Protein AF-A0A2Z6D3M8-F1 (afdb_monomer_lite)

pLDDT: mean 83.45, std 15.82, range [25.36, 98.38]

Structure (mmCIF, N/CA/C/O backbone):
data_AF-A0A2Z6D3M8-F1
#
_entry.id   AF-A0A2Z6D3M8-F1
#
loop_
_atom_site.group_PDB
_atom_site.id
_atom_site.type_symbol
_atom_site.label_atom_id
_atom_site.label_alt_id
_atom_site.label_comp_id
_atom_site.label_asym_id
_atom_site.label_entity_id
_atom_site.label_seq_id
_atom_site.pdbx_PDB_ins_code
_atom_site.Cartn_x
_atom_site.Cartn_y
_atom_site.Cartn_z
_atom_site.occupancy
_atom_site.B_iso_or_equiv
_atom_site.auth_seq_id
_atom_site.auth_comp_id
_atom_site.auth_asym_id
_atom_site.auth_atom_id
_atom_site.pdbx_PDB_model_num
ATOM 1 N N . MET A 1 1 ? 2.925 65.744 -48.775 1.00 38.19 1 MET A N 1
ATOM 2 C CA . MET A 1 1 ? 3.793 65.416 -47.625 1.00 38.19 1 MET A CA 1
ATOM 3 C C . MET A 1 1 ? 3.310 64.116 -46.995 1.00 38.19 1 MET A C 1
ATOM 5 O O . MET A 1 1 ? 2.497 64.178 -46.095 1.00 38.19 1 MET A O 1
ATOM 9 N N . VAL A 1 2 ? 3.755 62.970 -47.517 1.00 32.78 2 VAL A N 1
ATOM 10 C CA . VAL A 1 2 ? 4.053 61.714 -46.797 1.00 32.78 2 VAL A CA 1
ATOM 11 C C . VAL A 1 2 ? 4.993 60.975 -47.753 1.00 32.78 2 VAL A C 1
ATOM 13 O O . VAL A 1 2 ? 4.615 60.681 -48.884 1.00 32.78 2 VAL A O 1
ATOM 16 N N . SER A 1 3 ? 6.256 60.835 -47.361 1.00 30.34 3 SER A N 1
ATOM 17 C CA . SER A 1 3 ? 7.326 60.262 -48.181 1.00 30.34 3 SER A CA 1
ATOM 18 C C . SER A 1 3 ? 7.240 58.739 -48.185 1.00 30.34 3 SER A C 1
ATOM 20 O O . SER A 1 3 ? 7.064 58.125 -47.137 1.00 30.34 3 SER A O 1
ATOM 22 N N . ALA A 1 4 ? 7.393 58.158 -49.372 1.00 37.75 4 ALA A N 1
ATOM 23 C CA . ALA A 1 4 ? 7.438 56.731 -49.643 1.00 37.75 4 ALA A CA 1
ATOM 24 C C . ALA A 1 4 ? 8.594 56.025 -48.912 1.00 37.75 4 ALA A C 1
ATOM 26 O O . ALA A 1 4 ? 9.715 56.531 -48.892 1.00 37.75 4 ALA A O 1
ATOM 27 N N . ILE A 1 5 ? 8.332 54.820 -48.397 1.00 34.38 5 ILE A N 1
ATOM 28 C CA . ILE A 1 5 ? 9.358 53.803 -48.148 1.00 34.38 5 ILE A CA 1
ATOM 29 C C . ILE A 1 5 ? 8.927 52.558 -48.922 1.00 34.38 5 ILE A C 1
ATOM 31 O O . ILE A 1 5 ? 7.856 51.997 -48.693 1.00 34.38 5 ILE A O 1
ATOM 35 N N . GLN A 1 6 ? 9.753 52.197 -49.901 1.00 34.16 6 GLN A N 1
ATOM 36 C CA . GLN A 1 6 ? 9.653 50.989 -50.707 1.00 34.16 6 GLN A CA 1
ATOM 37 C C . GLN A 1 6 ? 9.676 49.757 -49.798 1.00 34.16 6 GLN A C 1
ATOM 39 O O . GLN A 1 6 ? 10.654 49.522 -49.093 1.00 34.16 6 GLN A O 1
ATOM 44 N N . GLY A 1 7 ? 8.622 48.945 -49.842 1.00 31.20 7 GLY A N 1
ATOM 45 C CA . GLY A 1 7 ? 8.693 47.572 -49.361 1.00 31.20 7 GLY A CA 1
ATOM 46 C C . GLY A 1 7 ? 9.488 46.738 -50.361 1.00 31.20 7 GLY A C 1
ATOM 47 O O . GLY A 1 7 ? 9.011 46.492 -51.469 1.00 31.20 7 GLY A O 1
ATOM 48 N N . SER A 1 8 ? 10.694 46.311 -49.991 1.00 31.73 8 SER A N 1
ATOM 49 C CA . SER A 1 8 ? 11.403 45.255 -50.709 1.00 31.73 8 SER A CA 1
ATOM 50 C C . SER A 1 8 ? 10.712 43.919 -50.426 1.00 31.73 8 SER A C 1
ATOM 52 O O . SER A 1 8 ? 10.885 43.323 -49.363 1.00 31.73 8 SER A O 1
ATOM 54 N N . LEU A 1 9 ? 9.918 43.439 -51.386 1.00 38.97 9 LEU A N 1
ATOM 55 C CA . LEU A 1 9 ? 9.763 41.998 -51.575 1.00 38.97 9 LEU A CA 1
ATOM 56 C C . LEU A 1 9 ? 11.153 41.412 -51.886 1.00 38.97 9 LEU A C 1
ATOM 58 O O . LEU A 1 9 ? 11.909 42.039 -52.622 1.00 38.97 9 LEU A O 1
ATOM 62 N N . PHE A 1 10 ? 11.431 40.212 -51.369 1.00 41.62 10 PHE A N 1
ATOM 63 C CA . PHE A 1 10 ? 12.679 39.430 -51.463 1.00 41.62 10 PHE A CA 1
ATOM 64 C C . PHE A 1 10 ? 13.730 39.688 -50.374 1.00 41.62 10 PHE A C 1
ATOM 66 O O . PHE A 1 10 ? 14.806 40.205 -50.645 1.00 41.62 10 PHE A O 1
ATOM 73 N N . ASP A 1 11 ? 13.463 39.175 -49.170 1.00 34.66 11 ASP A N 1
ATOM 74 C CA . ASP A 1 11 ? 14.524 38.680 -48.283 1.00 34.66 11 ASP A CA 1
ATOM 75 C C . ASP A 1 11 ? 14.277 37.184 -48.009 1.00 34.66 11 ASP A C 1
ATOM 77 O O . ASP A 1 11 ? 13.947 36.737 -46.913 1.00 34.66 11 ASP A O 1
ATOM 81 N N . LEU A 1 12 ? 14.328 36.390 -49.085 1.00 36.28 12 LEU A N 1
ATOM 82 C CA . LEU A 1 12 ? 14.509 34.945 -48.980 1.00 36.28 12 LEU A CA 1
ATOM 83 C C . LEU A 1 12 ? 15.998 34.729 -48.704 1.00 36.28 12 LEU A C 1
ATOM 85 O O . LEU A 1 12 ? 16.779 34.533 -49.635 1.00 36.28 12 LEU A O 1
ATOM 89 N N . GLN A 1 13 ? 16.406 34.724 -47.433 1.00 38.97 13 GLN A N 1
ATOM 90 C CA . GLN A 1 13 ? 17.558 33.905 -47.068 1.00 38.97 13 GLN A CA 1
ATOM 91 C C . GLN A 1 13 ? 17.179 32.473 -47.445 1.00 38.97 13 GLN A C 1
ATOM 93 O O . GLN A 1 13 ? 16.436 31.805 -46.729 1.00 38.97 13 GLN A O 1
ATOM 98 N N . THR A 1 14 ? 17.614 32.023 -48.623 1.00 46.88 14 THR A N 1
ATOM 99 C CA . THR A 1 14 ? 17.553 30.619 -49.021 1.00 46.88 14 THR A CA 1
ATOM 100 C C . THR A 1 14 ? 18.225 29.822 -47.913 1.00 46.88 14 THR A C 1
ATOM 102 O O . THR A 1 14 ? 19.452 29.810 -47.816 1.00 46.88 14 THR A O 1
ATOM 105 N N . VAL A 1 15 ? 17.424 29.209 -47.040 1.00 56.12 15 VAL A N 1
ATOM 106 C CA . VAL A 1 15 ? 17.916 28.244 -46.063 1.00 56.12 15 VAL A CA 1
ATOM 107 C C . VAL A 1 15 ? 18.549 27.133 -46.887 1.00 56.12 15 VAL A C 1
ATOM 109 O O . VAL A 1 15 ? 17.867 26.432 -47.635 1.00 56.12 15 VAL A O 1
ATOM 112 N N . LEU A 1 16 ? 19.876 27.058 -46.842 1.00 74.81 16 LEU A N 1
ATOM 113 C CA . LEU A 1 16 ? 20.645 26.121 -47.643 1.00 74.81 16 LEU A CA 1
ATOM 114 C C . LEU A 1 16 ? 20.338 24.710 -47.134 1.00 74.81 16 LEU A C 1
ATOM 116 O O . LEU A 1 16 ? 20.640 24.370 -45.992 1.00 74.81 16 LEU A O 1
ATOM 120 N N . ASP A 1 17 ? 19.681 23.895 -47.959 1.00 85.31 17 ASP A N 1
ATOM 121 C CA . ASP A 1 17 ? 19.340 22.529 -47.577 1.00 85.31 17 ASP A CA 1
ATOM 122 C C . ASP A 1 17 ? 20.588 21.646 -47.672 1.00 85.31 17 ASP A C 1
ATOM 124 O O . ASP A 1 17 ? 21.051 21.303 -48.766 1.00 85.31 17 ASP A O 1
ATOM 128 N N . TYR A 1 18 ? 21.136 21.287 -46.509 1.00 89.50 18 TYR A N 1
ATOM 129 C CA . TYR A 1 18 ? 22.341 20.468 -46.387 1.00 89.50 18 TYR A CA 1
ATOM 130 C C . TYR A 1 18 ? 22.248 19.171 -47.206 1.00 89.50 18 TYR A C 1
ATOM 132 O O . TYR A 1 18 ? 23.111 18.887 -48.037 1.00 89.50 18 TYR A O 1
ATOM 140 N N . GLY A 1 19 ? 21.160 18.409 -47.039 1.00 89.94 19 GLY A N 1
ATOM 141 C CA . GLY A 1 19 ? 20.996 17.121 -47.712 1.00 89.94 19 GLY A CA 1
ATOM 142 C C . GLY A 1 19 ? 20.901 17.276 -49.229 1.00 89.94 19 GLY A C 1
ATOM 143 O O . GLY A 1 19 ? 21.469 16.473 -49.969 1.00 89.94 19 GLY A O 1
ATOM 144 N N . GLN A 1 20 ? 20.224 18.324 -49.710 1.00 91.94 20 GLN A N 1
ATOM 145 C CA . GLN A 1 20 ? 20.155 18.609 -51.146 1.00 91.94 20 GLN A CA 1
ATOM 146 C C . GLN A 1 20 ? 21.524 18.987 -51.713 1.00 91.94 20 GLN A C 1
ATOM 148 O O . GLN A 1 20 ? 21.872 18.566 -52.818 1.00 91.94 20 GLN A O 1
ATOM 153 N N . SER A 1 21 ? 22.300 19.760 -50.959 1.00 93.81 21 SER A N 1
ATOM 154 C CA . SER A 1 21 ? 23.616 20.248 -51.373 1.00 93.81 21 SER A CA 1
ATOM 155 C C . SER A 1 21 ? 24.613 19.098 -51.513 1.00 93.81 21 SER A C 1
ATOM 157 O O . SER A 1 21 ? 25.269 18.985 -52.549 1.00 93.81 21 SER A O 1
ATOM 159 N N . ILE A 1 22 ? 24.639 18.173 -50.544 1.00 95.50 22 ILE A N 1
ATOM 160 C CA . ILE A 1 22 ? 25.455 16.948 -50.604 1.00 95.50 22 ILE A CA 1
ATOM 161 C C . ILE A 1 22 ? 25.064 16.072 -51.794 1.00 95.50 22 ILE A C 1
ATOM 163 O O . ILE A 1 22 ? 25.930 15.650 -52.559 1.00 95.50 22 ILE A O 1
ATOM 167 N N . VAL A 1 23 ? 23.766 15.811 -51.987 1.00 94.50 23 VAL A N 1
ATOM 168 C CA . VAL A 1 23 ? 23.304 14.955 -53.090 1.00 94.50 23 VAL A CA 1
ATOM 169 C C . VAL A 1 23 ? 23.622 15.580 -54.449 1.00 94.50 23 VAL A C 1
ATOM 171 O O . VAL A 1 23 ? 24.059 14.869 -55.351 1.00 94.50 23 VAL A O 1
ATOM 174 N N . SER A 1 24 ? 23.474 16.898 -54.594 1.00 95.25 24 SER A N 1
ATOM 175 C CA . SER A 1 24 ? 23.781 17.609 -55.845 1.00 95.25 24 SER A CA 1
ATOM 176 C C . SER A 1 24 ? 25.286 17.613 -56.143 1.00 95.25 24 SER A C 1
ATOM 178 O O . SER A 1 24 ? 25.695 17.363 -57.278 1.00 95.25 24 SER A O 1
ATOM 180 N N . ALA A 1 25 ? 26.129 17.805 -55.123 1.00 95.75 25 ALA A N 1
ATOM 181 C CA . ALA A 1 25 ? 27.576 17.648 -55.262 1.00 95.75 25 ALA A CA 1
ATOM 182 C C . ALA A 1 25 ? 27.945 16.203 -55.647 1.00 95.75 25 ALA A C 1
ATOM 184 O O . ALA A 1 25 ? 28.706 15.990 -56.592 1.00 95.75 25 ALA A O 1
ATOM 185 N N . GLY A 1 26 ? 27.350 15.210 -54.980 1.00 96.19 26 GLY A N 1
ATOM 186 C CA . GLY A 1 26 ? 27.539 13.791 -55.280 1.00 96.19 26 GLY A CA 1
ATOM 187 C C . GLY A 1 26 ? 27.114 13.407 -56.702 1.00 96.19 26 GLY A C 1
ATOM 188 O O . GLY A 1 26 ? 27.801 12.622 -57.349 1.00 96.19 26 GLY A O 1
ATOM 189 N N . GLN A 1 27 ? 26.041 13.998 -57.238 1.00 95.88 27 GLN A N 1
ATOM 190 C CA . GLN A 1 27 ? 25.612 13.804 -58.630 1.00 95.88 27 GLN A CA 1
ATOM 191 C C . GLN A 1 27 ? 26.664 14.284 -59.637 1.00 95.88 27 GLN A C 1
ATOM 193 O O . GLN A 1 27 ? 26.949 13.582 -60.607 1.00 95.88 27 GLN A O 1
ATOM 198 N N . GLU A 1 28 ? 27.263 15.456 -59.415 1.00 96.62 28 GLU A N 1
ATOM 199 C CA . GLU A 1 28 ? 28.327 15.964 -60.290 1.00 96.62 28 GLU A CA 1
ATOM 200 C C . GLU A 1 28 ? 29.601 15.117 -60.189 1.00 96.62 28 GLU A C 1
ATOM 202 O O . GLU A 1 28 ? 30.224 14.807 -61.204 1.00 96.62 28 GLU A O 1
ATOM 207 N N . LEU A 1 29 ? 29.958 14.671 -58.983 1.00 96.12 29 LEU A N 1
ATOM 208 C CA . LEU A 1 29 ? 31.096 13.774 -58.774 1.00 96.12 29 LEU A CA 1
ATOM 209 C C . LEU A 1 29 ? 30.867 12.387 -59.397 1.00 96.12 29 LEU A C 1
ATOM 211 O O . LEU A 1 29 ? 31.796 11.809 -59.962 1.00 96.12 29 LEU A O 1
ATOM 215 N N . ALA A 1 30 ? 29.634 11.873 -59.378 1.00 95.38 30 ALA A N 1
ATOM 216 C CA . ALA A 1 30 ? 29.289 10.594 -59.998 1.00 95.38 30 ALA A CA 1
ATOM 217 C C . ALA A 1 30 ? 29.536 10.600 -61.515 1.00 95.38 30 ALA A C 1
ATOM 219 O O . ALA A 1 30 ? 29.967 9.585 -62.059 1.00 95.38 30 ALA A O 1
ATOM 220 N N . LYS A 1 31 ? 29.345 11.739 -62.203 1.00 94.50 31 LYS A N 1
ATOM 221 C CA . LYS A 1 31 ? 29.643 11.875 -63.645 1.00 94.50 31 LYS A CA 1
ATOM 222 C C . LYS A 1 31 ? 31.107 11.574 -63.962 1.00 94.50 31 LYS A C 1
ATOM 224 O O . LYS A 1 31 ? 31.387 10.952 -64.984 1.00 94.50 31 LYS A O 1
ATOM 229 N N . LEU A 1 32 ? 32.031 11.965 -63.081 1.00 94.06 32 LEU A N 1
ATOM 230 C CA . LEU A 1 32 ? 33.455 11.652 -63.237 1.00 94.06 32 LEU A CA 1
ATOM 231 C C . LEU A 1 32 ? 33.690 10.142 -63.146 1.00 94.06 32 LEU A C 1
ATOM 233 O O . LEU A 1 32 ? 34.333 9.573 -64.024 1.00 94.06 32 LEU A O 1
ATOM 237 N N . LEU A 1 33 ? 33.089 9.480 -62.154 1.00 93.12 33 LEU A N 1
ATOM 238 C CA . LEU A 1 33 ? 33.181 8.025 -61.995 1.00 93.12 33 LEU A CA 1
ATOM 239 C C . LEU A 1 33 ? 32.572 7.273 -63.188 1.00 93.12 33 LEU A C 1
ATOM 241 O O . LEU A 1 33 ? 33.152 6.302 -63.668 1.00 93.12 33 LEU A O 1
ATOM 245 N N . ILE A 1 34 ? 31.435 7.741 -63.715 1.00 91.81 34 ILE A N 1
ATOM 246 C CA . ILE A 1 34 ? 30.775 7.168 -64.903 1.00 91.81 34 ILE A CA 1
ATOM 247 C C . ILE A 1 34 ? 31.679 7.249 -66.138 1.00 91.81 34 ILE A C 1
ATOM 249 O O . ILE A 1 34 ? 31.687 6.318 -66.944 1.00 91.81 34 ILE A O 1
ATOM 253 N N . ASN A 1 35 ? 32.457 8.327 -66.253 1.00 91.38 35 ASN A N 1
ATOM 254 C CA . ASN A 1 35 ? 33.438 8.547 -67.314 1.00 91.38 35 ASN A CA 1
ATOM 255 C C . ASN A 1 35 ? 34.819 7.939 -67.003 1.00 91.38 35 ASN A C 1
ATOM 257 O O . ASN A 1 35 ? 35.774 8.202 -67.731 1.00 91.38 35 ASN A O 1
ATOM 261 N N . ASN A 1 36 ? 34.936 7.136 -65.937 1.00 89.50 36 ASN A N 1
ATOM 262 C CA . ASN A 1 36 ? 36.175 6.500 -65.488 1.00 89.50 36 ASN A CA 1
ATOM 263 C C . ASN A 1 36 ? 37.314 7.497 -65.182 1.00 89.50 36 ASN A C 1
ATOM 265 O O . ASN A 1 36 ? 38.486 7.233 -65.446 1.00 89.50 36 ASN A O 1
ATOM 269 N N . GLN A 1 37 ? 36.962 8.668 -64.647 1.00 92.56 37 GLN A N 1
ATOM 270 C CA . GLN A 1 37 ? 37.899 9.717 -64.250 1.00 92.56 37 GLN A CA 1
ATOM 271 C C . GLN A 1 37 ? 38.074 9.744 -62.722 1.00 92.56 37 GLN A C 1
ATOM 273 O O . GLN A 1 37 ? 37.089 9.607 -61.992 1.00 92.56 37 GLN A O 1
ATOM 278 N N . PRO A 1 38 ? 39.304 9.958 -62.212 1.00 92.69 38 PRO A N 1
ATOM 279 C CA . PRO A 1 38 ? 39.544 10.058 -60.778 1.00 92.69 38 PRO A CA 1
ATOM 280 C C . PRO A 1 38 ? 38.915 11.328 -60.192 1.00 92.69 38 PRO A C 1
ATOM 282 O O . PRO A 1 38 ? 39.026 12.421 -60.756 1.00 92.69 38 PRO A O 1
ATOM 285 N N . ILE A 1 39 ? 38.306 11.204 -59.012 1.00 93.75 39 ILE A N 1
ATOM 286 C CA . ILE A 1 39 ? 37.801 12.348 -58.254 1.00 93.75 39 ILE A CA 1
ATOM 287 C C . ILE A 1 39 ? 38.989 13.034 -57.570 1.00 93.75 39 ILE A C 1
ATOM 289 O O . ILE A 1 39 ? 39.553 12.537 -56.595 1.00 93.75 39 ILE A O 1
ATOM 293 N N . THR A 1 40 ? 39.371 14.208 -58.072 1.00 92.44 40 THR A N 1
ATOM 294 C CA . THR A 1 40 ? 40.462 15.002 -57.488 1.00 92.44 40 THR A CA 1
ATOM 295 C C . THR A 1 40 ? 39.966 15.917 -56.366 1.00 92.44 40 THR A C 1
ATOM 297 O O . THR A 1 40 ? 38.830 16.391 -56.382 1.00 92.44 40 THR A O 1
ATOM 300 N N . THR A 1 41 ? 40.851 16.261 -55.425 1.00 90.44 41 THR A N 1
ATOM 301 C CA . THR A 1 41 ? 40.599 17.255 -54.361 1.00 90.44 41 THR A CA 1
ATOM 302 C C . THR A 1 41 ? 40.057 18.576 -54.917 1.00 90.44 41 THR A C 1
ATOM 304 O O . THR A 1 41 ? 39.147 19.167 -54.341 1.00 90.44 41 THR A O 1
ATOM 307 N N . ARG A 1 42 ? 40.574 19.015 -56.075 1.00 90.75 42 ARG A N 1
ATOM 308 C CA . ARG A 1 42 ? 40.132 20.238 -56.758 1.00 90.75 42 ARG A CA 1
ATOM 309 C C . ARG A 1 42 ? 38.703 20.115 -57.287 1.00 90.75 42 ARG A C 1
ATOM 311 O O . ARG A 1 42 ? 37.932 21.061 -57.155 1.00 90.75 42 ARG A O 1
ATOM 318 N N . ALA A 1 43 ? 38.345 18.963 -57.858 1.00 91.88 43 ALA A N 1
ATOM 319 C CA . ALA A 1 43 ? 36.985 18.701 -58.323 1.00 91.88 43 ALA A CA 1
ATOM 320 C C . ALA A 1 43 ? 35.988 18.714 -57.155 1.00 91.88 43 ALA A C 1
ATOM 322 O O . ALA A 1 43 ? 34.954 19.367 -57.252 1.00 91.88 43 ALA A O 1
ATOM 323 N N . ILE A 1 44 ? 36.341 18.085 -56.029 1.00 92.62 44 ILE A N 1
ATOM 324 C CA . ILE A 1 44 ? 35.532 18.097 -54.802 1.00 92.62 44 ILE A CA 1
ATOM 325 C C . ILE A 1 44 ? 35.322 19.520 -54.299 1.00 92.62 44 ILE A C 1
ATOM 327 O O . ILE A 1 44 ? 34.182 19.941 -54.150 1.00 92.62 44 ILE A O 1
ATOM 331 N N . GLN A 1 45 ? 36.398 20.285 -54.090 1.00 92.62 45 GLN A N 1
ATOM 332 C CA . GLN A 1 45 ? 36.292 21.670 -53.621 1.00 92.62 45 GLN A CA 1
ATOM 333 C C . GLN A 1 45 ? 35.439 22.521 -54.563 1.00 92.62 45 GLN A C 1
ATOM 335 O O . GLN A 1 45 ? 34.622 23.307 -54.100 1.00 92.62 45 GLN A O 1
ATOM 340 N N . SER A 1 46 ? 35.588 22.340 -55.878 1.00 93.94 46 SER A N 1
ATOM 341 C CA . SER A 1 46 ? 34.788 23.065 -56.864 1.00 93.94 46 SER A CA 1
ATOM 342 C C . SER A 1 46 ? 33.294 22.768 -56.734 1.00 93.94 46 SER A C 1
ATOM 344 O O . SER A 1 46 ? 32.501 23.703 -56.807 1.00 93.94 46 SER A O 1
ATOM 346 N N . GLN A 1 47 ? 32.899 21.501 -56.565 1.00 96.25 47 GLN A N 1
ATOM 347 C CA . GLN A 1 47 ? 31.481 21.147 -56.434 1.00 96.25 47 GLN A CA 1
ATOM 348 C C . GLN A 1 47 ? 30.927 21.520 -55.057 1.00 96.25 47 GLN A C 1
ATOM 350 O O . GLN A 1 47 ? 29.854 22.110 -54.977 1.00 96.25 47 GLN A O 1
ATOM 355 N N . MET A 1 48 ? 31.673 21.261 -53.982 1.00 95.25 48 MET A N 1
ATOM 356 C CA . MET A 1 48 ? 31.260 21.631 -52.627 1.00 95.25 48 MET A CA 1
ATOM 357 C C . MET A 1 48 ? 31.088 23.146 -52.497 1.00 95.25 48 MET A C 1
ATOM 359 O O . MET A 1 48 ? 30.030 23.593 -52.070 1.00 95.25 48 MET A O 1
ATOM 363 N N . ASN A 1 49 ? 32.046 23.952 -52.976 1.00 94.25 49 ASN A N 1
ATOM 364 C CA . ASN A 1 49 ? 31.926 25.414 -52.935 1.00 94.25 49 ASN A CA 1
ATOM 365 C C . ASN A 1 49 ? 30.719 25.932 -53.725 1.00 94.25 49 ASN A C 1
ATOM 367 O O . ASN A 1 49 ? 30.087 26.906 -53.320 1.00 94.25 49 ASN A O 1
ATOM 371 N N . ARG A 1 50 ? 30.407 25.279 -54.851 1.00 92.88 50 ARG A N 1
ATOM 372 C CA . ARG A 1 50 ? 29.266 25.629 -55.697 1.00 92.88 50 ARG A CA 1
ATOM 373 C C . ARG A 1 50 ? 27.934 25.371 -54.999 1.00 92.88 50 ARG A C 1
ATOM 375 O O . ARG A 1 50 ? 27.048 26.206 -55.110 1.00 92.88 50 ARG A O 1
ATOM 382 N N . TYR A 1 51 ? 27.779 24.230 -54.329 1.00 93.12 51 TYR A N 1
ATOM 383 C CA . TYR A 1 51 ? 26.497 23.838 -53.732 1.00 93.12 51 TYR A CA 1
ATOM 384 C C . TYR A 1 51 ? 26.312 24.321 -52.286 1.00 93.12 51 TYR A C 1
ATOM 386 O O . TYR A 1 51 ? 25.177 24.468 -51.850 1.00 93.12 51 TYR A O 1
ATOM 394 N N . PHE A 1 52 ? 27.395 24.638 -51.569 1.00 91.06 52 PHE A N 1
ATOM 395 C CA . PHE A 1 52 ? 27.358 25.234 -50.224 1.00 91.06 52 PHE A CA 1
ATOM 396 C C . PHE A 1 52 ? 27.505 26.766 -50.218 1.00 91.06 52 PHE A C 1
ATOM 398 O O . PHE A 1 52 ? 27.551 27.376 -49.150 1.00 91.06 52 PHE A O 1
ATOM 405 N N . ASN A 1 53 ? 27.556 27.401 -51.395 1.00 90.25 53 ASN A N 1
ATOM 406 C CA . ASN A 1 53 ? 27.663 28.855 -51.564 1.00 90.25 53 ASN A CA 1
ATOM 407 C C . ASN A 1 53 ? 28.813 29.492 -50.753 1.00 90.25 53 ASN A C 1
ATOM 409 O O . ASN A 1 53 ? 28.637 30.528 -50.110 1.00 90.25 53 ASN A O 1
ATOM 413 N N . GLY A 1 54 ? 29.992 28.866 -50.782 1.00 89.31 54 GLY A N 1
ATOM 414 C CA . GLY A 1 54 ? 31.218 29.393 -50.176 1.00 89.31 54 GLY A CA 1
ATOM 415 C C . GLY A 1 54 ? 32.230 28.304 -49.826 1.00 89.31 54 GLY A C 1
ATOM 416 O O . GLY A 1 54 ? 32.054 27.135 -50.165 1.00 89.31 54 GLY A O 1
ATOM 417 N N . THR A 1 55 ? 33.343 28.683 -49.207 1.00 90.50 55 THR A N 1
ATOM 418 C CA . THR A 1 55 ? 34.515 27.806 -49.063 1.00 90.50 55 THR A CA 1
ATOM 419 C C . THR A 1 55 ? 34.596 27.106 -47.705 1.00 90.50 55 THR A C 1
ATOM 421 O O . THR A 1 55 ? 34.042 27.566 -46.708 1.00 90.50 55 THR A O 1
ATOM 424 N N . ALA A 1 56 ? 35.366 26.013 -47.631 1.00 87.00 56 ALA A N 1
ATOM 425 C CA . ALA A 1 56 ? 35.665 25.355 -46.355 1.00 87.00 56 ALA A CA 1
ATOM 426 C C . ALA A 1 56 ? 36.405 26.270 -45.357 1.00 87.00 56 ALA A C 1
ATOM 428 O O . ALA A 1 56 ? 36.245 26.116 -44.152 1.00 87.00 56 ALA A O 1
ATOM 429 N N . ALA A 1 57 ? 37.204 27.231 -45.841 1.00 85.56 57 ALA A N 1
ATOM 430 C CA . ALA A 1 57 ? 37.909 28.192 -44.985 1.00 85.56 57 ALA A CA 1
ATOM 431 C C . ALA A 1 57 ? 36.956 29.220 -44.348 1.00 85.56 57 ALA A C 1
ATOM 433 O O . ALA A 1 57 ? 37.218 29.706 -43.255 1.00 85.56 57 ALA A O 1
ATOM 434 N N . GLU A 1 58 ? 35.830 29.502 -45.005 1.00 86.06 58 GLU A N 1
ATOM 435 C CA . GLU A 1 58 ? 34.738 30.336 -44.486 1.00 86.06 58 GLU A CA 1
ATOM 436 C C . GLU A 1 58 ? 33.793 29.550 -43.557 1.00 86.06 58 GLU A C 1
ATOM 438 O O . GLU A 1 58 ? 32.757 30.070 -43.146 1.00 86.06 58 GLU A O 1
ATOM 443 N N . GLY A 1 59 ? 34.107 28.280 -43.265 1.00 84.56 59 GLY A N 1
ATOM 444 C CA . GLY A 1 59 ? 33.286 27.402 -42.431 1.00 84.56 59 GLY A CA 1
ATOM 445 C C . GLY A 1 59 ? 31.972 26.961 -43.083 1.00 84.56 59 GLY A C 1
ATOM 446 O O . GLY A 1 59 ? 31.097 26.457 -42.387 1.00 84.56 59 GLY A O 1
ATOM 447 N N . LYS A 1 60 ? 31.803 27.144 -44.402 1.00 86.62 60 LYS A N 1
ATOM 448 C CA . LYS A 1 60 ? 30.553 26.802 -45.111 1.00 86.62 60 LYS A CA 1
ATOM 449 C C . LYS A 1 60 ? 30.323 25.302 -45.272 1.00 86.62 60 LYS A C 1
ATOM 451 O O . LYS A 1 60 ? 29.182 24.885 -45.427 1.00 86.62 60 LYS A O 1
ATOM 456 N N . TRP A 1 61 ? 31.395 24.516 -45.254 1.00 90.19 61 TRP A N 1
ATOM 457 C CA . TRP A 1 61 ? 31.374 23.055 -45.258 1.00 90.19 61 TRP A CA 1
ATOM 458 C C . TRP A 1 61 ? 32.692 22.511 -44.686 1.00 90.19 61 TRP A C 1
ATOM 460 O O . TRP A 1 61 ? 33.729 23.179 -44.732 1.00 90.19 61 TRP A O 1
ATOM 470 N N . LEU A 1 62 ? 32.671 21.288 -44.161 1.00 89.00 62 LEU A N 1
ATOM 471 C CA . LEU A 1 62 ? 33.815 20.563 -43.606 1.00 89.00 62 LEU A CA 1
ATOM 472 C C . LEU A 1 62 ? 34.252 19.427 -44.536 1.00 89.00 62 LEU A C 1
ATOM 474 O O . LEU A 1 62 ? 33.469 18.869 -45.295 1.00 89.00 62 LEU A O 1
ATOM 478 N N . TRP A 1 63 ? 35.507 18.985 -44.435 1.00 88.06 63 TRP A N 1
ATOM 479 C CA . TRP A 1 63 ? 35.980 17.850 -45.247 1.00 88.06 63 TRP A CA 1
ATOM 480 C C . TRP A 1 63 ? 35.205 16.548 -45.014 1.00 88.06 63 TRP A C 1
ATOM 482 O O . TRP A 1 63 ? 35.121 15.741 -45.934 1.00 88.06 63 TRP A O 1
ATOM 492 N N . LYS A 1 64 ? 34.583 16.387 -43.840 1.00 86.81 64 LYS A N 1
ATOM 493 C CA . LYS A 1 64 ? 33.614 15.318 -43.558 1.00 86.81 64 LYS A CA 1
ATOM 494 C C . LYS A 1 64 ? 32.459 15.328 -44.572 1.00 86.81 64 LYS A C 1
ATOM 496 O O . LYS A 1 64 ? 32.228 14.313 -45.217 1.00 86.81 64 LYS A O 1
ATOM 501 N N . ASP A 1 65 ? 31.838 16.486 -44.798 1.00 89.50 65 ASP A N 1
ATOM 502 C CA . ASP A 1 65 ? 30.740 16.687 -45.760 1.00 89.50 65 ASP A CA 1
ATOM 503 C C . ASP A 1 65 ? 31.160 16.310 -47.188 1.00 89.50 65 ASP A C 1
ATOM 505 O O . ASP A 1 65 ? 30.426 15.680 -47.947 1.00 89.50 65 ASP A O 1
ATOM 509 N N . ALA A 1 66 ? 32.394 16.660 -47.557 1.00 90.62 66 ALA A N 1
ATOM 510 C CA . ALA A 1 66 ? 32.949 16.316 -48.859 1.00 90.62 66 ALA A CA 1
ATOM 511 C C . ALA A 1 66 ? 33.136 14.803 -49.048 1.00 90.62 66 ALA A C 1
ATOM 513 O O . ALA A 1 66 ? 32.929 14.296 -50.151 1.00 90.62 66 ALA A O 1
ATOM 514 N N . TYR A 1 67 ? 33.519 14.078 -47.995 1.00 91.12 67 TYR A N 1
ATOM 515 C CA . TYR A 1 67 ? 33.618 12.620 -48.040 1.00 91.12 67 TYR A CA 1
ATOM 516 C C . TYR A 1 67 ? 32.240 11.960 -48.128 1.00 91.12 67 TYR A C 1
ATOM 518 O O . TYR A 1 67 ? 32.067 11.036 -48.921 1.00 91.12 67 TYR A O 1
ATOM 526 N N . GLU A 1 68 ? 31.234 12.498 -47.433 1.00 91.88 68 GLU A N 1
ATOM 527 C CA . GLU A 1 68 ? 29.848 12.044 -47.584 1.00 91.88 68 GLU A CA 1
ATOM 528 C C . GLU A 1 68 ? 29.352 12.243 -49.027 1.00 91.88 68 GLU A C 1
ATOM 530 O O . GLU A 1 68 ? 28.779 11.324 -49.609 1.00 91.88 68 GLU A O 1
ATOM 535 N N . ALA A 1 69 ? 29.667 13.371 -49.676 1.00 94.31 69 ALA A N 1
ATOM 536 C CA . ALA A 1 69 ? 29.345 13.592 -51.091 1.00 94.31 69 ALA A CA 1
ATOM 537 C C . ALA A 1 69 ? 30.036 12.591 -52.045 1.00 94.31 69 ALA A C 1
ATOM 539 O O . ALA A 1 69 ? 29.442 12.183 -53.048 1.00 94.31 69 ALA A O 1
ATOM 540 N N . VAL A 1 70 ? 31.267 12.159 -51.743 1.00 94.62 70 VAL A N 1
ATOM 541 C CA . VAL A 1 70 ? 31.974 11.106 -52.501 1.00 94.62 70 VAL A CA 1
ATOM 542 C C . VAL A 1 70 ? 31.298 9.743 -52.321 1.00 94.62 70 VAL A C 1
ATOM 544 O O . VAL A 1 70 ? 31.141 9.006 -53.294 1.00 94.62 70 VAL A O 1
ATOM 547 N N . GLU A 1 71 ? 30.845 9.408 -51.114 1.00 93.88 71 GLU A N 1
ATOM 548 C CA . GLU A 1 71 ? 30.069 8.185 -50.869 1.00 93.88 71 GLU A CA 1
ATOM 549 C C . GLU A 1 71 ? 28.728 8.207 -51.603 1.00 93.88 71 GLU A C 1
ATOM 551 O O . GLU A 1 71 ? 28.364 7.232 -52.266 1.00 93.88 71 GLU A O 1
ATOM 556 N N . VAL A 1 72 ? 28.030 9.347 -51.582 1.00 95.94 72 VAL A N 1
ATOM 557 C CA . VAL A 1 72 ? 26.820 9.546 -52.385 1.00 95.94 72 VAL A CA 1
ATOM 558 C C . VAL A 1 72 ? 27.109 9.341 -53.875 1.00 95.94 72 VAL A C 1
ATOM 560 O O . VAL A 1 72 ? 26.321 8.693 -54.565 1.00 95.94 72 VAL A O 1
ATOM 563 N N . ALA A 1 73 ? 28.248 9.820 -54.383 1.00 96.31 73 ALA A N 1
ATOM 564 C CA . ALA A 1 73 ? 28.636 9.611 -55.776 1.00 96.31 73 ALA A CA 1
ATOM 565 C C . ALA A 1 73 ? 28.793 8.119 -56.128 1.00 96.31 73 ALA A C 1
ATOM 567 O O . ALA A 1 73 ? 28.348 7.694 -57.196 1.00 96.31 73 ALA A O 1
ATOM 568 N N . LEU A 1 74 ? 29.363 7.311 -55.225 1.00 95.38 74 LEU A N 1
ATOM 569 C CA . LEU A 1 74 ? 29.472 5.855 -55.391 1.00 95.38 74 LEU A CA 1
ATOM 570 C C . LEU A 1 74 ? 28.093 5.178 -55.403 1.00 95.38 74 LEU A C 1
ATOM 572 O O . LEU A 1 74 ? 27.829 4.330 -56.257 1.00 95.38 74 LEU A O 1
ATOM 576 N N . ILE A 1 75 ? 27.191 5.586 -54.505 1.00 95.25 75 ILE A N 1
ATOM 577 C CA . ILE A 1 75 ? 25.805 5.093 -54.463 1.00 95.25 75 ILE A CA 1
ATOM 578 C C . ILE A 1 75 ? 25.088 5.392 -55.787 1.00 95.25 75 ILE A C 1
ATOM 580 O O . ILE A 1 75 ? 24.464 4.506 -56.376 1.00 95.25 75 ILE A O 1
ATOM 584 N N . LEU A 1 76 ? 25.190 6.627 -56.282 1.00 95.12 76 LEU A N 1
ATOM 585 C CA . LEU A 1 76 ? 24.554 7.056 -57.529 1.00 95.12 76 LEU A CA 1
ATOM 586 C C . LEU A 1 76 ? 25.151 6.360 -58.758 1.00 95.12 76 LEU A C 1
ATOM 588 O O . LEU A 1 76 ? 24.397 5.933 -59.635 1.00 95.12 76 LEU A O 1
ATOM 592 N N . TYR A 1 77 ? 26.474 6.173 -58.794 1.00 95.50 77 TYR A N 1
ATOM 593 C CA . TYR A 1 77 ? 27.144 5.384 -59.829 1.00 95.50 77 TYR A CA 1
ATOM 594 C C . TYR A 1 77 ? 26.558 3.968 -59.909 1.00 95.50 77 TYR A C 1
ATOM 596 O O . TYR A 1 77 ? 26.176 3.512 -60.989 1.00 95.50 77 TYR A O 1
ATOM 604 N N . LEU A 1 78 ? 26.422 3.288 -58.765 1.00 94.00 78 LEU A N 1
ATOM 605 C CA . LEU A 1 78 ? 25.901 1.920 -58.709 1.00 94.00 78 LEU A CA 1
ATOM 606 C C . LEU A 1 78 ? 24.431 1.824 -59.110 1.00 94.00 78 LEU A C 1
ATOM 608 O O . LEU A 1 78 ? 24.036 0.854 -59.750 1.00 94.00 78 LEU A O 1
ATOM 612 N N . ARG A 1 79 ? 23.614 2.830 -58.794 1.00 92.06 79 ARG A N 1
ATOM 613 C CA . ARG A 1 79 ? 22.218 2.880 -59.261 1.00 92.06 79 ARG A CA 1
ATOM 614 C C . ARG A 1 79 ? 22.114 2.988 -60.772 1.00 92.06 79 ARG A C 1
ATOM 616 O O . ARG A 1 79 ? 21.199 2.418 -61.354 1.00 92.06 79 ARG A O 1
ATOM 623 N N . GLN A 1 80 ? 23.040 3.708 -61.398 1.00 92.44 80 GLN A N 1
ATOM 624 C CA . GLN A 1 80 ? 23.040 3.883 -62.844 1.00 92.44 80 GLN A CA 1
ATOM 625 C C . GLN A 1 80 ? 23.652 2.692 -63.591 1.00 92.44 80 GLN A C 1
ATOM 627 O O . GLN A 1 80 ? 23.187 2.354 -64.677 1.00 92.44 80 GLN A O 1
ATOM 632 N N . LYS A 1 81 ? 24.716 2.083 -63.055 1.00 91.62 81 LYS A N 1
ATOM 633 C CA . LYS A 1 81 ? 25.468 1.011 -63.731 1.00 91.62 81 LYS A CA 1
ATOM 634 C C . LYS A 1 81 ? 25.075 -0.403 -63.296 1.00 91.62 81 LYS A C 1
ATOM 636 O O . LYS A 1 81 ? 25.380 -1.347 -64.020 1.00 91.62 81 LYS A O 1
ATOM 641 N N . GLY A 1 82 ? 24.384 -0.552 -62.168 1.00 90.25 82 GLY A N 1
ATOM 642 C CA . GLY A 1 82 ? 24.079 -1.847 -61.562 1.00 90.25 82 GLY A CA 1
ATOM 643 C C . GLY A 1 82 ? 25.299 -2.502 -60.903 1.00 90.25 82 GLY A C 1
ATOM 644 O O . GLY A 1 82 ? 26.364 -1.896 -60.772 1.00 90.25 82 GLY A O 1
ATOM 645 N N . ILE A 1 83 ? 25.133 -3.756 -60.472 1.00 90.06 83 ILE A N 1
ATOM 646 C CA . ILE A 1 83 ? 26.224 -4.562 -59.903 1.00 90.06 83 ILE A CA 1
ATOM 647 C C . ILE A 1 83 ? 27.099 -5.096 -61.057 1.00 90.06 83 ILE A C 1
ATOM 649 O O . ILE A 1 83 ? 26.558 -5.680 -61.999 1.00 90.06 83 ILE A O 1
ATOM 653 N N . PRO A 1 84 ? 28.432 -4.918 -61.015 1.00 88.00 84 PRO A N 1
ATOM 654 C CA . PRO A 1 84 ? 29.309 -5.362 -62.096 1.00 88.00 84 PRO A CA 1
ATOM 655 C C . PRO A 1 84 ? 29.450 -6.893 -62.191 1.00 88.00 84 PRO A C 1
ATOM 657 O O . PRO A 1 84 ? 29.173 -7.601 -61.234 1.00 88.00 84 PRO A O 1
ATOM 660 N N . LYS A 1 85 ? 29.933 -7.427 -63.327 1.00 81.19 85 LYS A N 1
ATOM 661 C CA . LYS A 1 85 ? 30.105 -8.889 -63.536 1.00 81.19 85 LYS A CA 1
ATOM 662 C C . LYS A 1 85 ? 31.221 -9.529 -62.699 1.00 81.19 85 LYS A C 1
ATOM 664 O O . LYS A 1 85 ? 31.071 -10.677 -62.302 1.00 81.19 85 LYS A O 1
ATOM 669 N N . ASN A 1 86 ? 32.296 -8.785 -62.418 1.00 88.19 86 ASN A N 1
ATOM 670 C CA . ASN A 1 86 ? 33.346 -9.143 -61.455 1.00 88.19 86 ASN A CA 1
ATOM 671 C C . ASN A 1 86 ? 33.274 -8.146 -60.288 1.00 88.19 86 ASN A C 1
ATOM 673 O O . ASN A 1 86 ? 34.069 -7.201 -60.257 1.00 88.19 86 ASN A O 1
ATOM 677 N N . PRO A 1 87 ? 32.289 -8.282 -59.376 1.00 90.25 87 PRO A N 1
ATOM 678 C CA . PRO A 1 87 ? 31.941 -7.212 -58.452 1.00 90.25 87 PRO A CA 1
ATOM 679 C C . PRO A 1 87 ? 33.124 -6.750 -57.607 1.00 90.25 87 PRO A C 1
ATOM 681 O O . PRO A 1 87 ? 33.422 -5.564 -57.585 1.00 90.25 87 PRO A O 1
ATOM 684 N N . LEU A 1 88 ? 33.837 -7.671 -56.954 1.00 92.56 88 LEU A N 1
ATOM 685 C CA . LEU A 1 88 ? 34.862 -7.302 -55.978 1.00 92.56 88 LEU A CA 1
ATOM 686 C C . LEU A 1 88 ? 36.001 -6.477 -56.601 1.00 92.56 88 LEU A C 1
ATOM 688 O O . LEU A 1 88 ? 36.289 -5.379 -56.129 1.00 92.56 88 LEU A O 1
ATOM 692 N N . GLU A 1 89 ? 36.596 -6.977 -57.684 1.00 92.44 89 GLU A N 1
ATOM 693 C CA . GLU A 1 89 ? 37.713 -6.327 -58.380 1.00 92.44 89 GLU A CA 1
ATOM 694 C C . GLU A 1 89 ? 37.305 -4.962 -58.957 1.00 92.44 89 GLU A C 1
ATOM 696 O O . GLU A 1 89 ? 38.001 -3.961 -58.777 1.00 92.44 89 GLU A O 1
ATOM 701 N N . GLN A 1 90 ? 36.133 -4.882 -59.595 1.00 91.50 90 GLN A N 1
ATOM 702 C CA . GLN A 1 90 ? 35.663 -3.636 -60.206 1.00 91.50 90 GLN A CA 1
ATOM 703 C C . GLN A 1 90 ? 35.257 -2.594 -59.161 1.00 91.50 90 GLN A C 1
ATOM 705 O O . GLN A 1 90 ? 35.492 -1.405 -59.365 1.00 91.50 90 GLN A O 1
ATOM 710 N N . LEU A 1 91 ? 34.707 -3.013 -58.018 1.00 93.94 91 LEU A N 1
ATOM 711 C CA . LEU A 1 91 ? 34.413 -2.114 -56.901 1.00 93.94 91 LEU A CA 1
ATOM 712 C C . LEU A 1 91 ? 35.699 -1.618 -56.223 1.00 93.94 91 LEU A C 1
ATOM 714 O O . LEU A 1 91 ? 35.754 -0.458 -55.815 1.00 93.94 91 LEU A O 1
ATOM 718 N N . GLN A 1 92 ? 36.748 -2.446 -56.136 1.00 92.88 92 GLN A N 1
ATOM 719 C CA . GLN A 1 92 ? 38.071 -2.015 -55.663 1.00 92.88 92 GLN A CA 1
ATOM 720 C C . GLN A 1 92 ? 38.691 -0.985 -56.613 1.00 92.88 92 GLN A C 1
ATOM 722 O O . GLN A 1 92 ? 39.187 0.050 -56.159 1.00 92.88 92 GLN A O 1
ATOM 727 N N . MET A 1 93 ? 38.606 -1.222 -57.926 1.00 91.44 93 MET A N 1
ATOM 728 C CA . MET A 1 93 ? 39.048 -0.264 -58.939 1.00 91.44 93 MET A CA 1
ATOM 729 C C . MET A 1 93 ? 38.255 1.045 -58.845 1.00 91.44 93 MET A C 1
ATOM 731 O O . MET A 1 93 ? 38.852 2.119 -58.812 1.00 91.44 93 MET A O 1
ATOM 735 N N . LEU A 1 94 ? 36.929 0.975 -58.710 1.00 92.62 94 LEU A N 1
ATOM 736 C CA . LEU A 1 94 ? 36.074 2.150 -58.547 1.00 92.62 94 LEU A CA 1
ATOM 737 C C . LEU A 1 94 ? 36.436 2.951 -57.288 1.00 92.62 94 LEU A C 1
ATOM 739 O O . LEU A 1 94 ? 36.609 4.164 -57.362 1.00 92.62 94 LEU A O 1
ATOM 743 N N . GLN A 1 95 ? 36.629 2.289 -56.143 1.00 91.56 95 GLN A N 1
ATOM 744 C CA . GLN A 1 95 ? 37.059 2.961 -54.913 1.00 91.56 95 GLN A CA 1
ATOM 745 C C . GLN A 1 95 ? 38.470 3.563 -55.042 1.00 91.56 95 GLN A C 1
ATOM 747 O O . GLN A 1 95 ? 38.783 4.561 -54.390 1.00 91.56 95 GLN A O 1
ATOM 752 N N . SER A 1 96 ? 39.336 2.998 -55.892 1.00 91.31 96 SER A N 1
ATOM 753 C CA . SER A 1 96 ? 40.677 3.543 -56.133 1.00 91.31 96 SER A CA 1
ATOM 754 C C . SER A 1 96 ? 40.653 4.935 -56.782 1.00 91.31 96 SER A C 1
ATOM 756 O O . SER A 1 96 ? 41.547 5.738 -56.491 1.00 91.31 96 SER A O 1
ATOM 758 N N . LEU A 1 97 ? 39.599 5.240 -57.557 1.00 92.81 97 LEU A N 1
ATOM 759 C CA . LEU A 1 97 ? 39.344 6.538 -58.198 1.00 92.81 97 LEU A CA 1
ATOM 760 C C . LEU A 1 97 ? 38.894 7.625 -57.211 1.00 92.81 97 LEU A C 1
ATOM 762 O O . LEU A 1 97 ? 38.916 8.807 -57.557 1.00 92.81 97 LEU A O 1
ATOM 766 N N . CYS A 1 98 ? 38.505 7.250 -55.991 1.00 92.62 98 CYS A N 1
ATOM 767 C CA . CYS A 1 98 ? 38.154 8.183 -54.927 1.00 92.62 98 CYS A CA 1
ATOM 768 C C . CYS A 1 98 ? 39.402 8.629 -54.137 1.00 92.62 98 CYS A C 1
ATOM 770 O O . CYS A 1 98 ? 40.367 7.859 -53.981 1.00 92.62 98 CYS A O 1
ATOM 772 N N . PRO A 1 99 ? 39.407 9.863 -53.600 1.00 89.38 99 PRO A N 1
ATOM 773 C CA . PRO A 1 99 ? 40.492 10.334 -52.747 1.00 89.38 99 PRO A CA 1
ATOM 774 C C . PRO A 1 99 ? 40.523 9.586 -51.410 1.00 89.38 99 PRO A C 1
ATOM 776 O O . PRO A 1 99 ? 39.526 9.032 -50.957 1.00 89.38 99 PRO A O 1
ATOM 779 N N . THR A 1 100 ? 41.679 9.610 -50.750 1.00 86.94 100 THR A N 1
ATOM 780 C CA . THR A 1 100 ? 41.815 9.097 -49.382 1.00 86.94 100 THR A CA 1
ATOM 781 C C . THR A 1 100 ? 41.219 10.084 -48.372 1.00 86.94 100 THR A C 1
ATOM 783 O O . THR A 1 100 ? 41.452 11.291 -48.482 1.00 86.94 100 THR A O 1
ATOM 786 N N . HIS A 1 101 ? 40.509 9.586 -47.356 1.00 84.75 101 HIS A N 1
ATOM 787 C CA . HIS A 1 101 ? 39.929 10.395 -46.276 1.00 84.75 101 HIS A CA 1
ATOM 788 C C . HIS A 1 101 ? 41.008 10.846 -45.270 1.00 84.75 101 HIS A C 1
ATOM 790 O O . HIS A 1 101 ? 41.118 10.326 -44.162 1.00 84.75 101 HIS A O 1
ATOM 796 N N . SER A 1 102 ? 41.879 11.769 -45.684 1.00 75.75 102 SER A N 1
ATOM 797 C CA . SER A 1 102 ? 43.063 12.192 -44.922 1.00 75.75 102 SER A CA 1
ATOM 798 C C . SER A 1 102 ? 42.808 13.283 -43.876 1.00 75.75 102 SER A C 1
ATOM 800 O O . SER A 1 102 ? 43.657 13.486 -43.010 1.00 75.75 102 SER A O 1
ATOM 802 N N . ARG A 1 103 ? 41.668 13.987 -43.924 1.00 75.69 103 ARG A N 1
ATOM 803 C CA . ARG A 1 103 ? 41.323 15.077 -42.992 1.00 75.69 103 ARG A CA 1
ATOM 804 C C . ARG A 1 103 ? 40.215 14.623 -42.040 1.00 75.69 103 ARG A C 1
ATOM 806 O O . ARG A 1 103 ? 39.139 14.272 -42.502 1.00 75.69 103 ARG A O 1
ATOM 813 N N . ARG A 1 104 ? 40.469 14.625 -40.729 1.00 68.44 104 ARG A N 1
ATOM 814 C CA . ARG A 1 104 ? 39.524 14.135 -39.707 1.00 68.44 104 ARG A CA 1
ATOM 815 C C . ARG A 1 104 ? 38.937 15.299 -38.912 1.00 68.44 104 ARG A C 1
ATOM 817 O O . ARG A 1 104 ? 39.673 16.231 -38.595 1.00 68.44 104 ARG A O 1
ATOM 824 N N . SER A 1 105 ? 37.648 15.240 -38.584 1.00 64.62 105 SER A N 1
ATOM 825 C CA . SER A 1 105 ? 37.052 16.150 -37.597 1.00 64.62 105 SER A CA 1
ATOM 826 C C . SER A 1 105 ? 37.314 15.660 -36.167 1.00 64.62 105 SER A C 1
ATOM 828 O O . SER A 1 105 ? 37.570 14.472 -35.951 1.00 64.62 105 SER A O 1
ATOM 830 N N . GLU A 1 106 ? 37.236 16.564 -35.186 1.00 58.38 106 GLU A N 1
ATOM 831 C CA . GLU A 1 106 ? 37.341 16.226 -33.755 1.00 58.38 106 GLU A CA 1
ATOM 832 C C . GLU A 1 106 ? 36.270 15.208 -33.335 1.00 58.38 106 GLU A C 1
ATOM 834 O O . GLU A 1 106 ? 36.586 14.193 -32.722 1.00 58.38 106 GLU A O 1
ATOM 839 N N . GLU A 1 107 ? 35.030 15.400 -33.789 1.00 59.25 107 GLU A N 1
ATOM 840 C CA . GLU A 1 107 ? 33.911 14.470 -33.586 1.00 59.25 107 GLU A CA 1
ATOM 841 C C . GLU A 1 107 ? 34.201 13.066 -34.159 1.00 59.25 107 GLU A C 1
ATOM 843 O O . GLU A 1 107 ? 33.941 12.047 -33.518 1.00 59.25 107 GLU A O 1
ATOM 848 N N . GLN A 1 108 ? 34.800 12.986 -35.354 1.00 62.22 108 GLN A N 1
ATOM 849 C CA . GLN A 1 108 ? 35.141 11.712 -35.993 1.00 62.22 108 GLN A CA 1
ATOM 850 C C . GLN A 1 108 ? 36.257 10.969 -35.240 1.00 62.22 108 GLN A C 1
ATOM 852 O O . GLN A 1 108 ? 36.254 9.736 -35.183 1.00 62.22 108 GLN A O 1
ATOM 857 N N . LEU A 1 109 ? 37.200 11.709 -34.646 1.00 61.28 109 LEU A N 1
ATOM 858 C CA . LEU A 1 109 ? 38.244 11.161 -33.777 1.00 61.28 109 LEU A CA 1
ATOM 859 C C . LEU A 1 109 ? 37.673 10.673 -32.440 1.00 61.28 109 LEU A C 1
ATOM 861 O O . LEU A 1 109 ? 38.065 9.602 -31.976 1.00 61.28 109 LEU A O 1
ATOM 865 N N . GLN A 1 110 ? 36.740 11.426 -31.855 1.00 56.38 110 GLN A N 1
ATOM 866 C CA . GLN A 1 110 ? 36.111 11.109 -30.574 1.00 56.38 110 GLN A CA 1
ATOM 867 C C . GLN A 1 110 ? 35.190 9.884 -30.669 1.00 56.38 110 GLN A C 1
ATOM 869 O O . GLN A 1 110 ? 35.250 9.001 -29.817 1.00 56.38 110 GLN A O 1
ATOM 874 N N . LEU A 1 111 ? 34.384 9.784 -31.731 1.00 58.03 111 LEU A N 1
ATOM 875 C CA . LEU A 1 111 ? 33.377 8.728 -31.890 1.00 58.03 111 LEU A CA 1
ATOM 876 C C . LEU A 1 111 ? 33.863 7.502 -32.686 1.00 58.03 111 LEU A C 1
ATOM 878 O O . LEU A 1 111 ? 33.100 6.546 -32.827 1.00 58.03 111 LEU A O 1
ATOM 882 N N . GLN A 1 112 ? 35.101 7.514 -33.203 1.00 60.59 112 GLN A N 1
ATOM 883 C CA . GLN A 1 112 ? 35.686 6.469 -34.068 1.00 60.59 112 GLN A CA 1
ATOM 884 C C . GLN A 1 112 ? 34.801 6.078 -35.269 1.00 60.59 112 GLN A C 1
ATOM 886 O O . GLN A 1 112 ? 34.739 4.914 -35.667 1.00 60.59 112 GLN A O 1
ATOM 891 N N . GLN A 1 113 ? 34.109 7.049 -35.862 1.00 65.19 113 GLN A N 1
ATOM 892 C CA . GLN A 1 113 ? 33.184 6.806 -36.968 1.00 65.19 113 GLN A CA 1
ATOM 893 C C . GLN A 1 113 ? 33.935 6.753 -38.307 1.00 65.19 113 GLN A C 1
ATOM 895 O O . GLN A 1 113 ? 34.379 7.777 -38.834 1.00 65.19 113 GLN A O 1
ATOM 900 N N . PHE A 1 114 ? 34.061 5.556 -38.883 1.00 73.31 114 PHE A N 1
ATOM 901 C CA . PHE A 1 114 ? 34.604 5.354 -40.229 1.00 73.31 114 PHE A CA 1
ATOM 902 C C . PHE A 1 114 ? 33.542 4.752 -41.142 1.00 73.31 114 PHE A C 1
ATOM 904 O O . PHE A 1 114 ? 32.903 3.761 -40.788 1.00 73.31 114 PHE A O 1
ATOM 911 N N . SER A 1 115 ? 33.384 5.325 -42.332 1.00 82.31 115 SER A N 1
ATOM 912 C CA . SER A 1 115 ? 32.461 4.808 -43.337 1.00 82.31 115 SER A CA 1
ATOM 913 C C . SER A 1 115 ? 32.897 3.441 -43.858 1.00 82.31 115 SER A C 1
ATOM 915 O O . SER A 1 115 ? 34.089 3.124 -43.911 1.00 82.31 115 SER A O 1
ATOM 917 N N . THR A 1 116 ? 31.920 2.629 -44.254 1.00 89.44 116 THR A N 1
ATOM 918 C CA . THR A 1 116 ? 32.157 1.276 -44.761 1.00 89.44 116 THR A CA 1
ATOM 919 C C . THR A 1 116 ? 32.731 1.323 -46.185 1.00 89.44 116 THR A C 1
ATOM 921 O O . THR A 1 116 ? 32.075 1.862 -47.078 1.00 89.44 116 THR A O 1
ATOM 924 N N . PRO A 1 117 ? 33.906 0.714 -46.450 1.00 92.25 117 PRO A N 1
ATOM 925 C CA . PRO A 1 117 ? 34.450 0.601 -47.799 1.00 92.25 117 PRO A CA 1
ATOM 926 C C . PRO A 1 117 ? 33.502 -0.122 -48.755 1.00 92.25 117 PRO A C 1
ATOM 928 O O . PRO A 1 117 ? 32.889 -1.126 -48.394 1.00 92.25 117 PRO A O 1
ATOM 931 N N . LEU A 1 118 ? 33.428 0.334 -50.006 1.00 93.38 118 LEU A N 1
ATOM 932 C CA . LEU A 1 118 ? 32.451 -0.168 -50.973 1.00 93.38 118 LEU A CA 1
ATOM 933 C C . LEU A 1 118 ? 32.577 -1.683 -51.278 1.00 93.38 118 LEU A C 1
ATOM 935 O O . LEU A 1 118 ? 31.557 -2.374 -51.253 1.00 93.38 118 LEU A O 1
ATOM 939 N N . PRO A 1 119 ? 33.781 -2.250 -51.503 1.00 94.25 119 PRO A N 1
ATOM 940 C CA . PRO A 1 119 ? 33.986 -3.691 -51.619 1.00 94.25 119 PRO A CA 1
ATOM 941 C C . PRO A 1 119 ? 33.545 -4.460 -50.372 1.00 94.25 119 PRO A C 1
ATOM 943 O O . PRO A 1 119 ? 32.996 -5.549 -50.492 1.00 94.25 119 PRO A O 1
ATOM 946 N N . LEU A 1 120 ? 33.748 -3.897 -49.175 1.00 94.00 120 LEU A N 1
ATOM 947 C CA . LEU A 1 120 ? 33.344 -4.537 -47.923 1.00 94.00 120 LEU A CA 1
ATOM 948 C C . LEU A 1 120 ? 31.817 -4.520 -47.755 1.00 94.00 120 LEU A C 1
ATOM 950 O O . LEU A 1 120 ? 31.236 -5.530 -47.368 1.00 94.00 120 LEU A O 1
ATOM 954 N N . ALA A 1 121 ? 31.159 -3.417 -48.127 1.00 94.44 121 ALA A N 1
ATOM 955 C CA . ALA A 1 121 ? 29.701 -3.321 -48.172 1.00 94.44 121 ALA A CA 1
ATOM 956 C C . ALA A 1 121 ? 29.079 -4.371 -49.113 1.00 94.44 121 ALA A C 1
ATOM 958 O O . ALA A 1 121 ? 28.083 -5.001 -48.758 1.00 94.44 121 ALA A O 1
ATOM 959 N N . TYR A 1 122 ? 29.706 -4.627 -50.269 1.00 95.56 122 TYR A N 1
ATOM 960 C CA . TYR A 1 122 ? 29.297 -5.707 -51.173 1.00 95.56 122 TYR A CA 1
ATOM 961 C C . TYR A 1 122 ? 29.392 -7.089 -50.510 1.00 95.56 122 TYR A C 1
ATOM 963 O O . TYR A 1 122 ? 28.442 -7.868 -50.586 1.00 95.56 122 TYR A O 1
ATOM 971 N N . LEU A 1 123 ? 30.505 -7.390 -49.829 1.00 95.94 123 LEU A N 1
ATOM 972 C CA . LEU A 1 123 ? 30.685 -8.672 -49.137 1.00 95.94 123 LEU A CA 1
ATOM 973 C C . LEU A 1 123 ? 29.662 -8.869 -48.011 1.00 95.94 123 LEU A C 1
ATOM 975 O O . LEU A 1 123 ? 29.127 -9.963 -47.863 1.00 95.94 123 LEU A O 1
ATOM 979 N N . VAL A 1 124 ? 29.333 -7.819 -47.254 1.00 95.44 124 VAL A N 1
ATOM 980 C CA . VAL A 1 124 ? 28.298 -7.887 -46.209 1.00 95.44 124 VAL A CA 1
ATOM 981 C C . VAL A 1 124 ? 26.916 -8.165 -46.797 1.00 95.44 124 VAL A C 1
ATOM 983 O O . VAL A 1 124 ? 26.204 -9.037 -46.300 1.00 95.44 124 VAL A O 1
ATOM 986 N N . ALA A 1 125 ? 26.550 -7.495 -47.892 1.00 94.06 125 ALA A N 1
ATOM 987 C CA . ALA A 1 125 ? 25.291 -7.769 -48.580 1.00 94.06 125 ALA A CA 1
ATOM 988 C C . ALA A 1 125 ? 25.244 -9.190 -49.175 1.00 94.06 125 ALA A C 1
ATOM 990 O O . ALA A 1 125 ? 24.203 -9.846 -49.120 1.00 94.06 125 ALA A O 1
ATOM 991 N N . LEU A 1 126 ? 26.373 -9.691 -49.695 1.00 94.44 126 LEU A N 1
ATOM 992 C CA . LEU A 1 126 ? 26.505 -11.062 -50.194 1.00 94.44 126 LEU A CA 1
ATOM 993 C C . LEU A 1 126 ? 26.338 -12.093 -49.066 1.00 94.44 126 LEU A C 1
ATOM 995 O O . LEU A 1 126 ? 25.586 -13.054 -49.219 1.00 94.44 126 LEU A O 1
ATOM 999 N N . ALA A 1 127 ? 26.983 -11.869 -47.919 1.00 95.81 127 ALA A N 1
ATOM 1000 C CA . ALA A 1 127 ? 26.859 -12.713 -46.730 1.00 95.81 127 ALA A CA 1
ATOM 1001 C C . ALA A 1 127 ? 25.411 -12.788 -46.215 1.00 95.81 127 ALA A C 1
ATOM 1003 O O . ALA A 1 127 ? 24.960 -13.831 -45.734 1.00 95.81 127 ALA A O 1
ATOM 1004 N N . GLY A 1 128 ? 24.670 -11.684 -46.361 1.00 94.69 128 GLY A N 1
ATOM 1005 C CA . GLY A 1 128 ? 23.257 -11.593 -46.011 1.00 94.69 128 GLY A CA 1
ATOM 1006 C C . GLY A 1 128 ? 22.336 -12.416 -46.912 1.00 94.69 128 GLY A C 1
ATOM 1007 O O . GLY A 1 128 ? 21.192 -12.629 -46.525 1.00 94.69 128 GLY A O 1
ATOM 1008 N N . GLN A 1 129 ? 22.809 -12.890 -48.077 1.00 94.81 129 GLN A N 1
ATOM 1009 C CA . GLN A 1 129 ? 22.011 -13.619 -49.076 1.00 94.81 129 GLN A CA 1
ATOM 1010 C C . GLN A 1 129 ? 20.650 -12.937 -49.314 1.00 94.81 129 GLN A C 1
ATOM 1012 O O . GLN A 1 129 ? 19.583 -13.529 -49.128 1.00 94.81 129 GLN A O 1
ATOM 1017 N N . VAL A 1 130 ? 20.711 -11.642 -49.633 1.00 94.00 130 VAL A N 1
ATOM 1018 C CA . VAL A 1 130 ? 19.540 -10.770 -49.776 1.00 94.00 130 VAL A CA 1
ATOM 1019 C C . VAL A 1 130 ? 18.781 -11.085 -51.066 1.00 94.00 130 VAL A C 1
ATOM 1021 O O . VAL A 1 130 ? 19.375 -11.218 -52.135 1.00 94.00 130 VAL A O 1
ATOM 1024 N N . THR A 1 131 ? 17.456 -11.150 -50.965 1.00 91.88 131 THR A N 1
ATOM 1025 C CA . THR A 1 131 ? 16.515 -11.373 -52.068 1.00 91.88 131 THR A CA 1
ATOM 1026 C C . THR A 1 131 ? 15.489 -10.238 -52.150 1.00 91.88 131 THR A C 1
ATOM 1028 O O . THR A 1 131 ? 15.365 -9.424 -51.237 1.00 91.88 131 THR A O 1
ATOM 1031 N N . ASN A 1 132 ? 14.705 -10.186 -53.227 1.00 91.56 132 ASN A N 1
ATOM 1032 C CA . ASN A 1 132 ? 13.647 -9.182 -53.400 1.00 91.56 132 ASN A CA 1
ATOM 1033 C C . ASN A 1 132 ? 12.462 -9.330 -52.422 1.00 91.56 132 ASN A C 1
ATOM 1035 O O . ASN A 1 132 ? 11.682 -8.393 -52.272 1.00 91.56 132 ASN A O 1
ATOM 1039 N N . ASN A 1 133 ? 12.338 -10.472 -51.742 1.00 89.75 133 ASN A N 1
ATOM 1040 C CA . ASN A 1 133 ? 11.309 -10.714 -50.728 1.00 89.75 133 ASN A CA 1
ATOM 1041 C C . ASN A 1 133 ? 11.716 -10.220 -49.332 1.00 89.75 133 ASN A C 1
ATOM 1043 O O . ASN A 1 133 ? 10.922 -10.305 -48.397 1.00 89.75 133 ASN A O 1
ATOM 1047 N N . ASP A 1 134 ? 12.951 -9.744 -49.165 1.00 93.31 134 ASP A N 1
ATOM 1048 C CA . ASP A 1 134 ? 13.469 -9.354 -47.862 1.00 93.31 134 ASP A CA 1
ATOM 1049 C C . ASP A 1 134 ? 13.120 -7.916 -47.476 1.00 93.31 134 ASP A C 1
ATOM 1051 O O . ASP A 1 134 ? 13.104 -7.000 -48.304 1.00 93.31 134 ASP A O 1
ATOM 1055 N N . LEU A 1 135 ? 12.918 -7.723 -46.171 1.00 94.50 135 LEU A N 1
ATOM 1056 C CA . LEU A 1 135 ? 13.004 -6.424 -45.516 1.00 94.50 135 LEU A CA 1
ATOM 1057 C C . LEU A 1 135 ? 14.358 -6.341 -44.808 1.00 94.50 135 LEU A C 1
ATOM 1059 O O . LEU A 1 135 ? 14.601 -7.075 -43.847 1.00 94.50 135 LEU A O 1
ATOM 1063 N N . VAL A 1 136 ? 15.227 -5.453 -45.287 1.00 96.56 136 VAL A N 1
ATOM 1064 C CA . VAL A 1 136 ? 16.590 -5.279 -44.773 1.00 96.56 136 VAL A CA 1
ATOM 1065 C C . VAL A 1 136 ? 16.655 -4.082 -43.836 1.00 96.56 136 VAL A C 1
ATOM 1067 O O . VAL A 1 136 ? 16.373 -2.958 -44.254 1.00 96.56 136 VAL A O 1
ATOM 1070 N N . LEU A 1 137 ? 17.059 -4.318 -42.588 1.00 96.50 137 LEU A N 1
ATOM 1071 C CA . LEU A 1 137 ? 17.332 -3.270 -41.607 1.00 96.50 137 LEU A CA 1
ATOM 1072 C C . LEU A 1 137 ? 18.823 -2.911 -41.591 1.00 96.50 137 LEU A C 1
ATOM 1074 O O . LEU A 1 137 ? 19.667 -3.791 -41.421 1.00 96.50 137 LEU A O 1
ATOM 1078 N N . GLU A 1 138 ? 19.125 -1.617 -41.680 1.00 95.31 138 GLU A N 1
ATOM 1079 C CA . GLU A 1 138 ? 20.435 -1.055 -41.331 1.00 95.31 138 GLU A CA 1
ATOM 1080 C C . GLU A 1 138 ? 20.289 -0.128 -40.109 1.00 95.31 138 GLU A C 1
ATOM 1082 O O . GLU A 1 138 ? 19.785 0.991 -40.247 1.00 95.31 138 GLU A O 1
ATOM 1087 N N . PRO A 1 139 ? 20.682 -0.585 -38.899 1.00 92.94 139 PRO A N 1
ATOM 1088 C CA . PRO A 1 139 ? 20.505 0.158 -37.644 1.00 92.94 139 PRO A CA 1
ATOM 1089 C C . PRO A 1 139 ? 21.360 1.428 -37.514 1.00 92.94 139 PRO A C 1
ATOM 1091 O O . PRO A 1 139 ? 21.087 2.256 -36.649 1.00 92.94 139 PRO A O 1
ATOM 1094 N N . SER A 1 140 ? 22.414 1.553 -38.320 1.00 90.75 140 SER A N 1
ATOM 1095 C CA . SER A 1 140 ? 23.397 2.641 -38.284 1.00 90.75 140 SER A CA 1
ATOM 1096 C C . SER A 1 140 ? 23.789 3.007 -39.717 1.00 90.75 140 SER A C 1
ATOM 1098 O O . SER A 1 140 ? 24.873 2.657 -40.184 1.00 90.75 140 SER A O 1
ATOM 1100 N N . ALA A 1 141 ? 22.844 3.608 -40.441 1.00 91.31 141 ALA A N 1
ATOM 1101 C CA . ALA A 1 141 ? 22.841 3.629 -41.900 1.00 91.31 141 ALA A CA 1
ATOM 1102 C C . ALA A 1 141 ? 23.926 4.495 -42.551 1.00 91.31 141 ALA A C 1
ATOM 1104 O O . ALA A 1 141 ? 24.280 4.271 -43.710 1.00 91.31 141 ALA A O 1
ATOM 1105 N N . GLY A 1 142 ? 24.473 5.488 -41.852 1.00 90.31 142 GLY A N 1
ATOM 1106 C CA . GLY A 1 142 ? 25.440 6.407 -42.433 1.00 90.31 142 GLY A CA 1
ATOM 1107 C C . GLY A 1 142 ? 24.861 7.106 -43.670 1.00 90.31 142 GLY A C 1
ATOM 1108 O O . GLY A 1 142 ? 23.789 7.705 -43.628 1.00 90.31 142 GLY A O 1
ATOM 1109 N N . THR A 1 143 ? 25.557 6.996 -44.803 1.00 91.62 143 THR A N 1
ATOM 1110 C CA . THR A 1 143 ? 25.087 7.463 -46.122 1.00 91.62 143 THR A CA 1
ATOM 1111 C C . THR A 1 143 ? 24.218 6.432 -46.864 1.00 91.62 143 THR A C 1
ATOM 1113 O O . THR A 1 143 ? 23.649 6.741 -47.914 1.00 91.62 143 THR A O 1
ATOM 1116 N N . GLY A 1 144 ? 24.082 5.214 -46.327 1.00 92.38 144 GLY A N 1
ATOM 1117 C CA . GLY A 1 144 ? 23.326 4.097 -46.903 1.00 92.38 144 GLY A CA 1
ATOM 1118 C C . GLY A 1 144 ? 24.133 3.230 -47.874 1.00 92.38 144 GLY A C 1
ATOM 1119 O O . GLY A 1 144 ? 23.562 2.565 -48.742 1.00 92.38 144 GLY A O 1
ATOM 1120 N N . ILE A 1 145 ? 25.467 3.242 -47.773 1.00 93.56 145 ILE A N 1
ATOM 1121 C CA . ILE A 1 145 ? 26.352 2.473 -48.662 1.00 93.56 145 ILE A CA 1
ATOM 1122 C C . ILE A 1 145 ? 26.149 0.953 -48.526 1.00 93.56 145 ILE A C 1
ATOM 1124 O O . ILE A 1 145 ? 26.238 0.231 -49.519 1.00 93.56 145 ILE A O 1
ATOM 1128 N N . LEU A 1 146 ? 25.837 0.462 -47.320 1.00 92.38 146 LEU A N 1
ATOM 1129 C CA . LEU A 1 146 ? 25.653 -0.962 -47.028 1.00 92.38 146 LEU A CA 1
ATOM 1130 C C . LEU A 1 146 ? 24.354 -1.491 -47.658 1.00 92.38 146 LEU A C 1
ATOM 1132 O O . LEU A 1 146 ? 24.361 -2.488 -48.382 1.00 92.38 146 LEU A O 1
ATOM 1136 N N . VAL A 1 147 ? 23.243 -0.777 -47.451 1.00 93.50 147 VAL A N 1
ATOM 1137 C CA . VAL A 1 147 ? 21.927 -1.117 -48.021 1.00 93.50 147 VAL A CA 1
ATOM 1138 C C . VAL A 1 147 ? 21.811 -0.868 -49.517 1.00 93.50 147 VAL A C 1
ATOM 1140 O O . VAL A 1 147 ? 20.875 -1.368 -50.144 1.00 93.50 147 VAL A O 1
ATOM 1143 N N . GLN A 1 148 ? 22.742 -0.137 -50.135 1.00 94.94 148 GLN A N 1
ATOM 1144 C CA . GLN A 1 148 ? 22.680 0.121 -51.573 1.00 94.94 148 GLN A CA 1
ATOM 1145 C C . GLN A 1 148 ? 22.707 -1.180 -52.393 1.00 94.94 148 GLN A C 1
ATOM 1147 O O . GLN A 1 148 ? 21.989 -1.289 -53.386 1.00 94.94 148 GLN A O 1
ATOM 1152 N N . PHE A 1 149 ? 23.461 -2.197 -51.969 1.00 94.81 149 PHE A N 1
ATOM 1153 C CA . PHE A 1 149 ? 23.446 -3.506 -52.630 1.00 94.81 149 PHE A CA 1
ATOM 1154 C C . PHE A 1 149 ? 22.126 -4.249 -52.409 1.00 94.81 149 PHE A C 1
ATOM 1156 O O . PHE A 1 149 ? 21.565 -4.776 -53.366 1.00 94.81 149 PHE A O 1
ATOM 1163 N N . ALA A 1 150 ? 21.571 -4.209 -51.193 1.00 94.12 150 ALA A N 1
ATOM 1164 C CA . ALA A 1 150 ? 20.240 -4.754 -50.915 1.00 94.12 150 ALA A CA 1
ATOM 1165 C C . ALA A 1 150 ? 19.164 -4.117 -51.812 1.00 94.12 150 ALA A C 1
ATOM 1167 O O . ALA A 1 150 ? 18.316 -4.819 -52.365 1.00 94.12 150 ALA A O 1
ATOM 1168 N N . LYS A 1 151 ? 19.252 -2.800 -52.049 1.00 94.00 151 LYS A N 1
ATOM 1169 C CA . LYS A 1 151 ? 18.360 -2.093 -52.975 1.00 94.00 151 LYS A CA 1
ATOM 1170 C C . LYS A 1 151 ? 18.497 -2.585 -54.415 1.00 94.00 151 LYS A C 1
ATOM 1172 O O . LYS A 1 151 ? 17.486 -2.725 -55.098 1.00 94.00 151 LYS A O 1
ATOM 1177 N N . LEU A 1 152 ? 19.722 -2.840 -54.880 1.00 93.62 152 LEU A N 1
ATOM 1178 C CA . LEU A 1 152 ? 19.985 -3.362 -56.229 1.00 93.62 152 LEU A CA 1
ATOM 1179 C C . LEU A 1 152 ? 19.499 -4.806 -56.405 1.00 93.62 152 LEU A C 1
ATOM 1181 O O . LEU A 1 152 ? 19.090 -5.166 -57.504 1.00 93.62 152 LEU A O 1
ATOM 1185 N N . TYR A 1 153 ? 19.473 -5.600 -55.331 1.00 93.44 153 TYR A N 1
ATOM 1186 C CA . TYR A 1 153 ? 18.832 -6.920 -55.305 1.00 93.44 153 TYR A CA 1
ATOM 1187 C C . TYR A 1 153 ? 17.294 -6.860 -55.230 1.00 93.44 153 TYR A C 1
ATOM 1189 O O . TYR A 1 153 ? 16.634 -7.897 -55.250 1.00 93.44 153 TYR A O 1
ATOM 1197 N N . GLY A 1 154 ? 16.706 -5.660 -55.172 1.00 92.25 154 GLY A N 1
ATOM 1198 C CA . GLY A 1 154 ? 15.258 -5.450 -55.168 1.00 92.25 154 GLY A CA 1
ATOM 1199 C C . GLY A 1 154 ? 14.598 -5.571 -53.793 1.00 92.25 154 GLY A C 1
ATOM 1200 O O . GLY A 1 154 ? 13.374 -5.618 -53.732 1.00 92.25 154 GLY A O 1
ATOM 1201 N N . ALA A 1 155 ? 15.372 -5.619 -52.705 1.00 94.06 155 ALA A N 1
ATOM 1202 C CA . ALA A 1 155 ? 14.832 -5.742 -51.354 1.00 94.06 155 ALA A CA 1
ATOM 1203 C C . ALA A 1 155 ? 14.152 -4.451 -50.862 1.00 94.06 155 ALA A C 1
ATOM 1205 O O . ALA A 1 155 ? 14.498 -3.331 -51.268 1.00 94.06 155 ALA A O 1
ATOM 1206 N N . SER A 1 156 ? 13.209 -4.610 -49.932 1.00 94.81 156 SER A N 1
ATOM 1207 C CA . SER A 1 156 ? 12.670 -3.497 -49.149 1.00 94.81 156 SER A CA 1
ATOM 1208 C C . SER A 1 156 ? 13.661 -3.098 -48.064 1.00 94.81 156 SER A C 1
ATOM 1210 O O . SER A 1 156 ? 14.403 -3.933 -47.550 1.00 94.81 156 SER A O 1
ATOM 1212 N N . LEU A 1 157 ? 13.680 -1.818 -47.703 1.00 95.69 157 LEU A N 1
ATOM 1213 C CA . LEU A 1 157 ? 14.654 -1.274 -46.762 1.00 95.69 157 LEU A CA 1
ATOM 1214 C C . LEU A 1 157 ? 13.972 -0.691 -45.525 1.00 95.69 157 LEU A C 1
ATOM 1216 O O . LEU A 1 157 ? 12.850 -0.193 -45.595 1.00 95.69 157 LEU A O 1
ATOM 1220 N N . MET A 1 158 ? 14.690 -0.716 -44.411 1.00 94.62 158 MET A N 1
ATOM 1221 C CA . MET A 1 158 ? 14.355 -0.068 -43.152 1.00 94.62 158 MET A CA 1
ATOM 1222 C C . MET A 1 158 ? 15.645 0.549 -42.603 1.00 94.62 158 MET A C 1
ATOM 1224 O O . MET A 1 158 ? 16.621 -0.164 -42.394 1.00 94.62 158 MET A O 1
ATOM 1228 N N . LEU A 1 159 ? 15.694 1.866 -42.423 1.00 95.56 159 LEU A N 1
ATOM 1229 C CA . LEU A 1 159 ? 16.939 2.580 -42.120 1.00 95.56 159 LEU A CA 1
ATOM 1230 C C . LEU A 1 159 ? 16.846 3.275 -40.765 1.00 95.56 159 LEU A C 1
ATOM 1232 O O . LEU A 1 159 ? 15.799 3.825 -40.430 1.00 95.56 159 LEU A O 1
ATOM 1236 N N . ASN A 1 160 ? 17.938 3.297 -40.007 1.00 94.31 160 ASN A N 1
ATOM 1237 C CA . ASN A 1 160 ? 18.063 4.109 -38.800 1.00 94.31 160 ASN A CA 1
ATOM 1238 C C . ASN A 1 160 ? 19.383 4.887 -38.817 1.00 94.31 160 ASN A C 1
ATOM 1240 O O . ASN A 1 160 ? 20.438 4.308 -39.067 1.00 94.31 160 ASN A O 1
ATOM 1244 N N . GLU A 1 161 ? 19.325 6.190 -38.557 1.00 92.50 161 GLU A N 1
ATOM 1245 C CA . GLU A 1 161 ? 20.502 7.054 -38.462 1.00 92.50 161 GLU A CA 1
ATOM 1246 C C . GLU A 1 161 ? 20.264 8.163 -37.434 1.00 92.50 161 GLU A C 1
ATOM 1248 O O . GLU A 1 161 ? 19.243 8.854 -37.480 1.00 92.50 161 GLU A O 1
ATOM 1253 N N . LEU A 1 162 ? 21.212 8.313 -36.505 1.00 86.19 162 LEU A N 1
ATOM 1254 C CA . LEU A 1 162 ? 21.118 9.239 -35.378 1.00 86.19 162 LEU A CA 1
ATOM 1255 C C . LEU A 1 162 ? 21.590 10.651 -35.753 1.00 86.19 162 LEU A C 1
ATOM 1257 O O . LEU A 1 162 ? 21.087 11.624 -35.205 1.00 86.19 162 LEU A O 1
ATOM 1261 N N . ALA A 1 163 ? 22.544 10.778 -36.681 1.00 85.56 163 ALA A N 1
ATOM 1262 C CA . ALA A 1 163 ? 23.053 12.073 -37.112 1.00 85.56 163 ALA A CA 1
ATOM 1263 C C . ALA A 1 163 ? 22.055 12.784 -38.039 1.00 85.56 163 ALA A C 1
ATOM 1265 O O . ALA A 1 163 ? 21.849 12.368 -39.185 1.00 85.56 163 ALA A O 1
ATOM 1266 N N . ASP A 1 164 ? 21.499 13.905 -37.573 1.00 84.50 164 ASP A N 1
ATOM 1267 C CA . ASP A 1 164 ? 20.506 14.705 -38.301 1.00 84.50 164 ASP A CA 1
ATOM 1268 C C . ASP A 1 164 ? 20.921 15.015 -39.743 1.00 84.50 164 ASP A C 1
ATOM 1270 O O . ASP A 1 164 ? 20.114 14.897 -40.667 1.00 84.50 164 ASP A O 1
ATOM 1274 N N . ASP A 1 165 ? 22.186 15.355 -39.973 1.00 87.44 165 ASP A N 1
ATOM 1275 C CA . ASP A 1 165 ? 22.696 15.690 -41.302 1.00 87.44 165 ASP A CA 1
ATOM 1276 C C . ASP A 1 165 ? 22.660 14.504 -42.274 1.00 87.44 165 ASP A C 1
ATOM 1278 O O . ASP A 1 165 ? 22.206 14.643 -43.416 1.00 87.44 165 ASP A O 1
ATOM 1282 N N . ARG A 1 166 ? 22.990 13.300 -41.802 1.00 89.88 166 ARG A N 1
ATOM 1283 C CA . ARG A 1 166 ? 22.906 12.073 -42.605 1.00 89.88 166 ARG A CA 1
ATOM 1284 C C . ARG A 1 166 ? 21.471 11.642 -42.856 1.00 89.88 166 ARG A C 1
ATOM 1286 O O . ARG A 1 166 ? 21.161 11.185 -43.956 1.00 89.88 166 ARG A O 1
ATOM 1293 N N . THR A 1 167 ? 20.554 11.879 -41.916 1.00 90.88 167 THR A N 1
ATOM 1294 C CA . THR A 1 167 ? 19.123 11.628 -42.168 1.00 90.88 167 THR A CA 1
ATOM 1295 C C . THR A 1 167 ? 18.603 12.479 -43.333 1.00 90.88 167 THR A C 1
ATOM 1297 O O . THR A 1 167 ? 17.846 11.983 -44.172 1.00 90.88 167 THR A O 1
ATOM 1300 N N . LYS A 1 168 ? 19.055 13.740 -43.461 1.00 91.25 168 LYS A N 1
ATOM 1301 C CA . LYS A 1 168 ? 18.694 14.634 -44.582 1.00 91.25 168 LYS A CA 1
ATOM 1302 C C . LYS A 1 168 ? 19.209 14.112 -45.929 1.00 91.25 168 LYS A C 1
ATOM 1304 O O . LYS A 1 168 ? 18.543 14.336 -46.945 1.00 91.25 168 LYS A O 1
ATOM 1309 N N . ILE A 1 169 ? 20.357 13.427 -45.944 1.00 93.81 169 ILE A N 1
ATOM 1310 C CA . ILE A 1 169 ? 20.915 12.749 -47.126 1.00 93.81 169 ILE A CA 1
ATOM 1311 C C . ILE A 1 169 ? 20.089 11.494 -47.448 1.00 93.81 169 ILE A C 1
ATOM 1313 O O . ILE A 1 169 ? 19.596 11.343 -48.569 1.00 93.81 169 ILE A O 1
ATOM 1317 N N . LEU A 1 170 ? 19.873 10.618 -46.462 1.00 94.44 170 LEU A N 1
ATOM 1318 C CA . LEU A 1 170 ? 19.160 9.348 -46.629 1.00 94.44 170 LEU A CA 1
ATOM 1319 C C . LEU A 1 170 ? 17.731 9.534 -47.148 1.00 94.44 170 LEU A C 1
ATOM 1321 O O . LEU A 1 170 ? 17.330 8.810 -48.057 1.00 94.44 170 LEU A O 1
ATOM 1325 N N . ARG A 1 171 ? 16.985 10.540 -46.660 1.00 93.06 171 ARG A N 1
ATOM 1326 C CA . ARG A 1 171 ? 15.624 10.854 -47.153 1.00 93.06 171 ARG A CA 1
ATOM 1327 C C . ARG A 1 171 ? 15.578 11.112 -48.660 1.00 93.06 171 ARG A C 1
ATOM 1329 O O . ARG A 1 171 ? 14.578 10.809 -49.305 1.00 93.06 171 ARG A O 1
ATOM 1336 N N . ARG A 1 172 ? 16.654 11.668 -49.221 1.00 92.88 172 ARG A N 1
ATOM 1337 C CA . ARG A 1 172 ? 16.772 11.982 -50.653 1.00 92.88 172 ARG A CA 1
ATOM 1338 C C . ARG A 1 172 ? 17.286 10.813 -51.463 1.00 92.88 172 ARG A C 1
ATOM 1340 O O . ARG A 1 172 ? 16.838 10.602 -52.586 1.00 92.88 172 ARG A O 1
ATOM 1347 N N . LEU A 1 173 ? 18.232 10.060 -50.910 1.00 92.69 173 LEU A N 1
ATOM 1348 C CA . LEU A 1 173 ? 18.762 8.884 -51.583 1.00 92.69 173 LEU A CA 1
ATOM 1349 C C . LEU A 1 173 ? 17.749 7.746 -51.600 1.00 92.69 173 LEU A C 1
ATOM 1351 O O . LEU A 1 173 ? 17.645 7.059 -52.610 1.00 92.69 173 LEU A O 1
ATOM 1355 N N . PHE A 1 174 ? 16.987 7.535 -50.540 1.00 93.38 174 PHE A N 1
ATOM 1356 C CA . PHE A 1 174 ? 16.061 6.413 -50.418 1.00 93.38 174 PHE A CA 1
ATOM 1357 C C . PHE A 1 174 ? 14.632 6.924 -50.173 1.00 93.38 174 PHE A C 1
ATOM 1359 O O . PHE A 1 174 ? 14.051 6.661 -49.119 1.00 93.38 174 PHE A O 1
ATOM 1366 N N . PRO A 1 175 ? 14.039 7.664 -51.132 1.00 90.06 175 PRO A N 1
ATOM 1367 C CA . PRO A 1 175 ? 12.706 8.226 -50.955 1.00 90.06 175 PRO A CA 1
ATOM 1368 C C . PRO A 1 175 ? 11.673 7.110 -50.755 1.00 90.06 175 PRO A C 1
ATOM 1370 O O . PRO A 1 175 ? 11.751 6.051 -51.381 1.00 90.06 175 PRO A O 1
ATOM 1373 N N . GLY A 1 176 ? 10.716 7.339 -49.853 1.00 85.06 176 GLY A N 1
ATOM 1374 C CA . GLY A 1 176 ? 9.674 6.364 -49.507 1.00 85.06 176 GLY A CA 1
ATOM 1375 C C . GLY A 1 176 ? 10.149 5.180 -48.654 1.00 85.06 176 GLY A C 1
ATOM 1376 O O . GLY A 1 176 ? 9.353 4.293 -48.361 1.00 85.06 176 GLY A O 1
ATOM 1377 N N . THR A 1 177 ? 11.419 5.152 -48.241 1.00 91.44 177 THR A N 1
ATOM 1378 C CA . THR A 1 177 ? 11.942 4.135 -47.320 1.00 91.44 177 THR A CA 1
ATOM 1379 C C . THR A 1 177 ? 11.705 4.565 -45.868 1.00 91.44 177 THR A C 1
ATOM 1381 O O . THR A 1 177 ? 12.016 5.713 -45.539 1.00 91.44 177 THR A O 1
ATOM 1384 N N . PRO A 1 178 ? 11.194 3.686 -44.983 1.00 91.38 178 PRO A N 1
ATOM 1385 C CA . PRO A 1 178 ? 11.131 3.957 -43.549 1.00 91.38 178 PRO A CA 1
ATOM 1386 C C . PRO A 1 178 ? 12.509 4.340 -42.990 1.00 91.38 178 PRO A C 1
ATOM 1388 O O . PRO A 1 178 ? 13.446 3.544 -43.063 1.00 91.38 178 PRO A O 1
ATOM 1391 N N . LEU A 1 179 ? 12.619 5.554 -42.444 1.00 92.62 179 LEU A N 1
ATOM 1392 C CA . LEU A 1 179 ? 13.833 6.098 -41.836 1.00 92.62 179 LEU A CA 1
ATOM 1393 C C . LEU A 1 179 ? 13.537 6.549 -40.403 1.00 92.62 179 LEU A C 1
ATOM 1395 O O . LEU A 1 179 ? 12.650 7.377 -40.189 1.00 92.62 179 LEU A O 1
ATOM 1399 N N . PHE A 1 180 ? 14.302 6.023 -39.455 1.00 91.25 180 PHE A N 1
ATOM 1400 C CA . PHE A 1 180 ? 14.218 6.311 -38.026 1.00 91.25 180 PHE A CA 1
ATOM 1401 C C . PHE A 1 180 ? 15.481 7.035 -37.541 1.00 91.25 180 PHE A C 1
ATOM 1403 O O . PHE A 1 180 ? 16.519 7.002 -38.206 1.00 91.25 180 PHE A O 1
ATOM 1410 N N . SER A 1 181 ? 15.381 7.684 -36.381 1.00 88.69 181 SER A N 1
ATOM 1411 C CA . SER A 1 181 ? 16.481 8.424 -35.750 1.00 88.69 181 SER A CA 1
ATOM 1412 C C . SER A 1 181 ? 16.527 8.137 -34.254 1.00 88.69 181 SER A C 1
ATOM 1414 O O . SER A 1 181 ? 16.360 9.027 -33.427 1.00 88.69 181 SER A O 1
ATOM 1416 N N . VAL A 1 182 ? 16.676 6.856 -33.913 1.00 86.94 182 VAL A N 1
ATOM 1417 C CA . VAL A 1 182 ? 16.674 6.361 -32.529 1.00 86.94 182 VAL A CA 1
ATOM 1418 C C . VAL A 1 182 ? 18.015 5.728 -32.161 1.00 86.94 182 VAL A C 1
ATOM 1420 O O . VAL A 1 182 ? 18.784 5.316 -33.035 1.00 86.94 182 VAL A O 1
ATOM 1423 N N . ASN A 1 183 ? 18.306 5.631 -30.860 1.00 85.75 183 ASN A N 1
ATOM 1424 C CA . ASN A 1 183 ? 19.507 4.949 -30.382 1.00 85.75 183 ASN A CA 1
ATOM 1425 C C . ASN A 1 183 ? 19.431 3.450 -30.717 1.00 85.75 183 ASN A C 1
ATOM 1427 O O . ASN A 1 183 ? 18.553 2.729 -30.236 1.00 85.75 183 ASN A O 1
ATOM 1431 N N . ALA A 1 184 ? 20.371 2.978 -31.534 1.00 87.69 184 ALA A N 1
ATOM 1432 C CA . ALA A 1 184 ? 20.356 1.618 -32.045 1.00 87.69 184 ALA A CA 1
ATOM 1433 C C . ALA A 1 184 ? 20.705 0.546 -30.991 1.00 87.69 184 ALA A C 1
ATOM 1435 O O . ALA A 1 184 ? 20.384 -0.623 -31.205 1.00 87.69 184 ALA A O 1
ATOM 1436 N N . GLU A 1 185 ? 21.262 0.922 -29.830 1.00 87.00 185 GLU A N 1
ATOM 1437 C CA . GLU A 1 185 ? 21.388 0.021 -28.666 1.00 87.00 185 GLU A CA 1
ATOM 1438 C C . GLU A 1 185 ? 20.020 -0.487 -28.175 1.00 87.00 185 GLU A C 1
ATOM 1440 O O . GLU A 1 185 ? 19.940 -1.534 -27.539 1.00 87.00 185 GLU A O 1
ATOM 1445 N N . GLN A 1 186 ? 18.946 0.243 -28.486 1.00 86.00 186 GLN A N 1
ATOM 1446 C CA . GLN A 1 186 ? 17.573 0.005 -28.031 1.00 86.00 186 GLN A CA 1
ATOM 1447 C C . GLN A 1 186 ? 16.596 -0.034 -29.222 1.00 86.00 186 GLN A C 1
ATOM 1449 O O . GLN A 1 186 ? 15.406 0.245 -29.081 1.00 86.00 186 GLN A O 1
ATOM 1454 N N . ILE A 1 187 ? 17.083 -0.361 -30.429 1.00 88.69 187 ILE A N 1
ATOM 1455 C CA . ILE A 1 187 ? 16.276 -0.314 -31.659 1.00 88.69 187 ILE A CA 1
ATOM 1456 C C . ILE A 1 187 ? 15.043 -1.219 -31.599 1.00 88.69 187 ILE A C 1
ATOM 1458 O O . ILE A 1 187 ? 14.000 -0.876 -32.158 1.00 88.69 187 ILE A O 1
ATOM 1462 N N . ASN A 1 188 ? 15.142 -2.363 -30.918 1.00 89.31 188 ASN A N 1
ATOM 1463 C CA . ASN A 1 188 ? 14.003 -3.253 -30.720 1.00 89.31 188 ASN A CA 1
ATOM 1464 C C . ASN A 1 188 ? 12.893 -2.590 -29.889 1.00 89.31 188 ASN A C 1
ATOM 1466 O O . ASN A 1 188 ? 11.719 -2.725 -30.230 1.00 89.31 188 ASN A O 1
ATOM 1470 N N . ASP A 1 189 ? 13.275 -1.839 -28.854 1.00 85.62 189 ASP A N 1
ATOM 1471 C CA . ASP A 1 189 ? 12.352 -1.189 -27.922 1.00 85.62 189 ASP A CA 1
ATOM 1472 C C . ASP A 1 189 ? 11.680 0.030 -28.560 1.00 85.62 189 ASP A C 1
ATOM 1474 O O . ASP A 1 189 ? 10.455 0.139 -28.556 1.00 85.62 189 ASP A O 1
ATOM 1478 N N . TYR A 1 190 ? 12.459 0.899 -29.212 1.00 82.62 190 TYR A N 1
ATOM 1479 C CA . TYR A 1 190 ? 11.927 2.070 -29.919 1.00 82.62 190 TYR A CA 1
ATOM 1480 C C . TYR A 1 190 ? 11.007 1.708 -31.086 1.00 82.62 190 TYR A C 1
ATOM 1482 O O . TYR A 1 190 ? 10.059 2.431 -31.389 1.00 82.62 190 TYR A O 1
ATOM 1490 N N . LEU A 1 191 ? 11.302 0.609 -31.785 1.00 83.94 191 LEU A N 1
ATOM 1491 C CA . LEU A 1 191 ? 10.552 0.186 -32.969 1.00 83.94 191 LEU A CA 1
ATOM 1492 C C . LEU A 1 191 ? 9.587 -0.962 -32.654 1.00 83.94 191 LEU A C 1
ATOM 1494 O O . LEU A 1 191 ? 9.234 -1.738 -33.553 1.00 83.94 191 LEU A O 1
ATOM 1498 N N . ALA A 1 192 ? 9.153 -1.081 -31.397 1.00 77.00 192 ALA A N 1
ATOM 1499 C CA . ALA A 1 192 ? 8.128 -2.028 -30.981 1.00 77.00 192 ALA A CA 1
ATOM 1500 C C . ALA A 1 192 ? 6.849 -1.870 -31.830 1.00 77.00 192 ALA A C 1
ATOM 1502 O O . ALA A 1 192 ? 6.455 -0.771 -32.221 1.00 77.00 192 ALA A O 1
ATOM 1503 N N . GLY A 1 193 ? 6.225 -2.990 -32.207 1.00 68.06 193 GLY A N 1
ATOM 1504 C CA . GLY A 1 193 ? 5.023 -3.005 -33.056 1.00 68.06 193 GLY A CA 1
ATOM 1505 C C . GLY A 1 193 ? 5.230 -2.644 -34.539 1.00 68.06 193 GLY A C 1
ATOM 1506 O O . GLY A 1 193 ? 4.310 -2.816 -35.336 1.00 68.06 193 GLY A O 1
ATOM 1507 N N . LYS A 1 194 ? 6.421 -2.188 -34.956 1.00 75.81 194 LYS A N 1
ATOM 1508 C CA . LYS A 1 194 ? 6.784 -2.035 -36.381 1.00 75.81 194 LYS A CA 1
ATOM 1509 C C . LYS A 1 194 ? 7.229 -3.378 -36.978 1.00 75.81 194 LYS A C 1
ATOM 1511 O O . LYS A 1 194 ? 7.753 -4.221 -36.248 1.00 75.81 194 LYS A O 1
ATOM 1516 N N . THR A 1 195 ? 7.090 -3.556 -38.295 1.00 78.56 195 THR A N 1
ATOM 1517 C CA . THR A 1 195 ? 7.467 -4.782 -39.030 1.00 78.56 195 THR A CA 1
ATOM 1518 C C . THR A 1 195 ? 8.877 -5.273 -38.672 1.00 78.56 195 THR A C 1
ATOM 1520 O O . THR A 1 195 ? 9.794 -4.468 -38.497 1.00 78.56 195 THR A O 1
ATOM 1523 N N . GLN A 1 196 ? 9.052 -6.590 -38.537 1.00 86.75 196 GLN A N 1
ATOM 1524 C CA . GLN A 1 196 ? 10.358 -7.203 -38.278 1.00 86.75 196 GLN A CA 1
ATOM 1525 C C . GLN A 1 196 ? 11.131 -7.413 -39.591 1.00 86.75 196 GLN A C 1
ATOM 1527 O O . GLN A 1 196 ? 10.543 -7.906 -40.556 1.00 86.75 196 GLN A O 1
ATOM 1532 N N . PRO A 1 197 ? 12.427 -7.058 -39.654 1.00 93.31 197 PRO A N 1
ATOM 1533 C CA . PRO A 1 197 ? 13.268 -7.353 -40.806 1.00 93.31 197 PRO A CA 1
ATOM 1534 C C . PRO A 1 197 ? 13.595 -8.848 -40.884 1.00 93.31 197 PRO A C 1
ATOM 1536 O O . PRO A 1 197 ? 13.720 -9.517 -39.856 1.00 93.31 197 PRO A O 1
ATOM 1539 N N . SER A 1 198 ? 13.785 -9.349 -42.104 1.00 94.44 198 SER A N 1
ATOM 1540 C CA . SER A 1 198 ? 14.278 -10.707 -42.376 1.00 94.44 198 SER A CA 1
ATOM 1541 C C . SER A 1 198 ? 15.803 -10.766 -42.499 1.00 94.44 198 SER A C 1
ATOM 1543 O O . SER A 1 198 ? 16.399 -11.838 -42.343 1.00 94.44 198 SER A O 1
ATOM 1545 N N . VAL A 1 199 ? 16.437 -9.614 -42.750 1.00 96.56 199 VAL A N 1
ATOM 1546 C CA . VAL A 1 199 ? 17.892 -9.450 -42.782 1.00 96.56 199 VAL A CA 1
ATOM 1547 C C . VAL A 1 199 ? 18.299 -8.180 -42.037 1.00 96.56 199 VAL A C 1
ATOM 1549 O O . VAL A 1 199 ? 17.702 -7.124 -42.229 1.00 96.56 199 VAL A O 1
ATOM 1552 N N . VAL A 1 200 ? 19.353 -8.259 -41.228 1.00 97.44 200 VAL A N 1
ATOM 1553 C CA . VAL A 1 200 ? 20.045 -7.082 -40.683 1.00 97.44 200 VAL A CA 1
ATOM 1554 C C . VAL A 1 200 ? 21.443 -7.014 -41.279 1.00 97.44 200 VAL A C 1
ATOM 1556 O O . VAL A 1 200 ? 22.205 -7.973 -41.173 1.00 97.44 200 VAL A O 1
ATOM 1559 N N . LEU A 1 201 ? 21.799 -5.874 -41.864 1.00 97.06 201 LEU A N 1
ATOM 1560 C CA . LEU A 1 201 ? 23.169 -5.566 -42.266 1.00 97.06 201 LEU A CA 1
ATOM 1561 C C . LEU A 1 201 ? 23.635 -4.388 -41.408 1.00 97.06 201 LEU A C 1
ATOM 1563 O O . LEU A 1 201 ? 22.944 -3.375 -41.354 1.00 97.06 201 LEU A O 1
ATOM 1567 N N . MET A 1 202 ? 24.765 -4.503 -40.708 1.00 94.38 202 MET A N 1
ATOM 1568 C CA . MET A 1 202 ? 25.184 -3.448 -39.780 1.00 94.38 202 MET A CA 1
ATOM 1569 C C . MET A 1 202 ? 26.697 -3.253 -39.683 1.00 94.38 202 MET A C 1
ATOM 1571 O O . MET A 1 202 ? 27.478 -4.199 -39.769 1.00 94.38 202 MET A O 1
ATOM 1575 N N . ASN A 1 203 ? 27.092 -2.008 -39.430 1.00 91.88 203 ASN A N 1
ATOM 1576 C CA . ASN A 1 203 ? 28.435 -1.604 -39.020 1.00 91.88 203 ASN A CA 1
ATOM 1577 C C . ASN A 1 203 ? 28.301 -0.679 -37.791 1.00 91.88 203 ASN A C 1
ATOM 1579 O O . ASN A 1 203 ? 28.325 0.543 -37.951 1.00 91.88 203 ASN A O 1
ATOM 1583 N N . PRO A 1 204 ? 28.033 -1.237 -36.592 1.00 86.25 204 PRO A N 1
ATOM 1584 C CA . PRO A 1 204 ? 27.815 -0.447 -35.383 1.00 86.25 204 PRO A CA 1
ATOM 1585 C C . PRO A 1 204 ? 29.079 0.319 -34.957 1.00 86.25 204 PRO A C 1
ATOM 1587 O O . PRO A 1 204 ? 30.196 -0.098 -35.275 1.00 86.25 204 PRO A O 1
ATOM 1590 N N . PRO A 1 205 ? 28.936 1.400 -34.170 1.00 76.44 205 PRO A N 1
ATOM 1591 C CA . PRO A 1 205 ? 30.082 2.072 -33.564 1.00 76.44 205 PRO A CA 1
ATOM 1592 C C . PRO A 1 205 ? 30.866 1.116 -32.646 1.00 76.44 205 PRO A C 1
ATOM 1594 O O . PRO A 1 205 ? 30.291 0.336 -31.885 1.00 76.44 205 PRO A O 1
ATOM 1597 N N . PHE A 1 206 ? 32.202 1.179 -32.702 1.00 65.44 206 PHE A N 1
ATOM 1598 C CA . PHE A 1 206 ? 33.064 0.200 -32.025 1.00 65.44 206 PHE A CA 1
ATOM 1599 C C . PHE A 1 206 ? 33.263 0.450 -30.522 1.00 65.44 206 PHE A C 1
ATOM 1601 O O . PHE A 1 206 ? 33.595 -0.488 -29.805 1.00 65.44 206 PHE A O 1
ATOM 1608 N N . SER A 1 207 ? 33.113 1.685 -30.025 1.00 55.69 207 SER A N 1
ATOM 1609 C CA . SER A 1 207 ? 33.345 1.988 -28.597 1.00 55.69 207 SER A CA 1
ATOM 1610 C C . SER A 1 207 ? 32.628 3.231 -28.051 1.00 55.69 207 SER A C 1
ATOM 1612 O O . SER A 1 207 ? 32.927 3.658 -26.936 1.00 55.69 207 SER A O 1
ATOM 1614 N N . SER A 1 208 ? 31.697 3.823 -28.802 1.00 55.41 208 SER A N 1
ATOM 1615 C CA . SER A 1 208 ? 30.993 5.052 -28.421 1.00 55.41 208 SER A CA 1
ATOM 1616 C C . SER A 1 208 ? 29.500 4.791 -28.215 1.00 55.41 208 SER A C 1
ATOM 1618 O O . SER A 1 208 ? 28.852 4.155 -29.045 1.00 55.41 208 SER A O 1
ATOM 1620 N N . SER A 1 209 ? 28.971 5.291 -27.095 1.00 55.94 209 SER A N 1
ATOM 1621 C CA . SER A 1 209 ? 27.535 5.391 -26.824 1.00 55.94 209 SER A CA 1
ATOM 1622 C C . SER A 1 209 ? 27.173 6.882 -26.751 1.00 55.94 209 SER A C 1
ATOM 1624 O O . SER A 1 209 ? 27.947 7.634 -26.157 1.00 55.94 209 SER A O 1
ATOM 1626 N N . PRO A 1 210 ? 26.052 7.353 -27.334 1.00 50.09 210 PRO A N 1
ATOM 1627 C CA . PRO A 1 210 ? 25.789 8.785 -27.548 1.00 50.09 210 PRO A CA 1
ATOM 1628 C C . PRO A 1 210 ? 25.801 9.693 -26.301 1.00 50.09 210 PRO A C 1
ATOM 1630 O O . PRO A 1 210 ? 25.852 10.910 -26.459 1.00 50.09 210 PRO A O 1
ATOM 1633 N N . LYS A 1 211 ? 25.733 9.137 -25.080 1.00 50.47 211 LYS A N 1
ATOM 1634 C CA . LYS A 1 211 ? 25.632 9.887 -23.807 1.00 50.47 211 LYS A CA 1
ATOM 1635 C C . LYS A 1 211 ? 26.561 9.388 -22.684 1.00 50.47 211 LYS A C 1
ATOM 1637 O O . LYS A 1 211 ? 26.366 9.743 -21.523 1.00 50.47 211 LYS A O 1
ATOM 1642 N N . ILE A 1 212 ? 27.555 8.562 -23.018 1.00 54.56 212 ILE A N 1
ATOM 1643 C CA . ILE A 1 212 ? 28.572 8.069 -22.075 1.00 54.56 212 ILE A CA 1
ATOM 1644 C C . ILE A 1 212 ? 29.909 8.707 -22.464 1.00 54.56 212 ILE A C 1
ATOM 1646 O O . ILE A 1 212 ? 30.317 8.619 -23.622 1.00 54.56 212 ILE A O 1
ATOM 1650 N N . SER A 1 213 ? 30.563 9.386 -21.519 1.00 42.31 213 SER A N 1
ATOM 1651 C CA . SER A 1 213 ? 31.797 10.155 -21.759 1.00 42.31 213 SER A CA 1
ATOM 1652 C C . SER A 1 213 ? 33.026 9.272 -22.013 1.00 42.31 213 SER A C 1
ATOM 1654 O O . SER A 1 213 ? 33.932 9.679 -22.742 1.00 42.31 213 SER A O 1
ATOM 1656 N N . ASP A 1 214 ? 33.040 8.055 -21.463 1.00 51.41 214 ASP A N 1
ATOM 1657 C CA . ASP A 1 214 ? 34.118 7.077 -21.617 1.00 51.41 214 ASP A CA 1
ATOM 1658 C C . ASP A 1 214 ? 33.862 6.063 -22.742 1.00 51.41 214 ASP A C 1
ATOM 1660 O O . ASP A 1 214 ? 32.726 5.771 -23.123 1.00 51.41 214 ASP A O 1
ATOM 1664 N N . ARG A 1 215 ? 34.946 5.462 -23.260 1.00 57.12 215 ARG A N 1
ATOM 1665 C CA . ARG A 1 215 ? 34.851 4.319 -24.184 1.00 57.12 215 ARG A CA 1
ATOM 1666 C C . ARG A 1 215 ? 34.008 3.224 -23.532 1.00 57.12 215 ARG A C 1
ATOM 1668 O O . ARG A 1 215 ? 34.375 2.738 -22.467 1.00 57.12 215 ARG A O 1
ATOM 1675 N N . SER A 1 216 ? 32.937 2.797 -24.197 1.00 61.94 216 SER A N 1
ATOM 1676 C CA . SER A 1 216 ? 32.061 1.715 -23.744 1.00 61.94 216 SER A CA 1
ATOM 1677 C C . SER A 1 216 ? 32.301 0.462 -24.595 1.00 61.94 216 SER A C 1
ATOM 1679 O O . SER A 1 216 ? 31.773 0.364 -25.707 1.00 61.94 216 SER A O 1
ATOM 1681 N N . PRO A 1 217 ? 33.103 -0.513 -24.119 1.00 62.97 217 PRO A N 1
ATOM 1682 C CA . PRO A 1 217 ? 33.337 -1.766 -24.839 1.00 62.97 217 PRO A CA 1
ATOM 1683 C C . PRO A 1 217 ? 32.042 -2.562 -25.074 1.00 62.97 217 PRO A C 1
ATOM 1685 O O . PRO A 1 217 ? 31.958 -3.337 -26.025 1.00 62.97 217 PRO A O 1
ATOM 1688 N N . ASP A 1 218 ? 31.018 -2.329 -24.245 1.00 71.44 218 ASP A N 1
ATOM 1689 C CA . ASP A 1 218 ? 29.714 -2.995 -24.305 1.00 71.44 218 ASP A CA 1
ATOM 1690 C C . ASP A 1 218 ? 28.765 -2.425 -25.374 1.00 71.44 218 ASP A C 1
ATOM 1692 O O . ASP A 1 218 ? 27.711 -3.009 -25.636 1.00 71.44 218 ASP A O 1
ATOM 1696 N N . ALA A 1 219 ? 29.121 -1.322 -26.043 1.00 76.88 219 ALA A N 1
ATOM 1697 C CA . ALA A 1 219 ? 28.272 -0.724 -27.075 1.00 76.88 219 ALA A CA 1
ATOM 1698 C C . ALA A 1 219 ? 28.017 -1.698 -28.242 1.00 76.88 219 ALA A C 1
ATOM 1700 O O . ALA A 1 219 ? 26.874 -1.893 -28.659 1.00 76.88 219 ALA A O 1
ATOM 1701 N N . THR A 1 220 ? 29.062 -2.367 -28.745 1.00 83.94 220 THR A N 1
ATOM 1702 C CA . THR A 1 220 ? 28.949 -3.339 -29.849 1.00 83.94 220 THR A CA 1
ATOM 1703 C C . THR A 1 220 ? 28.011 -4.515 -29.519 1.00 83.94 220 THR A C 1
ATOM 1705 O O . THR A 1 220 ? 27.080 -4.755 -30.297 1.00 83.94 220 THR A O 1
ATOM 1708 N N . PRO A 1 221 ? 28.176 -5.245 -28.394 1.00 86.44 221 PRO A N 1
ATOM 1709 C CA . PRO A 1 221 ? 27.266 -6.340 -28.065 1.00 86.44 221 PRO A CA 1
ATOM 1710 C C . PRO A 1 221 ? 25.822 -5.882 -27.813 1.00 86.44 221 PRO A C 1
ATOM 1712 O O . PRO A 1 221 ? 24.909 -6.617 -28.186 1.00 86.44 221 PRO A O 1
ATOM 1715 N N . ARG A 1 222 ? 25.578 -4.676 -27.271 1.00 85.31 222 ARG A N 1
ATOM 1716 C CA . ARG A 1 222 ? 24.211 -4.132 -27.112 1.00 85.31 222 ARG A CA 1
ATOM 1717 C C . ARG A 1 222 ? 23.515 -3.888 -28.450 1.00 85.31 222 ARG A C 1
ATOM 1719 O O . ARG A 1 222 ? 22.387 -4.340 -28.632 1.00 85.31 222 ARG A O 1
ATOM 1726 N N . HIS A 1 223 ? 24.203 -3.254 -29.404 1.00 88.94 223 HIS A N 1
ATOM 1727 C CA . HIS A 1 223 ? 23.674 -3.033 -30.755 1.00 88.94 223 HIS A CA 1
ATOM 1728 C C . HIS A 1 223 ? 23.305 -4.351 -31.444 1.00 88.94 223 HIS A C 1
ATOM 1730 O O . HIS A 1 223 ? 22.218 -4.474 -32.008 1.00 88.94 223 HIS A O 1
ATOM 1736 N N . ILE A 1 224 ? 24.194 -5.350 -31.383 1.00 91.94 224 ILE A N 1
ATOM 1737 C CA . ILE A 1 224 ? 23.941 -6.657 -32.001 1.00 91.94 224 ILE A CA 1
ATOM 1738 C C . ILE A 1 224 ? 22.781 -7.366 -31.300 1.00 91.94 224 ILE A C 1
ATOM 1740 O O . ILE A 1 224 ? 21.907 -7.894 -31.980 1.00 91.94 224 ILE A O 1
ATOM 1744 N N . ASN A 1 225 ? 22.726 -7.347 -29.964 1.00 90.94 225 ASN A N 1
ATOM 1745 C CA . ASN A 1 225 ? 21.640 -7.977 -29.214 1.00 90.94 225 ASN A CA 1
ATOM 1746 C C . ASN A 1 225 ? 20.278 -7.349 -29.556 1.00 90.94 225 ASN A C 1
ATOM 1748 O O . ASN A 1 225 ? 19.334 -8.074 -29.861 1.00 90.94 225 ASN A O 1
ATOM 1752 N N . SER A 1 226 ? 20.189 -6.016 -29.588 1.00 90.31 226 SER A N 1
ATOM 1753 C CA . SER A 1 226 ? 18.956 -5.303 -29.947 1.00 90.31 226 SER A CA 1
ATOM 1754 C C . SER A 1 226 ? 18.523 -5.598 -31.389 1.00 90.31 226 SER A C 1
ATOM 1756 O O . SER A 1 226 ? 17.363 -5.917 -31.655 1.00 90.31 226 SER A O 1
ATOM 1758 N N . ALA A 1 227 ? 19.468 -5.603 -32.334 1.00 92.94 227 ALA A N 1
ATOM 1759 C CA . ALA A 1 227 ? 19.187 -5.955 -33.723 1.00 92.94 227 ALA A CA 1
ATOM 1760 C C . ALA A 1 227 ? 18.756 -7.425 -33.895 1.00 92.94 227 ALA A C 1
ATOM 1762 O O . ALA A 1 227 ? 17.839 -7.714 -34.665 1.00 92.94 227 ALA A O 1
ATOM 1763 N N . LEU A 1 228 ? 19.371 -8.351 -33.154 1.00 92.88 228 LEU A N 1
ATOM 1764 C CA . LEU A 1 228 ? 19.028 -9.774 -33.158 1.00 92.88 228 LEU A CA 1
ATOM 1765 C C . LEU A 1 228 ? 17.641 -10.034 -32.553 1.00 92.88 228 LEU A C 1
ATOM 1767 O O . LEU A 1 228 ? 16.910 -10.890 -33.048 1.00 92.88 228 LEU A O 1
ATOM 1771 N N . GLN A 1 229 ? 17.255 -9.290 -31.513 1.00 90.12 229 GLN A N 1
ATOM 1772 C CA . GLN A 1 229 ? 15.898 -9.338 -30.961 1.00 90.12 229 GLN A CA 1
ATOM 1773 C C . GLN A 1 229 ? 14.860 -8.845 -31.980 1.00 90.12 229 GLN A C 1
ATOM 1775 O O . GLN A 1 229 ? 13.798 -9.459 -32.109 1.00 90.12 229 GLN A O 1
ATOM 1780 N N . LYS A 1 230 ? 15.184 -7.786 -32.738 1.00 91.69 230 LYS A N 1
ATOM 1781 C CA . LYS A 1 230 ? 14.291 -7.211 -33.753 1.00 91.69 230 LYS A CA 1
ATOM 1782 C C . LYS A 1 230 ? 14.130 -8.098 -34.995 1.00 91.69 230 LYS A C 1
ATOM 1784 O O . LYS A 1 230 ? 13.063 -8.081 -35.608 1.00 91.69 230 LYS A O 1
ATOM 1789 N N . LEU A 1 231 ? 15.170 -8.844 -35.368 1.00 93.06 231 LEU A N 1
ATOM 1790 C CA . LEU A 1 231 ? 15.186 -9.783 -36.494 1.00 93.06 231 LEU A CA 1
ATOM 1791 C C . LEU A 1 231 ? 14.098 -10.859 -36.340 1.00 93.06 231 LEU A C 1
ATOM 1793 O O . LEU A 1 231 ? 13.899 -11.388 -35.245 1.00 93.06 231 LEU A O 1
ATOM 1797 N N . CYS A 1 232 ? 13.396 -11.201 -37.423 1.00 91.00 232 CYS A N 1
ATOM 1798 C CA . CYS A 1 232 ? 12.409 -12.282 -37.390 1.00 91.00 232 CYS A CA 1
ATOM 1799 C C . CYS A 1 232 ? 13.081 -13.644 -37.145 1.00 91.00 232 CYS A C 1
ATOM 1801 O O . CYS A 1 232 ? 14.253 -13.847 -37.475 1.00 91.00 232 CYS A O 1
ATOM 1803 N N . ASP A 1 233 ? 12.341 -14.603 -36.594 1.00 89.56 233 ASP A N 1
ATOM 1804 C CA . ASP A 1 233 ? 12.856 -15.964 -36.422 1.00 89.56 233 ASP A CA 1
ATOM 1805 C C . ASP A 1 233 ? 13.191 -16.580 -37.792 1.00 89.56 233 ASP A C 1
ATOM 1807 O O . ASP A 1 233 ? 12.485 -16.366 -38.782 1.00 89.56 233 ASP A O 1
ATOM 1811 N N . GLY A 1 234 ? 14.331 -17.273 -37.877 1.00 89.38 234 GLY A N 1
ATOM 1812 C CA . GLY A 1 234 ? 14.895 -17.746 -39.148 1.00 89.38 234 GLY A CA 1
ATOM 1813 C C . GLY A 1 234 ? 15.581 -16.670 -40.009 1.00 89.38 234 GLY A C 1
ATOM 1814 O O . GLY A 1 234 ? 16.156 -17.005 -41.044 1.00 89.38 234 GLY A O 1
ATOM 1815 N N . GLY A 1 235 ? 15.561 -15.394 -39.603 1.00 93.88 235 GLY A N 1
ATOM 1816 C CA . GLY A 1 235 ? 16.267 -14.305 -40.283 1.00 93.88 235 GLY A CA 1
ATOM 1817 C C . GLY A 1 235 ? 17.794 -14.360 -40.120 1.00 93.88 235 GLY A C 1
ATOM 1818 O O . GLY A 1 235 ? 18.315 -15.117 -39.297 1.00 93.88 235 GLY A O 1
ATOM 1819 N N . ARG A 1 236 ? 18.519 -13.526 -40.884 1.00 96.75 236 ARG A N 1
ATOM 1820 C CA . ARG A 1 236 ? 19.998 -13.454 -40.871 1.00 96.75 236 ARG A CA 1
ATOM 1821 C C . ARG A 1 236 ? 20.523 -12.061 -40.511 1.00 96.75 236 ARG A C 1
ATOM 1823 O O . ARG A 1 236 ? 20.085 -11.065 -41.076 1.00 96.75 236 ARG A O 1
ATOM 1830 N N . LEU A 1 237 ? 21.509 -11.990 -39.622 1.00 97.25 237 LEU A N 1
ATOM 1831 C CA . LEU A 1 237 ? 22.244 -10.775 -39.264 1.00 97.25 237 LEU A CA 1
ATOM 1832 C C . LEU A 1 237 ? 23.696 -10.877 -39.737 1.00 97.25 237 LEU A C 1
ATOM 1834 O O . LEU A 1 237 ? 24.357 -11.891 -39.515 1.00 97.25 237 LEU A O 1
ATOM 1838 N N . VAL A 1 238 ? 24.204 -9.812 -40.356 1.00 97.50 238 VAL A N 1
ATOM 1839 C CA . VAL A 1 238 ? 25.617 -9.664 -40.721 1.00 97.50 238 VAL A CA 1
ATOM 1840 C C . VAL A 1 238 ? 26.161 -8.374 -40.122 1.00 97.50 238 VAL A C 1
ATOM 1842 O O . VAL A 1 238 ? 25.671 -7.288 -40.431 1.00 97.50 238 VAL A O 1
ATOM 1845 N N . ALA A 1 239 ? 27.185 -8.494 -39.278 1.00 96.19 239 ALA A N 1
ATOM 1846 C CA . ALA A 1 239 ? 27.796 -7.367 -38.581 1.00 96.19 239 ALA A CA 1
ATOM 1847 C C . ALA A 1 239 ? 29.272 -7.195 -38.945 1.00 96.19 239 ALA A C 1
ATOM 1849 O O . ALA A 1 239 ? 30.026 -8.171 -38.967 1.00 96.19 239 ALA A O 1
ATOM 1850 N N . ILE A 1 240 ? 29.679 -5.942 -39.162 1.00 93.75 240 ILE A N 1
ATOM 1851 C CA . ILE A 1 240 ? 31.080 -5.514 -39.157 1.00 93.75 240 ILE A CA 1
ATOM 1852 C C . ILE A 1 240 ? 31.420 -5.014 -37.752 1.00 93.75 240 ILE A C 1
ATOM 1854 O O . ILE A 1 240 ? 30.795 -4.081 -37.261 1.00 93.75 240 ILE A O 1
ATOM 1858 N N . THR A 1 241 ? 32.414 -5.606 -37.099 1.00 91.88 241 THR A N 1
ATOM 1859 C CA . THR A 1 241 ? 32.887 -5.171 -35.773 1.00 91.88 241 THR A CA 1
ATOM 1860 C C . THR A 1 241 ? 34.398 -4.975 -35.774 1.00 91.88 241 THR A C 1
ATOM 1862 O O . THR A 1 241 ? 35.091 -5.376 -36.709 1.00 91.88 241 THR A O 1
ATOM 1865 N N . ALA A 1 242 ? 34.953 -4.390 -34.716 1.00 88.00 242 ALA A N 1
ATOM 1866 C CA . ALA A 1 242 ? 36.402 -4.354 -34.542 1.00 88.00 242 ALA A CA 1
ATOM 1867 C C . ALA A 1 242 ? 36.988 -5.772 -34.364 1.00 88.00 242 ALA A C 1
ATOM 1869 O O . ALA A 1 242 ? 36.345 -6.652 -33.783 1.00 88.00 242 ALA A O 1
ATOM 1870 N N . ASN A 1 243 ? 38.234 -5.992 -34.811 1.00 89.31 243 ASN A N 1
ATOM 1871 C CA . ASN A 1 243 ? 38.871 -7.316 -34.768 1.00 89.31 243 ASN A CA 1
ATOM 1872 C C . ASN A 1 243 ? 39.115 -7.857 -33.336 1.00 89.31 243 ASN A C 1
ATOM 1874 O O . ASN A 1 243 ? 39.325 -9.054 -33.150 1.00 89.31 243 ASN A O 1
ATOM 1878 N N . TRP A 1 244 ? 39.041 -7.029 -32.293 1.00 86.62 244 TRP A N 1
ATOM 1879 C CA . TRP A 1 244 ? 39.134 -7.506 -30.906 1.00 86.62 244 TRP A CA 1
ATOM 1880 C C . TRP A 1 244 ? 37.821 -8.118 -30.381 1.00 86.62 244 TRP A C 1
ATOM 1882 O O . TRP A 1 244 ? 37.861 -8.915 -29.439 1.00 86.62 244 TRP A O 1
ATOM 1892 N N . PHE A 1 245 ? 36.668 -7.789 -30.981 1.00 89.56 245 PHE A N 1
ATOM 1893 C CA . PHE A 1 245 ? 35.377 -8.395 -30.651 1.00 89.56 245 PHE A CA 1
ATOM 1894 C C . PHE A 1 245 ? 35.269 -9.722 -31.404 1.00 89.56 245 PHE A C 1
ATOM 1896 O O . PHE A 1 245 ? 34.926 -9.763 -32.586 1.00 89.56 245 PHE A O 1
ATOM 1903 N N . SER A 1 246 ? 35.691 -10.802 -30.752 1.00 90.44 246 SER A N 1
ATOM 1904 C CA . SER A 1 246 ? 35.863 -12.122 -31.361 1.00 90.44 246 SER A CA 1
ATOM 1905 C C . SER A 1 246 ? 35.318 -13.210 -30.439 1.00 90.44 246 SER A C 1
ATOM 1907 O O . SER A 1 246 ? 35.571 -13.133 -29.234 1.00 90.44 246 SER A O 1
ATOM 1909 N N . PRO A 1 247 ? 34.679 -14.268 -30.973 1.00 90.00 247 PRO A N 1
ATOM 1910 C CA . PRO A 1 247 ? 34.337 -15.459 -30.200 1.00 90.00 247 PRO A CA 1
ATOM 1911 C C . PRO A 1 247 ? 35.533 -16.095 -29.491 1.00 90.00 247 PRO A C 1
ATOM 1913 O O . PRO A 1 247 ? 35.357 -16.730 -28.464 1.00 90.00 247 PRO A O 1
ATOM 1916 N N . HIS A 1 248 ? 36.750 -15.930 -30.013 1.00 86.50 248 HIS A N 1
ATOM 1917 C CA . HIS A 1 248 ? 37.970 -16.452 -29.392 1.00 86.50 248 HIS A CA 1
ATOM 1918 C C . HIS A 1 248 ? 38.518 -15.581 -28.258 1.00 86.50 248 HIS A C 1
ATOM 1920 O O . HIS A 1 248 ? 39.408 -16.022 -27.533 1.00 86.50 248 HIS A O 1
ATOM 1926 N N . ASN A 1 249 ? 38.026 -14.350 -28.108 1.00 88.69 249 ASN A N 1
ATOM 1927 C CA . ASN A 1 249 ? 38.438 -13.470 -27.028 1.00 88.69 249 ASN A CA 1
ATOM 1928 C C . ASN A 1 249 ? 37.718 -13.896 -25.731 1.00 88.69 249 ASN A C 1
ATOM 1930 O O . ASN A 1 249 ? 36.484 -13.842 -25.703 1.00 88.69 249 ASN A O 1
ATOM 1934 N N . PRO A 1 250 ? 38.440 -14.282 -24.658 1.00 85.88 250 PRO A N 1
ATOM 1935 C CA . PRO A 1 250 ? 37.828 -14.720 -23.402 1.00 85.88 250 PRO A CA 1
ATOM 1936 C C . PRO A 1 250 ? 36.818 -13.722 -22.829 1.00 85.88 250 PRO A C 1
ATOM 1938 O O . PRO A 1 250 ? 35.789 -14.141 -22.313 1.00 85.88 250 PRO A O 1
ATOM 1941 N N . THR A 1 251 ? 37.065 -12.416 -22.990 1.00 85.44 251 THR A N 1
ATOM 1942 C CA . THR A 1 251 ? 36.168 -11.349 -22.520 1.00 85.44 251 THR A CA 1
ATOM 1943 C C . THR A 1 251 ? 34.781 -11.423 -23.156 1.00 85.44 251 THR A C 1
ATOM 1945 O O . THR A 1 251 ? 33.789 -11.133 -22.499 1.00 85.44 251 THR A O 1
ATOM 1948 N N . TRP A 1 252 ? 34.692 -11.825 -24.427 1.00 88.25 252 TRP A N 1
ATOM 1949 C CA . TRP A 1 252 ? 33.441 -11.802 -25.194 1.00 88.25 252 TRP A CA 1
ATOM 1950 C C . TRP A 1 252 ? 32.840 -13.187 -25.415 1.00 88.25 252 TRP A C 1
ATOM 1952 O O . TRP A 1 252 ? 31.701 -13.297 -25.865 1.00 88.25 252 TRP A O 1
ATOM 1962 N N . ARG A 1 253 ? 33.578 -14.250 -25.080 1.00 89.06 253 ARG A N 1
ATOM 1963 C CA . ARG A 1 253 ? 33.190 -15.642 -25.322 1.00 89.06 253 ARG A CA 1
ATOM 1964 C C . ARG A 1 253 ? 31.796 -15.966 -24.798 1.00 89.06 253 ARG A C 1
ATOM 1966 O O . ARG A 1 253 ? 31.007 -16.560 -25.530 1.00 89.06 253 ARG A O 1
ATOM 1973 N N . GLU A 1 254 ? 31.502 -15.587 -23.556 1.00 87.12 254 GLU A N 1
ATOM 1974 C CA . GLU A 1 254 ? 30.210 -15.862 -22.919 1.00 87.12 254 GLU A CA 1
ATOM 1975 C C . GLU A 1 254 ? 29.050 -15.161 -23.627 1.00 87.12 254 GLU A C 1
ATOM 1977 O O . GLU A 1 254 ? 27.981 -15.748 -23.773 1.00 87.12 254 GLU A O 1
ATOM 1982 N N . THR A 1 255 ? 29.260 -13.943 -24.131 1.00 88.31 255 THR A N 1
ATOM 1983 C CA . THR A 1 255 ? 28.252 -13.217 -24.916 1.00 88.31 255 THR A CA 1
ATOM 1984 C C . THR A 1 255 ? 27.850 -14.013 -26.154 1.00 88.31 255 THR A C 1
ATOM 1986 O O . THR A 1 255 ? 26.661 -14.194 -26.409 1.00 88.31 255 THR A O 1
ATOM 1989 N N . PHE A 1 256 ? 28.821 -14.572 -26.883 1.00 91.75 256 PHE A N 1
ATOM 1990 C CA . PHE A 1 256 ? 28.514 -15.408 -28.043 1.00 91.75 256 PHE A CA 1
ATOM 1991 C C . PHE A 1 256 ? 27.886 -16.761 -27.662 1.00 91.75 256 PHE A C 1
ATOM 1993 O O . PHE A 1 256 ? 27.035 -17.240 -28.407 1.00 91.75 256 PHE A O 1
ATOM 2000 N N . VAL A 1 257 ? 28.243 -17.369 -26.517 1.00 90.81 257 VAL A N 1
ATOM 2001 C CA . VAL A 1 257 ? 27.549 -18.582 -26.013 1.00 90.81 257 VAL A CA 1
ATOM 2002 C C . VAL A 1 257 ? 26.072 -18.288 -25.788 1.00 90.81 257 VAL A C 1
ATOM 2004 O O . VAL A 1 257 ? 25.223 -19.032 -26.269 1.00 90.81 257 VAL A O 1
ATOM 2007 N N . LYS A 1 258 ? 25.768 -17.176 -25.108 1.00 88.50 258 LYS A N 1
ATOM 2008 C CA . LYS A 1 258 ? 24.389 -16.746 -24.849 1.00 88.50 258 LYS A CA 1
ATOM 2009 C C . LYS A 1 258 ? 23.627 -16.489 -26.146 1.00 88.50 258 LYS A C 1
ATOM 2011 O O . LYS A 1 258 ? 22.460 -16.850 -26.249 1.00 88.50 258 LYS A O 1
ATOM 2016 N N . TRP A 1 259 ? 24.276 -15.904 -27.156 1.00 91.88 259 TRP A N 1
ATOM 2017 C CA . TRP A 1 259 ? 23.659 -15.764 -28.476 1.00 91.88 259 TRP A CA 1
ATOM 2018 C C . TRP A 1 259 ? 23.331 -17.120 -29.087 1.00 91.88 259 TRP A C 1
ATOM 2020 O O . TRP A 1 259 ? 22.198 -17.297 -29.519 1.00 91.88 259 TRP A O 1
ATOM 2030 N N . GLN A 1 260 ? 24.246 -18.093 -29.033 1.00 92.44 260 GLN A N 1
ATOM 2031 C CA . GLN A 1 260 ? 24.032 -19.433 -29.588 1.00 92.44 260 GLN A CA 1
ATOM 2032 C C . GLN A 1 260 ? 22.818 -20.181 -29.021 1.00 92.44 260 GLN A C 1
ATOM 2034 O O . GLN A 1 260 ? 22.252 -21.013 -29.728 1.00 92.44 260 GLN A O 1
ATOM 2039 N N . GLU A 1 261 ? 22.355 -19.860 -27.811 1.00 89.00 261 GLU A N 1
ATOM 2040 C CA . GLU A 1 261 ? 21.116 -20.424 -27.250 1.00 89.00 261 GLU A CA 1
ATOM 2041 C C . GLU A 1 261 ? 19.863 -20.048 -28.060 1.00 89.00 261 GLU A C 1
ATOM 2043 O O . GLU A 1 261 ? 18.885 -20.793 -28.071 1.00 89.00 261 GLU A O 1
ATOM 2048 N N . LYS A 1 262 ? 19.882 -18.900 -28.750 1.00 88.75 262 LYS A N 1
ATOM 2049 C CA . LYS A 1 262 ? 18.745 -18.370 -29.528 1.00 88.75 262 LYS A CA 1
ATOM 2050 C C . LYS A 1 262 ? 19.065 -18.156 -31.013 1.00 88.75 262 LYS A C 1
ATOM 2052 O O . LYS A 1 262 ? 18.150 -18.088 -31.830 1.00 88.75 262 LYS A O 1
ATOM 2057 N N . ALA A 1 263 ? 20.342 -18.033 -31.365 1.00 92.81 263 ALA A N 1
ATOM 2058 C CA . ALA A 1 263 ? 20.832 -17.671 -32.687 1.00 92.81 263 ALA A CA 1
ATOM 2059 C C . ALA A 1 263 ? 22.252 -18.204 -32.942 1.00 92.81 263 ALA A C 1
ATOM 2061 O O . ALA A 1 263 ? 23.198 -17.884 -32.227 1.00 92.81 263 ALA A O 1
ATOM 2062 N N . ARG A 1 264 ? 22.430 -18.986 -34.000 1.00 94.56 264 ARG A N 1
ATOM 2063 C CA . ARG A 1 264 ? 23.682 -19.653 -34.352 1.00 94.56 264 ARG A CA 1
ATOM 2064 C C . ARG A 1 264 ? 24.603 -18.735 -35.147 1.00 94.56 264 ARG A C 1
ATOM 2066 O O . ARG A 1 264 ? 24.219 -18.204 -36.190 1.00 94.56 264 ARG A O 1
ATOM 2073 N N . VAL A 1 265 ? 25.860 -18.644 -34.718 1.00 95.44 265 VAL A N 1
ATOM 2074 C CA . VAL A 1 265 ? 26.929 -18.019 -35.507 1.00 95.44 265 VAL A CA 1
ATOM 2075 C C . VAL A 1 265 ? 27.351 -18.994 -36.605 1.00 95.44 265 VAL A C 1
ATOM 2077 O O . VAL A 1 265 ? 27.767 -20.113 -36.320 1.00 95.44 265 VAL A O 1
ATOM 2080 N N . LEU A 1 266 ? 27.242 -18.583 -37.867 1.00 94.06 266 LEU A N 1
ATOM 2081 C CA . LEU A 1 266 ? 27.665 -19.393 -39.014 1.00 94.06 266 LEU A CA 1
ATOM 2082 C C . LEU A 1 266 ? 29.136 -19.184 -39.352 1.00 94.06 266 LEU A C 1
ATOM 2084 O O . LEU A 1 266 ? 29.825 -20.112 -39.765 1.00 94.06 266 LEU A O 1
ATOM 2088 N N . MET A 1 267 ? 29.601 -17.945 -39.213 1.00 94.50 267 MET A N 1
ATOM 2089 C CA . MET A 1 267 ? 30.958 -17.557 -39.559 1.00 94.50 267 MET A CA 1
ATOM 2090 C C . MET A 1 267 ? 31.346 -16.291 -38.801 1.00 94.50 267 MET A C 1
ATOM 2092 O O . MET A 1 267 ? 30.553 -15.357 -38.695 1.00 94.50 267 MET A O 1
ATOM 2096 N N . SER A 1 268 ? 32.587 -16.243 -38.328 1.00 95.88 268 SER A N 1
ATOM 2097 C CA . SER A 1 268 ? 33.229 -15.056 -37.766 1.00 95.88 268 SER A CA 1
ATOM 2098 C C . SER A 1 268 ? 34.670 -15.002 -38.277 1.00 95.88 268 SER A C 1
ATOM 2100 O O . SER A 1 268 ? 35.453 -15.903 -37.978 1.00 95.88 268 SER A O 1
ATOM 2102 N N . VAL A 1 269 ? 35.030 -13.984 -39.061 1.00 96.50 269 VAL A N 1
ATOM 2103 C CA . VAL A 1 269 ? 36.332 -13.908 -39.757 1.00 96.50 269 VAL A CA 1
ATOM 2104 C C . VAL A 1 269 ? 36.942 -12.510 -39.687 1.00 96.50 269 VAL A C 1
ATOM 2106 O O . VAL A 1 269 ? 36.244 -11.514 -39.880 1.00 96.50 269 VAL A O 1
ATOM 2109 N N . GLY A 1 270 ? 38.243 -12.434 -39.393 1.00 94.69 270 GLY A N 1
ATOM 2110 C CA . GLY A 1 270 ? 38.993 -11.179 -39.383 1.00 94.69 270 GLY A CA 1
ATOM 2111 C C . GLY A 1 270 ? 39.221 -10.634 -40.796 1.00 94.69 270 GLY A C 1
ATOM 2112 O O . GLY A 1 270 ? 39.498 -11.382 -41.729 1.00 94.69 270 GLY A O 1
ATOM 2113 N N . VAL A 1 271 ? 39.138 -9.317 -40.952 1.00 94.31 271 VAL A N 1
ATOM 2114 C CA . VAL A 1 271 ? 39.355 -8.583 -42.203 1.00 94.31 271 VAL A CA 1
ATOM 2115 C C . VAL A 1 271 ? 40.631 -7.762 -42.080 1.00 94.31 271 VAL A C 1
ATOM 2117 O O . VAL A 1 271 ? 40.782 -6.975 -41.139 1.00 94.31 271 VAL A O 1
ATOM 2120 N N . ASN A 1 272 ? 41.530 -7.913 -43.052 1.00 92.50 272 ASN A N 1
ATOM 2121 C CA . ASN A 1 272 ? 42.784 -7.172 -43.096 1.00 92.50 272 ASN A CA 1
ATOM 2122 C C . ASN A 1 272 ? 42.542 -5.649 -43.120 1.00 92.50 272 ASN A C 1
ATOM 2124 O O . ASN A 1 272 ? 41.760 -5.131 -43.925 1.00 92.50 272 ASN A O 1
ATOM 2128 N N . GLY A 1 273 ? 43.263 -4.910 -42.270 1.00 86.69 273 GLY A N 1
ATOM 2129 C CA . GLY A 1 273 ? 43.144 -3.454 -42.142 1.00 86.69 273 GLY A CA 1
ATOM 2130 C C . GLY A 1 273 ? 43.423 -2.663 -43.429 1.00 86.69 273 GLY A C 1
ATOM 21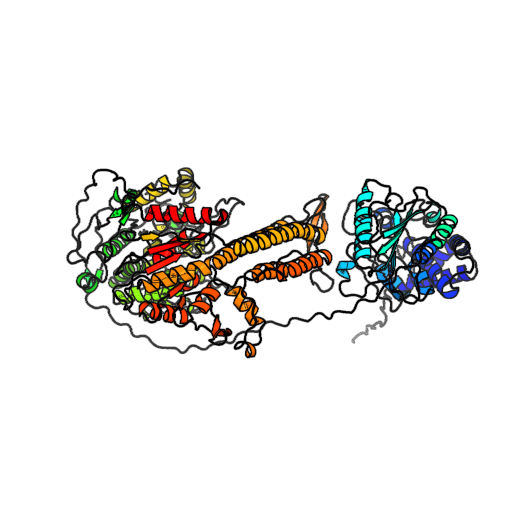31 O O . GLY A 1 273 ? 42.962 -1.526 -43.561 1.00 86.69 273 GLY A O 1
ATOM 2132 N N . LYS A 1 274 ? 44.099 -3.259 -44.426 1.00 87.44 274 LYS A N 1
ATOM 2133 C CA . LYS A 1 274 ? 44.282 -2.665 -45.768 1.00 87.44 274 LYS A CA 1
ATOM 2134 C C . LYS A 1 274 ? 42.957 -2.275 -46.439 1.00 87.44 274 LYS A C 1
ATOM 2136 O O . LYS A 1 274 ? 42.920 -1.309 -47.201 1.00 87.44 274 LYS A O 1
ATOM 2141 N N . ALA A 1 275 ? 41.856 -2.963 -46.126 1.00 86.50 275 ALA A N 1
ATOM 2142 C CA . ALA A 1 275 ? 40.532 -2.651 -46.669 1.00 86.50 275 ALA A CA 1
ATOM 2143 C C . ALA A 1 275 ? 40.064 -1.215 -46.345 1.00 86.50 275 ALA A C 1
ATOM 2145 O O . ALA A 1 275 ? 39.343 -0.598 -47.133 1.00 86.50 275 ALA A O 1
ATOM 2146 N N . TYR A 1 276 ? 40.515 -0.649 -45.220 1.00 87.06 276 TYR A N 1
ATOM 2147 C CA . TYR A 1 276 ? 40.129 0.685 -44.760 1.00 87.06 276 TYR A CA 1
ATOM 2148 C C . TYR A 1 276 ? 41.127 1.796 -45.128 1.00 87.06 276 TYR A C 1
ATOM 2150 O O . TYR A 1 276 ? 40.862 2.962 -44.836 1.00 87.06 276 TYR A O 1
ATOM 2158 N N . THR A 1 277 ? 42.234 1.502 -45.825 1.00 85.81 277 THR A N 1
ATOM 2159 C CA . THR A 1 277 ? 43.307 2.492 -46.074 1.00 85.81 277 THR A CA 1
ATOM 2160 C C . THR A 1 277 ? 42.807 3.757 -46.782 1.00 85.81 277 THR A C 1
ATOM 2162 O O . THR A 1 277 ? 43.180 4.870 -46.413 1.00 85.81 277 THR A O 1
ATOM 2165 N N . LYS A 1 278 ? 41.889 3.621 -47.749 1.00 86.69 278 LYS A N 1
ATOM 2166 C CA . LYS A 1 278 ? 41.247 4.763 -48.432 1.00 86.69 278 LYS A CA 1
ATOM 2167 C C . LYS A 1 278 ? 40.329 5.593 -47.522 1.00 86.69 278 LYS A C 1
ATOM 2169 O O . LYS A 1 278 ? 40.119 6.767 -47.794 1.00 86.69 278 LYS A O 1
ATOM 2174 N N . HIS A 1 279 ? 39.863 5.025 -46.416 1.00 84.06 279 HIS A N 1
ATOM 2175 C CA . HIS A 1 279 ? 39.068 5.702 -45.387 1.00 84.06 279 HIS A CA 1
ATOM 2176 C C . HIS A 1 279 ? 39.950 6.265 -44.258 1.00 84.06 279 HIS A C 1
ATOM 2178 O O . HIS A 1 279 ? 39.455 6.653 -43.203 1.00 84.06 279 HIS A O 1
ATOM 2184 N N . GLY A 1 280 ? 41.269 6.325 -44.484 1.00 76.69 280 GLY A N 1
ATOM 2185 C CA . GLY A 1 280 ? 42.216 6.990 -43.599 1.00 76.69 280 GLY A CA 1
ATOM 2186 C C . GLY A 1 280 ? 42.588 6.186 -42.357 1.00 76.69 280 GLY A C 1
ATOM 2187 O O . GLY A 1 280 ? 43.124 6.774 -41.422 1.00 76.69 280 GLY A O 1
ATOM 2188 N N . THR A 1 281 ? 42.317 4.878 -42.312 1.00 81.06 281 THR A N 1
ATOM 2189 C CA . THR A 1 281 ? 42.670 4.003 -41.183 1.00 81.06 281 THR A CA 1
ATOM 2190 C C . THR A 1 281 ? 43.155 2.631 -41.659 1.00 81.06 281 THR A C 1
ATOM 2192 O O . THR A 1 281 ? 42.925 2.239 -42.799 1.00 81.06 281 THR A O 1
ATOM 2195 N N . THR A 1 282 ? 43.855 1.903 -40.794 1.00 83.94 282 THR A N 1
ATOM 2196 C CA . THR A 1 282 ? 44.322 0.525 -41.033 1.00 83.94 282 THR A CA 1
ATOM 2197 C C . THR A 1 282 ? 43.836 -0.417 -39.935 1.00 83.94 282 THR A C 1
ATOM 2199 O O . THR A 1 282 ? 44.471 -1.430 -39.656 1.00 83.94 282 THR A O 1
ATOM 2202 N N . ILE A 1 283 ? 42.736 -0.054 -39.268 1.00 81.94 283 ILE A N 1
ATOM 2203 C CA . ILE A 1 283 ? 42.115 -0.877 -38.230 1.00 81.94 283 ILE A CA 1
ATOM 2204 C C . ILE A 1 283 ? 41.632 -2.183 -38.855 1.00 81.94 283 ILE A C 1
ATOM 2206 O O . ILE A 1 283 ? 40.895 -2.185 -39.841 1.00 81.94 283 ILE A O 1
ATOM 2210 N N . GLU A 1 284 ? 42.040 -3.291 -38.250 1.00 89.31 284 GLU A N 1
ATOM 2211 C CA . GLU A 1 284 ? 41.493 -4.602 -38.561 1.00 89.31 284 GLU A CA 1
ATOM 2212 C C . GLU A 1 284 ? 40.049 -4.696 -38.060 1.00 89.31 284 GLU A C 1
ATOM 2214 O O . GLU A 1 284 ? 39.725 -4.317 -36.927 1.00 89.31 284 GLU A O 1
ATOM 2219 N N . THR A 1 285 ? 39.176 -5.242 -38.899 1.00 92.06 285 THR A N 1
ATOM 2220 C CA . THR A 1 285 ? 37.752 -5.436 -38.587 1.00 92.06 285 THR A CA 1
ATOM 2221 C C . THR A 1 285 ? 37.398 -6.916 -38.658 1.00 92.06 285 THR A C 1
ATOM 2223 O O . THR A 1 285 ? 38.266 -7.756 -38.875 1.00 92.06 285 THR A O 1
ATOM 2226 N N . ARG A 1 286 ? 36.138 -7.266 -38.421 1.00 93.44 286 ARG A N 1
ATOM 2227 C CA . ARG A 1 286 ? 35.621 -8.630 -38.496 1.00 93.44 286 ARG A CA 1
ATOM 2228 C C . ARG A 1 286 ? 34.230 -8.637 -39.093 1.00 93.44 286 ARG A C 1
ATOM 2230 O O . ARG A 1 286 ? 33.429 -7.773 -38.760 1.00 93.44 286 ARG A O 1
ATOM 2237 N N . ILE A 1 287 ? 33.942 -9.652 -39.903 1.00 96.31 287 ILE A N 1
ATOM 2238 C CA . ILE A 1 287 ? 32.584 -9.970 -40.350 1.00 96.31 287 ILE A CA 1
ATOM 2239 C C . ILE A 1 287 ? 32.069 -11.144 -39.524 1.00 96.31 287 ILE A C 1
ATOM 2241 O O . ILE A 1 287 ? 32.715 -12.192 -39.472 1.00 96.31 287 ILE A O 1
ATOM 2245 N N . THR A 1 288 ? 30.896 -10.976 -38.915 1.00 96.81 288 THR A N 1
ATOM 2246 C CA . THR A 1 288 ? 30.172 -12.048 -38.219 1.00 96.81 288 THR A CA 1
ATOM 2247 C C . THR A 1 288 ? 28.806 -12.256 -38.863 1.00 96.81 288 THR A C 1
ATOM 2249 O O . THR A 1 288 ? 28.062 -11.294 -39.045 1.00 96.81 288 THR A O 1
ATOM 2252 N N . VAL A 1 289 ? 28.476 -13.506 -39.196 1.00 96.81 289 VAL A N 1
ATOM 2253 C CA . VAL A 1 289 ? 27.199 -13.927 -39.793 1.00 96.81 289 VAL A CA 1
ATOM 2254 C C . VAL A 1 289 ? 26.440 -14.788 -38.789 1.00 96.81 289 VAL A C 1
ATOM 2256 O O . VAL A 1 289 ? 26.972 -15.791 -38.310 1.00 96.81 289 VAL A O 1
ATOM 2259 N N . ILE A 1 290 ? 25.201 -14.406 -38.481 1.00 96.31 290 ILE A N 1
ATOM 2260 C CA . ILE A 1 290 ? 24.366 -15.024 -37.446 1.00 96.31 290 ILE A CA 1
ATOM 2261 C C . ILE A 1 290 ? 22.984 -15.334 -38.028 1.00 96.31 290 ILE A C 1
ATOM 2263 O O . ILE A 1 290 ? 22.335 -14.443 -38.570 1.00 96.31 290 ILE A O 1
ATOM 2267 N N . ASP A 1 291 ? 22.514 -16.571 -37.881 1.00 95.44 291 ASP A N 1
ATOM 2268 C CA . ASP A 1 291 ? 21.121 -16.944 -38.161 1.00 95.44 291 ASP A CA 1
ATOM 2269 C C . ASP A 1 291 ? 20.330 -16.982 -36.855 1.00 95.44 291 ASP A C 1
ATOM 2271 O O . ASP A 1 291 ? 20.786 -17.571 -35.874 1.00 95.44 291 ASP A O 1
ATOM 2275 N N . LYS A 1 292 ? 19.117 -16.415 -36.835 1.00 94.06 292 LYS A N 1
ATOM 2276 C CA . LYS A 1 292 ? 18.223 -16.449 -35.664 1.00 94.06 292 LYS A CA 1
ATOM 2277 C C . LYS A 1 292 ? 17.519 -17.805 -35.537 1.00 94.06 292 LYS A C 1
ATOM 2279 O O . LYS A 1 292 ? 16.304 -17.927 -35.689 1.00 94.06 292 LYS A O 1
ATOM 2284 N N . VAL A 1 293 ? 18.337 -18.830 -35.325 1.00 91.69 293 VAL A N 1
ATOM 2285 C CA . VAL A 1 293 ? 17.980 -20.226 -35.067 1.00 91.69 293 VAL A CA 1
ATOM 2286 C C . VAL A 1 293 ? 18.933 -20.746 -33.986 1.00 91.69 293 VAL A C 1
ATOM 2288 O O . VAL A 1 293 ? 20.141 -20.564 -34.151 1.00 91.69 293 VAL A O 1
ATOM 2291 N N . PRO A 1 294 ? 18.452 -21.390 -32.908 1.00 90.94 294 PRO A N 1
ATOM 2292 C CA . PRO A 1 294 ? 19.313 -21.943 -31.862 1.00 90.94 294 PRO A CA 1
ATOM 2293 C C . PRO A 1 294 ? 20.399 -22.877 -32.412 1.00 90.94 294 PRO A C 1
ATOM 2295 O O . PRO A 1 294 ? 20.145 -23.697 -33.299 1.00 90.94 294 PRO A O 1
ATOM 2298 N N . ALA A 1 295 ? 21.616 -22.778 -31.878 1.00 90.69 295 ALA A N 1
ATOM 2299 C CA . ALA A 1 295 ? 22.697 -23.696 -32.210 1.00 90.69 295 ALA A CA 1
ATOM 2300 C C . ALA A 1 295 ? 22.502 -25.044 -31.501 1.00 90.69 295 ALA A C 1
ATOM 2302 O O . ALA A 1 295 ? 22.107 -25.099 -30.339 1.00 90.69 295 ALA A O 1
ATOM 2303 N N . SER A 1 296 ? 22.851 -26.144 -32.173 1.00 88.88 296 SER A N 1
ATOM 2304 C CA . SER A 1 296 ? 22.778 -27.490 -31.586 1.00 88.88 296 SER A CA 1
ATOM 2305 C C . SER A 1 296 ? 23.732 -27.674 -30.400 1.00 88.88 296 SER A C 1
ATOM 2307 O O . SER A 1 296 ? 23.434 -28.434 -29.484 1.00 88.88 296 SER A O 1
ATOM 2309 N N . ASN A 1 297 ? 24.871 -26.973 -30.408 1.00 89.94 297 ASN A N 1
ATOM 2310 C CA . ASN A 1 297 ? 25.816 -26.919 -29.298 1.00 89.94 297 ASN A CA 1
ATOM 2311 C C . ASN A 1 297 ? 26.275 -25.464 -29.074 1.00 89.94 297 ASN A C 1
ATOM 2313 O O . ASN A 1 297 ? 27.116 -24.978 -29.832 1.00 89.94 297 ASN A O 1
ATOM 2317 N N . PRO A 1 298 ? 25.778 -24.769 -28.030 1.00 88.50 298 PRO A N 1
ATOM 2318 C CA . PRO A 1 298 ? 26.149 -23.378 -27.756 1.00 88.50 298 PRO A CA 1
ATOM 2319 C C . PRO A 1 298 ? 27.647 -23.147 -27.512 1.00 88.50 298 PRO A C 1
ATOM 2321 O O . PRO A 1 298 ? 28.153 -22.036 -27.700 1.00 88.50 298 PRO A O 1
ATOM 2324 N N . GLY A 1 299 ? 28.375 -24.197 -27.124 1.00 87.19 299 GLY A N 1
ATOM 2325 C CA . GLY A 1 299 ? 29.811 -24.158 -26.884 1.00 87.19 299 GLY A CA 1
ATOM 2326 C C . GLY A 1 299 ? 30.675 -24.186 -28.145 1.00 87.19 299 GLY A C 1
ATOM 2327 O O . GLY A 1 299 ? 31.846 -23.850 -28.039 1.00 87.19 299 GLY A O 1
ATOM 2328 N N . ASP A 1 300 ? 30.160 -24.532 -29.322 1.00 91.25 300 ASP A N 1
ATOM 2329 C CA . ASP A 1 300 ? 30.968 -24.626 -30.547 1.00 91.25 300 ASP A CA 1
ATOM 2330 C C . ASP A 1 300 ? 30.688 -23.437 -31.474 1.00 91.25 300 ASP A C 1
ATOM 2332 O O . ASP A 1 300 ? 29.607 -23.348 -32.055 1.00 91.25 300 ASP A O 1
ATOM 2336 N N . ILE A 1 301 ? 31.621 -22.480 -31.555 1.00 92.62 301 ILE A N 1
ATOM 2337 C CA . ILE A 1 301 ? 31.440 -21.238 -32.324 1.00 92.62 301 ILE A CA 1
ATOM 2338 C C . ILE A 1 301 ? 32.460 -21.179 -33.470 1.00 92.62 301 ILE A C 1
ATOM 2340 O O . ILE A 1 301 ? 33.654 -21.003 -33.199 1.00 92.62 301 ILE A O 1
ATOM 2344 N N . PRO A 1 302 ? 32.016 -21.219 -34.741 1.00 91.19 302 PRO A N 1
ATOM 2345 C CA . PRO A 1 302 ? 32.889 -21.046 -35.897 1.00 91.19 302 PRO A CA 1
ATOM 2346 C C . PRO A 1 302 ? 33.589 -19.685 -35.875 1.00 91.19 302 PRO A C 1
ATOM 2348 O O . PRO A 1 302 ? 32.943 -18.634 -35.907 1.00 91.19 302 PRO A O 1
ATOM 2351 N N . CYS A 1 303 ? 34.923 -19.680 -35.837 1.00 92.75 303 CYS A N 1
ATOM 2352 C CA . CYS A 1 303 ? 35.697 -18.445 -35.868 1.00 92.75 303 CYS A CA 1
ATOM 2353 C C . CYS A 1 303 ? 37.102 -18.660 -36.444 1.00 92.75 303 CYS A C 1
ATOM 2355 O O . CYS A 1 303 ? 37.865 -19.480 -35.941 1.00 92.75 303 CYS A O 1
ATOM 2357 N N . ILE A 1 304 ? 37.461 -17.845 -37.434 1.00 92.94 304 ILE A N 1
ATOM 2358 C CA . ILE A 1 304 ? 38.805 -17.753 -38.015 1.00 92.94 304 ILE A CA 1
ATOM 2359 C C . ILE A 1 304 ? 39.579 -16.673 -37.251 1.00 92.94 304 ILE A C 1
ATOM 2361 O O . ILE A 1 304 ? 39.040 -15.592 -36.985 1.00 92.94 304 ILE A O 1
ATOM 2365 N N . ARG A 1 305 ? 40.808 -16.988 -36.824 1.00 85.31 305 ARG A N 1
ATOM 2366 C CA . ARG A 1 305 ? 41.612 -16.108 -35.958 1.00 85.31 305 ARG A CA 1
ATOM 2367 C C . ARG A 1 305 ? 42.392 -15.079 -36.764 1.00 85.31 305 ARG A C 1
ATOM 2369 O O . ARG A 1 305 ? 42.523 -13.940 -36.325 1.00 85.31 305 ARG A O 1
ATOM 2376 N N . GLU A 1 306 ? 42.898 -15.498 -37.914 1.00 90.94 306 GLU A N 1
ATOM 2377 C CA . GLU A 1 306 ? 43.682 -14.689 -38.831 1.00 90.94 306 GLU A CA 1
ATOM 2378 C C . GLU A 1 306 ? 42.821 -13.611 -39.503 1.00 90.94 306 GLU A C 1
ATOM 2380 O O . GLU A 1 306 ? 41.598 -13.742 -39.638 1.00 90.94 306 GLU A O 1
ATOM 2385 N N . THR A 1 307 ? 43.473 -12.531 -39.935 1.00 92.19 307 THR A N 1
ATOM 2386 C CA . THR A 1 307 ? 42.865 -11.543 -40.822 1.00 92.19 307 THR A CA 1
ATOM 2387 C C . THR A 1 307 ? 43.114 -11.933 -42.272 1.00 92.19 307 THR A C 1
ATOM 2389 O O . THR A 1 307 ? 44.241 -12.228 -42.660 1.00 92.19 307 THR A O 1
ATOM 2392 N N . LEU A 1 308 ? 42.046 -11.946 -43.067 1.00 95.06 308 LEU A N 1
ATOM 2393 C CA . LEU A 1 308 ? 42.079 -12.349 -44.471 1.00 95.06 308 LEU A CA 1
ATOM 2394 C C . LEU A 1 308 ? 41.899 -11.145 -45.397 1.00 95.06 308 LEU A C 1
ATOM 2396 O O . LEU A 1 308 ? 41.294 -10.130 -45.019 1.00 95.06 308 LEU A O 1
ATOM 2400 N N . ASP A 1 309 ? 42.403 -11.263 -46.623 1.00 93.44 309 ASP A N 1
ATOM 2401 C CA . ASP A 1 309 ? 42.164 -10.279 -47.674 1.00 93.44 309 ASP A CA 1
ATOM 2402 C C . ASP A 1 309 ? 40.776 -10.488 -48.317 1.00 93.44 309 ASP A C 1
ATOM 2404 O O . ASP A 1 309 ? 40.171 -11.561 -48.262 1.00 93.44 309 ASP A O 1
ATOM 2408 N N . LEU A 1 310 ? 40.232 -9.439 -48.946 1.00 93.62 310 LEU A N 1
ATOM 2409 C CA . LEU A 1 310 ? 38.855 -9.457 -49.468 1.00 93.62 310 LEU A CA 1
ATOM 2410 C C . LEU A 1 310 ? 38.538 -10.619 -50.442 1.00 93.62 310 LEU A C 1
ATOM 2412 O O . LEU A 1 310 ? 37.422 -11.137 -50.365 1.00 93.62 310 LEU A O 1
ATOM 2416 N N . PRO A 1 311 ? 39.449 -11.062 -51.338 1.00 94.25 311 PRO A N 1
ATOM 2417 C CA . PRO A 1 311 ? 39.190 -12.213 -52.211 1.00 94.25 311 PRO A CA 1
ATOM 2418 C C . PRO A 1 311 ? 39.056 -13.545 -51.458 1.00 94.25 311 PRO A C 1
ATOM 2420 O O . PRO A 1 311 ? 38.236 -14.379 -51.835 1.00 94.25 311 PRO A O 1
ATOM 2423 N N . GLU A 1 312 ? 39.817 -13.736 -50.379 1.00 94.88 312 GLU A N 1
ATOM 2424 C CA . GLU A 1 312 ? 39.738 -14.940 -49.540 1.00 94.88 312 GLU A CA 1
ATOM 2425 C C . GLU A 1 312 ? 38.413 -14.968 -48.772 1.00 94.88 312 GLU A C 1
ATOM 2427 O O . GLU A 1 312 ? 37.732 -15.992 -48.722 1.00 94.88 312 GLU A O 1
ATOM 2432 N N . ILE A 1 313 ? 37.985 -13.811 -48.255 1.00 94.88 313 ILE A N 1
ATOM 2433 C CA . ILE A 1 313 ? 36.675 -13.657 -47.611 1.00 94.88 313 ILE A CA 1
ATOM 2434 C C . ILE A 1 313 ? 35.550 -13.942 -48.611 1.00 94.88 313 ILE A C 1
ATOM 2436 O O . ILE A 1 313 ? 34.595 -14.635 -48.269 1.00 94.88 313 ILE A O 1
ATOM 2440 N N . LEU A 1 314 ? 35.654 -13.460 -49.854 1.00 95.06 314 LEU A N 1
ATOM 2441 C CA . LEU A 1 314 ? 34.674 -13.762 -50.901 1.00 95.06 314 LEU A CA 1
ATOM 2442 C C . LEU A 1 314 ? 34.536 -15.276 -51.133 1.00 95.06 314 LEU A C 1
ATOM 2444 O O . LEU A 1 314 ? 33.411 -15.766 -51.231 1.00 95.06 314 LEU A O 1
ATOM 2448 N N . ALA A 1 315 ? 35.651 -16.011 -51.174 1.00 93.88 315 ALA A N 1
ATOM 2449 C CA . ALA A 1 315 ? 35.637 -17.465 -51.336 1.00 93.88 315 ALA A CA 1
ATOM 2450 C C . ALA A 1 315 ? 34.943 -18.179 -50.160 1.00 93.88 315 ALA A C 1
ATOM 2452 O O . ALA A 1 315 ? 34.191 -19.127 -50.381 1.00 93.88 315 ALA A O 1
ATOM 2453 N N . LEU A 1 316 ? 35.127 -17.696 -48.925 1.00 93.62 316 LEU A N 1
ATOM 2454 C CA . LEU A 1 316 ? 34.417 -18.213 -47.747 1.00 93.62 316 LEU A CA 1
ATOM 2455 C C . LEU A 1 316 ? 32.915 -17.911 -47.800 1.00 93.62 316 LEU A C 1
ATOM 2457 O O . LEU A 1 316 ? 32.092 -18.781 -47.524 1.00 93.62 316 LEU A O 1
ATOM 2461 N N . LEU A 1 317 ? 32.540 -16.692 -48.197 1.00 93.06 317 LEU A N 1
ATOM 2462 C CA . LEU A 1 317 ? 31.137 -16.285 -48.305 1.00 93.06 317 LEU A CA 1
ATOM 2463 C C . LEU A 1 317 ? 30.363 -17.103 -49.343 1.00 93.06 317 LEU A C 1
ATOM 2465 O O . LEU A 1 317 ? 29.181 -17.376 -49.144 1.00 93.06 317 LEU A O 1
ATOM 2469 N N . GLN A 1 318 ? 31.025 -17.535 -50.417 1.00 90.44 318 GLN A N 1
ATOM 2470 C CA . GLN A 1 318 ? 30.441 -18.421 -51.428 1.00 90.44 318 GLN A CA 1
ATOM 2471 C C . GLN A 1 318 ? 30.143 -19.834 -50.899 1.00 90.44 318 GLN A C 1
ATOM 2473 O O . GLN A 1 318 ? 29.332 -20.540 -51.493 1.00 90.44 318 GLN A O 1
ATOM 2478 N N . GLN A 1 319 ? 30.760 -20.235 -49.784 1.00 91.88 319 GLN A N 1
ATOM 2479 C CA . GLN A 1 319 ? 30.531 -21.524 -49.124 1.00 91.88 319 GLN A CA 1
ATOM 2480 C C . GLN A 1 319 ? 29.493 -21.440 -47.992 1.00 91.88 319 GLN A C 1
ATOM 2482 O O . GLN A 1 319 ? 29.193 -22.456 -47.364 1.00 91.88 319 GLN A O 1
ATOM 2487 N N . LEU A 1 320 ? 28.932 -20.255 -47.709 1.00 91.75 320 LEU A N 1
ATOM 2488 C CA . LEU A 1 320 ? 27.920 -20.107 -46.663 1.00 91.75 320 LEU A CA 1
ATOM 2489 C C . LEU A 1 320 ? 26.652 -20.910 -46.996 1.00 91.75 320 LEU A C 1
ATOM 2491 O O . LEU A 1 320 ? 26.158 -20.840 -48.125 1.00 91.75 320 LEU A O 1
ATOM 2495 N N . PRO A 1 321 ? 26.052 -21.600 -46.008 1.00 91.31 321 PRO A N 1
ATOM 2496 C CA . PRO A 1 321 ? 24.801 -22.309 -46.222 1.00 91.31 321 PRO A CA 1
ATOM 2497 C C . PRO A 1 321 ? 23.672 -21.338 -46.591 1.00 91.31 321 PRO A C 1
ATOM 2499 O O . PRO A 1 321 ? 23.670 -20.162 -46.195 1.00 91.31 321 PRO A O 1
ATOM 2502 N N . GLY A 1 322 ? 22.687 -21.858 -47.329 1.00 87.56 322 GLY A N 1
ATOM 2503 C CA . GLY A 1 322 ? 21.449 -21.141 -47.628 1.00 87.56 322 GLY A CA 1
ATOM 2504 C C . GLY A 1 322 ? 20.748 -20.661 -46.353 1.00 87.56 322 GLY A C 1
ATOM 2505 O O . GLY A 1 322 ? 20.885 -21.268 -45.288 1.00 87.56 322 GLY A O 1
ATOM 2506 N N . ARG A 1 323 ? 20.016 -19.550 -46.452 1.00 89.81 323 ARG A N 1
ATOM 2507 C CA . ARG A 1 323 ? 19.234 -19.011 -45.332 1.00 89.81 323 ARG A CA 1
ATOM 2508 C C . ARG A 1 323 ? 18.141 -19.970 -44.866 1.00 89.81 323 ARG A C 1
ATOM 2510 O O . ARG A 1 323 ? 17.519 -20.665 -45.667 1.00 89.81 323 ARG A O 1
ATOM 2517 N N . SER A 1 324 ? 17.893 -19.949 -43.559 1.00 81.38 324 SER A N 1
ATOM 2518 C CA . SER A 1 324 ? 16.763 -20.648 -42.942 1.00 81.38 324 SER A CA 1
ATOM 2519 C C . SER A 1 324 ? 15.430 -20.066 -43.434 1.00 81.38 324 SER A C 1
ATOM 2521 O O . SER A 1 324 ? 15.347 -18.890 -43.798 1.00 81.38 324 SER A O 1
ATOM 2523 N N . SER A 1 325 ? 14.374 -20.882 -43.459 1.00 77.50 325 SER A N 1
ATOM 2524 C CA . SER A 1 325 ? 13.029 -20.408 -43.800 1.00 77.50 325 SER A CA 1
ATOM 2525 C C . SER A 1 325 ? 12.510 -19.451 -42.726 1.00 77.50 325 SER A C 1
ATOM 2527 O O . SER A 1 325 ? 12.557 -19.786 -41.543 1.00 77.50 325 SER A O 1
ATOM 2529 N N . TRP A 1 326 ? 11.967 -18.306 -43.135 1.00 80.25 326 TRP A N 1
ATOM 2530 C CA . TRP A 1 326 ? 11.341 -17.314 -42.257 1.00 80.25 326 TRP A CA 1
ATOM 2531 C C . TRP A 1 326 ? 9.880 -17.074 -42.675 1.00 80.25 326 TRP A C 1
ATOM 2533 O O . TRP A 1 326 ? 9.529 -17.286 -43.838 1.00 80.25 326 TRP A O 1
ATOM 2543 N N . GLN A 1 327 ? 9.020 -16.650 -41.740 1.00 65.94 327 GLN A N 1
ATOM 2544 C CA . GLN A 1 327 ? 7.621 -16.281 -42.013 1.00 65.94 327 GLN A CA 1
ATOM 2545 C C . GLN A 1 327 ? 7.317 -14.850 -41.526 1.00 65.94 327 GLN A C 1
ATOM 2547 O O . GLN A 1 327 ? 7.832 -14.454 -40.479 1.00 65.94 327 GLN A O 1
ATOM 2552 N N . PRO A 1 328 ? 6.483 -14.061 -42.235 1.00 56.22 328 PRO A N 1
ATOM 2553 C CA . PRO A 1 328 ? 6.059 -12.741 -41.767 1.00 56.22 328 PRO A CA 1
ATOM 2554 C C . PRO A 1 328 ? 5.170 -12.848 -40.517 1.00 56.22 328 PRO A C 1
ATOM 2556 O O . PRO A 1 328 ? 4.202 -13.608 -40.510 1.00 56.22 328 PRO A O 1
ATOM 2559 N N . ALA A 1 329 ? 5.455 -12.063 -39.475 1.00 53.06 329 ALA A N 1
ATOM 2560 C CA . ALA A 1 329 ? 4.621 -12.018 -38.273 1.00 53.06 329 ALA A CA 1
ATOM 2561 C C . ALA A 1 329 ? 3.286 -11.269 -38.522 1.00 53.06 329 ALA A C 1
ATOM 2563 O O . ALA A 1 329 ? 3.292 -10.225 -39.182 1.00 53.06 329 ALA A O 1
ATOM 2564 N N . PRO A 1 330 ? 2.142 -11.737 -37.979 1.00 42.25 330 PRO A N 1
ATOM 2565 C CA . PRO A 1 330 ? 0.868 -11.020 -38.061 1.00 42.25 330 PRO A CA 1
ATOM 2566 C C . PRO A 1 330 ? 0.867 -9.757 -37.179 1.00 42.25 330 PRO A C 1
ATOM 2568 O O . PRO A 1 330 ? 1.308 -9.780 -36.030 1.00 42.25 330 PRO A O 1
ATOM 2571 N N . VAL A 1 331 ? 0.337 -8.647 -37.704 1.00 38.41 331 VAL A N 1
ATOM 2572 C CA . VAL A 1 331 ? 0.218 -7.364 -36.986 1.00 38.41 331 VAL A CA 1
ATOM 2573 C C . VAL A 1 331 ? -0.916 -7.447 -35.953 1.00 38.41 331 VAL A C 1
ATOM 2575 O O . VAL A 1 331 ? -2.078 -7.591 -36.326 1.00 38.41 331 VAL A O 1
ATOM 2578 N N . LYS A 1 332 ? -0.601 -7.337 -34.653 1.00 34.69 332 LYS A N 1
ATOM 2579 C CA . LYS A 1 332 ? -1.601 -7.195 -33.575 1.00 34.69 332 LYS A CA 1
ATOM 2580 C C . LYS A 1 332 ? -1.963 -5.716 -33.384 1.00 34.69 332 LYS A C 1
ATOM 2582 O O . LYS A 1 332 ? -1.084 -4.890 -33.158 1.00 34.69 332 LYS A O 1
ATOM 2587 N N . VAL A 1 333 ? -3.252 -5.389 -33.468 1.00 29.89 333 VAL A N 1
ATOM 2588 C CA . VAL A 1 333 ? -3.793 -4.036 -33.238 1.00 29.89 333 VAL A CA 1
ATOM 2589 C C . VAL A 1 333 ? -4.005 -3.828 -31.734 1.00 29.89 333 VAL A C 1
ATOM 2591 O O . VAL A 1 333 ? -4.693 -4.624 -31.101 1.00 29.89 333 VAL A O 1
ATOM 2594 N N . ALA A 1 334 ? -3.415 -2.777 -31.158 1.00 32.25 334 ALA A N 1
ATOM 2595 C CA . ALA A 1 334 ? -3.612 -2.402 -29.756 1.00 32.25 334 ALA A CA 1
ATOM 2596 C C . ALA A 1 334 ? -4.873 -1.533 -29.587 1.00 32.25 334 ALA A C 1
ATOM 2598 O O . ALA A 1 334 ? -5.102 -0.604 -30.362 1.00 32.25 334 ALA A O 1
ATOM 2599 N N . ALA A 1 335 ? -5.684 -1.835 -28.569 1.00 28.20 335 ALA A N 1
ATOM 2600 C CA . ALA A 1 335 ? -6.902 -1.103 -28.235 1.00 28.20 335 ALA A CA 1
ATOM 2601 C C . ALA A 1 335 ? -6.600 0.151 -27.391 1.00 28.20 335 ALA A C 1
ATOM 2603 O O . ALA A 1 335 ? -5.873 0.098 -26.402 1.00 28.20 335 ALA A O 1
ATOM 2604 N N . THR A 1 336 ? -7.183 1.283 -27.785 1.00 27.03 336 THR A N 1
ATOM 2605 C CA . THR A 1 336 ? -7.131 2.584 -27.096 1.00 27.03 336 THR A CA 1
ATOM 2606 C C . THR A 1 336 ? -8.037 2.632 -25.862 1.00 27.03 336 THR A C 1
ATOM 2608 O O . THR A 1 336 ? -9.211 2.278 -25.959 1.00 27.03 336 THR A O 1
ATOM 2611 N N . VAL A 1 337 ? -7.542 3.170 -24.739 1.00 27.34 337 VAL A N 1
ATOM 2612 C CA . VAL A 1 337 ? -8.330 3.442 -23.517 1.00 27.34 337 VAL A CA 1
ATOM 2613 C C . VAL A 1 337 ? -8.742 4.920 -23.468 1.00 27.34 337 VAL A C 1
ATOM 2615 O O . VAL A 1 337 ? -7.920 5.810 -23.690 1.00 27.34 337 VAL A O 1
ATOM 2618 N N . ALA A 1 338 ? -10.023 5.194 -23.191 1.00 27.23 338 ALA A N 1
ATOM 2619 C CA . ALA A 1 338 ? -10.624 6.529 -23.238 1.00 27.23 338 ALA A CA 1
ATOM 2620 C C . ALA A 1 338 ? -10.970 7.130 -21.854 1.00 27.23 338 ALA A C 1
ATOM 2622 O O . ALA A 1 338 ? -11.538 6.470 -20.996 1.00 27.23 338 ALA A O 1
ATOM 2623 N N . LYS A 1 339 ? -10.645 8.429 -21.737 1.00 28.69 339 LYS A N 1
ATOM 2624 C CA . LYS A 1 339 ? -11.236 9.592 -21.021 1.00 28.69 339 LYS A CA 1
ATOM 2625 C C . LYS A 1 339 ? -12.013 9.471 -19.685 1.00 28.69 339 LYS A C 1
ATOM 2627 O O . LYS A 1 339 ? -13.002 8.771 -19.532 1.00 28.69 339 LYS A O 1
ATOM 2632 N N . VAL A 1 340 ? -11.633 10.409 -18.806 1.00 26.50 340 VAL A N 1
ATOM 2633 C CA . VAL A 1 340 ? -12.173 10.808 -17.489 1.00 26.50 340 VAL A CA 1
ATOM 2634 C C . VAL A 1 340 ? -13.584 11.432 -17.557 1.00 26.50 340 VAL A C 1
ATOM 2636 O O . VAL A 1 340 ? -13.823 12.337 -18.358 1.00 26.50 340 VAL A O 1
ATOM 2639 N N . VAL A 1 341 ? -14.486 11.029 -16.647 1.00 26.34 341 VAL A N 1
ATOM 2640 C CA . VAL A 1 341 ? -15.867 11.548 -16.490 1.00 26.34 341 VAL A CA 1
ATOM 2641 C C . VAL A 1 341 ? -16.022 12.376 -15.196 1.00 26.34 341 VAL A C 1
ATOM 2643 O O . VAL A 1 341 ? -15.533 11.994 -14.136 1.00 26.34 341 VAL A O 1
ATOM 2646 N N . LYS A 1 342 ? -16.718 13.524 -15.279 1.00 31.17 342 LYS A N 1
ATOM 2647 C CA . LYS A 1 342 ? -17.079 14.431 -14.162 1.00 31.17 342 LYS A CA 1
ATOM 2648 C C . LYS A 1 342 ? -18.420 14.038 -13.518 1.00 31.17 342 LYS A C 1
ATOM 2650 O O . LYS A 1 342 ? -19.382 13.771 -14.229 1.00 31.17 342 LYS A O 1
ATOM 2655 N N . LEU A 1 343 ? -18.504 14.115 -12.185 1.00 26.89 343 LEU A N 1
ATOM 2656 C CA . LEU A 1 343 ? -19.717 13.852 -11.387 1.00 26.89 343 LEU A CA 1
ATOM 2657 C C . LEU A 1 343 ? -20.599 15.111 -11.163 1.00 26.89 343 LEU A C 1
ATOM 2659 O O . LEU A 1 343 ? -20.058 16.219 -11.075 1.00 26.89 343 LEU A O 1
ATOM 2663 N N . PRO A 1 344 ? -21.938 14.962 -11.032 1.00 30.20 344 PRO A N 1
ATOM 2664 C CA . PRO A 1 344 ? -22.894 16.067 -10.902 1.00 30.20 344 PRO A CA 1
ATOM 2665 C C . PRO A 1 344 ? -23.113 16.546 -9.450 1.00 30.20 344 PRO A C 1
ATOM 2667 O O . PRO A 1 344 ? -22.915 15.808 -8.486 1.00 30.20 344 PRO A O 1
ATOM 2670 N N . LYS A 1 345 ? -23.551 17.807 -9.303 1.00 28.83 345 LYS A N 1
ATOM 2671 C CA . LYS A 1 345 ? -23.864 18.482 -8.025 1.00 28.83 345 LYS A CA 1
ATOM 2672 C C . LYS A 1 345 ? -25.279 18.149 -7.530 1.00 28.83 345 LYS A C 1
ATOM 2674 O O . LYS A 1 345 ? -26.221 18.160 -8.316 1.00 28.83 345 LYS A O 1
ATOM 2679 N N . ARG A 1 346 ? -25.430 17.948 -6.214 1.00 28.97 346 ARG A N 1
ATOM 2680 C CA . ARG A 1 346 ? -26.715 17.815 -5.500 1.00 28.97 346 ARG A CA 1
ATOM 2681 C C . ARG A 1 346 ? -27.034 19.114 -4.744 1.00 28.97 346 ARG A C 1
ATOM 2683 O O . ARG A 1 346 ? -26.146 19.664 -4.097 1.00 28.97 346 ARG A O 1
ATOM 2690 N N . ASN A 1 347 ? -28.281 19.579 -4.838 1.00 30.53 347 ASN A N 1
ATOM 2691 C CA . ASN A 1 347 ? -28.816 20.728 -4.098 1.00 30.53 347 ASN A CA 1
ATOM 2692 C C . ASN A 1 347 ? -29.335 20.284 -2.723 1.00 30.53 347 ASN A C 1
ATOM 2694 O O . ASN A 1 347 ? -29.988 19.245 -2.625 1.00 30.53 347 ASN A O 1
ATOM 2698 N N . THR A 1 348 ? -29.090 21.089 -1.691 1.00 28.47 348 THR A N 1
ATOM 2699 C CA . THR A 1 348 ? -29.604 20.891 -0.328 1.00 28.47 348 THR A CA 1
ATOM 2700 C C . THR A 1 348 ? -30.593 21.995 0.037 1.00 28.47 348 THR A C 1
ATOM 2702 O O . THR A 1 348 ? -30.354 23.174 -0.220 1.00 28.47 348 THR A O 1
ATOM 2705 N N . VAL A 1 349 ? -31.722 21.572 0.606 1.00 30.42 349 VAL A N 1
ATOM 2706 C CA . VAL A 1 349 ? -32.835 22.391 1.101 1.00 30.42 349 VAL A CA 1
ATOM 2707 C C . VAL A 1 349 ? -32.542 22.809 2.544 1.00 30.42 349 VAL A C 1
ATOM 2709 O O . VAL A 1 349 ? -32.021 22.009 3.318 1.00 30.42 349 VAL A O 1
ATOM 2712 N N . ALA A 1 350 ? -32.868 24.053 2.898 1.00 32.91 350 ALA A N 1
ATOM 2713 C CA . ALA A 1 350 ? -32.745 24.578 4.255 1.00 32.91 350 ALA A CA 1
ATOM 2714 C C . ALA A 1 350 ? -33.901 24.093 5.146 1.00 32.91 350 ALA A C 1
ATOM 2716 O O . ALA A 1 350 ? -35.057 24.123 4.722 1.00 32.91 350 ALA A O 1
ATOM 2717 N N . GLN A 1 351 ? -33.599 23.696 6.384 1.00 31.14 351 GLN A N 1
ATOM 2718 C CA . GLN A 1 351 ? -34.594 23.490 7.439 1.00 31.14 351 GLN A CA 1
ATOM 2719 C C . GLN A 1 351 ? -34.121 24.088 8.767 1.00 31.14 351 GLN A C 1
ATOM 2721 O O . GLN A 1 351 ? -32.932 24.099 9.073 1.00 31.14 351 GLN A O 1
ATOM 2726 N N . THR A 1 352 ? -35.100 24.618 9.497 1.00 30.83 352 THR A N 1
ATOM 2727 C CA . THR A 1 352 ? -35.034 25.461 10.694 1.00 30.83 352 THR A CA 1
ATOM 2728 C C . THR A 1 352 ? -34.965 24.677 12.010 1.00 30.83 352 THR A C 1
ATOM 2730 O O . THR A 1 352 ? -35.476 23.560 12.124 1.00 30.83 352 THR A O 1
ATOM 2733 N N . GLU A 1 353 ? -34.348 25.307 13.011 1.00 32.47 353 GLU A N 1
ATOM 2734 C CA . GLU A 1 353 ? -34.127 24.816 14.379 1.00 32.47 353 GLU A CA 1
ATOM 2735 C C . GLU A 1 353 ? -35.373 24.908 15.275 1.00 32.47 353 GLU A C 1
ATOM 2737 O O . GLU A 1 353 ? -36.172 25.840 15.154 1.00 32.47 353 GLU A O 1
ATOM 2742 N N . PRO A 1 354 ? -35.501 23.966 16.223 1.00 35.72 354 PRO A N 1
ATOM 2743 C CA . PRO A 1 354 ? -35.914 24.314 17.580 1.00 35.72 354 PRO A CA 1
ATOM 2744 C C . PRO A 1 354 ? -34.958 23.718 18.630 1.00 35.72 354 PRO A C 1
ATOM 2746 O O . PRO A 1 354 ? -34.645 22.527 18.568 1.00 35.72 354 PRO A O 1
ATOM 2749 N N . SER A 1 355 ? -34.529 24.533 19.600 1.00 35.75 355 SER A N 1
ATOM 2750 C CA . SER A 1 355 ? -33.852 24.072 20.818 1.00 35.75 355 SER A CA 1
ATOM 2751 C C . SER A 1 355 ? -34.884 23.624 21.859 1.00 35.75 355 SER A C 1
ATOM 2753 O O . SER A 1 355 ? -35.949 24.229 21.997 1.00 35.75 355 SER A O 1
ATOM 2755 N N . ALA A 1 356 ? -34.578 22.546 22.578 1.00 42.38 356 ALA A N 1
ATOM 2756 C CA . ALA A 1 356 ? -35.291 22.141 23.784 1.00 42.38 356 ALA A CA 1
ATOM 2757 C C . ALA A 1 356 ? -34.388 22.440 24.989 1.00 42.38 356 ALA A C 1
ATOM 2759 O O . ALA A 1 356 ? -33.215 22.071 24.989 1.00 42.38 356 ALA A O 1
ATOM 2760 N N . GLU A 1 357 ? -34.916 23.146 25.986 1.00 50.75 357 GLU A N 1
ATOM 2761 C CA . GLU A 1 357 ? -34.216 23.422 27.245 1.00 50.75 357 GLU A CA 1
ATOM 2762 C C . GLU A 1 357 ? -34.084 22.134 28.077 1.00 50.75 357 GLU A C 1
ATOM 2764 O O . GLU A 1 357 ? -35.008 21.322 28.108 1.00 50.75 357 GLU A O 1
ATOM 2769 N N . ILE A 1 358 ? -32.939 21.950 28.746 1.00 58.94 358 ILE A N 1
ATOM 2770 C CA . ILE A 1 358 ? -32.679 20.849 29.688 1.00 58.94 358 ILE A CA 1
ATOM 2771 C C . ILE A 1 358 ? -33.138 21.311 31.087 1.00 58.94 358 ILE A C 1
ATOM 2773 O O . ILE A 1 358 ? -32.479 22.183 31.658 1.00 58.94 358 ILE A O 1
ATOM 2777 N N . PRO A 1 359 ? -34.247 20.795 31.655 1.00 59.97 359 PRO A N 1
ATOM 2778 C CA . PRO A 1 359 ? -34.689 21.179 32.997 1.00 59.97 359 PRO A CA 1
ATOM 2779 C C . PRO A 1 359 ? -33.901 20.462 34.119 1.00 59.97 359 PRO A C 1
ATOM 2781 O O . PRO A 1 359 ? -33.317 19.402 33.903 1.00 59.97 359 PRO A O 1
ATOM 2784 N N . ASP A 1 360 ? -33.935 21.039 35.330 1.00 74.50 360 ASP A N 1
ATOM 2785 C CA . ASP A 1 360 ? -33.495 20.459 36.620 1.00 74.50 360 ASP A CA 1
ATOM 2786 C C . ASP A 1 360 ? -31.982 20.192 36.820 1.00 74.50 360 ASP A C 1
ATOM 2788 O O . ASP A 1 360 ? -31.560 19.101 37.220 1.00 74.50 360 ASP A O 1
ATOM 2792 N N . ILE A 1 361 ? -31.149 21.217 36.598 1.00 86.44 361 ILE A N 1
ATOM 2793 C CA . ILE A 1 361 ? -29.698 21.198 36.871 1.00 86.44 361 ILE A CA 1
ATOM 2794 C C . ILE A 1 361 ? -29.424 21.293 38.384 1.00 86.44 361 ILE A C 1
ATOM 2796 O O . ILE A 1 361 ? -29.877 22.227 39.046 1.00 86.44 361 ILE A O 1
ATOM 2800 N N . VAL A 1 362 ? -28.618 20.371 38.921 1.00 91.38 362 VAL A N 1
ATOM 2801 C CA . VAL A 1 362 ? -28.156 20.365 40.320 1.00 91.38 362 VAL A CA 1
ATOM 2802 C C . VAL A 1 362 ? -26.629 20.295 40.405 1.00 91.38 362 VAL A C 1
ATOM 2804 O O . VAL A 1 362 ? -25.962 19.788 39.503 1.00 91.38 362 VAL A O 1
ATOM 2807 N N . VAL A 1 363 ? -26.060 20.792 41.506 1.00 93.25 363 VAL A N 1
ATOM 2808 C CA . VAL A 1 363 ? -24.639 20.587 41.827 1.00 93.25 363 VAL A CA 1
ATOM 2809 C C . VAL A 1 363 ? -24.472 19.179 42.398 1.00 93.25 363 VAL A C 1
ATOM 2811 O O . VAL A 1 363 ? -25.149 18.818 43.361 1.00 93.25 363 VAL A O 1
ATOM 2814 N N . LEU A 1 364 ? -23.593 18.373 41.801 1.00 93.00 364 LEU A N 1
ATOM 2815 C CA . LEU A 1 364 ? -23.332 17.008 42.249 1.00 93.00 364 LEU A CA 1
ATOM 2816 C C . LEU A 1 364 ? -22.542 17.013 43.565 1.00 93.00 364 LEU A C 1
ATOM 2818 O O . LEU A 1 364 ? -21.383 17.424 43.610 1.00 93.00 364 LEU A O 1
ATOM 2822 N N . GLU A 1 365 ? -23.160 16.497 44.622 1.00 92.75 365 GLU A N 1
ATOM 2823 C CA . GLU A 1 365 ? -22.543 16.328 45.939 1.00 92.75 365 GLU A CA 1
ATOM 2824 C C . GLU A 1 365 ? -21.930 14.925 46.097 1.00 92.75 365 GLU A C 1
ATOM 2826 O O . GLU A 1 365 ? -22.506 13.925 45.659 1.00 92.75 365 GLU A O 1
ATOM 2831 N N . TYR A 1 366 ? -20.762 14.838 46.740 1.00 93.81 366 TYR A N 1
ATOM 2832 C CA . TYR A 1 366 ? -20.069 13.582 47.043 1.00 93.81 366 TYR A CA 1
ATOM 2833 C C . TYR A 1 366 ? -19.256 13.688 48.339 1.00 93.81 366 TYR A C 1
ATOM 2835 O O . TYR A 1 366 ? -18.842 14.773 48.747 1.00 93.81 366 TYR A O 1
ATOM 2843 N N . GLU A 1 367 ? -19.005 12.547 48.978 1.00 94.12 367 GLU A N 1
ATOM 2844 C CA . GLU A 1 367 ? -18.137 12.433 50.152 1.00 94.12 367 GLU A CA 1
ATOM 2845 C C . GLU A 1 367 ? -16.711 12.081 49.717 1.00 94.12 367 GLU A C 1
ATOM 2847 O O . GLU A 1 367 ? -16.514 11.192 48.884 1.00 94.12 367 GLU A O 1
ATOM 2852 N N . VAL A 1 368 ? -15.708 12.752 50.287 1.00 92.62 368 VAL A N 1
ATOM 2853 C CA . VAL A 1 368 ? -14.299 12.381 50.097 1.00 92.62 368 VAL A CA 1
ATOM 2854 C C . VAL A 1 368 ? -13.960 11.228 51.036 1.00 92.62 368 VAL A C 1
ATOM 2856 O O . VAL A 1 368 ? -14.202 11.301 52.239 1.00 92.62 368 VAL A O 1
ATOM 2859 N N . VAL A 1 369 ? -13.380 10.170 50.479 1.00 90.94 369 VAL A N 1
ATOM 2860 C CA . VAL A 1 369 ? -12.947 8.973 51.203 1.00 90.94 369 VAL A CA 1
ATOM 2861 C C . VAL A 1 369 ? -11.427 9.004 51.360 1.00 90.94 369 VAL A C 1
ATOM 2863 O O . VAL A 1 369 ? -10.697 9.349 50.424 1.00 90.94 369 VAL A O 1
ATOM 2866 N N . GLU A 1 370 ? -10.947 8.646 52.552 1.00 85.25 370 GLU A N 1
ATOM 2867 C CA . GLU A 1 370 ? -9.521 8.427 52.792 1.00 85.25 370 GLU A CA 1
ATOM 2868 C C . GLU A 1 370 ? -9.057 7.157 52.082 1.00 85.25 370 GLU A C 1
ATOM 2870 O O . GLU A 1 370 ? -9.663 6.093 52.216 1.00 85.25 370 GLU A O 1
ATOM 2875 N N . TRP A 1 371 ? -7.969 7.272 51.325 1.00 84.38 371 TRP A N 1
ATOM 2876 C CA . TRP A 1 371 ? -7.389 6.134 50.626 1.00 84.38 371 TRP A CA 1
ATOM 2877 C C . TRP A 1 371 ? -6.365 5.434 51.516 1.00 84.38 371 TRP A C 1
ATOM 2879 O O . TRP A 1 371 ? -5.426 6.064 52.002 1.00 84.38 371 TRP A O 1
ATOM 2889 N N . SER A 1 372 ? -6.513 4.121 51.678 1.00 71.81 372 SER A N 1
ATOM 2890 C CA . SER A 1 372 ? -5.497 3.257 52.272 1.00 71.81 372 SER A CA 1
ATOM 2891 C C . SER A 1 372 ? -4.852 2.394 51.191 1.00 71.81 372 SER A C 1
ATOM 2893 O O . SER A 1 372 ? -5.546 1.767 50.390 1.00 71.81 372 SER A O 1
ATOM 2895 N N . ALA A 1 373 ? -3.519 2.343 51.178 1.00 64.94 373 ALA A N 1
ATOM 2896 C CA . ALA A 1 373 ? -2.790 1.437 50.302 1.00 64.94 373 ALA A CA 1
ATOM 2897 C C . ALA A 1 373 ? -3.132 -0.019 50.662 1.00 64.94 373 ALA A C 1
ATOM 2899 O O . ALA A 1 373 ? -3.110 -0.395 51.835 1.00 64.94 373 ALA A O 1
ATOM 2900 N N . THR A 1 374 ? -3.459 -0.837 49.665 1.00 58.41 374 THR A N 1
ATOM 2901 C CA . THR A 1 374 ? -3.581 -2.291 49.814 1.00 58.41 374 THR A CA 1
ATOM 2902 C C . THR A 1 374 ? -2.201 -2.916 50.060 1.00 58.41 374 THR A C 1
ATOM 2904 O O . THR A 1 374 ? -1.205 -2.475 49.487 1.00 58.41 374 THR A O 1
ATOM 2907 N N . ASP A 1 375 ? -2.128 -3.935 50.926 1.00 47.12 375 ASP A N 1
ATOM 2908 C CA . ASP A 1 375 ? -0.879 -4.618 51.301 1.00 47.12 375 ASP A CA 1
ATOM 2909 C C . ASP A 1 375 ? -0.206 -5.298 50.090 1.00 47.12 375 ASP A C 1
ATOM 2911 O O . ASP A 1 375 ? -0.543 -6.425 49.729 1.00 47.12 375 ASP A O 1
ATOM 2915 N N . GLY A 1 376 ? 0.778 -4.616 49.492 1.00 54.53 376 GLY A N 1
ATOM 2916 C CA . GLY A 1 376 ? 1.712 -5.154 48.496 1.00 54.53 376 GLY A CA 1
ATOM 2917 C C . GLY A 1 376 ? 1.128 -5.457 47.107 1.00 54.53 376 GLY A C 1
ATOM 2918 O O . GLY A 1 376 ? -0.072 -5.645 46.926 1.00 54.53 376 GLY A O 1
ATOM 2919 N N . LEU A 1 377 ? 2.016 -5.536 46.105 1.00 52.06 377 LEU A N 1
ATOM 2920 C CA . LEU A 1 377 ? 1.686 -6.067 44.778 1.00 52.06 377 LEU A CA 1
ATOM 2921 C C . LEU A 1 377 ? 1.178 -7.504 44.944 1.00 52.06 377 LEU A C 1
ATOM 2923 O O . LEU A 1 377 ? 1.957 -8.415 45.230 1.00 52.06 377 LEU A O 1
ATOM 2927 N N . LYS A 1 378 ? -0.125 -7.717 44.755 1.00 54.19 378 LYS A N 1
ATOM 2928 C CA . LYS A 1 378 ? -0.649 -9.060 44.497 1.00 54.19 378 LYS A CA 1
ATOM 2929 C C . LYS A 1 378 ? -0.023 -9.566 43.190 1.00 54.19 378 LYS A C 1
ATOM 2931 O O . LYS A 1 378 ? 0.321 -8.766 42.321 1.00 54.19 378 LYS A O 1
ATOM 2936 N N . ASP A 1 379 ? 0.138 -10.883 43.046 1.00 52.88 379 ASP A N 1
ATOM 2937 C CA . ASP A 1 379 ? 0.793 -11.559 41.901 1.00 52.88 379 ASP A CA 1
ATOM 2938 C C . ASP A 1 379 ? -0.076 -11.512 40.611 1.00 52.88 379 ASP A C 1
ATOM 2940 O O . ASP A 1 379 ? -0.252 -12.483 39.875 1.00 52.88 379 ASP A O 1
ATOM 2944 N N . THR A 1 380 ? -0.718 -10.367 40.388 1.00 57.00 380 THR A N 1
ATOM 2945 C CA . THR A 1 380 ? -1.880 -10.123 39.543 1.00 57.00 380 THR A CA 1
ATOM 2946 C C . THR A 1 380 ? -1.634 -8.894 38.678 1.00 57.00 380 THR A C 1
ATOM 2948 O O . THR A 1 380 ? -1.353 -7.829 39.212 1.00 57.00 380 THR A O 1
ATOM 2951 N N . LEU A 1 381 ? -1.756 -9.006 37.349 1.00 61.56 381 LEU A N 1
ATOM 2952 C CA . LEU A 1 381 ? -1.502 -7.889 36.416 1.00 61.56 381 LEU A CA 1
ATOM 2953 C C . LEU A 1 381 ? -2.555 -6.766 36.499 1.00 61.56 381 LEU A C 1
ATOM 2955 O O . LEU A 1 381 ? -2.244 -5.608 36.211 1.00 61.56 381 LEU A O 1
ATOM 2959 N N . TYR A 1 382 ? -3.782 -7.102 36.909 1.00 70.75 382 TYR A N 1
ATOM 2960 C CA . TYR A 1 382 ? -4.914 -6.182 37.015 1.00 70.75 382 TYR A CA 1
ATOM 2961 C C . TYR A 1 382 ? -5.624 -6.321 38.365 1.00 70.75 382 TYR A C 1
ATOM 2963 O O . TYR A 1 382 ? -5.793 -7.432 38.867 1.00 70.75 382 TYR A O 1
ATOM 2971 N N . GLU A 1 383 ? -6.098 -5.203 38.912 1.00 77.75 383 GLU A N 1
ATOM 2972 C CA . GLU A 1 383 ? -6.910 -5.144 40.131 1.00 77.75 383 GLU A CA 1
ATOM 2973 C C . GLU A 1 383 ? -8.315 -4.617 39.827 1.00 77.75 383 GLU A C 1
ATOM 2975 O O . GLU A 1 383 ? -8.494 -3.796 38.930 1.00 77.75 383 GLU A O 1
ATOM 2980 N N . THR A 1 384 ? -9.330 -5.100 40.553 1.00 84.00 384 THR A N 1
ATOM 2981 C CA . THR A 1 384 ? -10.714 -4.612 40.398 1.00 84.00 384 THR A CA 1
ATOM 2982 C C . THR A 1 384 ? -10.803 -3.152 40.827 1.00 84.00 384 THR A C 1
ATOM 2984 O 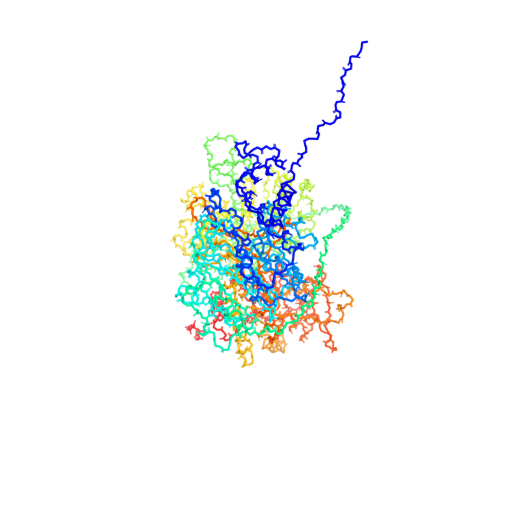O . THR A 1 384 ? -10.272 -2.780 41.870 1.00 84.00 384 THR A O 1
ATOM 2987 N N . TYR A 1 385 ? -11.486 -2.335 40.030 1.00 87.12 385 TYR A N 1
ATOM 2988 C CA . TYR A 1 385 ? -11.540 -0.893 40.212 1.00 87.12 385 TYR A CA 1
ATOM 2989 C C . TYR A 1 385 ? -12.892 -0.417 40.743 1.00 87.12 385 TYR A C 1
ATOM 2991 O O . TYR A 1 385 ? -13.936 -0.713 40.161 1.00 87.12 385 TYR A O 1
ATOM 2999 N N . HIS A 1 386 ? -12.831 0.425 41.771 1.00 86.56 386 HIS A N 1
ATOM 3000 C CA . HIS A 1 386 ? -13.912 1.288 42.245 1.00 86.56 386 HIS A CA 1
ATOM 3001 C C . HIS A 1 386 ? -13.340 2.687 42.509 1.00 86.56 386 HIS A C 1
ATOM 3003 O O . HIS A 1 386 ? -12.143 2.774 42.804 1.00 86.56 386 HIS A O 1
ATOM 3009 N N . PRO A 1 387 ? -14.146 3.766 42.434 1.00 90.06 387 PRO A N 1
ATOM 3010 C CA . PRO A 1 387 ? -13.681 5.106 42.782 1.00 90.06 387 PRO A CA 1
ATOM 3011 C C . PRO A 1 387 ? -12.982 5.130 44.148 1.00 90.06 387 PRO A C 1
ATOM 3013 O O . PRO A 1 387 ? -13.539 4.704 45.159 1.00 90.06 387 PRO A O 1
ATOM 3016 N N . GLN A 1 388 ? -11.727 5.587 44.168 1.00 88.44 388 GLN A N 1
ATOM 3017 C CA . GLN A 1 388 ? -10.823 5.403 45.318 1.00 88.44 388 GLN A CA 1
ATOM 3018 C C . GLN A 1 388 ? -10.911 6.536 46.348 1.00 88.44 388 GLN A C 1
ATOM 3020 O O . GLN A 1 388 ? -10.568 6.337 47.511 1.00 88.44 388 GLN A O 1
ATOM 3025 N N . ARG A 1 389 ? -11.330 7.733 45.917 1.00 92.94 389 ARG A N 1
ATOM 3026 C CA . ARG A 1 389 ? -11.327 8.964 46.733 1.00 92.94 389 ARG A CA 1
ATOM 3027 C C . ARG A 1 389 ? -12.697 9.578 46.950 1.00 92.94 389 ARG A C 1
ATOM 3029 O O . ARG A 1 389 ? -12.799 10.521 47.729 1.00 92.94 389 ARG A O 1
ATOM 3036 N N . ILE A 1 390 ? -13.721 9.102 46.252 1.00 93.44 390 ILE A N 1
ATOM 3037 C CA . ILE A 1 390 ? -15.048 9.713 46.263 1.00 93.44 390 ILE A CA 1
ATOM 3038 C C . ILE A 1 390 ? -16.130 8.659 46.464 1.00 93.44 390 ILE A C 1
ATOM 3040 O O . ILE A 1 390 ? -16.027 7.541 45.964 1.00 93.44 390 ILE A O 1
ATOM 3044 N N . ARG A 1 391 ? -17.195 9.040 47.166 1.00 93.31 391 ARG A N 1
ATOM 3045 C CA . ARG A 1 391 ? -18.436 8.276 47.276 1.00 93.31 391 ARG A CA 1
ATOM 3046 C C . ARG A 1 391 ? -19.604 9.187 46.931 1.00 93.31 391 ARG A C 1
ATOM 3048 O O . ARG A 1 391 ? -19.871 10.160 47.631 1.00 93.31 391 ARG A O 1
ATOM 3055 N N . ILE A 1 392 ? -20.291 8.871 45.839 1.00 92.88 392 ILE A N 1
ATOM 3056 C CA . ILE A 1 392 ? -21.433 9.645 45.350 1.00 92.88 392 ILE A CA 1
ATOM 3057 C C . ILE A 1 392 ? -22.705 8.964 45.850 1.00 92.88 392 ILE A C 1
ATOM 3059 O O . ILE A 1 392 ? -22.922 7.777 45.603 1.00 92.88 392 ILE A O 1
ATOM 3063 N N . LYS A 1 393 ? -23.541 9.707 46.575 1.00 88.75 393 LYS A N 1
ATOM 3064 C CA . LYS A 1 393 ? -24.807 9.184 47.092 1.00 88.75 393 LYS A CA 1
ATOM 3065 C C . LYS A 1 393 ? -25.732 8.801 45.928 1.00 88.75 393 LYS A C 1
ATOM 3067 O O . LYS A 1 393 ? -25.828 9.540 44.955 1.00 88.75 393 LYS A O 1
ATOM 3072 N N . ASP A 1 394 ? -26.400 7.655 46.045 1.00 87.06 394 ASP A N 1
ATOM 3073 C CA . ASP A 1 394 ? -27.363 7.119 45.067 1.00 87.06 394 ASP A CA 1
ATOM 3074 C C . ASP A 1 394 ? -26.780 6.806 43.669 1.00 87.06 394 ASP A C 1
ATOM 3076 O O . ASP A 1 394 ? -27.517 6.389 42.775 1.00 87.06 394 ASP A O 1
ATOM 3080 N N . ALA A 1 395 ? -25.462 6.946 43.466 1.00 90.12 395 ALA A N 1
ATOM 3081 C CA . ALA A 1 395 ? -24.814 6.565 42.215 1.00 90.12 395 ALA A CA 1
ATOM 3082 C C . ALA A 1 395 ? -24.788 5.043 42.049 1.00 90.12 395 ALA A C 1
ATOM 3084 O O . ALA A 1 395 ? -24.447 4.299 42.971 1.00 90.12 395 ALA A O 1
ATOM 3085 N N . LEU A 1 396 ? -25.117 4.578 40.843 1.00 90.12 396 LEU A N 1
ATOM 3086 C CA . LEU A 1 396 ? -25.063 3.158 40.519 1.00 90.12 396 LEU A CA 1
ATOM 3087 C C . LEU A 1 396 ? -23.627 2.727 40.171 1.00 90.12 396 LEU A C 1
ATOM 3089 O O . LEU A 1 396 ? -22.898 3.478 39.504 1.00 90.12 396 LEU A O 1
ATOM 3093 N N . PRO A 1 397 ? -23.219 1.505 40.565 1.00 88.06 397 PRO A N 1
ATOM 3094 C CA . PRO A 1 397 ? -21.944 0.944 40.147 1.00 88.06 397 PRO A CA 1
ATOM 3095 C C . PRO A 1 397 ? -21.897 0.805 38.624 1.00 88.06 397 PRO A C 1
ATOM 3097 O O . PRO A 1 397 ? -22.923 0.732 37.942 1.00 88.06 397 PRO A O 1
ATOM 3100 N N . HIS A 1 398 ? -20.689 0.758 38.067 1.00 88.88 398 HIS A N 1
ATOM 3101 C CA . HIS A 1 398 ? -20.542 0.555 36.630 1.00 88.88 398 HIS A CA 1
ATOM 3102 C C . HIS A 1 398 ? -21.150 -0.805 36.207 1.00 88.88 398 HIS A C 1
ATOM 3104 O O . HIS A 1 398 ? -20.884 -1.803 36.878 1.00 88.88 398 HIS A O 1
ATOM 3110 N N . PRO A 1 399 ? -21.926 -0.898 35.099 1.00 82.94 399 PRO A N 1
ATOM 3111 C CA . PRO A 1 399 ? -22.661 -2.124 34.730 1.00 82.94 399 PRO A CA 1
ATOM 3112 C C . PRO A 1 399 ? -21.782 -3.346 34.432 1.00 82.94 399 PRO A C 1
ATOM 3114 O O . PRO A 1 399 ? -22.271 -4.439 34.158 1.00 82.94 399 PRO A O 1
ATOM 3117 N N . SER A 1 400 ? -20.469 -3.165 34.383 1.00 82.94 400 SER A N 1
ATOM 3118 C CA . SER A 1 400 ? -19.500 -4.232 34.176 1.00 82.94 400 SER A CA 1
ATOM 3119 C C . SER A 1 400 ? -18.291 -3.995 35.057 1.00 82.94 400 SER A C 1
ATOM 3121 O O . SER A 1 400 ? -17.916 -2.845 35.290 1.00 82.94 400 SER A O 1
ATOM 3123 N N . LEU A 1 401 ? -17.683 -5.081 35.532 1.00 83.38 401 LEU A N 1
ATOM 3124 C CA . LEU A 1 401 ? -16.519 -5.011 36.404 1.00 83.38 401 LEU A CA 1
ATOM 3125 C C . LEU A 1 401 ? -15.380 -4.291 35.684 1.00 83.38 401 LEU A C 1
ATOM 3127 O O . LEU A 1 401 ? -14.941 -4.710 34.608 1.00 83.38 401 LEU A O 1
ATOM 3131 N N . LEU A 1 402 ? -14.937 -3.192 36.280 1.00 87.69 402 LEU A N 1
ATOM 3132 C CA . LEU A 1 402 ? -13.779 -2.447 35.824 1.00 87.69 402 LEU A CA 1
ATOM 3133 C C . LEU A 1 402 ? -12.537 -2.966 36.539 1.00 87.69 402 LEU A C 1
ATOM 3135 O O . LEU A 1 402 ? -12.603 -3.413 37.683 1.00 87.69 402 LEU A O 1
ATOM 3139 N N . CYS A 1 403 ? -11.402 -2.890 35.864 1.00 85.69 403 CYS A N 1
ATOM 3140 C CA . CYS A 1 403 ? -10.098 -3.131 36.447 1.00 85.69 403 CYS A CA 1
ATOM 3141 C C . CYS A 1 403 ? -9.110 -2.038 36.043 1.00 85.69 403 CYS A C 1
ATOM 3143 O O . CYS A 1 403 ? -9.291 -1.357 35.035 1.00 85.69 403 CYS A O 1
ATOM 3145 N N . GLU A 1 404 ? -8.050 -1.875 36.817 1.00 84.00 404 GLU A N 1
ATOM 3146 C CA . GLU A 1 404 ? -6.881 -1.079 36.443 1.00 84.00 404 GLU A CA 1
ATOM 3147 C C . GLU A 1 404 ? -5.613 -1.928 36.551 1.00 84.00 404 GLU A C 1
ATOM 3149 O O . GLU A 1 404 ? -5.644 -3.021 37.118 1.00 84.00 404 GLU A O 1
ATOM 3154 N N . SER A 1 405 ? -4.503 -1.478 35.962 1.00 79.75 405 SER A N 1
ATOM 3155 C CA . SER A 1 405 ? -3.239 -2.206 36.102 1.00 79.75 405 SER A CA 1
ATOM 3156 C C . SER A 1 405 ? -2.760 -2.166 37.552 1.00 79.75 405 SER A C 1
ATOM 3158 O O . SER A 1 405 ? -2.953 -1.168 38.248 1.00 79.75 405 SER A O 1
ATOM 3160 N N . ALA A 1 406 ? -2.068 -3.217 37.995 1.00 76.88 406 ALA A N 1
ATOM 3161 C CA . ALA A 1 406 ? -1.510 -3.262 39.348 1.00 76.88 406 ALA A CA 1
ATOM 3162 C C . ALA A 1 406 ? -0.593 -2.060 39.642 1.00 76.88 406 ALA A C 1
ATOM 3164 O O . ALA A 1 406 ? -0.616 -1.508 40.736 1.00 76.88 406 ALA A O 1
ATOM 3165 N N . ALA A 1 407 ? 0.150 -1.578 38.637 1.00 77.38 407 ALA A N 1
ATOM 3166 C CA . ALA A 1 407 ? 0.978 -0.380 38.760 1.00 77.38 407 ALA A CA 1
ATOM 3167 C C . ALA A 1 407 ? 0.160 0.890 39.072 1.00 77.38 407 ALA A C 1
ATOM 3169 O O . ALA A 1 407 ? 0.592 1.703 39.889 1.00 77.38 407 ALA A O 1
ATOM 3170 N N . LEU A 1 408 ? -1.014 1.064 38.451 1.00 82.44 408 LEU A N 1
ATOM 3171 C CA . LEU A 1 408 ? -1.903 2.201 38.717 1.00 82.44 408 LEU A CA 1
ATOM 3172 C C . LEU A 1 408 ? -2.656 2.049 40.044 1.00 82.44 408 LEU A C 1
ATOM 3174 O O . LEU A 1 408 ? -2.909 3.059 40.695 1.00 82.44 408 LEU A O 1
ATOM 3178 N N . ALA A 1 409 ? -2.963 0.823 40.477 1.00 84.38 409 ALA A N 1
ATOM 3179 C CA . ALA A 1 409 ? -3.633 0.556 41.755 1.00 84.38 409 ALA A CA 1
ATOM 3180 C C . ALA A 1 409 ? -2.804 0.975 42.986 1.00 84.38 409 ALA A C 1
ATOM 3182 O O . ALA A 1 409 ? -3.364 1.324 44.023 1.00 84.38 409 ALA A O 1
ATOM 3183 N N . LEU A 1 410 ? -1.472 1.029 42.857 1.00 83.69 410 LEU A N 1
ATOM 3184 C CA . LEU A 1 410 ? -0.552 1.442 43.929 1.00 83.69 410 LEU A CA 1
ATOM 3185 C C . LEU A 1 410 ? -0.630 2.929 44.305 1.00 83.69 410 LEU A C 1
ATOM 3187 O O . LEU A 1 410 ? 0.017 3.349 45.264 1.00 83.69 410 LEU A O 1
ATOM 3191 N N . VAL A 1 411 ? -1.339 3.745 43.527 1.00 88.44 411 VAL A N 1
ATOM 3192 C CA . VAL A 1 411 ? -1.425 5.192 43.731 1.00 88.44 411 VAL A CA 1
ATOM 3193 C C . VAL A 1 411 ? -2.874 5.627 43.558 1.00 88.44 411 VAL A C 1
ATOM 3195 O O . VAL A 1 411 ? -3.525 5.234 42.593 1.00 88.44 411 VAL A O 1
ATOM 3198 N N . SER A 1 412 ? -3.379 6.463 44.464 1.00 90.00 412 SER A N 1
ATOM 3199 C CA . SER A 1 412 ? -4.692 7.094 44.300 1.00 90.00 412 SER A CA 1
ATOM 3200 C C . SER A 1 412 ? -4.574 8.480 43.664 1.00 90.00 412 SER A C 1
ATOM 3202 O O . SER A 1 412 ? -3.556 9.152 43.845 1.00 90.00 412 SER A O 1
ATOM 3204 N N . PRO A 1 413 ? -5.605 8.931 42.928 1.00 92.00 413 PRO A N 1
ATOM 3205 C CA . PRO A 1 413 ? -5.707 10.335 42.556 1.00 92.00 413 PRO A CA 1
ATOM 3206 C C . PRO A 1 413 ? -5.883 11.229 43.803 1.00 92.00 413 PRO A C 1
ATOM 3208 O O . PRO A 1 413 ? -6.207 10.728 44.885 1.00 92.00 413 PRO A O 1
ATOM 3211 N N . PRO A 1 414 ? -5.679 12.553 43.695 1.00 93.25 414 PRO A N 1
ATOM 3212 C CA . PRO A 1 414 ? -5.856 13.465 44.820 1.00 93.25 414 PRO A CA 1
ATOM 3213 C C . PRO A 1 414 ? -7.343 13.599 45.171 1.00 93.25 414 PRO A C 1
ATOM 3215 O O . PRO A 1 414 ? -8.210 13.364 44.329 1.00 93.25 414 PRO A O 1
ATOM 3218 N N . ALA A 1 415 ? -7.667 13.989 46.406 1.00 94.31 415 ALA A N 1
ATOM 3219 C CA . ALA A 1 415 ? -9.050 14.292 46.776 1.00 94.31 415 ALA A CA 1
ATOM 3220 C C . ALA A 1 415 ? -9.563 15.500 45.961 1.00 94.31 415 ALA A C 1
ATOM 3222 O O . ALA A 1 415 ? -8.981 16.581 46.078 1.00 94.31 415 ALA A O 1
ATOM 3223 N N . PRO A 1 416 ? -10.618 15.349 45.139 1.00 94.56 416 PRO A N 1
ATOM 3224 C CA . PRO A 1 416 ? -11.100 16.438 44.301 1.00 94.56 416 PRO A CA 1
ATOM 3225 C C . PRO A 1 416 ? -11.962 17.410 45.112 1.00 94.56 416 PRO A C 1
ATOM 3227 O O . PRO A 1 416 ? -12.688 17.001 46.023 1.00 94.56 416 PRO A O 1
ATOM 3230 N N . THR A 1 417 ? -11.940 18.690 44.741 1.00 94.94 417 THR A N 1
ATOM 3231 C CA . THR A 1 417 ? -12.805 19.736 45.319 1.00 94.94 417 THR A CA 1
ATOM 3232 C C . THR A 1 417 ? -13.861 20.242 44.338 1.00 94.94 417 THR A C 1
ATOM 3234 O O . THR A 1 417 ? -14.853 20.839 44.759 1.00 94.94 417 THR A O 1
ATOM 3237 N N . TYR A 1 418 ? -13.666 20.003 43.040 1.00 96.44 418 TYR A N 1
ATOM 3238 C CA . TYR A 1 418 ? -14.593 20.390 41.985 1.00 96.44 418 TYR A CA 1
ATOM 3239 C C . TYR A 1 418 ? -15.916 19.617 42.040 1.00 96.44 418 TYR A C 1
ATOM 3241 O O . TYR A 1 418 ? -15.929 18.388 42.075 1.00 96.44 418 TYR A O 1
ATOM 3249 N N . LYS A 1 419 ? -17.038 20.340 41.945 1.00 96.19 419 LYS A N 1
ATOM 3250 C CA . LYS A 1 419 ? -18.386 19.763 41.884 1.00 96.19 419 LYS A CA 1
ATOM 3251 C C . LYS A 1 419 ? -19.051 20.082 40.538 1.00 96.19 419 LYS A C 1
ATOM 3253 O O . LYS A 1 419 ? -19.283 21.262 40.261 1.00 96.19 419 LYS A O 1
ATOM 3258 N N . PRO A 1 420 ? -19.359 19.074 39.700 1.00 95.62 420 PRO A N 1
ATOM 3259 C CA . PRO A 1 420 ? -19.996 19.303 38.406 1.00 95.62 420 PRO A CA 1
ATOM 3260 C C . PRO A 1 420 ? -21.476 19.692 38.543 1.00 95.62 420 PRO A C 1
ATOM 3262 O O . PRO A 1 420 ? -22.138 19.335 39.519 1.00 95.62 420 PRO A O 1
ATOM 3265 N N . HIS A 1 421 ? -21.999 20.397 37.540 1.00 95.38 421 HIS A N 1
ATOM 3266 C CA . HIS A 1 421 ? -23.409 20.759 37.399 1.00 95.38 421 HIS A CA 1
ATOM 3267 C C . HIS A 1 421 ? -24.061 19.810 36.398 1.00 95.38 421 HIS A C 1
ATOM 3269 O O . HIS A 1 421 ? -23.743 19.841 35.212 1.00 95.38 421 HIS A O 1
ATOM 3275 N N . LEU A 1 422 ? -24.961 18.949 36.863 1.00 93.69 422 LEU A N 1
ATOM 3276 C CA . LEU A 1 422 ? -25.585 17.920 36.033 1.00 93.69 422 LEU A CA 1
ATOM 3277 C C . LEU A 1 422 ? -27.093 17.856 36.305 1.00 93.69 422 LEU A C 1
ATOM 3279 O O . LEU A 1 422 ? -27.521 18.125 37.428 1.00 93.69 422 LEU A O 1
ATOM 3283 N N . PRO A 1 423 ? -27.914 17.463 35.319 1.00 91.81 423 PRO A N 1
ATOM 3284 C CA . PRO A 1 423 ? -29.323 17.174 35.557 1.00 91.81 423 PRO A CA 1
ATOM 3285 C C . PRO A 1 423 ? -29.514 16.064 36.606 1.00 91.81 423 PRO A C 1
ATOM 3287 O O . PRO A 1 423 ? -28.774 15.076 36.629 1.00 91.81 423 PRO A O 1
ATOM 3290 N N . GLN A 1 424 ? -30.517 16.188 37.479 1.00 87.69 424 GLN A N 1
ATOM 3291 C CA . GLN A 1 424 ? -30.708 15.253 38.605 1.00 87.69 424 GLN A CA 1
ATOM 3292 C C . GLN A 1 424 ? -30.961 13.792 38.165 1.00 87.69 424 GLN A C 1
ATOM 3294 O O . GLN A 1 424 ? -30.628 12.835 38.880 1.00 87.69 424 GLN A O 1
ATOM 3299 N N . ASN A 1 425 ? -31.535 13.592 36.976 1.00 88.00 425 ASN A N 1
ATOM 3300 C CA . ASN A 1 425 ? -31.778 12.267 36.401 1.00 88.00 425 ASN A CA 1
ATOM 3301 C C . ASN A 1 425 ? -30.484 11.515 36.040 1.00 88.00 425 ASN A C 1
ATOM 3303 O O . ASN A 1 425 ? -30.510 10.287 36.004 1.00 88.00 425 ASN A O 1
ATOM 3307 N N . ILE A 1 426 ? -29.356 12.212 35.837 1.00 91.38 426 ILE A N 1
ATOM 3308 C CA . ILE A 1 426 ? -28.073 11.580 35.501 1.00 91.38 426 ILE A CA 1
ATOM 3309 C C . ILE A 1 426 ? -27.665 10.556 36.566 1.00 91.38 426 ILE A C 1
ATOM 3311 O O . ILE A 1 426 ? -27.254 9.448 36.222 1.00 91.38 426 ILE A O 1
ATOM 3315 N N . VAL A 1 427 ? -27.825 10.907 37.847 1.00 89.81 427 VAL A N 1
ATOM 3316 C CA . VAL A 1 427 ? -27.502 10.023 38.978 1.00 89.81 427 VAL A CA 1
ATOM 3317 C C . VAL A 1 427 ? -28.684 9.127 39.328 1.00 89.81 427 VAL A C 1
ATOM 3319 O O . VAL A 1 427 ? -28.528 7.912 39.380 1.00 89.81 427 VAL A O 1
ATOM 3322 N N . SER A 1 428 ? -29.880 9.701 39.510 1.00 85.50 428 SER A N 1
ATOM 3323 C CA . SER A 1 428 ? -31.049 8.950 40.004 1.00 85.50 428 SER A CA 1
ATOM 3324 C C . SER A 1 428 ? -31.539 7.848 39.054 1.00 85.50 428 SER A C 1
ATOM 3326 O O . SER A 1 428 ? -32.117 6.867 39.516 1.00 85.50 428 SER A O 1
ATOM 3328 N N . GLN A 1 429 ? -31.284 7.970 37.746 1.00 85.38 429 GLN A N 1
ATOM 3329 C CA . GLN A 1 429 ? -31.557 6.920 36.753 1.00 85.38 429 GLN A CA 1
ATOM 3330 C C . GLN A 1 429 ? -30.294 6.146 36.336 1.00 85.38 429 GLN A C 1
ATOM 3332 O O . GLN A 1 429 ? -30.377 5.258 35.489 1.00 85.38 429 GLN A O 1
ATOM 3337 N N . GLY A 1 430 ? -29.124 6.474 36.900 1.00 86.25 430 GLY A N 1
ATOM 3338 C CA . GLY A 1 430 ? -27.852 5.819 36.590 1.00 86.25 430 GLY A CA 1
ATOM 3339 C C . GLY A 1 430 ? -27.394 5.968 35.137 1.00 86.25 430 GLY A C 1
ATOM 3340 O O . GLY A 1 430 ? -26.812 5.037 34.581 1.00 86.25 430 GLY A O 1
ATOM 3341 N N . LEU A 1 431 ? -27.660 7.118 34.503 1.00 89.75 431 LEU A N 1
ATOM 3342 C CA . LEU A 1 431 ? -27.250 7.391 33.116 1.00 89.75 431 LEU A CA 1
ATOM 3343 C C . LEU A 1 431 ? -25.723 7.513 32.972 1.00 89.75 431 LEU A C 1
ATOM 3345 O O . LEU A 1 431 ? -25.180 7.219 31.900 1.00 89.75 431 LEU A O 1
ATOM 3349 N N . LEU A 1 432 ? -25.051 7.915 34.058 1.00 93.19 432 LEU A N 1
ATOM 3350 C CA . LEU A 1 432 ? -23.612 7.780 34.281 1.00 93.19 432 LEU A CA 1
ATOM 3351 C C . LEU A 1 432 ? -23.373 6.935 35.537 1.00 93.19 432 LEU A C 1
ATOM 3353 O O . LEU A 1 432 ? -24.003 7.162 36.569 1.00 93.19 432 LEU A O 1
ATOM 3357 N N . SER A 1 433 ? -22.441 5.985 35.467 1.00 93.50 433 SER A N 1
ATOM 3358 C CA . SER A 1 433 ? -22.036 5.212 36.647 1.00 93.50 433 SER A CA 1
ATOM 3359 C C . SER A 1 433 ? -21.100 5.995 37.569 1.00 93.50 433 SER A C 1
ATOM 3361 O O . SER A 1 433 ? -20.496 6.982 37.150 1.00 93.50 433 SER A O 1
ATOM 3363 N N . GLU A 1 434 ? -20.877 5.498 38.789 1.00 93.44 434 GLU A N 1
ATOM 3364 C CA . GLU A 1 434 ? -19.929 6.084 39.755 1.00 93.44 434 GLU A CA 1
ATOM 3365 C C . GLU A 1 434 ? -18.535 6.365 39.151 1.00 93.44 434 GLU A C 1
ATOM 3367 O O . GLU A 1 434 ? -17.989 7.454 39.310 1.00 93.44 434 GLU A O 1
ATOM 3372 N N . ALA A 1 435 ? -17.994 5.430 38.362 1.00 93.12 435 ALA A N 1
ATOM 3373 C CA . ALA A 1 435 ? -16.700 5.576 37.696 1.00 93.12 435 ALA A CA 1
ATOM 3374 C C . ALA A 1 435 ? -16.747 6.593 36.538 1.00 93.12 435 ALA A C 1
ATOM 3376 O O . ALA A 1 435 ? -15.774 7.294 36.260 1.00 93.12 435 ALA A O 1
ATOM 3377 N N . GLN A 1 436 ? -17.869 6.705 35.829 1.00 95.06 436 GLN A N 1
ATOM 3378 C CA . GLN A 1 436 ? -18.004 7.700 34.764 1.00 95.06 436 GLN A CA 1
ATOM 3379 C C . GLN A 1 436 ? -18.171 9.112 35.340 1.00 95.06 436 GLN A C 1
ATOM 3381 O O . GLN A 1 436 ? -17.575 10.048 34.813 1.00 95.06 436 GLN A O 1
ATOM 3386 N N . LEU A 1 437 ? -18.900 9.252 36.451 1.00 96.06 437 LEU A N 1
ATOM 3387 C CA . LEU A 1 437 ? -19.015 10.499 37.211 1.00 96.06 437 LEU A CA 1
ATOM 3388 C C . LEU A 1 437 ? -17.662 10.939 37.786 1.00 96.06 437 LEU A C 1
ATOM 3390 O O . LEU A 1 437 ? -17.324 12.117 37.704 1.00 96.06 437 LEU A O 1
ATOM 3394 N N . GLU A 1 438 ? -16.844 10.000 38.271 1.00 95.94 438 GLU A N 1
ATOM 3395 C CA . GLU A 1 438 ? -15.464 10.268 38.700 1.00 95.94 438 GLU A CA 1
ATOM 3396 C C . GLU A 1 438 ? -14.631 10.941 37.595 1.00 95.94 438 GLU A C 1
ATOM 3398 O O . GLU A 1 438 ? -13.898 11.893 37.860 1.00 95.94 438 GLU A O 1
ATOM 3403 N N . SER A 1 439 ? -14.781 10.515 36.334 1.00 96.31 439 SER A N 1
ATOM 3404 C CA . SER A 1 439 ? -14.104 11.166 35.203 1.00 96.31 439 SER A CA 1
ATOM 3405 C C . SER A 1 439 ? -14.569 12.599 34.975 1.00 96.31 439 SER A C 1
ATOM 3407 O O . SER A 1 439 ? -13.741 13.455 34.679 1.00 96.31 439 SER A O 1
ATOM 3409 N N . VAL A 1 440 ? -15.870 12.874 35.122 1.00 97.44 440 VAL A N 1
ATOM 3410 C CA . VAL A 1 440 ? -16.410 14.239 34.999 1.00 97.44 440 VAL A CA 1
ATOM 3411 C C . VAL A 1 440 ? -15.844 15.135 36.105 1.00 97.44 440 VAL A C 1
ATOM 3413 O O . VAL A 1 440 ? -15.414 16.252 35.825 1.00 97.44 440 VAL A O 1
ATOM 3416 N N . ILE A 1 441 ? -15.759 14.622 37.338 1.00 97.38 441 ILE A N 1
ATOM 3417 C CA . ILE A 1 441 ? -15.201 15.338 38.494 1.00 97.38 441 ILE A CA 1
ATOM 3418 C C . ILE A 1 441 ? -13.720 15.680 38.275 1.00 97.38 441 ILE A C 1
ATOM 3420 O O . ILE A 1 441 ? -13.345 16.847 38.382 1.00 97.38 441 ILE A O 1
ATOM 3424 N N . TYR A 1 442 ? -12.875 14.702 37.928 1.00 97.69 442 TYR A N 1
ATOM 3425 C CA . TYR A 1 442 ? -11.438 14.954 37.739 1.00 97.69 442 TYR A CA 1
ATOM 3426 C C . TYR A 1 442 ? -11.123 15.789 36.494 1.00 97.69 442 TYR A C 1
ATOM 3428 O O . TYR A 1 442 ? -10.209 16.615 36.535 1.00 97.69 442 TYR A O 1
ATOM 3436 N N . ALA A 1 443 ? -11.895 15.644 35.413 1.00 97.56 443 ALA A N 1
ATOM 3437 C CA . ALA A 1 443 ? -11.769 16.530 34.260 1.00 97.56 443 ALA A CA 1
ATOM 3438 C C . ALA A 1 443 ? -12.080 17.982 34.644 1.00 97.56 443 ALA A C 1
ATOM 3440 O O . ALA A 1 443 ? -11.294 18.876 34.337 1.00 97.56 443 ALA A O 1
ATOM 3441 N N . GLY A 1 444 ? -13.176 18.214 35.373 1.00 96.81 444 GLY A N 1
ATOM 3442 C CA . GLY A 1 444 ? -13.534 19.545 35.854 1.00 96.81 444 GLY A CA 1
ATOM 3443 C C . GLY A 1 444 ? -12.528 20.123 36.855 1.00 96.81 444 GLY A C 1
ATOM 3444 O O . GLY A 1 444 ? -12.190 21.306 36.768 1.00 96.81 444 GLY A O 1
ATOM 3445 N N . GLN A 1 445 ? -11.971 19.288 37.741 1.00 96.94 445 GLN A N 1
ATOM 3446 C CA . GLN A 1 445 ? -10.875 19.666 38.640 1.00 96.94 445 GLN A CA 1
ATOM 3447 C C . GLN A 1 445 ? -9.670 20.186 37.849 1.00 96.94 445 GLN A C 1
ATOM 3449 O O . GLN A 1 445 ? -9.227 21.308 38.085 1.00 96.94 445 GLN A O 1
ATOM 3454 N N . ALA A 1 446 ? -9.185 19.421 36.867 1.00 96.12 446 ALA A N 1
ATOM 3455 C CA . ALA A 1 446 ? -8.071 19.842 36.021 1.00 96.12 446 ALA A CA 1
ATOM 3456 C C . ALA A 1 446 ? -8.410 21.117 35.227 1.00 96.12 446 ALA A C 1
ATOM 3458 O O . ALA A 1 446 ? -7.618 22.051 35.172 1.00 96.12 446 ALA A O 1
ATOM 3459 N N . HIS A 1 447 ? -9.617 21.207 34.662 1.00 97.06 447 HIS A N 1
ATOM 3460 C CA . HIS A 1 447 ? -10.072 22.370 33.890 1.00 97.06 447 HIS A CA 1
ATOM 3461 C C . HIS A 1 447 ? -10.250 23.646 34.722 1.00 97.06 447 HIS A C 1
ATOM 3463 O O . HIS A 1 447 ? -10.356 24.733 34.145 1.00 97.06 447 HIS A O 1
ATOM 3469 N N . SER A 1 448 ? -10.281 23.537 36.051 1.00 94.94 448 SER A N 1
ATOM 3470 C CA . SER A 1 448 ? -10.358 24.678 36.970 1.00 94.94 448 SER A CA 1
ATOM 3471 C C . SER A 1 448 ? -8.997 25.361 37.169 1.00 94.94 448 SER A C 1
ATOM 3473 O O . SER A 1 448 ? -8.938 26.480 37.677 1.00 94.94 448 SER A O 1
ATOM 3475 N N . GLU A 1 449 ? -7.915 24.729 36.709 1.00 93.62 449 GLU A N 1
ATOM 3476 C CA . GLU A 1 449 ? -6.539 25.203 36.831 1.00 93.62 449 GLU A CA 1
ATOM 3477 C C . GLU A 1 449 ? -5.956 25.676 35.487 1.00 93.62 449 GLU A C 1
ATOM 3479 O O . GLU A 1 449 ? -6.420 25.338 34.392 1.00 93.62 449 GLU A O 1
ATOM 3484 N N . PHE A 1 450 ? -4.887 26.466 35.576 1.00 93.12 450 PHE A N 1
ATOM 3485 C CA . PHE A 1 450 ? -4.049 26.862 34.446 1.00 93.12 450 PHE A CA 1
ATOM 3486 C C . PHE A 1 450 ? -2.663 26.247 34.610 1.00 93.12 450 PHE A C 1
ATOM 3488 O O . PHE A 1 450 ? -2.207 26.050 35.735 1.00 93.12 450 PHE A O 1
ATOM 3495 N N . LEU A 1 451 ? -1.988 25.972 33.495 1.00 90.50 451 LEU A N 1
ATOM 3496 C CA . LEU A 1 451 ? -0.581 25.592 33.518 1.00 90.50 451 LEU A CA 1
ATOM 3497 C C . LEU A 1 451 ? 0.255 26.706 34.151 1.00 90.50 451 LEU A C 1
ATOM 3499 O O . LEU A 1 451 ? -0.025 27.894 33.957 1.00 90.50 451 LEU A O 1
ATOM 3503 N N . TYR A 1 452 ? 1.294 26.319 34.885 1.00 82.50 452 TYR A N 1
ATOM 3504 C CA . TYR A 1 452 ? 2.245 27.272 35.435 1.00 82.50 452 TYR A CA 1
ATOM 3505 C C . TYR A 1 452 ? 3.047 27.933 34.297 1.00 82.50 452 TYR A C 1
ATOM 3507 O O . TYR A 1 452 ? 3.417 27.284 33.315 1.00 82.50 452 TYR A O 1
ATOM 3515 N N . GLY A 1 453 ? 3.265 29.247 34.402 1.00 81.56 453 GLY A N 1
ATOM 3516 C CA . GLY A 1 453 ? 3.905 30.073 33.370 1.00 81.56 453 GLY A CA 1
ATOM 3517 C C . GLY A 1 453 ? 2.939 30.869 32.479 1.00 81.56 453 GLY A C 1
ATOM 3518 O O . GLY A 1 453 ? 1.715 30.751 32.565 1.00 81.56 453 GLY A O 1
ATOM 3519 N N . SER A 1 454 ? 3.521 31.714 31.630 1.00 86.00 454 SER A N 1
ATOM 3520 C CA . SER A 1 454 ? 2.833 32.479 30.584 1.00 86.00 454 SER A CA 1
ATOM 3521 C C . SER A 1 454 ? 3.536 32.217 29.253 1.00 86.00 454 SER A C 1
ATOM 3523 O O . SER A 1 454 ? 4.747 31.995 29.240 1.00 86.00 454 SER A O 1
ATOM 3525 N N . TYR A 1 455 ? 2.798 32.234 28.145 1.00 87.56 455 TYR A N 1
ATOM 3526 C CA . TYR A 1 455 ? 3.291 31.768 26.848 1.00 87.56 455 TYR A CA 1
ATOM 3527 C C . TYR A 1 455 ? 2.975 32.761 25.733 1.00 87.56 455 TYR A C 1
ATOM 3529 O O . TYR A 1 455 ? 1.941 33.417 25.771 1.00 87.56 455 TYR A O 1
ATOM 3537 N N . ILE A 1 456 ? 3.828 32.837 24.717 1.00 86.19 456 ILE A N 1
ATOM 3538 C CA . ILE A 1 456 ? 3.561 33.558 23.470 1.00 86.19 456 ILE A CA 1
ATOM 3539 C C . ILE A 1 456 ? 3.219 32.518 22.412 1.00 86.19 456 ILE A C 1
ATOM 3541 O O . ILE A 1 456 ? 3.931 31.522 22.268 1.00 86.19 456 ILE A O 1
ATOM 3545 N N . VAL A 1 457 ? 2.137 32.754 21.677 1.00 86.06 457 VAL A N 1
ATOM 3546 C CA . VAL A 1 457 ? 1.737 31.931 20.534 1.00 86.06 457 VAL A CA 1
ATOM 3547 C C . VAL A 1 457 ? 1.866 32.783 19.285 1.00 86.06 457 VAL A C 1
ATOM 3549 O O . VAL A 1 457 ? 1.337 33.891 19.244 1.00 86.06 457 VAL A O 1
ATOM 3552 N N . ASP A 1 458 ? 2.573 32.281 18.277 1.00 83.81 458 ASP A N 1
ATOM 3553 C CA . ASP A 1 458 ? 2.685 32.995 17.006 1.00 83.81 458 ASP A CA 1
ATOM 3554 C C . ASP A 1 458 ? 1.379 32.965 16.184 1.00 83.81 458 ASP A C 1
ATOM 3556 O O . ASP A 1 458 ? 0.481 32.150 16.412 1.00 83.81 458 ASP A O 1
ATOM 3560 N N . ASP A 1 459 ? 1.292 33.830 15.168 1.00 83.00 459 ASP A N 1
ATOM 3561 C CA . ASP A 1 459 ? 0.122 33.941 14.277 1.00 83.00 459 ASP A CA 1
ATOM 3562 C C . ASP A 1 459 ? -0.172 32.658 13.473 1.00 83.00 459 ASP A C 1
ATOM 3564 O O . ASP A 1 459 ? -1.250 32.499 12.891 1.00 83.00 459 ASP A O 1
ATOM 3568 N N . SER A 1 460 ? 0.798 31.742 13.391 1.00 78.94 460 SER A N 1
ATOM 3569 C CA . SER A 1 460 ? 0.656 30.454 12.706 1.00 78.94 460 SER A CA 1
ATOM 3570 C C . SER A 1 460 ? 0.152 29.330 13.621 1.00 78.94 460 SER A C 1
ATOM 3572 O O . SER A 1 460 ? -0.241 28.266 13.127 1.00 78.94 460 SER A O 1
ATOM 3574 N N . TRP A 1 461 ? 0.120 29.589 14.934 1.00 87.50 461 TRP A N 1
ATOM 3575 C CA . TRP A 1 461 ? -0.140 28.653 16.028 1.00 87.50 461 TRP A CA 1
ATOM 3576 C C . TRP A 1 461 ? 0.836 27.470 16.097 1.00 87.50 461 TRP A C 1
ATOM 3578 O O . TRP A 1 461 ? 0.546 26.468 16.760 1.00 87.50 461 TRP A O 1
ATOM 3588 N N . ASP A 1 462 ? 1.972 27.561 15.405 1.00 78.69 462 ASP A N 1
ATOM 3589 C CA . ASP A 1 462 ? 2.984 26.504 15.346 1.00 78.69 462 ASP A CA 1
ATOM 3590 C C . ASP A 1 462 ? 3.941 26.575 16.528 1.00 78.69 462 ASP A C 1
ATOM 3592 O O . ASP A 1 462 ? 4.259 25.542 17.120 1.00 78.69 462 ASP A O 1
ATOM 3596 N N . ASN A 1 463 ? 4.377 27.785 16.882 1.00 77.69 463 ASN A N 1
ATOM 3597 C CA . ASN A 1 463 ? 5.382 27.981 17.913 1.00 77.69 463 ASN A CA 1
ATOM 3598 C C . ASN A 1 463 ? 4.757 28.549 19.184 1.00 77.69 463 ASN A C 1
ATOM 3600 O O . ASN A 1 463 ? 4.019 29.537 19.157 1.00 77.69 463 ASN A O 1
ATOM 3604 N N . VAL A 1 464 ? 5.090 27.901 20.299 1.00 82.12 464 VAL A N 1
ATOM 3605 C CA . VAL A 1 464 ? 4.750 28.330 21.653 1.00 82.12 464 VAL A CA 1
ATOM 3606 C C . VAL A 1 464 ? 6.055 28.520 22.410 1.00 82.12 464 VAL A C 1
ATOM 3608 O O . VAL A 1 464 ? 6.829 27.573 22.545 1.00 82.12 464 VAL A O 1
ATOM 3611 N N . THR A 1 465 ? 6.309 29.731 22.894 1.00 81.81 465 THR A N 1
ATOM 3612 C CA . THR A 1 465 ? 7.495 30.054 23.699 1.00 81.81 465 THR A CA 1
ATOM 3613 C C . THR A 1 465 ? 7.084 30.557 25.075 1.00 81.81 465 THR A C 1
ATOM 3615 O O . THR A 1 465 ? 6.000 31.112 25.246 1.00 81.81 465 THR A O 1
ATOM 3618 N N . VAL A 1 466 ? 7.934 30.351 26.082 1.00 81.31 466 VAL A N 1
ATOM 3619 C CA . VAL A 1 466 ? 7.707 30.905 27.423 1.00 81.31 466 VAL A CA 1
ATOM 3620 C C . VAL A 1 466 ? 7.891 32.422 27.357 1.00 81.31 466 VAL A C 1
ATOM 3622 O O . VAL A 1 466 ? 8.926 32.899 26.893 1.00 81.31 466 VAL A O 1
ATOM 3625 N N . ALA A 1 467 ? 6.886 33.172 27.803 1.00 81.25 467 ALA A N 1
ATOM 3626 C CA . ALA A 1 467 ? 6.914 34.629 27.832 1.00 81.25 467 ALA A CA 1
ATOM 3627 C C . ALA A 1 467 ? 7.765 35.134 29.007 1.00 81.25 467 ALA A C 1
ATOM 3629 O O . ALA A 1 467 ? 7.695 34.585 30.113 1.00 81.25 467 ALA A O 1
ATOM 3630 N N . ALA A 1 468 ? 8.516 36.220 28.805 1.00 73.31 468 ALA A N 1
ATOM 3631 C CA . ALA A 1 468 ? 9.116 36.944 29.921 1.00 73.31 468 ALA A CA 1
ATOM 3632 C C . ALA A 1 468 ? 8.015 37.566 30.806 1.00 73.31 468 ALA A C 1
ATOM 3634 O O . ALA A 1 468 ? 6.901 37.842 30.350 1.00 73.31 468 ALA A O 1
ATOM 3635 N N . GLN A 1 469 ? 8.300 37.785 32.096 1.00 58.09 469 GLN A N 1
ATOM 3636 C CA . GLN A 1 469 ? 7.324 38.407 32.997 1.00 58.09 469 GLN A CA 1
ATOM 3637 C C . GLN A 1 469 ? 6.908 39.784 32.450 1.00 58.09 469 GLN A C 1
ATOM 3639 O O . GLN A 1 469 ? 7.745 40.677 32.339 1.00 58.09 469 GLN A O 1
ATOM 3644 N N . SER A 1 470 ? 5.602 39.970 32.215 1.00 61.06 470 SER A N 1
ATOM 3645 C CA . SER A 1 470 ? 4.947 41.227 31.787 1.00 61.06 470 SER A CA 1
ATOM 3646 C C . SER A 1 470 ? 4.868 41.511 30.276 1.00 61.06 470 SER A C 1
ATOM 3648 O O . SER A 1 470 ? 4.670 42.663 29.898 1.00 61.06 470 SER A O 1
ATOM 3650 N N . GLU A 1 471 ? 4.973 40.505 29.403 1.00 74.12 471 GLU A N 1
ATOM 3651 C CA . GLU A 1 471 ? 4.678 40.699 27.973 1.00 74.12 471 GLU A CA 1
ATOM 3652 C C . GLU A 1 471 ? 3.172 40.833 27.673 1.00 74.12 471 GLU A C 1
ATOM 3654 O O . GLU A 1 471 ? 2.351 40.065 28.173 1.00 74.12 471 GLU A O 1
ATOM 3659 N N . GLU A 1 472 ? 2.816 41.801 26.821 1.00 69.75 472 GLU A N 1
ATOM 3660 C CA . GLU A 1 472 ? 1.431 42.228 26.552 1.00 69.75 472 GLU A CA 1
ATOM 3661 C C . GLU A 1 472 ? 0.599 41.183 25.780 1.00 69.75 472 GLU A C 1
ATOM 3663 O O . GLU A 1 472 ? -0.611 41.095 25.972 1.00 69.75 472 GLU A O 1
ATOM 3668 N N . ASN A 1 473 ? 1.247 40.324 24.983 1.00 78.94 473 ASN A N 1
ATOM 3669 C CA . ASN A 1 473 ? 0.599 39.261 24.197 1.00 78.94 473 ASN A CA 1
ATOM 3670 C C . ASN A 1 473 ? 0.706 37.869 24.848 1.00 78.94 473 ASN A C 1
ATOM 3672 O O . ASN A 1 473 ? 0.498 36.850 24.185 1.00 78.94 473 ASN A O 1
ATOM 3676 N N . ALA A 1 474 ? 1.063 37.801 26.133 1.00 86.06 474 ALA A N 1
ATOM 3677 C CA . ALA A 1 474 ? 1.235 36.532 26.822 1.00 86.06 474 ALA A CA 1
ATOM 3678 C C . ALA A 1 474 ? -0.119 35.896 27.192 1.00 86.06 474 ALA A C 1
ATOM 3680 O O . ALA A 1 474 ? -0.964 36.510 27.845 1.00 86.06 474 ALA A O 1
ATOM 3681 N N . VAL A 1 475 ? -0.309 34.627 26.831 1.00 89.12 475 VAL A N 1
ATOM 3682 C CA . VAL A 1 475 ? -1.493 33.826 27.163 1.00 89.12 475 VAL A CA 1
ATOM 3683 C C . VAL A 1 475 ? -1.197 32.815 28.266 1.00 89.12 475 VAL A C 1
ATOM 3685 O O . VAL A 1 475 ? -0.066 32.356 28.446 1.00 89.12 475 VAL A O 1
ATOM 3688 N N . LYS A 1 476 ? -2.244 32.423 28.994 1.00 91.25 476 LYS A N 1
ATOM 3689 C CA . LYS A 1 476 ? -2.210 31.276 29.905 1.00 91.25 476 LYS A CA 1
ATOM 3690 C C . LYS A 1 476 ? -2.998 30.126 29.314 1.00 91.25 476 LYS A C 1
ATOM 3692 O O . LYS A 1 476 ? -4.142 30.294 28.893 1.00 91.25 476 LYS A O 1
ATOM 3697 N N . PHE A 1 477 ? -2.401 28.943 29.335 1.00 92.94 477 PHE A N 1
ATOM 3698 C CA . PHE A 1 477 ? -3.072 27.735 28.893 1.00 92.94 477 PHE A CA 1
ATOM 3699 C C . PHE A 1 477 ? -3.830 27.091 30.043 1.00 92.94 477 PHE A C 1
ATOM 3701 O O . PHE A 1 477 ? -3.254 26.773 31.081 1.00 92.94 477 PHE A O 1
ATOM 3708 N N . ARG A 1 478 ? -5.129 26.865 29.847 1.00 95.19 478 ARG A N 1
ATOM 3709 C CA . ARG A 1 478 ? -5.926 26.027 30.748 1.00 95.19 478 ARG A CA 1
ATOM 3710 C C . ARG A 1 478 ? -5.360 24.604 30.790 1.00 95.19 478 ARG A C 1
ATOM 3712 O O . ARG A 1 478 ? -4.972 24.066 29.743 1.00 95.19 478 ARG A O 1
ATOM 3719 N N . ARG A 1 479 ? -5.298 24.010 31.983 1.00 95.06 479 ARG A N 1
ATOM 3720 C CA . ARG A 1 479 ? -4.804 22.642 32.176 1.00 95.06 479 ARG A CA 1
ATOM 3721 C C . ARG A 1 479 ? -5.798 21.643 31.578 1.00 95.06 479 ARG A C 1
ATOM 3723 O O . ARG A 1 479 ? -7.010 21.846 31.622 1.00 95.06 479 ARG A O 1
ATOM 3730 N N . GLY A 1 480 ? -5.275 20.608 30.934 1.00 95.94 480 GLY A N 1
ATOM 3731 C CA . GLY A 1 480 ? -6.043 19.551 30.282 1.00 95.94 480 GLY A CA 1
ATOM 3732 C C . GLY A 1 480 ? -6.102 18.280 31.122 1.00 95.94 480 GLY A C 1
ATOM 3733 O O . GLY A 1 480 ? -5.393 18.145 32.116 1.00 95.94 480 GLY A O 1
ATOM 3734 N N . TRP A 1 481 ? -6.928 17.332 30.686 1.00 96.94 481 TRP A N 1
ATOM 3735 C CA . TRP A 1 481 ? -7.122 16.049 31.363 1.00 96.94 481 TRP A CA 1
ATOM 3736 C C . TRP A 1 481 ? -7.064 14.881 30.374 1.00 96.94 481 TRP A C 1
ATOM 3738 O O . TRP A 1 481 ? -7.448 15.037 29.210 1.00 96.94 481 TRP A O 1
ATOM 3748 N N . PHE A 1 482 ? -6.581 13.718 30.814 1.00 95.25 482 PHE A N 1
ATOM 3749 C CA . PHE A 1 482 ? -6.394 12.544 29.963 1.00 95.25 482 PHE A CA 1
ATOM 3750 C C . PHE A 1 482 ? -7.244 11.352 30.429 1.00 95.25 482 PHE A C 1
ATOM 3752 O O . PHE A 1 482 ? -7.021 10.762 31.484 1.00 95.25 482 PHE A O 1
ATOM 3759 N N . LEU A 1 483 ? -8.175 10.937 29.571 1.00 94.50 483 LEU A N 1
ATOM 3760 C CA . LEU A 1 483 ? -8.994 9.740 29.716 1.00 94.50 483 LEU A CA 1
ATOM 3761 C C . LEU A 1 483 ? -8.329 8.548 29.014 1.00 94.50 483 LEU A C 1
ATOM 3763 O O . LEU A 1 483 ? -8.441 8.370 27.796 1.00 94.50 483 LEU A O 1
ATOM 3767 N N . GLY A 1 484 ? -7.644 7.721 29.800 1.00 89.38 484 GLY A N 1
ATOM 3768 C CA . GLY A 1 484 ? -6.936 6.516 29.368 1.00 89.38 484 GLY A CA 1
ATOM 3769 C C . GLY A 1 484 ? -7.766 5.234 29.412 1.00 89.38 484 GLY A C 1
ATOM 3770 O O . GLY A 1 484 ? -7.212 4.144 29.278 1.00 89.38 484 GLY A O 1
ATOM 3771 N N . ASP A 1 485 ? -9.079 5.326 29.626 1.00 88.62 485 ASP A N 1
ATOM 3772 C CA . ASP A 1 485 ? -9.918 4.141 29.775 1.00 88.62 485 ASP A CA 1
ATOM 3773 C C . ASP A 1 485 ? -9.907 3.232 28.522 1.00 88.62 485 ASP A C 1
ATOM 3775 O O . ASP A 1 485 ? -9.939 3.668 27.364 1.00 88.62 485 ASP A O 1
ATOM 3779 N N . GLY A 1 486 ? -9.923 1.923 28.757 1.00 79.69 486 GLY A N 1
ATOM 3780 C CA . GLY A 1 486 ? -9.968 0.860 27.766 1.00 79.69 486 GLY A CA 1
ATOM 3781 C C . GLY A 1 486 ? -11.233 0.865 26.906 1.00 79.69 486 GLY A C 1
ATOM 3782 O O . GLY A 1 486 ? -12.188 1.626 27.090 1.00 79.69 486 GLY A O 1
ATOM 3783 N N . THR A 1 487 ? -11.246 0.028 25.873 1.00 77.12 487 THR A N 1
ATOM 3784 C CA . THR A 1 487 ? -12.439 -0.132 25.031 1.00 77.12 487 THR A CA 1
ATOM 3785 C C . THR A 1 487 ? -13.583 -0.718 25.854 1.00 77.12 487 THR A C 1
ATOM 3787 O O . THR A 1 487 ? -13.401 -1.685 26.582 1.00 77.12 487 THR A O 1
ATOM 3790 N N . GLY A 1 488 ? -14.773 -0.134 25.711 1.00 76.94 488 GLY A N 1
ATOM 3791 C CA . GLY A 1 488 ? -15.997 -0.639 26.323 1.00 76.94 488 GLY A CA 1
ATOM 3792 C C . GLY A 1 488 ? -16.401 0.005 27.646 1.00 76.94 488 GLY A C 1
ATOM 3793 O O . GLY A 1 488 ? -17.574 -0.099 27.965 1.00 76.94 488 GLY A O 1
ATOM 3794 N N . THR A 1 489 ? -15.539 0.754 28.337 1.00 84.88 489 THR A N 1
ATOM 3795 C CA . THR A 1 489 ? -15.862 1.465 29.602 1.00 84.88 489 THR A CA 1
ATOM 3796 C C . THR A 1 489 ? -16.832 2.652 29.464 1.00 84.88 489 THR A C 1
ATOM 3798 O O . THR A 1 489 ? -17.288 3.220 30.452 1.00 84.88 489 THR A O 1
ATOM 3801 N N . GLY A 1 490 ? -17.143 3.062 28.230 1.00 88.06 490 GLY A N 1
ATOM 3802 C CA . GLY A 1 490 ? -18.025 4.201 27.964 1.00 88.06 490 GLY A CA 1
ATOM 3803 C C . GLY A 1 490 ? -17.316 5.548 27.782 1.00 88.06 490 GLY A C 1
ATOM 3804 O O . GLY A 1 490 ? -17.893 6.571 28.127 1.00 88.06 490 GLY A O 1
ATOM 3805 N N . LYS A 1 491 ? -16.117 5.579 27.180 1.00 90.50 491 LYS A N 1
ATOM 3806 C CA . LYS A 1 491 ? -15.388 6.825 26.846 1.00 90.50 491 LYS A CA 1
ATOM 3807 C C . LYS A 1 491 ? -16.228 7.909 26.165 1.00 90.50 491 LYS A C 1
ATOM 3809 O O . LYS A 1 491 ? -16.153 9.068 26.558 1.00 90.50 491 LYS A O 1
ATOM 3814 N N . GLY A 1 492 ? -17.045 7.539 25.175 1.00 92.12 492 GLY A N 1
ATOM 3815 C CA . GLY A 1 492 ? -17.951 8.482 24.508 1.00 92.12 492 GLY A CA 1
ATOM 3816 C C . GLY A 1 492 ? -18.968 9.086 25.480 1.00 92.12 492 GLY A C 1
ATOM 3817 O O . GLY A 1 492 ? -19.180 10.294 25.480 1.00 92.12 492 GLY A O 1
ATOM 3818 N N . ARG A 1 493 ? -19.508 8.270 26.395 1.00 92.50 493 ARG A N 1
ATOM 3819 C CA . ARG A 1 493 ? -20.419 8.711 27.458 1.00 92.50 493 ARG A CA 1
ATOM 3820 C C . ARG A 1 493 ? -19.740 9.623 28.483 1.00 92.50 493 ARG A C 1
ATOM 3822 O O . ARG A 1 493 ? -20.326 10.622 28.878 1.00 92.50 493 ARG A O 1
ATOM 3829 N N . GLN A 1 494 ? -18.501 9.325 28.868 1.00 95.62 494 GLN A N 1
ATOM 3830 C CA . GLN A 1 494 ? -17.695 10.184 29.747 1.00 95.62 494 GLN A CA 1
ATOM 3831 C C . GLN A 1 494 ? -17.386 11.530 29.081 1.00 95.62 494 GLN A C 1
ATOM 3833 O O . GLN A 1 494 ? -17.551 12.576 29.700 1.00 95.62 494 GLN A O 1
ATOM 3838 N N . CYS A 1 495 ? -17.008 11.514 27.799 1.00 96.50 495 CYS A N 1
ATOM 3839 C CA . CYS A 1 495 ? -16.790 12.719 27.002 1.00 96.50 495 CYS A CA 1
ATOM 3840 C C . CYS A 1 495 ? -18.062 13.576 26.913 1.00 96.50 495 CYS A C 1
ATOM 3842 O O . CYS A 1 495 ? -18.018 14.775 27.186 1.00 96.50 495 CYS A O 1
ATOM 3844 N N . ALA A 1 496 ? -19.206 12.956 26.610 1.00 96.69 496 ALA A N 1
ATOM 3845 C CA . ALA A 1 496 ? -20.504 13.623 26.614 1.00 96.69 496 ALA A CA 1
ATOM 3846 C C . ALA A 1 496 ? -20.857 14.190 28.002 1.00 96.69 496 ALA A C 1
ATOM 3848 O O . ALA A 1 496 ? -21.359 15.305 28.080 1.00 96.69 496 ALA A O 1
ATOM 3849 N N . GLY A 1 497 ? -20.530 13.485 29.091 1.00 96.81 497 GLY A N 1
ATOM 3850 C CA . GLY A 1 497 ? -20.719 13.963 30.465 1.00 96.81 497 GLY A CA 1
ATOM 3851 C C . GLY A 1 497 ? -19.885 15.203 30.804 1.00 96.81 497 GLY A C 1
ATOM 3852 O O . GLY A 1 497 ? -20.400 16.131 31.420 1.00 96.81 497 GLY A O 1
ATOM 3853 N N . ILE A 1 498 ? -18.629 15.269 30.347 1.00 98.00 498 ILE A N 1
ATOM 3854 C CA . ILE A 1 498 ? -17.765 16.454 30.519 1.00 98.00 498 ILE A CA 1
ATOM 3855 C C . ILE A 1 498 ? -18.307 17.649 29.717 1.00 98.00 498 ILE A C 1
ATOM 3857 O O . ILE A 1 498 ? -18.286 18.789 30.192 1.00 98.00 498 ILE A O 1
ATOM 3861 N N . ILE A 1 499 ? -18.809 17.401 28.503 1.00 97.75 499 ILE A N 1
ATOM 3862 C CA . ILE A 1 499 ? -19.469 18.436 27.696 1.00 97.75 499 ILE A CA 1
ATOM 3863 C C . ILE A 1 499 ? -20.758 18.899 28.384 1.00 97.75 499 ILE A C 1
ATOM 3865 O O . ILE A 1 499 ? -20.983 20.102 28.464 1.00 97.75 499 ILE A O 1
ATOM 3869 N N . LEU A 1 500 ? -21.562 17.978 28.923 1.00 96.19 500 LEU A N 1
ATOM 3870 C CA . LEU A 1 500 ? -22.824 18.287 29.597 1.00 96.19 500 LEU A CA 1
ATOM 3871 C C . LEU A 1 500 ? -22.618 19.143 30.849 1.00 96.19 500 LEU A C 1
ATOM 3873 O O . LEU A 1 500 ? -23.354 20.106 31.034 1.00 96.19 500 LEU A O 1
ATOM 3877 N N . ASP A 1 501 ? -21.601 18.844 31.661 1.00 96.88 501 ASP A N 1
ATOM 3878 C CA . ASP A 1 501 ? -21.231 19.670 32.818 1.00 96.88 501 ASP A CA 1
ATOM 3879 C C . ASP A 1 501 ? -20.951 21.126 32.406 1.00 96.88 501 ASP A C 1
ATOM 3881 O O . ASP A 1 501 ? -21.470 22.078 32.988 1.00 96.88 501 ASP A O 1
ATOM 3885 N N . ASN A 1 502 ? -20.191 21.313 31.325 1.00 96.31 502 ASN A N 1
ATOM 3886 C CA . ASN A 1 502 ? -19.906 22.643 30.788 1.00 96.31 502 ASN A CA 1
ATOM 3887 C C . ASN A 1 502 ? -21.145 23.307 30.171 1.00 96.31 502 ASN A C 1
ATOM 3889 O O . ASN A 1 502 ? -21.351 24.509 30.352 1.00 96.31 502 ASN A O 1
ATOM 3893 N N . TRP A 1 503 ? -21.988 22.530 29.492 1.00 94.50 503 TRP A N 1
ATOM 3894 C CA . TRP A 1 503 ? -23.245 22.989 28.909 1.00 94.50 503 TRP A CA 1
ATOM 3895 C C . TRP A 1 503 ? -24.201 23.517 29.985 1.00 94.50 503 TRP A C 1
ATOM 3897 O O . TRP A 1 503 ? -24.743 24.611 29.849 1.00 94.50 503 TRP A O 1
ATOM 3907 N N . CYS A 1 504 ? -24.329 22.798 31.104 1.00 93.25 504 CYS A N 1
ATOM 3908 C CA . CYS A 1 504 ? -25.141 23.194 32.258 1.00 93.25 504 CYS A CA 1
ATOM 3909 C C . CYS A 1 504 ? -24.616 24.455 32.964 1.00 93.25 504 CYS A C 1
ATOM 3911 O O . CYS A 1 504 ? -25.362 25.127 33.670 1.00 93.25 504 CYS A O 1
ATOM 3913 N N . GLN A 1 505 ? -23.348 24.809 32.744 1.00 93.56 505 GLN A N 1
ATOM 3914 C CA . GLN A 1 505 ? -22.723 26.039 33.237 1.00 93.56 505 GLN A CA 1
ATOM 3915 C C . GLN A 1 505 ? -22.732 27.178 32.197 1.00 93.56 505 GLN A C 1
ATOM 3917 O O . GLN A 1 505 ? -22.022 28.171 32.357 1.00 93.56 505 GLN A O 1
ATOM 3922 N N . GLY A 1 506 ? -23.503 27.043 31.112 1.00 90.62 506 GLY A N 1
ATOM 3923 C CA . GLY A 1 506 ? -23.668 28.066 30.073 1.00 90.62 506 GLY A CA 1
ATOM 3924 C C . GLY A 1 506 ? -22.600 28.057 28.973 1.00 90.62 506 GLY A C 1
ATOM 3925 O O . GLY A 1 506 ? -22.665 28.867 28.046 1.00 90.62 506 GLY A O 1
ATOM 3926 N N . ARG A 1 507 ? -21.628 27.135 29.014 1.00 94.62 507 ARG A N 1
ATOM 3927 C CA . ARG A 1 507 ? -20.613 26.960 27.960 1.00 94.62 507 ARG A CA 1
ATOM 3928 C C . ARG A 1 507 ? -21.147 26.041 26.855 1.00 94.62 507 ARG A C 1
ATOM 3930 O O . ARG A 1 507 ? -20.705 24.907 26.704 1.00 94.62 507 ARG A O 1
ATOM 3937 N N . CYS A 1 508 ? -22.084 26.549 26.054 1.00 94.31 508 CYS A N 1
ATOM 3938 C CA . CYS A 1 508 ? -22.824 25.772 25.045 1.00 94.31 508 CYS A CA 1
ATOM 3939 C C . CYS A 1 508 ? -22.132 25.651 23.669 1.00 94.31 508 CYS A C 1
ATOM 3941 O O . CYS A 1 508 ? -22.794 25.440 22.654 1.00 94.31 508 CYS A O 1
ATOM 3943 N N . LYS A 1 509 ? -20.806 25.809 23.596 1.00 96.56 509 LYS A N 1
ATOM 3944 C CA . LYS A 1 509 ? -20.010 25.482 22.401 1.00 96.56 509 LYS A CA 1
ATOM 3945 C C . LYS A 1 509 ? -18.957 24.440 22.770 1.00 96.56 509 LYS A C 1
ATOM 3947 O O . LYS A 1 509 ? -18.194 24.653 23.707 1.00 96.56 509 LYS A O 1
ATOM 3952 N N . ALA A 1 510 ? -18.874 23.348 22.017 1.00 97.69 510 ALA A N 1
ATOM 3953 C CA . ALA A 1 510 ? -17.843 22.323 22.187 1.00 97.69 510 ALA A CA 1
ATOM 3954 C C . ALA A 1 510 ? -17.301 21.853 20.830 1.00 97.69 510 ALA A C 1
ATOM 3956 O O . ALA A 1 510 ? -17.969 21.987 19.806 1.00 97.69 510 ALA A O 1
ATOM 3957 N N . ILE A 1 511 ? -16.092 21.293 20.819 1.00 98.12 511 ILE A N 1
ATOM 3958 C CA . ILE A 1 511 ? -15.459 20.708 19.633 1.00 98.12 511 ILE A CA 1
ATOM 3959 C C . ILE A 1 511 ? -15.135 19.246 19.939 1.00 98.12 511 ILE A C 1
ATOM 3961 O O . ILE A 1 511 ? -14.386 18.953 20.869 1.00 98.12 511 ILE A O 1
ATOM 3965 N N . TRP A 1 512 ? -15.668 18.329 19.136 1.00 97.81 512 TRP A N 1
ATOM 3966 C CA . TRP A 1 512 ? -15.406 16.895 19.233 1.00 97.81 512 TRP A CA 1
ATOM 3967 C C . TRP A 1 512 ? -14.646 16.440 17.986 1.00 97.81 512 TRP A C 1
ATOM 3969 O O . TRP A 1 512 ? -15.198 16.358 16.887 1.00 97.81 512 TRP A O 1
ATOM 3979 N N . VAL A 1 513 ? -13.355 16.154 18.146 1.00 96.62 513 VAL A N 1
ATOM 3980 C CA . VAL A 1 513 ? -12.487 15.658 17.072 1.00 96.62 513 VAL A CA 1
ATOM 3981 C C . VAL A 1 513 ? -12.334 14.152 17.221 1.00 96.62 513 VAL A C 1
ATOM 3983 O O . VAL A 1 513 ? -11.952 13.701 18.291 1.00 96.62 513 VAL A O 1
ATOM 3986 N N . SER A 1 514 ? -12.604 13.377 16.169 1.00 93.69 514 SER A N 1
ATOM 3987 C CA . SER A 1 514 ? -12.485 11.911 16.209 1.00 93.69 514 SER A CA 1
ATOM 3988 C C . SER A 1 514 ? -11.777 11.323 14.973 1.00 93.69 514 SER A C 1
ATOM 3990 O O . SER A 1 514 ? -11.422 12.024 14.019 1.00 93.69 514 SER A O 1
ATOM 3992 N N . LYS A 1 515 ? -11.532 10.009 14.962 1.00 86.50 515 LYS A N 1
ATOM 3993 C CA . LYS A 1 515 ? -10.789 9.310 13.892 1.00 86.50 515 LYS A CA 1
ATOM 3994 C C . LYS A 1 515 ? -11.556 9.214 12.569 1.00 86.50 515 LYS A C 1
ATOM 3996 O O . LYS A 1 515 ? -10.945 9.273 11.503 1.00 86.50 515 LYS A O 1
ATOM 4001 N N . SER A 1 516 ? -12.876 9.041 12.616 1.00 84.75 516 SER A N 1
ATOM 4002 C CA . SER A 1 516 ? -13.710 8.725 11.447 1.00 84.75 516 SER A CA 1
ATOM 4003 C C . SER A 1 516 ? -15.058 9.433 11.511 1.00 84.75 516 SER A C 1
ATOM 4005 O O . SER A 1 516 ? -15.616 9.598 12.592 1.00 84.75 516 SER A O 1
ATOM 4007 N N . SER A 1 517 ? -15.617 9.799 10.353 1.00 83.69 517 SER A N 1
ATOM 4008 C CA . SER A 1 517 ? -16.950 10.409 10.269 1.00 83.69 517 SER A CA 1
ATOM 4009 C C . SER A 1 517 ? -18.052 9.460 10.736 1.00 83.69 517 SER A C 1
ATOM 4011 O O . SER A 1 517 ? -19.084 9.916 11.206 1.00 83.69 517 SER A O 1
ATOM 4013 N N . ALA A 1 518 ? -17.818 8.144 10.684 1.00 79.31 518 ALA A N 1
ATOM 4014 C CA . ALA A 1 518 ? -18.763 7.144 11.175 1.00 79.31 518 ALA A CA 1
ATOM 4015 C C . ALA A 1 518 ? -19.010 7.221 12.696 1.00 79.31 518 ALA A C 1
ATOM 4017 O O . ALA A 1 518 ? -20.038 6.732 13.153 1.00 79.31 518 ALA A O 1
ATOM 4018 N N . LEU A 1 519 ? -18.096 7.827 13.468 1.00 87.44 519 LEU A N 1
ATOM 4019 C CA . LEU A 1 519 ? -18.199 7.944 14.931 1.00 87.44 519 LEU A CA 1
ATOM 4020 C C . LEU A 1 519 ? -19.155 9.059 15.384 1.00 87.44 519 LEU A C 1
ATOM 4022 O O . LEU A 1 519 ? -19.425 9.179 16.576 1.00 87.44 519 LEU A O 1
ATOM 4026 N N . ILE A 1 520 ? -19.712 9.845 14.455 1.00 89.19 520 ILE A N 1
ATOM 4027 C CA . ILE A 1 520 ? -20.718 10.858 14.793 1.00 89.19 520 ILE A CA 1
ATOM 4028 C C . ILE A 1 520 ? -21.977 10.231 15.403 1.00 89.19 520 ILE A C 1
ATOM 4030 O O . ILE A 1 520 ? -22.577 10.806 16.304 1.00 89.19 520 ILE A O 1
ATOM 4034 N N . GLU A 1 521 ? -22.353 9.028 14.963 1.00 86.06 521 GLU A N 1
ATOM 4035 C CA . GLU A 1 521 ? -23.525 8.321 15.486 1.00 86.06 521 GLU A CA 1
ATOM 4036 C C . GLU A 1 521 ? -23.292 7.811 16.918 1.00 86.06 521 GLU A C 1
ATOM 4038 O O . GLU A 1 521 ? -24.210 7.840 17.736 1.00 86.06 521 GLU A O 1
ATOM 4043 N N . ASP A 1 522 ? -22.061 7.415 17.265 1.00 87.25 522 ASP A N 1
ATOM 4044 C CA . ASP A 1 522 ? -21.689 7.113 18.653 1.00 87.25 522 ASP A CA 1
ATOM 4045 C C . ASP A 1 522 ? -21.756 8.363 19.531 1.00 87.25 522 ASP A C 1
ATOM 4047 O O . ASP A 1 522 ? -22.340 8.311 20.613 1.00 87.25 522 ASP A O 1
ATOM 4051 N N . ALA A 1 523 ? -21.214 9.486 19.047 1.00 91.12 523 ALA A N 1
ATOM 4052 C CA . ALA A 1 523 ? -21.277 10.760 19.756 1.00 91.12 523 ALA A CA 1
ATOM 4053 C C . ALA A 1 523 ? -22.736 11.192 19.986 1.00 91.12 523 ALA A C 1
ATOM 4055 O O . ALA A 1 523 ? -23.093 11.567 21.100 1.00 91.12 523 ALA A O 1
ATOM 4056 N N . ARG A 1 524 ? -23.604 11.056 18.969 1.00 91.81 524 ARG A N 1
ATOM 4057 C CA . ARG A 1 524 ? -25.045 11.352 19.066 1.00 91.81 524 ARG A CA 1
ATOM 4058 C C . ARG A 1 524 ? -25.737 10.456 20.072 1.00 91.81 524 ARG A C 1
ATOM 4060 O O . ARG A 1 524 ? -26.444 10.967 20.933 1.00 91.81 524 ARG A O 1
ATOM 4067 N N . ARG A 1 525 ? -25.513 9.140 20.001 1.00 88.62 525 ARG A N 1
ATOM 4068 C CA . ARG A 1 525 ? -26.054 8.180 20.972 1.00 88.62 525 ARG A CA 1
ATOM 4069 C C . ARG A 1 525 ? -25.657 8.568 22.393 1.00 88.62 525 ARG A C 1
ATOM 4071 O O . ARG A 1 525 ? -26.507 8.573 23.277 1.00 88.62 525 ARG A O 1
ATOM 4078 N N . ASP A 1 526 ? -24.377 8.848 22.618 1.00 92.00 526 ASP A N 1
ATOM 4079 C CA . ASP A 1 526 ? -23.859 9.116 23.956 1.00 92.00 526 ASP A CA 1
ATOM 4080 C C . ASP A 1 526 ? -24.308 10.477 24.499 1.00 92.00 526 ASP A C 1
ATOM 4082 O O . ASP A 1 526 ? -24.593 10.569 25.689 1.00 92.00 526 ASP A O 1
ATOM 4086 N N . TRP A 1 527 ? -24.468 11.487 23.640 1.00 94.25 527 TRP A N 1
ATOM 4087 C CA . TRP A 1 527 ? -25.066 12.778 23.992 1.00 94.25 527 TRP A CA 1
ATOM 4088 C C . TRP A 1 527 ? -26.569 12.673 24.290 1.00 94.25 527 TRP A C 1
ATOM 4090 O O . TRP A 1 527 ? -27.029 13.121 25.340 1.00 94.25 527 TRP A O 1
ATOM 4100 N N . CYS A 1 528 ? -27.334 12.003 23.422 1.00 90.50 528 CYS A N 1
ATOM 4101 C CA . CYS A 1 528 ? -28.779 11.826 23.602 1.00 90.50 528 CYS A CA 1
ATOM 4102 C C . CYS A 1 528 ? -29.110 11.004 24.850 1.00 90.50 528 CYS A C 1
ATOM 4104 O O . CYS A 1 528 ? -30.094 11.270 25.535 1.00 90.50 528 CYS A O 1
ATOM 4106 N N . ALA A 1 529 ? -28.267 10.024 25.188 1.00 87.56 529 ALA A N 1
ATOM 4107 C CA . ALA A 1 529 ? -28.445 9.219 26.390 1.00 87.56 529 ALA A CA 1
ATOM 4108 C C . ALA A 1 529 ? -28.301 10.016 27.699 1.00 87.56 529 ALA A C 1
ATOM 4110 O O . ALA A 1 529 ? -28.707 9.518 28.745 1.00 87.56 529 ALA A O 1
ATOM 4111 N N . LEU A 1 530 ? -27.735 11.226 27.650 1.00 90.81 530 LEU A N 1
ATOM 4112 C CA . LEU A 1 530 ? -27.638 12.140 28.790 1.00 90.81 530 LEU A CA 1
ATOM 4113 C C . LEU A 1 530 ? -28.673 13.280 28.732 1.00 90.81 530 LEU A C 1
ATOM 4115 O O . LEU A 1 530 ? -28.586 14.221 29.513 1.00 90.81 530 LEU A O 1
ATOM 4119 N N . GLY A 1 531 ? -29.656 13.196 27.828 1.00 86.50 531 GLY A N 1
ATOM 4120 C CA . GLY A 1 531 ? -30.739 14.178 27.693 1.00 86.50 531 GLY A CA 1
ATOM 4121 C C . GLY A 1 531 ? -30.528 15.240 26.610 1.00 86.50 531 GLY A C 1
ATOM 4122 O O . GLY A 1 531 ? -31.388 16.100 26.445 1.00 86.50 531 GLY A O 1
ATOM 4123 N N . GLY A 1 532 ? -29.423 15.182 25.862 1.00 88.31 532 GLY A N 1
ATOM 4124 C CA . GLY A 1 532 ? -29.195 16.037 24.696 1.00 88.31 532 GLY A CA 1
ATOM 4125 C C . GLY A 1 532 ? -30.012 15.631 23.461 1.00 88.31 532 GLY A C 1
ATOM 4126 O O . GLY A 1 532 ? -30.681 14.597 23.448 1.00 88.31 532 GLY A O 1
ATOM 4127 N N . THR A 1 533 ? -29.932 16.419 22.387 1.00 88.25 533 THR A N 1
ATOM 4128 C CA . THR A 1 533 ? -30.588 16.129 21.101 1.00 88.25 533 THR A CA 1
ATOM 4129 C C . THR A 1 533 ? -29.575 15.819 19.997 1.00 88.25 533 THR A C 1
ATOM 4131 O O . THR A 1 533 ? -28.435 16.280 20.010 1.00 88.25 533 THR A O 1
ATOM 4134 N N . ASP A 1 534 ? -29.980 15.039 18.993 1.00 85.94 534 ASP A N 1
ATOM 4135 C CA . ASP A 1 534 ? -29.126 14.681 17.851 1.00 85.94 534 ASP A CA 1
ATOM 4136 C C . ASP A 1 534 ? -28.671 15.901 17.028 1.00 85.94 534 ASP A C 1
ATOM 4138 O O . ASP A 1 534 ? -27.591 15.874 16.425 1.00 85.94 534 ASP A O 1
ATOM 4142 N N . LYS A 1 535 ? -29.483 16.967 17.035 1.00 87.44 535 LYS A N 1
ATOM 4143 C CA . LYS A 1 535 ? -29.241 18.256 16.375 1.00 87.44 535 LYS A CA 1
ATOM 4144 C C . LYS A 1 535 ? -28.144 19.083 17.032 1.00 87.44 535 LYS A C 1
ATOM 4146 O O . LYS A 1 535 ? -27.515 19.874 16.334 1.00 87.44 535 LYS A O 1
ATOM 4151 N N . ASP A 1 536 ? -27.879 18.877 18.322 1.00 91.94 536 ASP A N 1
ATOM 4152 C CA . ASP A 1 536 ? -26.800 19.585 19.017 1.00 91.94 536 ASP A CA 1
ATOM 4153 C C . ASP A 1 536 ? -25.425 19.195 18.457 1.00 91.94 536 ASP A C 1
ATOM 4155 O O . ASP A 1 536 ? -24.476 19.971 18.555 1.00 91.94 536 ASP A O 1
ATOM 4159 N N . ILE A 1 537 ? -25.302 18.007 17.845 1.00 94.88 537 ILE A N 1
ATOM 4160 C CA . ILE A 1 537 ? -24.069 17.554 17.195 1.00 94.88 537 ILE A CA 1
ATOM 4161 C C . ILE A 1 537 ? -24.049 17.979 15.725 1.00 94.88 537 ILE A C 1
ATOM 4163 O O . ILE A 1 537 ? -24.708 17.396 14.856 1.00 94.88 537 ILE A O 1
ATOM 4167 N N . ILE A 1 538 ? -23.207 18.971 15.444 1.00 94.56 538 ILE A N 1
ATOM 4168 C CA . ILE A 1 538 ? -23.054 19.600 14.135 1.00 94.56 538 ILE A CA 1
ATOM 4169 C C . ILE A 1 538 ? -21.935 18.900 13.362 1.00 94.56 538 ILE A C 1
ATOM 4171 O O . ILE A 1 538 ? -20.762 18.989 13.721 1.00 94.56 538 ILE A O 1
ATOM 4175 N N . ASP A 1 539 ? -22.275 18.248 12.252 1.00 93.75 539 ASP A N 1
ATOM 4176 C CA . ASP A 1 539 ? -21.287 17.655 11.346 1.00 93.75 539 ASP A CA 1
ATOM 4177 C C . ASP A 1 539 ? -20.606 18.735 10.488 1.00 93.75 539 ASP A C 1
ATOM 4179 O O . ASP A 1 539 ? -21.182 19.242 9.517 1.00 93.75 539 ASP A O 1
ATOM 4183 N N . LEU A 1 540 ? -19.345 19.057 10.800 1.00 91.81 540 LEU A N 1
ATOM 4184 C CA . LEU A 1 540 ? -18.566 20.057 10.060 1.00 91.81 540 LEU A CA 1
ATOM 4185 C C . LEU A 1 540 ? -18.398 19.703 8.571 1.00 91.81 540 LEU A C 1
ATOM 4187 O O . LEU A 1 540 ? -18.181 20.594 7.743 1.00 91.81 540 LEU A O 1
ATOM 4191 N N . SER A 1 541 ? -18.481 18.422 8.199 1.00 87.06 541 SER A N 1
ATOM 4192 C CA . SER A 1 541 ? -18.325 17.995 6.805 1.00 87.06 541 SER A CA 1
ATOM 4193 C C . SER A 1 541 ? -19.463 18.483 5.899 1.00 87.06 541 SER A C 1
ATOM 4195 O O . SER A 1 541 ? -19.231 18.699 4.706 1.00 87.06 541 SER A O 1
ATOM 4197 N N . ASN A 1 542 ? -20.640 18.765 6.472 1.00 88.31 542 ASN A N 1
ATOM 4198 C CA . ASN A 1 542 ? -21.800 19.303 5.757 1.00 88.31 542 ASN A CA 1
ATOM 4199 C C . ASN A 1 542 ? -21.698 20.812 5.474 1.00 88.31 542 ASN A C 1
ATOM 4201 O O . ASN A 1 542 ? -22.406 21.328 4.610 1.00 88.31 542 ASN A O 1
ATOM 4205 N N . ILE A 1 543 ? -20.794 21.524 6.153 1.00 89.31 543 ILE A N 1
ATOM 4206 C CA . ILE A 1 543 ? -20.529 22.954 5.941 1.00 89.31 543 ILE A CA 1
ATOM 4207 C C . ILE A 1 543 ? -19.358 23.084 4.968 1.00 89.31 543 ILE A C 1
ATOM 4209 O O . ILE A 1 543 ? -18.330 22.436 5.169 1.00 89.31 543 ILE A O 1
ATOM 4213 N N . LYS A 1 544 ? -19.435 23.911 3.916 1.00 87.62 544 LYS A N 1
ATOM 4214 C CA . LYS A 1 544 ? -18.332 23.993 2.938 1.00 87.62 544 LYS A CA 1
ATOM 4215 C C . LYS A 1 544 ? -17.067 24.611 3.547 1.00 87.62 544 LYS A C 1
ATOM 4217 O O . LYS A 1 544 ? -17.109 25.407 4.483 1.00 87.62 544 LYS A O 1
ATOM 4222 N N . LEU A 1 545 ? -15.913 24.241 2.988 1.00 88.25 545 LEU A N 1
ATOM 4223 C CA . LEU A 1 545 ? -14.610 24.760 3.412 1.00 88.25 545 LEU A CA 1
ATOM 4224 C C . LEU A 1 545 ? -14.529 26.283 3.213 1.00 88.25 545 LEU A C 1
ATOM 4226 O O . LEU A 1 545 ? -14.598 26.777 2.083 1.00 88.25 545 LEU A O 1
ATOM 4230 N N . GLY A 1 546 ? -14.337 26.997 4.325 1.00 79.56 546 GLY A N 1
ATOM 4231 C CA . GLY A 1 546 ? -14.233 28.456 4.390 1.00 79.56 546 GLY A CA 1
ATOM 4232 C C . GLY A 1 546 ? -15.540 29.218 4.158 1.00 79.56 546 GLY A C 1
ATOM 4233 O O . GLY A 1 546 ? -15.475 30.389 3.801 1.00 79.56 546 GLY A O 1
ATOM 4234 N N . GLU A 1 547 ? -16.702 28.569 4.291 1.00 88.94 547 GLU A N 1
ATOM 4235 C CA . GLU A 1 547 ? -17.964 29.265 4.595 1.00 88.94 547 GLU A CA 1
ATOM 4236 C C . GLU A 1 547 ? -18.075 29.444 6.125 1.00 88.94 547 GLU A C 1
ATOM 4238 O O . GLU A 1 547 ? -17.691 28.529 6.851 1.00 88.94 547 GLU A O 1
ATOM 4243 N N . PRO A 1 548 ? -18.569 30.574 6.656 1.00 88.25 548 PRO A N 1
ATOM 4244 C CA . PRO A 1 548 ? -18.732 30.737 8.102 1.00 88.25 548 PRO A CA 1
ATOM 4245 C C . PRO A 1 548 ? -19.641 29.659 8.713 1.00 88.25 548 PRO A C 1
ATOM 4247 O O . PRO A 1 548 ? -20.644 29.268 8.113 1.00 88.25 548 PRO A O 1
ATOM 4250 N N . ILE A 1 549 ? -19.301 29.178 9.911 1.00 91.88 549 ILE A N 1
ATOM 4251 C CA . ILE A 1 549 ? -20.160 28.263 10.677 1.00 91.88 549 ILE A CA 1
ATOM 4252 C C . ILE A 1 549 ? -21.231 29.119 11.366 1.00 91.88 549 ILE A C 1
ATOM 4254 O O . ILE A 1 549 ? -20.915 29.895 12.262 1.00 91.88 549 ILE A O 1
ATOM 4258 N N . GLY A 1 550 ? -22.485 29.010 10.920 1.00 86.38 550 GLY A N 1
ATOM 4259 C CA . GLY A 1 550 ? -23.576 29.901 11.346 1.00 86.38 550 GLY A CA 1
ATOM 4260 C C . GLY A 1 550 ? -24.206 29.600 12.712 1.00 86.38 550 GLY A C 1
ATOM 4261 O O . GLY A 1 550 ? -25.047 30.370 13.160 1.00 86.38 550 GLY A O 1
ATOM 4262 N N . PHE A 1 551 ? -23.827 28.501 13.365 1.00 88.62 551 PHE A N 1
ATOM 4263 C CA . PHE A 1 551 ? -24.412 28.074 14.639 1.00 88.62 551 PHE A CA 1
ATOM 4264 C C . PHE A 1 551 ? -23.838 28.877 15.813 1.00 88.62 551 PHE A C 1
ATOM 4266 O O . PHE A 1 551 ? -22.622 29.011 15.934 1.00 88.62 551 PHE A O 1
ATOM 4273 N N . THR A 1 552 ? -24.680 29.397 16.704 1.00 86.44 552 THR A N 1
ATOM 4274 C CA . THR A 1 552 ? -24.230 30.147 17.895 1.00 86.44 552 THR A CA 1
ATOM 4275 C C . THR A 1 552 ? -23.909 29.240 19.083 1.00 86.44 552 THR A C 1
ATOM 4277 O O . THR A 1 552 ? -23.103 29.617 19.933 1.00 86.44 552 THR A O 1
ATOM 4280 N N . GLN A 1 553 ? -24.493 28.042 19.120 1.00 90.88 553 GLN A N 1
ATOM 4281 C CA . GLN A 1 553 ? -24.291 26.992 20.120 1.00 90.88 553 GLN A CA 1
ATOM 4282 C C . GLN A 1 553 ? -24.246 25.627 19.417 1.00 90.88 553 GLN A C 1
ATOM 4284 O O . GLN A 1 553 ? -24.699 25.504 18.280 1.00 90.88 553 GLN A O 1
ATOM 4289 N N . GLY A 1 554 ? -23.669 24.617 20.067 1.00 94.19 554 GLY A N 1
ATOM 4290 C CA . GLY A 1 554 ? -23.580 23.255 19.538 1.00 94.19 554 GLY A CA 1
ATOM 4291 C C . GLY A 1 554 ? -22.235 22.571 19.776 1.00 94.19 554 GLY A C 1
ATOM 4292 O O . GLY A 1 554 ? -21.241 23.181 20.180 1.00 94.19 554 GLY A O 1
ATOM 4293 N N . ILE A 1 555 ? -22.215 21.272 19.497 1.00 97.25 555 ILE A N 1
ATOM 4294 C CA . ILE A 1 555 ? -21.052 20.392 19.566 1.00 97.25 555 ILE A CA 1
ATOM 4295 C C . ILE A 1 555 ? -20.568 20.158 18.135 1.00 97.25 555 ILE A C 1
ATOM 4297 O O . ILE A 1 555 ? -21.150 19.382 17.377 1.00 97.25 555 ILE A O 1
ATOM 4301 N N . LEU A 1 556 ? -19.493 20.837 17.744 1.00 96.94 556 LEU A N 1
ATOM 4302 C CA . LEU A 1 556 ? -18.926 20.710 16.409 1.00 96.94 556 LEU A CA 1
ATOM 4303 C C . LEU A 1 556 ? -18.145 19.399 16.285 1.00 96.94 556 LEU A C 1
ATOM 4305 O O . LEU A 1 556 ? -17.052 19.262 16.836 1.00 96.94 556 LEU A O 1
ATOM 4309 N N . PHE A 1 557 ? -18.683 18.448 15.527 1.00 97.19 557 PHE A N 1
ATOM 4310 C CA . PHE A 1 557 ? -18.036 17.175 15.243 1.00 97.19 557 PHE A CA 1
ATOM 4311 C C . PHE A 1 557 ? -17.194 17.263 13.967 1.00 97.19 557 PHE A C 1
ATOM 4313 O O . PHE A 1 557 ? -17.671 17.664 12.900 1.00 97.19 557 PHE A O 1
ATOM 4320 N N . CYS A 1 558 ? -15.929 16.851 14.044 1.00 95.88 558 CYS A N 1
ATOM 4321 C CA . CYS A 1 558 ? -15.073 16.717 12.869 1.00 95.88 558 CYS A CA 1
ATOM 4322 C C . CYS A 1 558 ? -14.067 15.570 13.013 1.00 95.88 558 CYS A C 1
ATOM 4324 O O . CYS A 1 558 ? -13.850 15.032 14.095 1.00 95.88 558 CYS A O 1
ATOM 4326 N N . THR A 1 559 ? -13.426 15.187 11.905 1.00 94.69 559 THR A N 1
ATOM 4327 C CA . THR A 1 559 ? -12.356 14.178 11.943 1.00 94.69 559 THR A CA 1
ATOM 4328 C C . THR A 1 559 ? -10.973 14.817 11.922 1.00 94.69 559 THR A C 1
ATOM 4330 O O . THR A 1 559 ? -10.818 15.898 11.352 1.00 94.69 559 THR A O 1
ATOM 4333 N N . TYR A 1 560 ? -9.933 14.121 12.399 1.00 91.38 560 TYR A N 1
ATOM 4334 C CA . TYR A 1 560 ? -8.536 14.565 12.218 1.00 91.38 560 TYR A CA 1
ATOM 4335 C C . TYR A 1 560 ? -8.187 14.838 10.744 1.00 91.38 560 TYR A C 1
ATOM 4337 O O . TYR A 1 560 ? -7.432 15.758 10.423 1.00 91.38 560 TYR A O 1
ATOM 4345 N N . SER A 1 561 ? -8.771 14.066 9.819 1.00 88.62 561 SER A N 1
ATOM 4346 C CA . SER A 1 561 ? -8.587 14.262 8.378 1.00 88.62 561 SER A CA 1
ATOM 4347 C C . SER A 1 561 ? -9.269 15.538 7.860 1.00 88.62 561 SER A C 1
ATOM 4349 O O . SER A 1 561 ? -8.691 16.269 7.052 1.00 88.62 561 SER A O 1
ATOM 4351 N N . THR A 1 562 ? -10.466 15.841 8.370 1.00 90.06 562 THR A N 1
ATOM 4352 C CA . THR A 1 562 ? -11.201 17.074 8.076 1.00 90.06 562 THR A CA 1
ATOM 4353 C C . THR A 1 562 ? -10.451 18.268 8.649 1.00 90.06 562 THR A C 1
ATOM 4355 O O . THR A 1 562 ? -10.214 19.229 7.926 1.00 90.06 562 THR A O 1
ATOM 4358 N N . LEU A 1 563 ? -10.001 18.177 9.901 1.00 90.06 563 LEU A N 1
ATOM 4359 C CA . LEU A 1 563 ? -9.286 19.231 10.612 1.00 90.06 563 LEU A CA 1
ATOM 4360 C C . LEU A 1 563 ? -8.041 19.706 9.841 1.00 90.06 563 LEU A C 1
ATOM 4362 O O . LEU A 1 563 ? -7.850 20.908 9.670 1.00 90.06 563 LEU A O 1
ATOM 4366 N N . ARG A 1 564 ? -7.247 18.781 9.276 1.00 88.44 564 ARG A N 1
ATOM 4367 C CA . ARG A 1 564 ? -6.048 19.124 8.480 1.00 88.44 564 ARG A CA 1
ATOM 4368 C C . ARG A 1 564 ? -6.317 19.665 7.069 1.00 88.44 564 ARG A C 1
ATOM 4370 O O . ARG A 1 564 ? -5.371 19.991 6.357 1.00 88.44 564 ARG A O 1
ATOM 4377 N N . SER A 1 565 ? -7.565 19.685 6.603 1.00 87.62 565 SER A N 1
ATOM 4378 C CA . SER A 1 565 ? -7.870 19.992 5.201 1.00 87.62 565 SER A CA 1
ATOM 4379 C C . SER A 1 565 ? -7.651 21.474 4.875 1.00 87.62 565 SER A C 1
ATOM 4381 O O . SER A 1 565 ? -8.240 22.355 5.506 1.00 87.62 565 SER A O 1
ATOM 4383 N N . GLN A 1 566 ? -6.850 21.742 3.838 1.00 85.56 566 GLN A N 1
ATOM 4384 C CA . GLN A 1 566 ? -6.590 23.082 3.304 1.00 85.56 566 GLN A CA 1
ATOM 4385 C C . GLN A 1 566 ? -6.676 23.073 1.771 1.00 85.56 566 GLN A C 1
ATOM 4387 O O . GLN A 1 566 ? -6.166 22.159 1.124 1.00 85.56 566 GLN A O 1
ATOM 4392 N N . LYS A 1 567 ? -7.344 24.066 1.171 1.00 85.12 567 LYS A N 1
ATOM 4393 C CA . LYS A 1 567 ? -7.479 24.193 -0.292 1.00 85.12 567 LYS A CA 1
ATOM 4394 C C . LYS A 1 567 ? -7.633 25.656 -0.694 1.00 85.12 567 LYS A C 1
ATOM 4396 O O . LYS A 1 567 ? -8.455 26.360 -0.117 1.00 85.12 567 LYS A O 1
ATOM 4401 N N . ASN A 1 568 ? -6.890 26.098 -1.713 1.00 79.88 568 ASN A N 1
ATOM 4402 C CA . ASN A 1 568 ? -6.943 27.467 -2.251 1.00 79.88 568 ASN A CA 1
ATOM 4403 C C . ASN A 1 568 ? -6.817 28.551 -1.154 1.00 79.88 568 ASN A C 1
ATOM 4405 O O . ASN A 1 568 ? -7.607 29.490 -1.121 1.00 79.88 568 ASN A O 1
ATOM 4409 N N . GLY A 1 569 ? -5.894 28.371 -0.201 1.00 79.06 569 GLY A N 1
ATOM 4410 C CA . GLY A 1 569 ? -5.685 29.292 0.929 1.00 79.06 569 GLY A CA 1
ATOM 4411 C C . GLY A 1 569 ? -6.728 29.216 2.056 1.00 79.06 569 GLY A C 1
ATOM 4412 O O . GLY A 1 569 ? -6.527 29.817 3.108 1.00 79.06 569 GLY A O 1
ATOM 4413 N N . LYS A 1 570 ? -7.817 28.453 1.889 1.00 86.38 570 LYS A N 1
ATOM 4414 C CA . LYS A 1 570 ? -8.832 28.220 2.928 1.00 86.38 570 LYS A CA 1
ATOM 4415 C C . LYS A 1 570 ? -8.440 27.029 3.798 1.00 86.38 570 LYS A C 1
ATOM 4417 O O . LYS A 1 570 ? -8.077 25.978 3.270 1.00 86.38 570 LYS A O 1
ATOM 4422 N N . SER A 1 571 ? -8.562 27.176 5.115 1.00 90.38 571 SER A N 1
ATOM 4423 C CA . SER A 1 571 ? -8.181 26.161 6.105 1.00 90.38 571 SER A CA 1
ATOM 4424 C C . SER A 1 571 ? -9.361 25.795 6.999 1.00 90.38 571 SER A C 1
ATOM 4426 O O . SER A 1 571 ? -10.040 26.684 7.512 1.00 90.38 571 SER A O 1
ATOM 4428 N N . ARG A 1 572 ? -9.589 24.490 7.214 1.00 93.12 572 ARG A N 1
ATOM 4429 C CA . ARG A 1 572 ? -10.599 24.009 8.173 1.00 93.12 572 ARG A CA 1
ATOM 4430 C C . ARG A 1 572 ? -10.277 24.420 9.602 1.00 93.12 572 ARG A C 1
ATOM 4432 O O . ARG A 1 572 ? -11.188 24.786 10.330 1.00 93.12 572 ARG A O 1
ATOM 4439 N N . LEU A 1 573 ? -9.000 24.415 9.976 1.00 92.75 573 LEU A N 1
ATOM 4440 C CA . LEU A 1 573 ? -8.568 24.872 11.292 1.00 92.75 573 LEU A CA 1
ATOM 4441 C C . LEU A 1 573 ? -8.970 26.334 11.535 1.00 92.75 573 LEU A C 1
ATOM 4443 O O . LEU A 1 573 ? -9.592 26.624 12.549 1.00 92.75 573 LEU A O 1
ATOM 4447 N N . LYS A 1 574 ? -8.672 27.234 10.584 1.00 91.75 574 LYS A N 1
ATOM 4448 C CA . LYS A 1 574 ? -9.029 28.659 10.705 1.00 91.75 574 LYS A CA 1
ATOM 4449 C C . LYS A 1 574 ? -10.538 28.848 10.864 1.00 91.75 574 LYS A C 1
ATOM 4451 O O . LYS A 1 574 ? -10.963 29.543 11.771 1.00 91.75 574 LYS A O 1
ATOM 4456 N N . GLN A 1 575 ? -11.331 28.135 10.065 1.00 93.44 575 GLN A N 1
ATOM 4457 C CA . GLN A 1 575 ? -12.795 28.153 10.147 1.00 93.44 575 GLN A CA 1
ATOM 4458 C C . GLN A 1 575 ? -13.326 27.723 11.532 1.00 93.44 575 GLN A C 1
ATOM 4460 O O . GLN A 1 575 ? -14.301 28.291 12.014 1.00 93.44 575 GLN A O 1
ATOM 4465 N N . ILE A 1 576 ? -12.702 26.725 12.171 1.00 94.88 576 ILE A N 1
ATOM 4466 C CA . ILE A 1 576 ? -13.078 26.275 13.523 1.00 94.88 576 ILE A CA 1
ATOM 4467 C C . ILE A 1 576 ? -12.694 27.326 14.568 1.00 94.88 576 ILE A C 1
ATOM 4469 O O . ILE A 1 576 ? -13.508 27.637 15.432 1.00 94.88 576 ILE A O 1
ATOM 4473 N N . VAL A 1 577 ? -11.482 27.881 14.484 1.00 94.50 577 VAL A N 1
ATOM 4474 C CA . VAL A 1 577 ? -10.996 28.907 15.422 1.00 94.50 577 VAL A CA 1
ATOM 4475 C C . VAL A 1 577 ? -11.840 30.183 15.332 1.00 94.50 577 VAL A C 1
ATOM 4477 O O . VAL A 1 577 ? -12.221 30.734 16.359 1.00 94.50 577 VAL A O 1
ATOM 4480 N N . GLU A 1 578 ? -12.214 30.605 14.121 1.00 94.00 578 GLU A N 1
ATOM 4481 C CA . GLU A 1 578 ? -13.114 31.744 13.887 1.00 94.00 578 GLU A CA 1
ATOM 4482 C C . GLU A 1 578 ? -14.505 31.529 14.509 1.00 94.00 578 GLU A C 1
ATOM 4484 O O . GLU A 1 578 ? -15.080 32.458 15.069 1.00 94.00 578 GLU A O 1
ATOM 4489 N N . TRP A 1 579 ? -15.046 30.308 14.444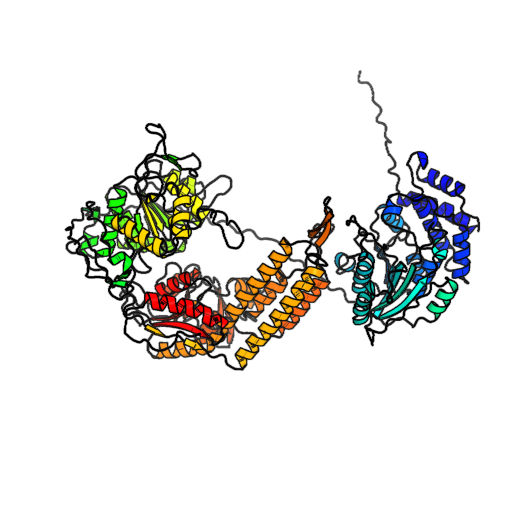 1.00 94.75 579 TRP A N 1
ATOM 4490 C CA . TRP A 1 579 ? -16.332 29.970 15.067 1.00 94.75 579 TRP A CA 1
ATOM 4491 C C . TRP A 1 579 ? -16.258 29.873 16.596 1.00 94.75 579 TRP A C 1
ATOM 4493 O O . TRP A 1 579 ? -17.192 30.282 17.299 1.00 94.75 579 TRP A O 1
ATOM 4503 N N . ALA A 1 580 ? -15.162 29.309 17.104 1.00 94.19 580 ALA A N 1
ATOM 4504 C CA . ALA A 1 580 ? -14.916 29.156 18.529 1.00 94.19 580 ALA A CA 1
ATOM 4505 C C . ALA A 1 580 ? -14.776 30.526 19.211 1.00 94.19 580 ALA A C 1
ATOM 4507 O O . ALA A 1 580 ? -15.414 30.747 20.240 1.00 94.19 580 ALA A O 1
ATOM 4508 N N . GLY A 1 581 ? -14.027 31.444 18.591 1.00 92.00 581 GLY A N 1
ATOM 4509 C CA . GLY A 1 581 ? -13.646 32.730 19.175 1.00 92.00 581 GLY A CA 1
ATOM 4510 C C . GLY A 1 581 ? -12.364 32.627 20.009 1.00 92.00 581 GLY A C 1
ATOM 4511 O O . GLY A 1 581 ? -11.988 31.550 20.469 1.00 92.00 581 GLY A O 1
ATOM 4512 N N . ALA A 1 582 ? -11.664 33.750 20.196 1.00 86.06 582 ALA A N 1
ATOM 4513 C CA . ALA A 1 582 ? -10.413 33.791 20.965 1.00 86.06 582 ALA A CA 1
ATOM 4514 C C . ALA A 1 582 ? -10.628 33.540 22.473 1.00 86.06 582 ALA A C 1
ATOM 4516 O O . ALA A 1 582 ? -9.746 33.028 23.158 1.00 86.06 582 ALA A O 1
ATOM 4517 N N . ASP A 1 583 ? -11.818 33.864 22.974 1.00 90.38 583 ASP A N 1
ATOM 4518 C CA . ASP A 1 583 ? -12.287 33.673 24.347 1.00 90.38 583 ASP A CA 1
ATOM 4519 C C . ASP A 1 583 ? -12.957 32.304 24.570 1.00 90.38 583 ASP A C 1
ATOM 4521 O O . ASP A 1 583 ? -13.603 32.079 25.594 1.00 90.38 583 ASP A O 1
ATOM 4525 N N . PHE A 1 584 ? -12.806 31.368 23.626 1.00 96.06 584 PHE A N 1
ATOM 4526 C CA . PHE A 1 584 ? -13.425 30.052 23.707 1.00 96.06 584 PHE A CA 1
ATOM 4527 C C . PHE A 1 584 ? -12.996 29.284 24.963 1.00 96.06 584 PHE A C 1
ATOM 4529 O O . PHE A 1 584 ? -11.863 28.821 25.106 1.00 96.06 584 PHE A O 1
ATOM 4536 N N . GLU A 1 585 ? -13.969 29.081 25.840 1.00 96.19 585 GLU A N 1
ATOM 4537 C CA . GLU A 1 585 ? -13.836 28.348 27.096 1.00 96.19 585 GLU A CA 1
ATOM 4538 C C . GLU A 1 585 ? -14.441 26.933 27.041 1.00 96.19 585 GLU A C 1
ATOM 4540 O O . GLU A 1 585 ? -14.429 26.201 28.034 1.00 96.19 585 GLU A O 1
ATOM 4545 N N . GLY A 1 586 ? -15.014 26.544 25.904 1.00 96.12 586 GLY A N 1
ATOM 4546 C CA . GLY A 1 586 ? -15.684 25.261 25.738 1.00 96.12 586 GLY A CA 1
ATOM 4547 C C . GLY A 1 586 ? -14.740 24.057 25.769 1.00 96.12 586 GLY A C 1
ATOM 4548 O O . GLY A 1 586 ? -13.511 24.180 25.816 1.00 96.12 586 GLY A O 1
ATOM 4549 N N . VAL A 1 587 ? -15.331 22.864 25.729 1.00 98.19 587 VAL A N 1
ATOM 4550 C CA . VAL A 1 587 ? -14.582 21.600 25.719 1.00 98.19 587 VAL A CA 1
ATOM 4551 C C . VAL A 1 587 ? -14.038 21.319 24.320 1.00 98.19 587 VAL A C 1
ATOM 4553 O O . VAL A 1 587 ? -14.775 21.405 23.337 1.00 98.19 587 VAL A O 1
ATOM 4556 N N . ILE A 1 588 ? -12.762 20.935 24.237 1.00 98.00 588 ILE A N 1
ATOM 4557 C CA . ILE A 1 588 ? -12.178 20.299 23.050 1.00 98.00 588 ILE A CA 1
ATOM 4558 C C . ILE A 1 588 ? -11.861 18.857 23.415 1.00 98.00 588 ILE A C 1
ATOM 4560 O O . ILE A 1 588 ? -10.904 18.587 24.141 1.00 98.00 588 ILE A O 1
ATOM 4564 N N . ALA A 1 589 ? -12.666 17.935 22.903 1.00 97.56 589 ALA A N 1
ATOM 4565 C CA . ALA A 1 589 ? -12.450 16.511 23.058 1.00 97.56 589 ALA A CA 1
ATOM 4566 C C . ALA A 1 589 ? -11.667 15.970 21.860 1.00 97.56 589 ALA A C 1
ATOM 4568 O O . ALA A 1 589 ? -12.170 15.933 20.735 1.00 97.56 589 ALA A O 1
ATOM 4569 N N . PHE A 1 590 ? -10.433 15.539 22.106 1.00 96.12 590 PHE A N 1
ATOM 4570 C CA . PHE A 1 590 ? -9.646 14.768 21.152 1.00 96.12 590 PHE A CA 1
ATOM 4571 C C . PHE A 1 590 ? -9.902 13.277 21.386 1.00 96.12 590 PHE A C 1
ATOM 4573 O O . PHE A 1 590 ? -9.197 12.629 22.159 1.00 96.12 590 PHE A O 1
ATOM 4580 N N . ASP A 1 591 ? -10.930 12.753 20.727 1.00 93.81 591 ASP A N 1
ATOM 4581 C CA . ASP A 1 591 ? -11.302 11.342 20.725 1.00 93.81 591 ASP A CA 1
ATOM 4582 C C . ASP A 1 591 ? -10.426 10.521 19.774 1.00 93.81 591 ASP A C 1
ATOM 4584 O O . ASP A 1 591 ? -10.180 10.906 18.634 1.00 93.81 591 ASP A O 1
ATOM 4588 N N . GLU A 1 592 ? -9.934 9.377 20.249 1.00 88.31 592 GLU A N 1
ATOM 4589 C CA . GLU A 1 592 ? -8.877 8.589 19.606 1.00 88.31 592 GLU A CA 1
ATOM 4590 C C . GLU A 1 592 ? -7.602 9.419 19.345 1.00 88.31 592 GLU A C 1
ATOM 4592 O O . GLU A 1 592 ? -6.982 9.342 18.273 1.00 88.31 592 GLU A O 1
ATOM 4597 N N . CYS A 1 593 ? -7.185 10.202 20.354 1.00 88.56 593 CYS A N 1
ATOM 4598 C CA . CYS A 1 593 ? -6.080 11.167 20.261 1.00 88.56 593 CYS A CA 1
ATOM 4599 C C . CYS A 1 593 ? -4.723 10.576 19.875 1.00 88.56 593 CYS A C 1
ATOM 4601 O O . CYS A 1 593 ? -3.883 11.306 19.354 1.00 88.56 593 CYS A O 1
ATOM 4603 N N . HIS A 1 594 ? -4.532 9.258 19.987 1.00 82.69 594 HIS A N 1
ATOM 4604 C CA . HIS A 1 594 ? -3.353 8.576 19.443 1.00 82.69 594 HIS A CA 1
ATOM 4605 C C . HIS A 1 594 ? -3.191 8.779 17.922 1.00 82.69 594 HIS A C 1
ATOM 4607 O O . HIS A 1 594 ? -2.101 8.590 17.385 1.00 82.69 594 HIS A O 1
ATOM 4613 N N . SER A 1 595 ? -4.251 9.193 17.217 1.00 82.75 595 SER A N 1
ATOM 4614 C CA . SER A 1 595 ? -4.204 9.607 15.806 1.00 82.75 595 SER A CA 1
ATOM 4615 C C . SER A 1 595 ? -3.357 10.870 15.577 1.00 82.75 595 SER A C 1
ATOM 4617 O O . SER A 1 595 ? -2.914 11.117 14.458 1.00 82.75 595 SER A O 1
ATOM 4619 N N . MET A 1 596 ? -3.093 11.653 16.629 1.00 84.31 596 MET A N 1
ATOM 4620 C CA . MET A 1 596 ? -2.150 12.779 16.627 1.00 84.31 596 MET A CA 1
ATOM 4621 C C . MET A 1 596 ? -0.709 12.356 16.949 1.00 84.31 596 MET A C 1
ATOM 4623 O O . MET A 1 596 ? 0.170 13.213 17.037 1.00 84.31 596 MET A O 1
ATOM 4627 N N . GLY A 1 597 ? -0.450 11.052 17.118 1.00 72.00 597 GLY A N 1
ATOM 4628 C CA . GLY A 1 597 ? 0.895 10.513 17.315 1.00 72.00 597 GLY A CA 1
ATOM 4629 C C . GLY A 1 597 ? 1.850 10.905 16.182 1.00 72.00 597 GLY A C 1
ATOM 4630 O O . GLY A 1 597 ? 1.433 11.194 15.057 1.00 72.00 597 GLY A O 1
ATOM 4631 N N . ASN A 1 598 ? 3.151 10.914 16.483 1.00 68.56 598 ASN A N 1
ATOM 4632 C CA . ASN A 1 598 ? 4.204 11.420 15.592 1.00 68.56 598 ASN A CA 1
ATOM 4633 C C . ASN A 1 598 ? 4.013 12.901 15.222 1.00 68.56 598 ASN A C 1
ATOM 4635 O O . ASN A 1 598 ? 4.252 13.303 14.085 1.00 68.56 598 ASN A O 1
ATOM 4639 N N . ALA A 1 599 ? 3.601 13.740 16.176 1.00 59.59 599 ALA A N 1
ATOM 4640 C CA . ALA A 1 599 ? 3.579 15.199 16.015 1.00 59.59 599 ALA A CA 1
ATOM 4641 C C . ALA A 1 599 ? 4.991 15.836 15.948 1.00 59.59 599 ALA A C 1
ATOM 4643 O O . ALA A 1 599 ? 5.129 17.057 15.994 1.00 59.59 599 ALA A O 1
ATOM 4644 N N . MET A 1 600 ? 6.030 15.004 15.844 1.00 60.69 600 MET A N 1
ATOM 4645 C CA . MET A 1 600 ? 7.444 15.344 15.734 1.00 60.69 600 MET A CA 1
ATOM 4646 C C . MET A 1 600 ? 8.114 14.486 14.670 1.00 60.69 600 MET A C 1
ATOM 4648 O O . MET A 1 600 ? 7.613 13.410 14.331 1.00 60.69 600 MET A O 1
ATOM 4652 N N . ALA A 1 601 ? 9.257 14.965 14.177 1.00 55.72 601 ALA A N 1
ATOM 4653 C CA . ALA A 1 601 ? 10.147 14.104 13.430 1.00 55.72 601 ALA A CA 1
ATOM 4654 C C . ALA A 1 601 ? 10.795 13.095 14.388 1.00 55.72 601 ALA A C 1
ATOM 4656 O O . ALA A 1 601 ? 11.311 13.498 15.426 1.00 55.72 601 ALA A O 1
ATOM 4657 N N . VAL A 1 602 ? 10.726 11.805 14.068 1.00 55.78 602 VAL A N 1
ATOM 4658 C CA . VAL A 1 602 ? 11.281 10.728 14.906 1.00 55.78 602 VAL A CA 1
ATOM 4659 C C . VAL A 1 602 ? 12.314 9.962 14.095 1.00 55.78 602 VAL A C 1
ATOM 4661 O O . VAL A 1 602 ? 12.107 9.716 12.904 1.00 55.78 602 VAL A O 1
ATOM 4664 N N . GLU A 1 603 ? 13.418 9.566 14.721 1.00 42.44 603 GLU A N 1
ATOM 4665 C CA . GLU A 1 603 ? 14.423 8.728 14.077 1.00 42.44 603 GLU A CA 1
ATOM 4666 C C . GLU A 1 603 ? 13.881 7.298 13.901 1.00 42.44 603 GLU A C 1
ATOM 4668 O O . GLU A 1 603 ? 13.623 6.571 14.858 1.00 42.44 603 GLU A O 1
ATOM 4673 N N . GLY A 1 604 ? 13.623 6.908 12.652 1.00 48.72 604 GLY A N 1
ATOM 4674 C CA . GLY A 1 604 ? 13.187 5.564 12.289 1.00 48.72 604 GLY A CA 1
ATOM 4675 C C . GLY A 1 604 ? 14.350 4.687 11.826 1.00 48.72 604 GLY A C 1
ATOM 4676 O O . GLY A 1 604 ? 15.440 5.160 11.520 1.00 48.72 604 GLY A O 1
ATOM 4677 N N . THR A 1 605 ? 14.091 3.389 11.649 1.00 32.62 605 THR A N 1
ATOM 4678 C CA . THR A 1 605 ? 15.081 2.408 11.151 1.00 32.62 605 THR A CA 1
ATOM 4679 C C . THR A 1 605 ? 15.618 2.700 9.742 1.00 32.62 605 THR A C 1
ATOM 4681 O O . THR A 1 605 ? 16.596 2.086 9.323 1.00 32.62 605 THR A O 1
ATOM 4684 N N . LEU A 1 606 ? 14.986 3.620 9.004 1.00 33.97 606 LEU A N 1
ATOM 4685 C CA . LEU A 1 606 ? 15.363 4.061 7.655 1.00 33.97 606 LEU A CA 1
ATOM 4686 C C . LEU A 1 606 ? 15.720 5.565 7.598 1.00 33.97 606 LEU A C 1
ATOM 4688 O O . LEU A 1 606 ? 15.802 6.123 6.505 1.00 33.97 606 LEU A O 1
ATOM 4692 N N . GLY A 1 607 ? 15.923 6.214 8.753 1.00 40.88 607 GLY A N 1
ATOM 4693 C CA . GLY A 1 607 ? 16.205 7.649 8.887 1.00 40.88 607 GLY A CA 1
ATOM 4694 C C . GLY A 1 607 ? 15.061 8.447 9.527 1.00 40.88 607 GLY A C 1
ATOM 4695 O O . GLY A 1 607 ? 14.064 7.883 9.979 1.00 40.88 607 GLY A O 1
ATOM 4696 N N . MET A 1 608 ? 15.208 9.774 9.567 1.00 44.28 608 MET A N 1
ATOM 4697 C CA . MET A 1 608 ? 14.229 10.703 10.150 1.00 44.28 608 MET A CA 1
ATOM 4698 C C . MET A 1 608 ? 12.870 10.638 9.435 1.00 44.28 608 MET A C 1
ATOM 4700 O O . MET A 1 608 ? 12.760 10.916 8.240 1.00 44.28 608 MET A O 1
ATOM 4704 N N . VAL A 1 609 ? 11.813 10.315 10.177 1.00 52.53 609 VAL A N 1
ATOM 4705 C CA . VAL A 1 609 ? 10.420 10.332 9.716 1.00 52.53 609 VAL A CA 1
ATOM 4706 C C . VAL A 1 609 ? 9.832 11.697 10.038 1.00 52.53 609 VAL A C 1
ATOM 4708 O O . VAL A 1 609 ? 9.781 12.053 11.204 1.00 52.53 609 VAL A O 1
ATOM 4711 N N . ALA A 1 610 ? 9.379 12.459 9.039 1.00 61.44 610 ALA A N 1
ATOM 4712 C CA . ALA A 1 610 ? 8.797 13.789 9.251 1.00 61.44 610 ALA A CA 1
ATOM 4713 C C . ALA A 1 610 ? 7.507 13.759 10.100 1.00 61.44 610 ALA A C 1
ATOM 4715 O O . ALA A 1 610 ? 6.740 12.795 10.059 1.00 61.44 610 ALA A O 1
ATOM 4716 N N . ALA A 1 611 ? 7.243 14.856 10.818 1.00 65.06 611 ALA A N 1
ATOM 4717 C CA . ALA A 1 611 ? 6.061 15.010 11.662 1.00 65.06 611 ALA A CA 1
ATOM 4718 C C . ALA A 1 611 ? 4.742 14.858 10.875 1.00 65.06 611 ALA A C 1
ATOM 4720 O O . ALA A 1 611 ? 4.566 15.394 9.776 1.00 65.06 611 ALA A O 1
ATOM 4721 N N . SER A 1 612 ? 3.778 14.154 11.470 1.00 78.38 612 SER A N 1
ATOM 4722 C CA . SER A 1 612 ? 2.441 13.958 10.917 1.00 78.38 612 SER A CA 1
ATOM 4723 C C . SER A 1 612 ? 1.684 15.282 10.842 1.00 78.38 612 SER A C 1
ATOM 4725 O O . SER A 1 612 ? 1.445 15.941 11.854 1.00 78.38 612 SER A O 1
ATOM 4727 N N . GLN A 1 613 ? 1.198 15.628 9.647 1.00 76.12 613 GLN A N 1
ATOM 4728 C CA . GLN A 1 613 ? 0.333 16.796 9.440 1.00 76.12 613 GLN A CA 1
ATOM 4729 C C . GLN A 1 613 ? -0.939 16.756 10.305 1.00 76.12 613 GLN A C 1
ATOM 4731 O O . GLN A 1 613 ? -1.463 17.802 10.670 1.00 76.12 613 GLN A O 1
ATOM 4736 N N . GLN A 1 614 ? -1.440 15.565 10.658 1.00 82.31 614 GLN A N 1
ATOM 4737 C CA . GLN A 1 614 ? -2.577 15.444 11.581 1.00 82.31 614 GLN A CA 1
ATOM 4738 C C . GLN A 1 614 ? -2.196 15.871 13.005 1.00 82.31 614 GLN A C 1
ATOM 4740 O O . GLN A 1 614 ? -2.952 16.609 13.633 1.00 82.31 614 GLN A O 1
ATOM 4745 N N . GLY A 1 615 ? -1.014 15.464 13.483 1.00 83.75 615 GLY A N 1
ATOM 4746 C CA . GLY A 1 615 ? -0.494 15.856 14.795 1.00 83.75 615 GLY A CA 1
ATOM 4747 C C . GLY A 1 615 ? -0.215 17.357 14.888 1.00 83.75 615 GLY A C 1
ATOM 4748 O O . GLY A 1 615 ? -0.620 17.996 15.855 1.00 83.75 615 GLY A O 1
ATOM 4749 N N . ILE A 1 616 ? 0.378 17.944 13.841 1.00 84.31 616 ILE A N 1
ATOM 4750 C CA . ILE A 1 616 ? 0.659 19.389 13.771 1.00 84.31 616 ILE A CA 1
ATOM 4751 C C . ILE A 1 616 ? -0.632 20.208 13.878 1.00 84.31 616 ILE A C 1
ATOM 4753 O O . ILE A 1 616 ? -0.722 21.125 14.687 1.00 84.31 616 ILE A O 1
ATOM 4757 N N . VAL A 1 617 ? -1.662 19.885 13.093 1.00 87.31 617 VAL A N 1
ATOM 4758 C CA . VAL A 1 617 ? -2.903 20.679 13.103 1.00 87.31 617 VAL A CA 1
ATOM 4759 C C . VAL A 1 617 ? -3.680 20.496 14.414 1.00 87.31 617 VAL A C 1
ATOM 4761 O O . VAL A 1 617 ? -4.297 21.448 14.891 1.00 87.31 617 VAL A O 1
ATOM 4764 N N . GLY A 1 618 ? -3.609 19.314 15.036 1.00 90.31 618 GLY A N 1
ATOM 4765 C CA . GLY A 1 618 ? -4.136 19.095 16.385 1.00 90.31 618 GLY A CA 1
ATOM 4766 C C . GLY A 1 618 ? -3.458 19.977 17.441 1.00 90.31 618 GLY A C 1
ATOM 4767 O O . GLY A 1 618 ? -4.146 20.581 18.263 1.00 90.31 618 GLY A O 1
ATOM 4768 N N . LEU A 1 619 ? -2.127 20.119 17.377 1.00 89.19 619 LEU A N 1
ATOM 4769 C CA . LEU A 1 619 ? -1.358 21.051 18.214 1.00 89.19 619 LEU A CA 1
ATOM 4770 C C . LEU A 1 619 ? -1.757 22.511 17.962 1.00 89.19 619 LEU A C 1
ATOM 4772 O O . LEU A 1 619 ? -2.049 23.240 18.905 1.00 89.19 619 LEU A O 1
ATOM 4776 N N . ARG A 1 620 ? -1.873 22.926 16.698 1.00 91.94 620 ARG A N 1
ATOM 4777 C CA . ARG A 1 620 ? -2.300 24.293 16.364 1.00 91.94 620 ARG A CA 1
ATOM 4778 C C . ARG A 1 620 ? -3.676 24.637 16.930 1.00 91.94 620 ARG A C 1
ATOM 4780 O O . ARG A 1 620 ? -3.869 25.751 17.395 1.00 91.94 620 ARG A O 1
ATOM 4787 N N . LEU A 1 621 ? -4.627 23.696 16.925 1.00 94.38 621 LEU A N 1
ATOM 4788 C CA . LEU A 1 621 ? -5.965 23.928 17.483 1.00 94.38 621 LEU A CA 1
ATOM 4789 C C . LEU A 1 621 ? -5.921 24.214 18.989 1.00 94.38 621 LEU A C 1
ATOM 4791 O O . LEU A 1 621 ? -6.546 25.168 19.447 1.00 94.38 621 LEU A O 1
ATOM 4795 N N . GLN A 1 622 ? -5.175 23.413 19.755 1.00 93.31 622 GLN A N 1
ATOM 4796 C CA . GLN A 1 622 ? -5.022 23.659 21.192 1.00 93.31 622 GLN A CA 1
ATOM 4797 C C . GLN A 1 622 ? -4.169 24.902 21.481 1.00 93.31 622 GLN A C 1
ATOM 4799 O O . GLN A 1 622 ? -4.392 25.540 22.501 1.00 93.31 622 GLN A O 1
ATOM 4804 N N . ASN A 1 623 ? -3.237 25.290 20.610 1.00 92.25 623 ASN A N 1
ATOM 4805 C CA . ASN A 1 623 ? -2.468 26.526 20.779 1.00 92.25 623 ASN A CA 1
ATOM 4806 C C . ASN A 1 623 ? -3.330 27.768 20.502 1.00 92.25 623 ASN A C 1
ATOM 4808 O O . ASN A 1 623 ? -3.275 28.732 21.259 1.00 92.25 623 ASN A O 1
ATOM 4812 N N . ALA A 1 624 ? -4.168 27.719 19.462 1.00 93.31 624 ALA A N 1
ATOM 4813 C CA . ALA A 1 624 ? -5.047 28.816 19.065 1.00 93.31 624 ALA A CA 1
ATOM 4814 C C . ALA A 1 624 ? -6.120 29.150 20.116 1.00 93.31 624 ALA A C 1
ATOM 4816 O O . ALA A 1 624 ? -6.506 30.305 20.258 1.00 93.31 624 ALA A O 1
ATOM 4817 N N . LEU A 1 625 ? -6.613 28.144 20.848 1.00 95.25 625 LEU A N 1
ATOM 4818 C CA . LEU A 1 625 ? -7.704 28.288 21.817 1.00 95.25 625 LEU A CA 1
ATOM 4819 C C . LEU A 1 625 ? -7.176 28.129 23.251 1.00 95.25 625 LEU A C 1
ATOM 4821 O O . LEU A 1 625 ? -7.361 27.097 23.901 1.00 95.25 625 LEU A O 1
ATOM 4825 N N . ALA A 1 626 ? -6.477 29.151 23.754 1.00 93.56 626 ALA A N 1
ATOM 4826 C CA . ALA A 1 626 ? -5.726 29.080 25.013 1.00 93.56 626 ALA A CA 1
ATOM 4827 C C . ALA A 1 626 ? -6.588 28.715 26.243 1.00 93.56 626 ALA A C 1
ATOM 4829 O O . ALA A 1 626 ? -6.177 27.907 27.084 1.00 93.56 626 ALA A O 1
ATOM 4830 N N . LEU A 1 627 ? -7.818 29.232 26.305 1.00 95.75 627 LEU A N 1
ATOM 4831 C CA . LEU A 1 627 ? -8.755 29.020 27.416 1.00 95.75 627 LEU A CA 1
ATOM 4832 C C . LEU A 1 627 ? -9.590 27.735 27.299 1.00 95.75 627 LEU A C 1
ATOM 4834 O O . LEU A 1 627 ? -10.355 27.422 28.217 1.00 95.75 627 LEU A O 1
ATOM 4838 N N . ALA A 1 628 ? -9.425 26.975 26.213 1.00 97.38 628 ALA A N 1
ATOM 4839 C CA . ALA A 1 628 ? -10.191 25.765 25.960 1.00 97.38 628 ALA A CA 1
ATOM 4840 C C . ALA A 1 628 ? -9.951 24.678 27.015 1.00 97.38 628 ALA A C 1
ATOM 4842 O O . ALA A 1 628 ? -8.827 24.440 27.466 1.00 97.38 628 ALA A O 1
ATOM 4843 N N . ARG A 1 629 ? -11.019 23.956 27.343 1.00 97.81 629 ARG A N 1
ATOM 4844 C CA . ARG A 1 629 ? -11.018 22.805 28.249 1.00 97.81 629 ARG A CA 1
ATOM 4845 C C . ARG A 1 629 ? -10.667 21.540 27.475 1.00 97.81 629 ARG A C 1
ATOM 4847 O O . ARG A 1 629 ? -11.533 20.887 26.895 1.00 97.81 629 ARG A O 1
ATOM 4854 N N . VAL A 1 630 ? -9.375 21.232 27.395 1.00 97.69 630 VAL A N 1
ATOM 4855 C CA . VAL A 1 630 ? -8.879 20.127 26.562 1.00 97.69 630 VAL A CA 1
ATOM 4856 C C . VAL A 1 630 ? -9.023 18.788 27.285 1.00 97.69 630 VAL A C 1
ATOM 4858 O O . VAL A 1 630 ? -8.589 18.632 28.429 1.00 97.69 630 VAL A O 1
ATOM 4861 N N . VAL A 1 631 ? -9.612 17.813 26.594 1.00 97.62 631 VAL A N 1
ATOM 4862 C CA . VAL A 1 631 ? -9.728 16.420 27.034 1.00 97.62 631 VAL A CA 1
ATOM 4863 C C . VAL A 1 631 ? -9.091 15.521 25.982 1.00 97.62 631 VAL A C 1
ATOM 4865 O O . VAL A 1 631 ? -9.497 15.520 24.819 1.00 97.62 631 VAL A O 1
ATOM 4868 N N . TYR A 1 632 ? -8.097 14.740 26.388 1.00 95.75 632 TYR A N 1
ATOM 4869 C CA . TYR A 1 632 ? -7.481 13.716 25.550 1.00 95.75 632 TYR A CA 1
ATOM 4870 C C . TYR A 1 632 ? -8.130 12.371 25.850 1.00 95.75 632 TYR A C 1
ATOM 4872 O O . TYR A 1 632 ? -8.178 11.966 27.006 1.00 95.75 632 TYR A O 1
ATOM 4880 N N . VAL A 1 633 ? -8.624 11.669 24.833 1.00 93.44 633 VAL A N 1
ATOM 4881 C CA . VAL A 1 633 ? -9.374 10.423 25.017 1.00 93.44 633 VAL A CA 1
ATOM 4882 C C . VAL A 1 633 ? -8.728 9.323 24.174 1.00 93.44 633 VAL A C 1
ATOM 4884 O O . VAL A 1 633 ? -8.832 9.321 22.948 1.00 93.44 633 VAL A O 1
ATOM 4887 N N . SER A 1 634 ? -8.019 8.387 24.815 1.00 87.69 634 SER A N 1
ATOM 4888 C CA . SER A 1 634 ? -7.399 7.242 24.127 1.00 87.69 634 SER A CA 1
ATOM 4889 C C . SER A 1 634 ? -6.952 6.148 25.095 1.00 87.69 634 SER A C 1
ATOM 4891 O O . SER A 1 634 ? -6.140 6.389 25.982 1.00 87.69 634 SER A O 1
ATOM 4893 N N . ALA A 1 635 ? -7.365 4.905 24.833 1.00 76.25 635 ALA A N 1
ATOM 4894 C CA . ALA A 1 635 ? -6.927 3.729 25.596 1.00 76.25 635 ALA A CA 1
ATOM 4895 C C . ALA A 1 635 ? -5.423 3.421 25.439 1.00 76.25 635 ALA A C 1
ATOM 4897 O O . ALA A 1 635 ? -4.829 2.742 26.269 1.00 76.25 635 ALA A O 1
ATOM 4898 N N . THR A 1 636 ? -4.804 3.877 24.346 1.00 67.94 636 THR A N 1
ATOM 4899 C CA . THR A 1 636 ? -3.395 3.593 24.015 1.00 67.94 636 THR A CA 1
ATOM 4900 C C . THR A 1 636 ? -2.483 4.803 24.213 1.00 67.94 636 THR A C 1
ATOM 4902 O O . THR A 1 636 ? -1.289 4.740 23.902 1.00 67.94 636 THR A O 1
ATOM 4905 N N . GLY A 1 637 ? -3.027 5.908 24.731 1.00 59.69 637 GLY A N 1
ATOM 4906 C CA . GLY A 1 637 ? -2.326 7.181 24.879 1.00 59.69 637 GLY A CA 1
ATOM 4907 C C . GLY A 1 637 ? -1.040 7.099 25.694 1.00 59.69 637 GLY A C 1
ATOM 4908 O O . GLY A 1 637 ? -0.040 7.688 25.312 1.00 59.69 637 GLY A O 1
ATOM 4909 N N . ALA A 1 638 ? -1.039 6.287 26.752 1.00 60.19 638 ALA A N 1
ATOM 4910 C CA . ALA A 1 638 ? 0.102 6.110 27.646 1.00 60.19 638 ALA A CA 1
ATOM 4911 C C . ALA A 1 638 ? 0.891 4.804 27.391 1.00 60.19 638 ALA A C 1
ATOM 4913 O O . ALA A 1 638 ? 1.547 4.290 28.287 1.00 60.19 638 ALA A O 1
ATOM 4914 N N . THR A 1 639 ? 0.810 4.220 26.187 1.00 64.06 639 THR A N 1
ATOM 4915 C CA . THR A 1 639 ? 1.520 2.954 25.867 1.00 64.06 639 THR A CA 1
ATOM 4916 C C . THR A 1 639 ? 2.874 3.151 25.184 1.00 64.06 639 THR A C 1
ATOM 4918 O O . THR A 1 639 ? 3.699 2.240 25.173 1.00 64.06 639 THR A O 1
ATOM 4921 N N . LYS A 1 640 ? 3.105 4.325 24.588 1.00 65.75 640 LYS A N 1
ATOM 4922 C CA . LYS A 1 640 ? 4.364 4.732 23.951 1.00 65.75 640 LYS A CA 1
ATOM 4923 C C . LYS A 1 640 ? 4.621 6.199 24.263 1.00 65.75 640 LYS A C 1
ATOM 4925 O O . LYS A 1 640 ? 3.676 6.981 24.269 1.00 65.75 640 LYS A O 1
ATOM 4930 N N . VAL A 1 641 ? 5.884 6.579 24.422 1.00 68.81 641 VAL A N 1
ATOM 4931 C CA . VAL A 1 641 ? 6.292 7.958 24.746 1.00 68.81 641 VAL A CA 1
ATOM 4932 C C . VAL A 1 641 ? 5.798 8.959 23.699 1.00 68.81 641 VAL A C 1
ATOM 4934 O O . VAL A 1 641 ? 5.187 9.975 24.030 1.00 68.81 641 VAL A O 1
ATOM 4937 N N . SER A 1 642 ? 5.938 8.615 22.416 1.00 66.19 642 SER A N 1
ATOM 4938 C CA . SER A 1 642 ? 5.450 9.426 21.293 1.00 66.19 642 SER A CA 1
ATOM 4939 C C . SER A 1 642 ? 3.927 9.620 21.260 1.00 66.19 642 SER A C 1
ATOM 4941 O O . SER A 1 642 ? 3.439 10.504 20.556 1.00 66.19 642 SER A O 1
ATOM 4943 N N . ASN A 1 643 ? 3.157 8.843 22.032 1.00 70.69 643 ASN A N 1
ATOM 4944 C CA . ASN A 1 643 ? 1.713 9.029 22.170 1.00 70.69 643 ASN A CA 1
ATOM 4945 C C . ASN A 1 643 ? 1.336 10.061 23.249 1.00 70.69 643 ASN A C 1
ATOM 4947 O O . ASN A 1 643 ? 0.157 10.375 23.360 1.00 70.69 643 ASN A O 1
ATOM 4951 N N . LEU A 1 644 ? 2.282 10.606 24.021 1.00 78.31 644 LEU A N 1
ATOM 4952 C CA . LEU A 1 644 ? 2.040 11.748 24.916 1.00 78.31 644 LEU A CA 1
ATOM 4953 C C . LEU A 1 644 ? 2.587 13.067 24.358 1.00 78.31 644 LEU A C 1
ATOM 4955 O O . LEU A 1 644 ? 2.245 14.131 24.865 1.00 78.31 644 LEU A O 1
ATOM 4959 N N . SER A 1 645 ? 3.364 13.032 23.273 1.00 80.06 645 SER A N 1
ATOM 4960 C CA . SER A 1 645 ? 4.021 14.221 22.710 1.00 80.06 645 SER A CA 1
ATOM 4961 C C . SER A 1 645 ? 3.054 15.284 22.163 1.00 80.06 645 SER A C 1
ATOM 4963 O O . SER A 1 645 ? 3.472 16.402 21.876 1.00 80.06 645 SER A O 1
ATOM 4965 N N . TYR A 1 646 ? 1.777 14.945 21.957 1.00 85.94 646 TYR A N 1
ATOM 4966 C CA . TYR A 1 646 ? 0.732 15.890 21.540 1.00 85.94 646 TYR A CA 1
ATOM 4967 C C . TYR A 1 646 ? -0.082 16.456 22.716 1.00 85.94 646 TYR A C 1
ATOM 4969 O O . TYR A 1 646 ? -0.937 17.319 22.508 1.00 85.94 646 TYR A O 1
ATOM 4977 N N . ALA A 1 647 ? 0.134 15.958 23.937 1.00 89.19 647 ALA A N 1
ATOM 4978 C CA . ALA A 1 647 ? -0.680 16.265 25.107 1.00 89.19 647 ALA A CA 1
ATOM 4979 C C . ALA A 1 647 ? -0.144 17.471 25.906 1.00 89.19 647 ALA A C 1
ATOM 4981 O O . ALA A 1 647 ? -0.055 17.414 27.132 1.00 89.19 647 ALA A O 1
ATOM 4982 N N . ASN A 1 648 ? 0.189 18.580 25.226 1.00 87.75 648 ASN A N 1
ATOM 4983 C CA . ASN A 1 648 ? 0.829 19.764 25.830 1.00 87.75 648 ASN A CA 1
ATOM 4984 C C . ASN A 1 648 ? 0.065 20.284 27.056 1.00 87.75 648 ASN A C 1
ATOM 4986 O O . ASN A 1 648 ? 0.663 20.700 28.045 1.00 87.75 648 ASN A O 1
ATOM 4990 N N . ARG A 1 649 ? -1.273 20.223 27.017 1.00 91.88 649 ARG A N 1
ATOM 4991 C CA . ARG A 1 649 ? -2.122 20.692 28.126 1.00 91.88 649 ARG A CA 1
ATOM 4992 C C . ARG A 1 649 ? -2.012 19.882 29.424 1.00 91.8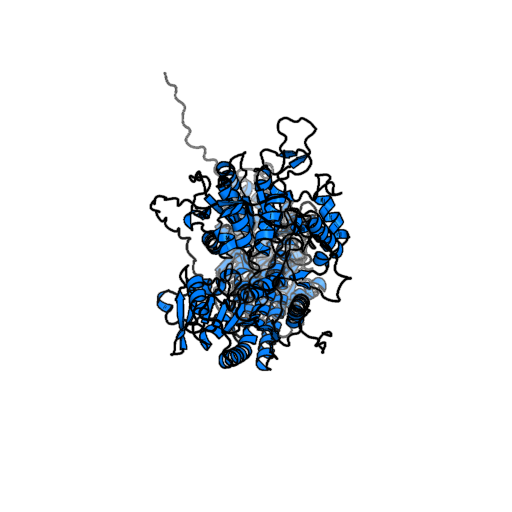8 649 ARG A C 1
ATOM 4994 O O . ARG A 1 649 ? -2.563 20.329 30.421 1.00 91.88 649 ARG A O 1
ATOM 5001 N N . LEU A 1 650 ? -1.319 18.742 29.450 1.00 91.38 650 LEU A N 1
ATOM 5002 C CA . LEU A 1 650 ? -1.011 18.050 30.711 1.00 91.38 650 LEU A CA 1
ATOM 5003 C C . LEU A 1 650 ? 0.091 18.745 31.519 1.00 91.38 650 LEU A C 1
ATOM 5005 O O . LEU A 1 650 ? 0.208 18.492 32.714 1.00 91.38 650 LEU A O 1
ATOM 5009 N N . GLY A 1 651 ? 0.872 19.627 30.886 1.00 88.12 651 GLY A N 1
ATOM 5010 C CA . GLY A 1 651 ? 1.946 20.355 31.556 1.00 88.12 651 GLY A CA 1
ATOM 5011 C C . GLY A 1 651 ? 3.170 19.498 31.866 1.00 88.12 651 GLY A C 1
ATOM 5012 O O . GLY A 1 651 ? 3.865 19.777 32.832 1.00 88.12 651 GLY A O 1
ATOM 5013 N N . LEU A 1 652 ? 3.427 18.460 31.065 1.00 85.94 652 LEU A N 1
ATOM 5014 C CA . LEU A 1 652 ? 4.558 17.543 31.244 1.00 85.94 652 LEU A CA 1
ATOM 5015 C C . LEU A 1 652 ? 5.927 18.201 31.007 1.00 85.94 652 LEU A C 1
ATOM 5017 O O . LEU A 1 652 ? 6.937 17.648 31.412 1.00 85.94 652 LEU A O 1
ATOM 5021 N N . TRP A 1 653 ? 5.986 19.355 30.348 1.00 85.38 653 TRP A N 1
ATOM 5022 C CA . TRP A 1 653 ? 7.224 20.086 30.076 1.00 85.38 653 TRP A CA 1
ATOM 5023 C C . TRP A 1 653 ? 6.964 21.590 30.083 1.00 85.38 653 TRP A C 1
ATOM 5025 O O . TRP A 1 653 ? 5.835 22.024 29.862 1.00 85.38 653 TRP A O 1
ATOM 5035 N N . GLN A 1 654 ? 8.019 22.382 30.302 1.00 75.25 654 GLN A N 1
ATOM 5036 C CA . GLN A 1 654 ? 8.005 23.859 30.234 1.00 75.25 654 GLN A CA 1
ATOM 5037 C C . GLN A 1 654 ? 7.067 24.575 31.223 1.00 75.25 654 GLN A C 1
ATOM 5039 O O . GLN A 1 654 ? 6.904 25.789 31.145 1.00 75.25 654 GLN A O 1
ATOM 5044 N N . THR A 1 655 ? 6.504 23.847 32.184 1.00 72.25 655 THR A N 1
ATOM 5045 C CA . THR A 1 655 ? 5.640 24.376 33.249 1.00 72.25 655 THR A CA 1
ATOM 5046 C C . THR A 1 655 ? 6.355 24.467 34.593 1.00 72.25 655 THR A C 1
ATOM 5048 O O . THR A 1 655 ? 5.930 25.223 35.449 1.00 72.25 655 THR A O 1
ATOM 5051 N N . GLY A 1 656 ? 7.432 23.709 34.819 1.00 66.12 656 GLY A N 1
ATOM 5052 C CA . GLY A 1 656 ? 8.059 23.583 36.142 1.00 66.12 656 GLY A CA 1
ATOM 5053 C C . GLY A 1 656 ? 7.353 22.607 37.096 1.00 66.12 656 GLY A C 1
ATOM 5054 O O . GLY A 1 656 ? 7.914 22.307 38.146 1.00 66.12 656 GLY A O 1
ATOM 5055 N N . ASP A 1 657 ? 6.189 22.058 36.720 1.00 67.75 657 ASP A N 1
ATOM 5056 C CA . ASP A 1 657 ? 5.521 20.961 37.448 1.00 67.75 657 ASP A CA 1
ATOM 5057 C C . ASP A 1 657 ? 6.280 19.629 37.292 1.00 67.75 657 ASP A C 1
ATOM 5059 O O . ASP A 1 657 ? 6.186 18.735 38.131 1.00 67.75 657 ASP A O 1
ATOM 5063 N N . PHE A 1 658 ? 7.045 19.509 36.205 1.00 74.75 658 PHE A N 1
ATOM 5064 C CA . PHE A 1 658 ? 7.874 18.362 35.854 1.00 74.75 658 PHE A CA 1
ATOM 5065 C C . PHE A 1 658 ? 9.290 18.827 35.486 1.00 74.75 658 PHE A C 1
ATOM 5067 O O . PHE A 1 658 ? 9.464 19.966 35.044 1.00 74.75 658 PHE A O 1
ATOM 5074 N N . PRO A 1 659 ? 10.313 17.959 35.619 1.00 76.62 659 PRO A N 1
ATOM 5075 C CA . PRO A 1 659 ? 11.711 18.339 35.402 1.00 76.62 659 PRO A CA 1
ATOM 5076 C C . PRO A 1 659 ? 12.079 18.579 33.927 1.00 76.62 659 PRO A C 1
ATOM 5078 O O . PRO A 1 659 ? 13.210 18.967 33.648 1.00 76.62 659 PRO A O 1
ATOM 5081 N N . PHE A 1 660 ? 11.158 18.348 32.986 1.00 84.44 660 PHE A N 1
ATOM 5082 C CA . PHE A 1 660 ? 11.442 18.385 31.554 1.00 84.44 660 PHE A CA 1
ATOM 5083 C C . PHE A 1 660 ? 11.405 19.813 30.995 1.00 84.44 660 PHE A C 1
ATOM 5085 O O . PHE A 1 660 ? 10.399 20.531 31.066 1.00 84.44 660 PHE A O 1
ATOM 5092 N N . THR A 1 661 ? 12.519 20.214 30.391 1.00 81.12 661 THR A N 1
ATOM 5093 C CA . THR A 1 661 ? 12.740 21.569 29.859 1.00 81.12 661 THR A CA 1
ATOM 5094 C C . THR A 1 661 ? 12.101 21.787 28.489 1.00 81.12 661 THR A C 1
ATOM 5096 O O . THR A 1 661 ? 11.818 22.919 28.095 1.00 81.12 661 THR A O 1
ATOM 5099 N N . SER A 1 662 ? 11.854 20.707 27.752 1.00 81.25 662 SER A N 1
ATOM 5100 C CA . SER A 1 662 ? 11.207 20.713 26.444 1.00 81.25 662 SER A CA 1
ATOM 5101 C C . SER A 1 662 ? 10.476 19.395 26.202 1.00 81.25 662 SER A C 1
ATOM 5103 O O . SER A 1 662 ? 10.638 18.419 26.937 1.00 81.25 662 SER A O 1
ATOM 5105 N N . ARG A 1 663 ? 9.660 19.366 25.150 1.00 79.25 663 ARG A N 1
ATOM 5106 C CA . ARG A 1 663 ? 9.001 18.139 24.701 1.00 79.25 663 ARG A CA 1
ATOM 5107 C C . ARG A 1 663 ? 10.022 17.115 24.194 1.00 79.25 663 ARG A C 1
ATOM 5109 O O . ARG A 1 663 ? 9.843 15.924 24.410 1.00 79.25 663 ARG A O 1
ATOM 5116 N N . GLU A 1 664 ? 11.070 17.582 23.523 1.00 81.38 664 GLU A N 1
ATOM 5117 C CA . GLU A 1 664 ? 12.173 16.780 22.993 1.00 81.38 664 GLU A CA 1
ATOM 5118 C C . GLU A 1 664 ? 12.930 16.079 24.140 1.00 81.38 664 GLU A C 1
ATOM 5120 O O . GLU A 1 664 ? 13.101 14.863 24.102 1.00 81.38 664 GLU A O 1
ATOM 5125 N N . ASP A 1 665 ? 13.257 16.827 25.199 1.00 83.00 665 ASP A N 1
ATOM 5126 C CA . ASP A 1 665 ? 13.889 16.341 26.439 1.00 83.00 665 ASP A CA 1
ATOM 5127 C C . ASP A 1 665 ? 13.041 15.267 27.148 1.00 83.00 665 ASP A C 1
ATOM 5129 O O . ASP A 1 665 ? 13.548 14.219 27.556 1.00 83.00 665 ASP A O 1
ATOM 5133 N N . PHE A 1 666 ? 11.718 15.466 27.215 1.00 84.00 666 PHE A N 1
ATOM 5134 C CA . PHE A 1 666 ? 10.791 14.449 27.719 1.00 84.00 666 PHE A CA 1
ATOM 5135 C C . PHE A 1 666 ? 10.845 13.153 26.896 1.00 84.00 666 PHE A C 1
ATOM 5137 O O . PHE A 1 666 ? 10.922 12.064 27.466 1.00 84.00 666 PHE A O 1
ATOM 5144 N N . VAL A 1 667 ? 10.804 13.245 25.561 1.00 80.50 667 VAL A N 1
ATOM 5145 C CA . VAL A 1 667 ? 10.809 12.052 24.701 1.00 80.50 667 VAL A CA 1
ATOM 5146 C C . VAL A 1 667 ? 12.124 11.286 24.839 1.00 80.50 667 VAL A C 1
ATOM 5148 O O . VAL A 1 667 ? 12.088 10.080 25.078 1.00 80.50 667 VAL A O 1
ATOM 5151 N N . GLU A 1 668 ? 13.263 11.977 24.761 1.00 80.94 668 GLU A N 1
ATOM 5152 C CA . GLU A 1 668 ? 14.596 11.373 24.874 1.00 80.94 668 GLU A CA 1
ATOM 5153 C C . GLU A 1 668 ? 14.797 10.690 26.237 1.00 80.94 668 GLU A C 1
ATOM 5155 O O . GLU A 1 668 ? 15.206 9.526 26.307 1.00 80.94 668 GLU A O 1
ATOM 5160 N N . SER A 1 669 ? 14.419 11.375 27.322 1.00 79.81 669 SER A N 1
ATOM 5161 C CA . SER A 1 669 ? 14.562 10.867 28.689 1.00 79.81 669 SER A CA 1
ATOM 5162 C C . SER A 1 669 ? 13.738 9.599 28.947 1.00 79.81 669 SER A C 1
ATOM 5164 O O . SER A 1 669 ? 14.218 8.669 29.600 1.00 79.81 669 SER A O 1
ATOM 5166 N N . ILE A 1 670 ? 12.502 9.525 28.436 1.00 78.25 670 ILE A N 1
ATOM 5167 C CA . ILE A 1 670 ? 11.635 8.358 28.661 1.00 78.25 670 ILE A CA 1
ATOM 5168 C C . ILE A 1 670 ? 11.963 7.215 27.686 1.00 78.25 670 ILE A C 1
ATOM 5170 O O . ILE A 1 670 ? 11.934 6.052 28.092 1.00 78.25 670 ILE A O 1
ATOM 5174 N N . GLU A 1 671 ? 12.320 7.497 26.426 1.00 75.12 671 GLU A N 1
ATOM 5175 C CA . GLU A 1 671 ? 12.724 6.451 25.472 1.00 75.12 671 GLU A CA 1
ATOM 5176 C C . GLU A 1 671 ? 14.009 5.735 25.912 1.00 75.12 671 GLU A C 1
ATOM 5178 O O . GLU A 1 671 ? 14.067 4.504 25.841 1.00 75.12 671 GLU A O 1
ATOM 5183 N N . GLY A 1 672 ? 14.991 6.468 26.454 1.00 69.25 672 GLY A N 1
ATOM 5184 C CA . GLY A 1 672 ? 16.221 5.888 27.005 1.00 69.25 672 GLY A CA 1
ATOM 5185 C C . GLY A 1 672 ? 15.998 4.981 28.225 1.00 69.25 672 GLY A C 1
ATOM 5186 O O . GLY A 1 672 ? 16.752 4.030 28.432 1.00 69.25 672 GLY A O 1
ATOM 5187 N N . ALA A 1 673 ? 14.943 5.230 29.008 1.00 65.50 673 ALA A N 1
ATOM 5188 C CA . ALA A 1 673 ? 14.608 4.474 30.219 1.00 65.50 673 ALA A CA 1
ATOM 5189 C C . ALA A 1 673 ? 13.631 3.296 29.983 1.00 65.50 673 ALA A C 1
ATOM 5191 O O . ALA A 1 673 ? 13.435 2.454 30.864 1.00 65.50 673 ALA A O 1
ATOM 5192 N N . GLY A 1 674 ? 13.044 3.188 28.785 1.00 66.56 674 GLY A N 1
ATOM 5193 C CA . GLY A 1 674 ? 12.212 2.059 28.363 1.00 66.56 674 GLY A CA 1
ATOM 5194 C C . GLY A 1 674 ? 10.800 2.014 28.973 1.00 66.56 674 GLY A C 1
ATOM 5195 O O . GLY A 1 674 ? 10.289 2.981 29.530 1.00 66.56 674 GLY A O 1
ATOM 5196 N N . ILE A 1 675 ? 10.133 0.857 28.851 1.00 62.66 675 ILE A N 1
ATOM 5197 C CA . ILE A 1 675 ? 8.700 0.679 29.184 1.00 62.66 675 ILE A CA 1
ATOM 5198 C C . ILE A 1 675 ? 8.391 0.980 30.663 1.00 62.66 675 ILE A C 1
ATOM 5200 O O . ILE A 1 675 ? 7.332 1.526 30.961 1.00 62.66 675 ILE A O 1
ATOM 5204 N N . ALA A 1 676 ? 9.317 0.690 31.582 1.00 66.25 676 ALA A N 1
ATOM 5205 C CA . ALA A 1 676 ? 9.128 0.944 33.012 1.00 66.25 676 ALA A CA 1
ATOM 5206 C C . ALA A 1 676 ? 8.974 2.443 33.336 1.00 66.25 676 ALA A C 1
ATOM 5208 O O . ALA A 1 676 ? 8.193 2.806 34.212 1.00 66.25 676 ALA A O 1
ATOM 5209 N N . ALA A 1 677 ? 9.656 3.327 32.599 1.00 72.00 677 ALA A N 1
ATOM 5210 C CA . ALA A 1 677 ? 9.521 4.772 32.783 1.00 72.00 677 ALA A CA 1
ATOM 5211 C C . ALA A 1 677 ? 8.137 5.289 32.357 1.00 72.00 677 ALA A C 1
ATOM 5213 O O . ALA A 1 677 ? 7.597 6.201 32.977 1.00 72.00 677 ALA A O 1
ATOM 5214 N N . MET A 1 678 ? 7.517 4.660 31.354 1.00 75.56 678 MET A N 1
ATOM 5215 C CA . MET A 1 678 ? 6.159 5.000 30.921 1.00 75.56 678 MET A CA 1
ATOM 5216 C C . MET A 1 678 ? 5.112 4.684 32.002 1.00 75.56 678 MET A C 1
ATOM 5218 O O . MET A 1 678 ? 4.166 5.449 32.195 1.00 75.56 678 MET A O 1
ATOM 5222 N N . GLU A 1 679 ? 5.290 3.581 32.736 1.00 74.81 679 GLU A N 1
ATOM 5223 C CA . GLU A 1 679 ? 4.422 3.231 33.867 1.00 74.81 679 GLU A CA 1
ATOM 5224 C C . GLU A 1 679 ? 4.558 4.233 35.019 1.00 74.81 679 GLU A C 1
ATOM 5226 O O . GLU A 1 679 ? 3.554 4.586 35.637 1.00 74.81 679 GLU A O 1
ATOM 5231 N N . VAL A 1 680 ? 5.770 4.738 35.273 1.00 79.56 680 VAL A N 1
ATOM 5232 C CA . VAL A 1 680 ? 6.007 5.803 36.262 1.00 79.56 680 VAL A CA 1
ATOM 5233 C C . VAL A 1 680 ? 5.281 7.086 35.858 1.00 79.56 680 VAL A C 1
ATOM 5235 O O . VAL A 1 680 ? 4.503 7.604 36.652 1.00 79.56 680 VAL A O 1
ATOM 5238 N N . VAL A 1 681 ? 5.417 7.536 34.604 1.00 81.12 681 VAL A N 1
ATOM 5239 C CA . VAL A 1 681 ? 4.711 8.736 34.109 1.00 81.12 681 VAL A CA 1
ATOM 5240 C C . VAL A 1 681 ? 3.192 8.593 34.248 1.00 81.12 681 VAL A C 1
ATOM 5242 O O . VAL A 1 681 ? 2.517 9.524 34.682 1.00 81.12 681 VAL A O 1
ATOM 5245 N N . ALA A 1 682 ? 2.630 7.425 33.921 1.00 83.69 682 ALA A N 1
ATOM 5246 C CA . ALA A 1 682 ? 1.196 7.181 34.075 1.00 83.69 682 ALA A CA 1
ATOM 5247 C C . ALA A 1 682 ? 0.742 7.219 35.549 1.00 83.69 682 ALA A C 1
ATOM 5249 O O . ALA A 1 682 ? -0.336 7.740 35.845 1.00 83.69 682 ALA A O 1
ATOM 5250 N N . ARG A 1 683 ? 1.562 6.702 36.477 1.00 85.00 683 ARG A N 1
ATOM 5251 C CA . ARG A 1 683 ? 1.307 6.767 37.926 1.00 85.00 683 ARG A CA 1
ATOM 5252 C C . ARG A 1 683 ? 1.378 8.194 38.456 1.00 85.00 683 ARG A C 1
ATOM 5254 O O . ARG A 1 683 ? 0.486 8.585 39.203 1.00 85.00 683 ARG A O 1
ATOM 5261 N N . ASP A 1 684 ? 2.372 8.970 38.038 1.00 87.44 684 ASP A N 1
ATOM 5262 C CA . ASP A 1 684 ? 2.527 10.369 38.446 1.00 87.44 684 ASP A CA 1
ATOM 5263 C C . ASP A 1 684 ? 1.361 11.219 37.930 1.00 87.44 684 ASP A C 1
ATOM 5265 O O . ASP A 1 684 ? 0.761 11.987 38.680 1.00 87.44 684 ASP A O 1
ATOM 5269 N N . LEU A 1 685 ? 0.945 11.014 36.676 1.00 89.56 685 LEU A N 1
ATOM 5270 C CA . LEU A 1 685 ? -0.241 11.674 36.128 1.00 89.56 685 LEU A CA 1
ATOM 5271 C C . LEU A 1 685 ? -1.522 11.306 36.894 1.00 89.56 685 LEU A C 1
ATOM 5273 O O . LEU A 1 685 ? -2.368 12.178 37.105 1.00 89.56 685 LEU A O 1
ATOM 5277 N N . LYS A 1 686 ? -1.671 10.047 37.338 1.00 91.06 686 LYS A N 1
ATOM 5278 C CA . LYS A 1 686 ? -2.784 9.635 38.210 1.00 91.06 686 LYS A CA 1
ATOM 5279 C C . LYS A 1 686 ? -2.701 10.335 39.569 1.00 91.06 686 LYS A C 1
ATOM 5281 O O . LYS A 1 686 ? -3.704 10.893 40.003 1.00 91.06 686 LYS A O 1
ATOM 5286 N N . ALA A 1 687 ? -1.522 10.378 40.193 1.00 90.19 687 ALA A N 1
ATOM 5287 C CA . ALA A 1 687 ? -1.276 11.045 41.478 1.00 90.19 687 ALA A CA 1
ATOM 5288 C C . ALA A 1 687 ? -1.590 12.549 41.450 1.00 90.19 687 ALA A C 1
ATOM 5290 O O . ALA A 1 687 ? -2.019 13.118 42.451 1.00 90.19 687 ALA A O 1
ATOM 5291 N N . LEU A 1 688 ? -1.398 13.187 40.292 1.00 90.50 688 LEU A N 1
ATOM 5292 C CA . LEU A 1 688 ? -1.740 14.589 40.046 1.00 90.50 688 LEU A CA 1
ATOM 5293 C C . LEU A 1 688 ? -3.215 14.800 39.659 1.00 90.50 688 LEU A C 1
ATOM 5295 O O . LEU A 1 688 ? -3.643 15.936 39.481 1.00 90.50 688 LEU A O 1
ATOM 5299 N N . GLY A 1 689 ? -4.002 13.729 39.503 1.00 92.19 689 GLY A N 1
ATOM 5300 C CA . GLY A 1 689 ? -5.412 13.796 39.101 1.00 92.19 689 GLY A CA 1
ATOM 5301 C C . GLY A 1 689 ? -5.634 14.086 37.613 1.00 92.19 689 GLY A C 1
ATOM 5302 O O . GLY A 1 689 ? -6.751 14.401 37.210 1.00 92.19 689 GLY A O 1
ATOM 5303 N N . LEU A 1 690 ? -4.594 13.969 36.783 1.00 93.06 690 LEU A N 1
ATOM 5304 C CA . LEU A 1 690 ? -4.627 14.303 35.353 1.00 93.06 690 LEU A CA 1
ATOM 5305 C C . LEU A 1 690 ? -4.906 13.104 34.445 1.00 93.06 690 LEU A C 1
ATOM 5307 O O . LEU A 1 690 ? -5.104 13.285 33.242 1.00 93.06 690 LEU A O 1
ATOM 5311 N N . TYR A 1 691 ? -4.891 11.892 35.001 1.00 92.31 691 TYR A N 1
ATOM 5312 C CA . TYR A 1 691 ? -5.030 10.655 34.246 1.00 92.31 691 TYR A CA 1
ATOM 5313 C C . TYR A 1 691 ? -5.806 9.592 35.019 1.00 92.31 691 TYR A C 1
ATOM 5315 O O . TYR A 1 691 ? -5.484 9.282 36.164 1.00 92.31 691 TYR A O 1
ATOM 5323 N N . LEU A 1 692 ? -6.793 8.989 34.357 1.00 92.06 692 LEU A N 1
ATOM 5324 C CA . LEU A 1 692 ? -7.438 7.751 34.797 1.00 92.06 692 LEU A CA 1
ATOM 5325 C C . LEU A 1 692 ? -7.458 6.756 33.639 1.00 92.06 692 LEU A C 1
ATOM 5327 O O . LEU A 1 692 ? -7.755 7.135 32.506 1.00 92.06 692 LEU A O 1
ATOM 5331 N N . ALA A 1 693 ? -7.158 5.489 33.927 1.00 89.31 693 ALA A N 1
ATOM 5332 C CA . ALA A 1 693 ? -7.163 4.425 32.931 1.00 89.31 693 ALA A CA 1
ATOM 5333 C C . ALA A 1 693 ? -7.679 3.110 33.503 1.00 89.31 693 ALA A C 1
ATOM 5335 O O . ALA A 1 693 ? -6.958 2.349 34.147 1.00 89.31 693 ALA A O 1
ATOM 5336 N N . ARG A 1 694 ? -8.948 2.839 33.216 1.00 89.25 694 ARG A N 1
ATOM 5337 C CA . ARG A 1 694 ? -9.671 1.639 33.633 1.00 89.25 694 ARG A CA 1
ATOM 5338 C C . ARG A 1 694 ? -10.025 0.822 32.409 1.00 89.25 694 ARG A C 1
ATOM 5340 O O . ARG A 1 694 ? -10.371 1.377 31.374 1.00 89.25 694 ARG A O 1
ATOM 5347 N N . SER A 1 695 ? -9.963 -0.492 32.500 1.00 83.69 695 SER A N 1
ATOM 5348 C CA . SER A 1 695 ? -10.359 -1.419 31.441 1.00 83.69 695 SER A CA 1
ATOM 5349 C C . SER A 1 695 ? -11.519 -2.286 31.907 1.00 83.69 695 SER A C 1
ATOM 5351 O O . SER A 1 695 ? -11.778 -2.410 33.101 1.00 83.69 695 SER A O 1
ATOM 5353 N N . LEU A 1 696 ? -12.243 -2.882 30.964 1.00 81.38 696 LEU A N 1
ATOM 5354 C CA . LEU A 1 696 ? -13.180 -3.943 31.311 1.00 81.38 696 LEU A CA 1
ATOM 5355 C C . LEU A 1 696 ? -12.411 -5.163 31.801 1.00 81.38 696 LEU A C 1
ATOM 5357 O O . LEU A 1 696 ? -11.429 -5.566 31.177 1.00 81.38 696 LEU A O 1
ATOM 5361 N N . SER A 1 697 ? -12.904 -5.775 32.872 1.00 79.56 697 SER A N 1
ATOM 5362 C CA . SER A 1 697 ? -12.404 -7.065 33.319 1.00 79.56 697 SER A CA 1
ATOM 5363 C C . SER A 1 697 ? -12.583 -8.109 32.214 1.00 79.56 697 SER A C 1
ATOM 5365 O O . SER A 1 697 ? -13.636 -8.186 31.575 1.00 79.56 697 SER A O 1
ATOM 5367 N N . PHE A 1 698 ? -11.557 -8.929 31.994 1.00 75.12 698 PHE A N 1
ATOM 5368 C CA . PHE A 1 698 ? -11.635 -10.127 31.151 1.00 75.12 698 PHE A CA 1
ATOM 5369 C C . PHE A 1 698 ? -12.176 -11.336 31.928 1.00 75.12 698 PHE A C 1
ATOM 5371 O O . PHE A 1 698 ? -12.084 -12.470 31.458 1.00 75.12 698 PHE A O 1
ATOM 5378 N N . ASP A 1 699 ? -12.752 -11.109 33.112 1.00 74.00 699 ASP A N 1
ATOM 5379 C CA . ASP A 1 699 ? -13.411 -12.162 33.868 1.00 74.00 699 ASP A CA 1
ATOM 5380 C C . ASP A 1 699 ? -14.545 -12.814 33.056 1.00 74.00 699 ASP A C 1
ATOM 5382 O O . ASP A 1 699 ? -15.344 -12.144 32.396 1.00 74.00 699 ASP A O 1
ATOM 5386 N N . GLY A 1 700 ? -14.561 -14.147 33.048 1.00 77.12 700 GLY A N 1
ATOM 5387 C CA . GLY A 1 700 ? -15.469 -14.967 32.243 1.00 77.12 700 GLY A CA 1
ATOM 5388 C C . GLY A 1 700 ? -15.159 -15.068 30.738 1.00 77.12 700 GLY A C 1
ATOM 5389 O O . GLY A 1 700 ? -15.863 -15.808 30.043 1.00 77.12 700 GLY A O 1
ATOM 5390 N N . VAL A 1 701 ? -14.143 -14.368 30.212 1.00 84.38 701 VAL A N 1
ATOM 5391 C CA . VAL A 1 701 ? -13.700 -14.534 28.813 1.00 84.38 701 VAL A CA 1
ATOM 5392 C C . VAL A 1 701 ? -12.945 -15.855 28.673 1.00 84.38 701 VAL A C 1
ATOM 5394 O O . VAL A 1 701 ? -12.007 -16.123 29.418 1.00 84.38 701 VAL A O 1
ATOM 5397 N N . GLU A 1 702 ? -13.338 -16.678 27.702 1.00 86.81 702 GLU A N 1
ATOM 5398 C CA . GLU A 1 702 ? -12.652 -17.937 27.388 1.00 86.81 702 GLU A CA 1
ATOM 5399 C C . GLU A 1 702 ? -11.786 -17.782 26.138 1.00 86.81 702 GLU A C 1
ATOM 5401 O O . GLU A 1 702 ? -12.189 -17.131 25.174 1.00 86.81 702 GLU A O 1
ATOM 5406 N N . TYR A 1 703 ? -10.619 -18.426 26.127 1.00 85.56 703 TYR A N 1
ATOM 5407 C CA . TYR A 1 703 ? -9.704 -18.437 24.989 1.00 85.56 703 TYR A CA 1
ATOM 5408 C C . TYR A 1 703 ? -9.600 -19.852 24.421 1.00 85.56 703 TYR A C 1
ATOM 5410 O O . TYR A 1 703 ? -9.219 -20.785 25.125 1.00 85.56 703 TYR A O 1
ATOM 5418 N N . GLN A 1 704 ? -9.929 -20.016 23.140 1.00 87.50 704 GLN A N 1
ATOM 5419 C CA . GLN A 1 704 ? -9.866 -21.300 22.445 1.00 87.50 704 GLN A CA 1
ATOM 5420 C C . GLN A 1 704 ? -9.257 -21.121 21.052 1.00 87.50 704 GLN A C 1
ATOM 5422 O O . GLN A 1 704 ? -9.960 -20.844 20.082 1.00 87.50 704 GLN A O 1
ATOM 5427 N N . THR A 1 705 ? -7.944 -21.307 20.931 1.00 87.38 705 THR A N 1
ATOM 5428 C CA . THR A 1 705 ? -7.256 -21.251 19.633 1.00 87.38 705 THR A CA 1
ATOM 5429 C C . THR A 1 705 ? -7.756 -22.357 18.702 1.00 87.38 705 THR A C 1
ATOM 5431 O O . THR A 1 705 ? -7.740 -23.534 19.061 1.00 87.38 705 THR A O 1
ATOM 5434 N N . LEU A 1 706 ? -8.167 -21.980 17.489 1.00 91.12 706 LEU A N 1
ATOM 5435 C CA . LEU A 1 706 ? -8.474 -22.910 16.407 1.00 91.12 706 LEU A CA 1
ATOM 5436 C C . LEU A 1 706 ? -7.221 -23.082 15.542 1.00 91.12 706 LEU A C 1
ATOM 5438 O O . LEU A 1 706 ? -6.939 -22.259 14.667 1.00 91.12 706 LEU A O 1
ATOM 5442 N N . GLU A 1 707 ? -6.458 -24.139 15.812 1.00 90.56 707 GLU A N 1
ATOM 5443 C CA . GLU A 1 707 ? -5.302 -24.528 15.002 1.00 90.56 707 GLU A CA 1
ATOM 5444 C C . GLU A 1 707 ? -5.749 -25.428 13.842 1.00 90.56 707 GLU A C 1
ATOM 5446 O O . GLU A 1 707 ? -6.435 -26.431 14.039 1.00 90.56 707 GLU A O 1
ATOM 5451 N N . ILE A 1 708 ? -5.384 -25.042 12.619 1.00 92.06 708 ILE A N 1
ATOM 5452 C CA . ILE A 1 708 ? -5.759 -25.721 11.380 1.00 92.06 708 ILE A CA 1
ATOM 5453 C C . ILE A 1 708 ? -4.512 -26.357 10.772 1.00 92.06 708 ILE A C 1
ATOM 5455 O O . ILE A 1 708 ? -3.586 -25.669 10.339 1.00 92.06 708 ILE A O 1
ATOM 5459 N N . GLU A 1 709 ? -4.501 -27.681 10.703 1.00 92.12 709 GLU A N 1
ATOM 5460 C CA . GLU A 1 709 ? -3.486 -28.418 9.960 1.00 92.12 709 GLU A CA 1
ATOM 5461 C C . GLU A 1 709 ? -3.810 -28.370 8.461 1.00 92.12 709 GLU A C 1
ATOM 5463 O O . GLU A 1 709 ? -4.920 -28.721 8.046 1.00 92.12 709 GLU A O 1
ATOM 5468 N N . LEU A 1 710 ? -2.865 -27.891 7.644 1.00 91.94 710 LEU A N 1
ATOM 5469 C CA . LEU A 1 710 ? -3.034 -27.890 6.193 1.00 91.94 710 LEU A CA 1
ATOM 5470 C C . LEU A 1 710 ? -3.121 -29.331 5.681 1.00 91.94 710 LEU A C 1
ATOM 5472 O O . LEU A 1 710 ? -2.289 -30.179 5.986 1.00 91.94 710 LEU A O 1
ATOM 5476 N N . THR A 1 711 ? -4.113 -29.596 4.837 1.00 92.88 711 THR A N 1
ATOM 5477 C CA . THR A 1 711 ? -4.198 -30.868 4.111 1.00 92.88 711 THR A CA 1
ATOM 5478 C C . THR A 1 711 ? -3.072 -30.981 3.072 1.00 92.88 711 THR A C 1
ATOM 5480 O O . THR A 1 711 ? -2.630 -29.957 2.539 1.00 92.88 711 THR A O 1
ATOM 5483 N N . PRO A 1 712 ? -2.687 -32.199 2.641 1.00 93.12 712 PRO A N 1
ATOM 5484 C CA . PRO A 1 712 ? -1.671 -32.383 1.596 1.00 93.12 712 PRO A CA 1
ATOM 5485 C C . PRO A 1 712 ? -1.981 -31.668 0.267 1.00 93.12 712 PRO A C 1
ATOM 5487 O O . PRO A 1 712 ? -1.089 -31.402 -0.539 1.00 93.12 712 PRO A O 1
ATOM 5490 N N . VAL A 1 713 ? -3.257 -31.377 -0.010 1.00 90.38 713 VAL A N 1
ATOM 5491 C CA . VAL A 1 713 ? -3.669 -30.586 -1.180 1.00 90.38 713 VAL A CA 1
ATOM 5492 C C . VAL A 1 713 ? -3.379 -29.101 -0.957 1.00 90.38 713 VAL A C 1
ATOM 5494 O O . VAL A 1 713 ? -2.786 -28.469 -1.828 1.00 90.38 713 VAL A O 1
ATOM 5497 N N . GLN A 1 714 ? -3.731 -28.554 0.207 1.00 91.50 714 GLN A N 1
ATOM 5498 C CA . GLN A 1 714 ? -3.467 -27.153 0.555 1.00 91.50 714 GLN A CA 1
ATOM 5499 C C . GLN A 1 714 ? -1.964 -26.856 0.636 1.00 91.50 714 GLN A C 1
ATOM 5501 O O . GLN A 1 714 ? -1.525 -25.833 0.116 1.00 91.50 714 GLN A O 1
ATOM 5506 N N . GLU A 1 715 ? -1.164 -27.768 1.199 1.00 91.88 715 GLU A N 1
ATOM 5507 C CA . GLU A 1 715 ? 0.302 -27.644 1.215 1.00 91.88 715 GLU A CA 1
ATOM 5508 C C . GLU A 1 715 ? 0.881 -27.571 -0.202 1.00 91.88 715 GLU A C 1
ATOM 5510 O O . GLU A 1 715 ? 1.726 -26.727 -0.499 1.00 91.88 715 GLU A O 1
ATOM 5515 N N . ARG A 1 716 ? 0.386 -28.415 -1.115 1.00 91.31 716 ARG A N 1
ATOM 5516 C CA . ARG A 1 716 ? 0.804 -28.401 -2.522 1.00 91.31 716 ARG A CA 1
ATOM 5517 C C . ARG A 1 716 ? 0.484 -27.070 -3.196 1.00 91.31 716 ARG A C 1
ATOM 5519 O O . ARG A 1 716 ? 1.317 -26.568 -3.945 1.00 91.31 716 ARG A O 1
ATOM 5526 N N . ILE A 1 717 ? -0.698 -26.505 -2.942 1.00 89.44 717 ILE A N 1
ATOM 5527 C CA . ILE A 1 717 ? -1.093 -25.199 -3.489 1.00 89.44 717 ILE A CA 1
ATOM 5528 C C . ILE A 1 717 ? -0.174 -24.100 -2.940 1.00 89.44 717 ILE A C 1
ATOM 5530 O O . ILE A 1 717 ? 0.388 -23.330 -3.719 1.00 89.44 717 ILE A O 1
ATOM 5534 N N . TYR A 1 718 ? 0.052 -24.073 -1.624 1.00 90.56 718 TYR A N 1
ATOM 5535 C CA . TYR A 1 718 ? 0.959 -23.118 -0.982 1.00 90.56 718 TYR A CA 1
ATOM 5536 C C . TYR A 1 718 ? 2.385 -23.194 -1.561 1.00 90.56 718 TYR A C 1
ATOM 5538 O O . TYR A 1 718 ? 2.983 -22.165 -1.893 1.00 90.56 718 TYR A O 1
ATOM 5546 N N . ASN A 1 719 ? 2.914 -24.407 -1.748 1.00 91.00 719 ASN A N 1
ATOM 5547 C CA . ASN A 1 719 ? 4.242 -24.627 -2.323 1.00 91.00 719 ASN A CA 1
ATOM 5548 C C . ASN A 1 719 ? 4.319 -24.176 -3.789 1.00 91.00 719 ASN A C 1
ATOM 5550 O O . ASN A 1 719 ? 5.248 -23.456 -4.140 1.00 91.00 719 ASN A O 1
ATOM 5554 N N . LYS A 1 720 ? 3.314 -24.480 -4.626 1.00 89.44 720 LYS A N 1
ATOM 5555 C CA . LYS A 1 720 ? 3.272 -23.996 -6.020 1.00 89.44 720 LYS A CA 1
ATOM 5556 C C . LYS A 1 720 ? 3.317 -22.464 -6.107 1.00 89.44 720 LYS A C 1
ATOM 5558 O O . LYS A 1 720 ? 4.032 -21.921 -6.950 1.00 89.44 720 LYS A O 1
ATOM 5563 N N . TYR A 1 721 ? 2.571 -21.760 -5.251 1.00 89.31 721 TYR A N 1
ATOM 5564 C CA . TYR A 1 721 ? 2.635 -20.296 -5.201 1.00 89.31 721 TYR A CA 1
ATOM 5565 C C . TYR A 1 721 ? 3.994 -19.798 -4.688 1.00 89.31 721 TYR A C 1
ATOM 5567 O O . TYR A 1 721 ? 4.534 -18.840 -5.236 1.00 89.31 721 TYR A O 1
ATOM 5575 N N . SER A 1 722 ? 4.588 -20.470 -3.700 1.00 89.81 722 SER A N 1
ATOM 5576 C CA . SER A 1 722 ? 5.944 -20.164 -3.215 1.00 89.81 722 SER A CA 1
ATOM 5577 C C . SER A 1 722 ? 6.990 -20.278 -4.329 1.00 89.81 722 SER A C 1
ATOM 5579 O O . SER A 1 722 ? 7.775 -19.347 -4.529 1.00 89.81 722 SER A O 1
ATOM 5581 N N . ASP A 1 723 ? 6.930 -21.349 -5.123 1.00 88.75 723 ASP A N 1
ATOM 5582 C CA . ASP A 1 723 ? 7.798 -21.556 -6.286 1.00 88.75 723 ASP A CA 1
ATOM 5583 C C . ASP A 1 723 ? 7.590 -20.464 -7.345 1.00 88.75 723 ASP A C 1
ATOM 5585 O O . ASP A 1 723 ? 8.548 -19.942 -7.919 1.00 88.75 723 ASP A O 1
ATOM 5589 N N . ALA A 1 724 ? 6.338 -20.070 -7.601 1.00 86.44 724 ALA A N 1
ATOM 5590 C CA . ALA A 1 724 ? 6.036 -18.996 -8.544 1.00 86.44 724 ALA A CA 1
ATOM 5591 C C . ALA A 1 724 ? 6.639 -17.655 -8.093 1.00 86.44 724 ALA A C 1
ATOM 5593 O O . ALA A 1 724 ? 7.280 -16.975 -8.895 1.00 86.44 724 ALA A O 1
ATOM 5594 N N . PHE A 1 725 ? 6.525 -17.302 -6.810 1.00 88.44 725 PHE A N 1
ATOM 5595 C CA . PHE A 1 725 ? 7.136 -16.085 -6.264 1.00 88.44 725 PHE A CA 1
ATOM 5596 C C . PHE A 1 725 ? 8.666 -16.097 -6.332 1.00 88.44 725 PHE A C 1
ATOM 5598 O O . PHE A 1 725 ? 9.267 -15.046 -6.562 1.00 88.44 725 PHE A O 1
ATOM 5605 N N . GLN A 1 726 ? 9.304 -17.263 -6.199 1.00 88.00 726 GLN A N 1
ATOM 5606 C CA . GLN A 1 726 ? 10.746 -17.390 -6.414 1.00 88.00 726 GLN A CA 1
ATOM 5607 C C . GLN A 1 726 ? 11.131 -17.040 -7.860 1.00 88.00 726 GLN A C 1
ATOM 5609 O O . GLN A 1 726 ? 12.117 -16.340 -8.097 1.00 88.00 726 GLN A O 1
ATOM 5614 N N . VAL A 1 727 ? 10.333 -17.478 -8.836 1.00 86.81 727 VAL A N 1
ATOM 5615 C CA . VAL A 1 727 ? 10.558 -17.175 -10.257 1.00 86.81 727 VAL A CA 1
ATOM 5616 C C . VAL A 1 727 ? 10.317 -15.693 -10.545 1.00 86.81 727 VAL A C 1
ATOM 5618 O O . VAL A 1 727 ? 11.139 -15.079 -11.225 1.00 86.81 727 VAL A O 1
ATOM 5621 N N . ILE A 1 728 ? 9.258 -15.094 -9.983 1.00 87.56 728 ILE A N 1
ATOM 5622 C CA . ILE A 1 728 ? 8.999 -13.647 -10.092 1.00 87.56 728 ILE A CA 1
ATOM 5623 C C . ILE A 1 728 ? 10.189 -12.858 -9.538 1.00 87.56 728 ILE A C 1
ATOM 5625 O O . ILE A 1 728 ? 10.673 -11.948 -10.201 1.00 87.56 728 ILE A O 1
ATOM 5629 N N . HIS A 1 729 ? 10.707 -13.233 -8.366 1.00 88.44 729 HIS A N 1
ATOM 5630 C CA . HIS A 1 729 ? 11.855 -12.567 -7.752 1.00 88.44 729 HIS A CA 1
ATOM 5631 C C . HIS A 1 729 ? 13.123 -12.659 -8.621 1.00 88.44 729 HIS A C 1
ATOM 5633 O O . HIS A 1 729 ? 13.826 -11.667 -8.812 1.00 88.44 729 HIS A O 1
ATOM 5639 N N . ASN A 1 730 ? 13.398 -13.827 -9.209 1.00 85.69 730 ASN A N 1
ATOM 5640 C CA . ASN A 1 730 ? 14.534 -14.001 -10.119 1.00 85.69 730 ASN A CA 1
ATOM 5641 C C . ASN A 1 730 ? 14.383 -13.162 -11.398 1.00 85.69 730 ASN A C 1
ATOM 5643 O O . ASN A 1 730 ? 15.347 -12.548 -11.857 1.00 85.69 730 ASN A O 1
ATOM 5647 N N . ASN A 1 731 ? 13.176 -13.114 -11.962 1.00 88.88 731 ASN A N 1
ATOM 5648 C CA . ASN A 1 731 ? 12.885 -12.328 -13.158 1.00 88.88 731 ASN A CA 1
ATOM 5649 C C . ASN A 1 731 ? 12.835 -10.823 -12.877 1.00 88.88 731 ASN A C 1
ATOM 5651 O O . ASN A 1 731 ? 13.153 -10.052 -13.772 1.00 88.88 731 ASN A O 1
ATOM 5655 N N . LEU A 1 732 ? 12.502 -10.397 -11.657 1.00 90.69 732 LEU A N 1
ATOM 5656 C CA . LEU A 1 732 ? 12.519 -8.990 -11.262 1.00 90.69 732 LEU A CA 1
ATOM 5657 C C . LEU A 1 732 ? 13.920 -8.388 -11.418 1.00 90.69 732 LEU A C 1
ATOM 5659 O O . LEU A 1 732 ? 14.058 -7.306 -11.978 1.00 90.69 732 LEU A O 1
ATOM 5663 N N . ASN A 1 733 ? 14.968 -9.099 -10.992 1.00 89.25 733 ASN A N 1
ATOM 5664 C CA . ASN A 1 733 ? 16.347 -8.633 -11.183 1.00 89.25 733 ASN A CA 1
ATOM 5665 C C . ASN A 1 733 ? 16.708 -8.517 -12.670 1.00 89.25 733 ASN A C 1
ATOM 5667 O O . ASN A 1 733 ? 17.239 -7.494 -13.091 1.00 89.25 733 ASN A O 1
ATOM 5671 N N . LYS A 1 734 ? 16.339 -9.520 -13.476 1.00 90.12 734 LYS A N 1
ATOM 5672 C CA . LYS A 1 734 ? 16.545 -9.487 -14.933 1.00 90.12 734 LYS A CA 1
ATOM 5673 C C . LYS A 1 734 ? 15.779 -8.343 -15.598 1.00 90.12 734 LYS A C 1
ATOM 5675 O O . LYS A 1 734 ? 16.300 -7.699 -16.496 1.00 90.12 734 LYS A O 1
ATOM 5680 N N . ALA A 1 735 ? 14.563 -8.057 -15.141 1.00 92.38 735 ALA A N 1
ATOM 5681 C CA . ALA A 1 735 ? 13.759 -6.955 -15.650 1.00 92.38 735 ALA A CA 1
ATOM 5682 C C . ALA A 1 735 ? 14.371 -5.592 -15.293 1.00 92.38 735 ALA A C 1
ATOM 5684 O O . ALA A 1 735 ? 14.402 -4.701 -16.135 1.00 92.38 735 ALA A O 1
ATOM 5685 N N . LEU A 1 736 ? 14.928 -5.434 -14.085 1.00 92.69 736 LEU A N 1
ATOM 5686 C CA . LEU A 1 736 ? 15.671 -4.226 -13.704 1.00 92.69 736 LEU A CA 1
ATOM 5687 C C . LEU A 1 736 ? 16.928 -4.013 -14.565 1.00 92.69 736 LEU A C 1
ATOM 5689 O O . LEU A 1 736 ? 17.244 -2.870 -14.901 1.00 92.69 736 LEU A O 1
ATOM 5693 N N . GLU A 1 737 ? 17.621 -5.093 -14.940 1.00 90.19 737 GLU A N 1
ATOM 5694 C CA . GLU A 1 737 ? 18.741 -5.052 -15.890 1.00 90.19 737 GLU A CA 1
ATOM 5695 C C . GLU A 1 737 ? 18.270 -4.667 -17.297 1.00 90.19 737 GLU A C 1
ATOM 5697 O O . GLU A 1 737 ? 18.788 -3.716 -17.877 1.00 90.19 737 GLU A O 1
ATOM 5702 N N . ALA A 1 738 ? 17.225 -5.323 -17.806 1.00 88.25 738 ALA A N 1
ATOM 5703 C CA . ALA A 1 738 ? 16.628 -5.036 -19.112 1.00 88.25 738 ALA A CA 1
ATOM 5704 C C . ALA A 1 738 ? 16.047 -3.611 -19.226 1.00 88.25 738 ALA A C 1
ATOM 5706 O O . ALA A 1 738 ? 15.867 -3.100 -20.330 1.00 88.25 738 ALA A O 1
ATOM 5707 N N . CYS A 1 739 ? 15.753 -2.968 -18.093 1.00 90.44 739 CYS A N 1
ATOM 5708 C CA . CYS A 1 739 ? 15.287 -1.586 -18.008 1.00 90.44 739 CYS A CA 1
ATOM 5709 C C . CYS A 1 739 ? 16.419 -0.568 -17.773 1.00 90.44 739 CYS A C 1
ATOM 5711 O O . CYS A 1 739 ? 16.122 0.606 -17.583 1.00 90.44 739 CYS A O 1
ATOM 5713 N N . ASN A 1 740 ? 17.697 -0.973 -17.751 1.00 89.56 740 ASN A N 1
ATOM 5714 C CA . ASN A 1 740 ? 18.855 -0.119 -17.427 1.00 89.56 740 ASN A CA 1
ATOM 5715 C C . ASN A 1 740 ? 18.793 0.561 -16.042 1.00 89.56 740 ASN A C 1
ATOM 5717 O O . ASN A 1 740 ? 19.416 1.600 -15.798 1.00 89.56 740 ASN A O 1
ATOM 5721 N N . ILE A 1 741 ? 18.061 -0.021 -15.092 1.00 89.31 741 ILE A N 1
ATOM 5722 C CA . ILE A 1 741 ? 18.064 0.426 -13.689 1.00 89.31 741 ILE A CA 1
ATOM 5723 C C . ILE A 1 741 ? 19.287 -0.162 -12.968 1.00 89.31 741 ILE A C 1
ATOM 5725 O O . ILE A 1 741 ? 19.908 0.486 -12.114 1.00 89.31 741 ILE A O 1
ATOM 5729 N N . THR A 1 742 ? 19.661 -1.385 -13.347 1.00 89.06 742 THR A N 1
ATOM 5730 C CA . THR A 1 742 ? 20.848 -2.113 -12.883 1.00 89.06 742 THR A CA 1
ATOM 5731 C C . THR A 1 742 ? 21.667 -2.647 -14.060 1.00 89.06 742 THR A C 1
ATOM 5733 O O . THR A 1 742 ? 21.179 -2.735 -15.177 1.00 89.06 742 THR A O 1
ATOM 5736 N N . GLY A 1 743 ? 22.925 -2.997 -13.807 1.00 83.94 743 GLY A N 1
ATOM 5737 C CA . GLY A 1 743 ? 23.843 -3.637 -14.751 1.00 83.94 743 GLY A CA 1
ATOM 5738 C C . GLY A 1 743 ? 25.118 -4.024 -14.006 1.00 83.94 743 GLY A C 1
ATOM 5739 O O . GLY A 1 743 ? 25.036 -4.605 -12.926 1.00 83.94 743 GLY A O 1
ATOM 5740 N N . ALA A 1 744 ? 26.292 -3.609 -14.497 1.00 74.88 744 ALA A N 1
ATOM 5741 C CA . ALA A 1 744 ? 27.558 -3.782 -13.763 1.00 74.88 744 ALA A CA 1
ATOM 5742 C C . ALA A 1 744 ? 27.537 -3.127 -12.363 1.00 74.88 744 ALA A C 1
ATOM 5744 O O . ALA A 1 744 ? 28.216 -3.567 -11.438 1.00 74.88 744 ALA A O 1
ATOM 5745 N N . LYS A 1 745 ? 26.730 -2.074 -12.205 1.00 81.25 745 LYS A N 1
ATOM 5746 C CA . LYS A 1 745 ? 26.412 -1.403 -10.940 1.00 81.25 745 LYS A CA 1
ATOM 5747 C C . LYS A 1 745 ? 24.928 -1.021 -10.921 1.00 81.25 745 LYS A C 1
ATOM 5749 O O . LYS A 1 745 ? 24.204 -1.236 -11.890 1.00 81.25 745 LYS A O 1
ATOM 5754 N N . THR A 1 746 ? 24.441 -0.478 -9.807 1.00 87.50 746 THR A N 1
ATOM 5755 C CA . THR A 1 746 ? 23.079 0.085 -9.749 1.00 87.50 746 THR A CA 1
ATOM 5756 C C . THR A 1 746 ? 23.115 1.534 -10.233 1.00 87.50 746 THR A C 1
ATOM 5758 O O . THR A 1 746 ? 23.715 2.366 -9.559 1.00 87.50 746 THR A O 1
ATOM 5761 N N . TYR A 1 747 ? 22.475 1.832 -11.369 1.00 86.69 747 TYR A N 1
ATOM 5762 C CA . TYR A 1 747 ? 22.444 3.175 -11.970 1.00 86.69 747 TYR A CA 1
ATOM 5763 C C . TYR A 1 747 ? 21.341 4.058 -11.374 1.00 86.69 747 TYR A C 1
ATOM 5765 O O . TYR A 1 747 ? 21.510 5.270 -11.259 1.00 86.69 747 TYR A O 1
ATOM 5773 N N . ASN A 1 748 ? 20.229 3.459 -10.932 1.00 87.81 748 ASN A N 1
ATOM 5774 C CA . ASN A 1 748 ? 19.152 4.176 -10.253 1.00 87.81 748 ASN A CA 1
ATOM 5775 C C . ASN A 1 748 ? 18.695 3.437 -8.986 1.00 87.81 748 ASN A C 1
ATOM 5777 O O . ASN A 1 748 ? 17.867 2.521 -9.006 1.00 87.81 748 ASN A O 1
ATOM 5781 N N . ARG A 1 749 ? 19.254 3.850 -7.841 1.00 86.38 749 ARG A N 1
ATOM 5782 C CA . ARG A 1 749 ? 18.962 3.239 -6.534 1.00 86.38 749 ARG A CA 1
ATOM 5783 C C . ARG A 1 749 ? 17.510 3.455 -6.106 1.00 86.38 749 ARG A C 1
ATOM 5785 O O . ARG A 1 749 ? 16.919 2.543 -5.536 1.00 86.38 749 ARG A O 1
ATOM 5792 N N . ALA A 1 750 ? 16.935 4.623 -6.387 1.00 80.12 750 ALA A N 1
ATOM 5793 C CA . ALA A 1 750 ? 15.559 4.942 -6.015 1.00 80.12 750 ALA A CA 1
ATOM 5794 C C . ALA A 1 750 ? 14.552 4.058 -6.769 1.00 80.12 750 ALA A C 1
ATOM 5796 O O . ALA A 1 750 ? 13.686 3.452 -6.140 1.00 80.12 750 ALA A O 1
ATOM 5797 N N . ALA A 1 751 ? 14.720 3.905 -8.087 1.00 85.31 751 ALA A N 1
ATOM 5798 C CA . ALA A 1 751 ? 13.888 3.031 -8.912 1.00 85.31 751 ALA A CA 1
ATOM 5799 C C . ALA A 1 751 ? 13.985 1.564 -8.459 1.00 85.31 751 ALA A C 1
ATOM 5801 O O . ALA A 1 751 ? 12.960 0.912 -8.260 1.00 85.31 751 ALA A O 1
ATOM 5802 N N . LYS A 1 752 ? 15.203 1.070 -8.184 1.00 90.56 752 LYS A N 1
ATOM 5803 C CA . LYS A 1 752 ? 15.415 -0.280 -7.635 1.00 90.56 752 LYS A CA 1
ATOM 5804 C C . LYS A 1 752 ? 14.705 -0.478 -6.294 1.00 90.56 752 LYS A C 1
ATOM 5806 O O . LYS A 1 752 ? 14.008 -1.473 -6.114 1.00 90.56 752 LYS A O 1
ATOM 5811 N N . MET A 1 753 ? 14.873 0.452 -5.350 1.00 85.06 753 MET A N 1
ATOM 5812 C CA . MET A 1 753 ? 14.228 0.362 -4.033 1.00 85.06 753 MET A CA 1
ATOM 5813 C C . MET A 1 753 ? 12.702 0.420 -4.144 1.00 85.06 753 MET A C 1
ATOM 5815 O O . MET A 1 753 ? 12.025 -0.339 -3.457 1.00 85.06 753 MET A O 1
ATOM 5819 N N . SER A 1 754 ? 12.167 1.260 -5.034 1.00 86.12 754 SER A N 1
ATOM 5820 C CA . SER A 1 754 ? 10.728 1.336 -5.306 1.00 86.12 754 SER A CA 1
ATOM 5821 C C . SER A 1 754 ? 10.186 0.006 -5.837 1.00 86.12 754 SER A C 1
ATOM 5823 O O . SER A 1 754 ? 9.244 -0.538 -5.262 1.00 86.12 754 SER A O 1
ATOM 5825 N N . ALA A 1 755 ? 10.820 -0.575 -6.862 1.00 89.12 755 ALA A N 1
ATOM 5826 C CA . ALA A 1 755 ? 10.406 -1.858 -7.433 1.00 89.12 755 ALA A CA 1
ATOM 5827 C C . ALA A 1 755 ? 10.451 -3.000 -6.400 1.00 89.12 755 ALA A C 1
ATOM 5829 O O . ALA A 1 755 ? 9.507 -3.786 -6.295 1.00 89.12 755 ALA A O 1
ATOM 5830 N N . MET A 1 756 ? 11.511 -3.056 -5.585 1.00 89.44 756 MET A N 1
ATOM 5831 C CA . MET A 1 756 ? 11.661 -4.055 -4.518 1.00 89.44 756 MET A CA 1
ATOM 5832 C C . MET A 1 756 ? 10.624 -3.873 -3.407 1.00 89.44 756 MET A C 1
ATOM 5834 O O . MET A 1 756 ? 10.010 -4.842 -2.967 1.00 89.44 756 MET A O 1
ATOM 5838 N N . SER A 1 757 ? 10.382 -2.632 -2.977 1.00 87.12 757 SER A N 1
ATOM 5839 C CA . SER A 1 757 ? 9.375 -2.321 -1.959 1.00 87.12 757 SER A CA 1
ATOM 5840 C C . SER A 1 757 ? 7.970 -2.711 -2.421 1.00 87.12 757 SER A C 1
ATOM 5842 O O . SER A 1 757 ? 7.215 -3.325 -1.660 1.00 87.12 757 SER A O 1
ATOM 5844 N N . GLN A 1 758 ? 7.634 -2.422 -3.681 1.00 87.88 758 GLN A N 1
ATOM 5845 C CA . GLN A 1 758 ? 6.365 -2.832 -4.273 1.00 87.88 758 GLN A CA 1
ATOM 5846 C C . GLN A 1 758 ? 6.250 -4.358 -4.323 1.00 87.88 758 GLN A C 1
ATOM 5848 O O . GLN A 1 758 ? 5.238 -4.887 -3.865 1.00 87.88 758 GLN A O 1
ATOM 5853 N N . PHE A 1 759 ? 7.274 -5.074 -4.796 1.00 90.50 759 PHE A N 1
ATOM 5854 C CA . PHE A 1 759 ? 7.278 -6.541 -4.824 1.00 90.50 759 PHE A CA 1
ATOM 5855 C C . PHE A 1 759 ? 7.055 -7.155 -3.433 1.00 90.50 759 PHE A C 1
ATOM 5857 O O . PHE A 1 759 ? 6.130 -7.947 -3.244 1.00 90.50 759 PHE A O 1
ATOM 5864 N N . GLU A 1 760 ? 7.849 -6.747 -2.439 1.00 89.38 760 GLU A N 1
ATOM 5865 C CA . GLU A 1 760 ? 7.757 -7.273 -1.072 1.00 89.38 760 GLU A CA 1
ATOM 5866 C C . GLU A 1 760 ? 6.383 -7.002 -0.444 1.00 89.38 760 GLU A C 1
ATOM 5868 O O . GLU A 1 760 ? 5.789 -7.892 0.170 1.00 89.38 760 GLU A O 1
ATOM 5873 N N . SER A 1 761 ? 5.822 -5.811 -0.675 1.00 85.06 761 SER A N 1
ATOM 5874 C CA . SER A 1 761 ? 4.491 -5.438 -0.182 1.00 85.06 761 SER A CA 1
ATOM 5875 C C . SER A 1 761 ? 3.364 -6.256 -0.824 1.00 85.06 761 SER A C 1
ATOM 5877 O O . SER A 1 761 ? 2.364 -6.556 -0.169 1.00 85.06 761 SER A O 1
ATOM 5879 N N . HIS A 1 762 ? 3.475 -6.607 -2.110 1.00 86.81 762 HIS A N 1
ATOM 5880 C CA . HIS A 1 762 ? 2.499 -7.477 -2.780 1.00 86.81 762 HIS A CA 1
ATOM 5881 C C . HIS A 1 762 ? 2.642 -8.931 -2.326 1.00 86.81 762 HIS A C 1
ATOM 5883 O O . HIS A 1 762 ? 1.635 -9.558 -2.004 1.00 86.81 762 HIS A O 1
ATOM 5889 N N . LYS A 1 763 ? 3.875 -9.435 -2.200 1.00 89.31 763 LYS A N 1
ATOM 5890 C CA . LYS A 1 763 ? 4.168 -10.783 -1.690 1.00 89.31 763 LYS A CA 1
ATOM 5891 C C . LYS A 1 763 ? 3.578 -11.007 -0.296 1.00 89.31 763 LYS A C 1
ATOM 5893 O O . LYS A 1 763 ? 2.876 -11.990 -0.078 1.00 89.31 763 LYS A O 1
ATOM 5898 N N . GLN A 1 764 ? 3.814 -10.082 0.637 1.00 86.38 764 GLN A N 1
ATOM 5899 C CA . GLN A 1 764 ? 3.282 -10.180 2.002 1.00 86.38 764 GLN A CA 1
ATOM 5900 C C . GLN A 1 764 ? 1.747 -10.199 2.032 1.00 86.38 764 GLN A C 1
ATOM 5902 O O . GLN A 1 764 ? 1.157 -11.028 2.725 1.00 86.38 764 GLN A O 1
ATOM 5907 N N . ARG A 1 765 ? 1.093 -9.318 1.260 1.00 85.38 765 ARG A N 1
ATOM 5908 C CA . ARG A 1 765 ? -0.376 -9.282 1.153 1.00 85.38 765 ARG A CA 1
ATOM 5909 C C . ARG A 1 765 ? -0.936 -10.570 0.557 1.00 85.38 765 ARG A C 1
ATOM 5911 O O . ARG A 1 765 ? -1.878 -11.121 1.114 1.00 85.38 765 ARG A O 1
ATOM 5918 N N . PHE A 1 766 ? -0.323 -11.066 -0.517 1.00 88.62 766 PHE A N 1
ATOM 5919 C CA . PHE A 1 766 ? -0.733 -12.303 -1.175 1.00 88.62 766 PHE A CA 1
ATOM 5920 C C . PHE A 1 766 ? -0.729 -13.493 -0.208 1.00 88.62 766 PHE A C 1
ATOM 5922 O O . PHE A 1 766 ? -1.750 -14.158 -0.065 1.00 88.62 766 PHE A O 1
ATOM 5929 N N . PHE A 1 767 ? 0.381 -13.741 0.497 1.00 89.19 767 PHE A N 1
ATOM 5930 C CA . PHE A 1 767 ? 0.467 -14.895 1.400 1.00 89.19 767 PHE A CA 1
ATOM 5931 C C . PHE A 1 767 ? -0.456 -14.772 2.615 1.00 89.19 767 PHE A C 1
ATOM 5933 O O . PHE A 1 767 ? -0.995 -15.781 3.061 1.00 89.19 767 PHE A O 1
ATOM 5940 N N . ASN A 1 768 ? -0.688 -13.557 3.121 1.00 87.62 768 ASN A N 1
ATOM 5941 C CA . ASN A 1 768 ? -1.680 -13.338 4.171 1.00 87.62 768 ASN A CA 1
ATOM 5942 C C . ASN A 1 768 ? -3.104 -13.694 3.687 1.00 87.62 768 ASN A C 1
ATOM 5944 O O . ASN A 1 768 ? -3.820 -14.429 4.369 1.00 87.62 768 ASN A O 1
ATOM 5948 N N . HIS A 1 769 ? -3.497 -13.257 2.484 1.00 87.94 769 HIS A N 1
ATOM 5949 C CA . HIS A 1 769 ? -4.794 -13.630 1.903 1.00 87.94 769 HIS A CA 1
ATOM 5950 C C . HIS A 1 769 ? -4.893 -15.139 1.656 1.00 87.94 769 HIS A C 1
ATOM 5952 O O . HIS A 1 769 ? -5.841 -15.766 2.117 1.00 87.94 769 HIS A O 1
ATOM 5958 N N . LEU A 1 770 ? -3.875 -15.736 1.027 1.00 90.00 770 LEU A N 1
ATOM 5959 C CA . LEU A 1 770 ? -3.824 -17.170 0.745 1.00 90.00 770 LEU A CA 1
ATOM 5960 C C . LEU A 1 770 ? -4.026 -18.005 2.019 1.00 90.00 770 LEU A C 1
ATOM 5962 O O . LEU A 1 770 ? -4.849 -18.916 2.042 1.00 90.00 770 LEU A O 1
ATOM 5966 N N . LEU A 1 771 ? -3.305 -17.682 3.098 1.00 90.88 771 LEU A N 1
ATOM 5967 C CA . LEU A 1 771 ? -3.441 -18.384 4.376 1.00 90.88 771 LEU A CA 1
ATOM 5968 C C . LEU A 1 771 ? -4.819 -18.160 5.005 1.00 90.88 771 LEU A C 1
ATOM 5970 O O . LEU A 1 771 ? -5.431 -19.107 5.493 1.00 90.88 771 LEU A O 1
ATOM 5974 N N . THR A 1 772 ? -5.337 -16.931 4.961 1.00 91.69 772 THR A N 1
ATOM 5975 C CA . THR A 1 772 ? -6.680 -16.599 5.463 1.00 91.69 772 THR A CA 1
ATOM 5976 C C . THR A 1 772 ? -7.764 -17.433 4.782 1.00 91.69 772 THR A C 1
ATOM 5978 O O . THR A 1 772 ? -8.662 -17.964 5.436 1.00 91.69 772 THR A O 1
ATOM 5981 N N . GLU A 1 773 ? -7.650 -17.616 3.475 1.00 90.31 773 GLU A N 1
ATOM 5982 C CA . GLU A 1 773 ? -8.624 -18.343 2.671 1.00 90.31 773 GLU A CA 1
ATOM 5983 C C . GLU A 1 773 ? -8.495 -19.862 2.794 1.00 90.31 773 GLU A C 1
ATOM 5985 O O . GLU A 1 773 ? -9.509 -20.557 2.855 1.00 90.31 773 GLU A O 1
ATOM 5990 N N . ILE A 1 774 ? -7.270 -20.388 2.914 1.00 91.56 774 ILE A N 1
ATOM 5991 C CA . ILE A 1 774 ? -7.012 -21.818 3.160 1.00 91.56 774 ILE A CA 1
ATOM 5992 C C . ILE A 1 774 ? -7.651 -22.288 4.476 1.00 91.56 774 ILE A C 1
ATOM 5994 O O . ILE A 1 774 ? -8.059 -23.446 4.580 1.00 91.56 774 ILE A O 1
ATOM 5998 N N . LYS A 1 775 ? -7.789 -21.397 5.467 1.00 92.88 775 LYS A N 1
ATOM 5999 C CA . LYS A 1 775 ? -8.422 -21.692 6.764 1.00 92.88 775 LYS A CA 1
ATOM 6000 C C . LYS A 1 775 ? -9.946 -21.871 6.681 1.00 92.88 775 LYS A C 1
ATOM 6002 O O . LYS A 1 775 ? -10.531 -22.515 7.555 1.00 92.88 775 LYS A O 1
ATOM 6007 N N . CYS A 1 776 ? -10.602 -21.324 5.657 1.00 94.44 776 CYS A N 1
ATOM 6008 C CA . CYS A 1 776 ? -12.062 -21.202 5.609 1.00 94.44 776 CYS A CA 1
ATOM 6009 C C . CYS A 1 776 ? -12.833 -22.538 5.661 1.00 94.44 776 CYS A C 1
ATOM 6011 O O . CYS A 1 776 ? -13.795 -22.605 6.426 1.00 94.44 776 CYS A O 1
ATOM 6013 N N . PRO A 1 777 ? -12.432 -23.629 4.977 1.00 93.81 777 PRO A N 1
ATOM 6014 C CA . PRO A 1 777 ? -13.158 -24.901 5.056 1.00 93.81 777 PRO A CA 1
ATOM 6015 C C . PRO A 1 777 ? -13.246 -25.487 6.475 1.00 93.81 777 PRO A C 1
ATOM 6017 O O . PRO A 1 777 ? -14.285 -26.015 6.870 1.00 93.81 777 PRO A O 1
ATOM 6020 N N . THR A 1 778 ? -12.172 -25.386 7.262 1.00 94.62 778 THR A N 1
ATOM 6021 C CA . THR A 1 778 ? -12.161 -25.853 8.660 1.00 94.62 778 THR A CA 1
ATOM 6022 C C . THR A 1 778 ? -12.870 -24.862 9.580 1.00 94.62 778 THR A C 1
ATOM 6024 O O . THR A 1 778 ? -13.593 -25.277 10.485 1.00 94.62 778 THR A O 1
ATOM 6027 N N . LEU A 1 779 ? -12.727 -23.558 9.319 1.00 96.25 779 LEU A N 1
ATOM 6028 C CA . LEU A 1 779 ? -13.467 -22.515 10.028 1.00 96.25 779 LEU A CA 1
ATOM 6029 C C . LEU A 1 779 ? -14.986 -22.702 9.894 1.00 96.25 779 LEU A C 1
ATOM 6031 O O . LEU A 1 779 ? -15.688 -22.612 10.895 1.00 96.25 779 LEU A O 1
ATOM 6035 N N . ILE A 1 780 ? -15.487 -22.994 8.690 1.00 97.25 780 ILE A N 1
ATOM 6036 C CA . ILE A 1 780 ? -16.913 -23.230 8.426 1.00 97.25 780 ILE A CA 1
ATOM 6037 C C . ILE A 1 780 ? -17.462 -24.330 9.344 1.00 97.25 780 ILE A C 1
ATOM 6039 O O . ILE A 1 780 ? -18.459 -24.107 10.025 1.00 97.25 780 ILE A O 1
ATOM 6043 N N . LYS A 1 781 ? -16.761 -25.465 9.455 1.00 96.88 781 LYS A N 1
ATOM 6044 C CA . LYS A 1 781 ? -17.159 -26.567 10.351 1.00 96.88 781 LYS A CA 1
ATOM 6045 C C . LYS A 1 781 ? -17.191 -26.144 11.821 1.00 96.88 781 LYS A C 1
ATOM 6047 O O . LYS A 1 781 ? -18.065 -26.565 12.575 1.00 96.88 781 LYS A O 1
ATOM 6052 N N . ALA A 1 782 ? -16.239 -25.310 12.243 1.00 97.06 782 ALA A N 1
ATOM 6053 C CA . ALA A 1 782 ? -16.205 -24.792 13.608 1.00 97.06 782 ALA A CA 1
ATOM 6054 C C . ALA A 1 782 ? -17.393 -23.850 13.885 1.00 97.06 782 ALA A C 1
ATOM 6056 O O . ALA A 1 782 ? -18.019 -23.957 14.938 1.00 97.06 782 ALA A O 1
ATOM 6057 N N . ILE A 1 783 ? -17.736 -22.987 12.924 1.00 97.81 783 ILE A N 1
ATOM 6058 C CA . ILE A 1 783 ? -18.897 -22.089 12.991 1.00 97.81 783 ILE A CA 1
ATOM 6059 C C . ILE A 1 783 ? -20.198 -22.895 13.077 1.00 97.81 783 ILE A C 1
ATOM 6061 O O . ILE A 1 783 ? -21.044 -22.588 13.911 1.00 97.81 783 ILE A O 1
ATOM 6065 N N . GLU A 1 784 ? -20.359 -23.937 12.259 1.00 98.25 784 GLU A N 1
ATOM 6066 C CA . GLU A 1 784 ? -21.538 -24.816 12.292 1.00 98.25 784 GLU A CA 1
ATOM 6067 C C . GLU A 1 784 ? -21.731 -25.460 13.670 1.00 98.25 784 GLU A C 1
ATOM 6069 O O . GLU A 1 784 ? -22.841 -25.464 14.203 1.00 98.25 784 GLU A O 1
ATOM 6074 N N . ASN A 1 785 ? -20.645 -25.942 14.281 1.00 97.69 785 ASN A N 1
ATOM 6075 C CA . ASN A 1 785 ? -20.678 -26.504 15.627 1.00 97.69 785 ASN A CA 1
ATOM 6076 C C . ASN A 1 785 ? -21.066 -25.457 16.688 1.00 97.69 785 ASN A C 1
ATOM 6078 O O . ASN A 1 785 ? -21.900 -25.734 17.547 1.00 97.69 785 ASN A O 1
ATOM 6082 N N . ASP A 1 786 ? -20.517 -24.244 16.619 1.00 97.44 786 ASP A N 1
ATOM 6083 C CA . ASP A 1 786 ? -20.857 -23.171 17.560 1.00 97.44 786 ASP A CA 1
ATOM 6084 C C . ASP A 1 786 ? -22.325 -22.730 17.436 1.00 97.44 786 ASP A C 1
ATOM 6086 O O . ASP A 1 786 ? -23.004 -22.515 18.443 1.00 97.44 786 ASP A O 1
ATOM 6090 N N . LEU A 1 787 ? -22.847 -22.649 16.208 1.00 97.12 787 LEU A N 1
ATOM 6091 C CA . LEU A 1 787 ? -24.261 -22.362 15.957 1.00 97.12 787 LEU A CA 1
ATOM 6092 C C . LEU A 1 787 ? -25.170 -23.476 16.493 1.00 97.12 787 LEU A C 1
ATOM 6094 O O . LEU A 1 787 ? -26.207 -23.178 17.087 1.00 97.12 787 LEU A O 1
ATOM 6098 N N . ALA A 1 788 ? -24.774 -24.744 16.339 1.00 97.12 788 ALA A N 1
ATOM 6099 C CA . ALA A 1 788 ? -25.498 -25.889 16.895 1.00 97.12 788 ALA A CA 1
ATOM 6100 C C . ALA A 1 788 ? -25.530 -25.877 18.436 1.00 97.12 788 ALA A C 1
ATOM 6102 O O . ALA A 1 788 ? -26.494 -26.347 19.037 1.00 97.12 788 ALA A O 1
ATOM 6103 N N . GLN A 1 789 ? -24.521 -25.279 19.078 1.00 96.38 789 GLN A N 1
ATOM 6104 C CA . GLN A 1 789 ? -24.475 -25.045 20.527 1.00 96.38 789 GLN A CA 1
ATOM 6105 C C . GLN A 1 789 ? -25.276 -23.807 20.976 1.00 96.38 789 GLN A C 1
ATOM 6107 O O . GLN A 1 789 ? -25.291 -23.472 22.160 1.00 96.38 789 GLN A O 1
ATOM 6112 N N . GLY A 1 790 ? -25.953 -23.112 20.055 1.00 95.75 790 GLY A N 1
ATOM 6113 C CA . GLY A 1 790 ? -26.753 -21.924 20.357 1.00 95.75 790 GLY A CA 1
ATOM 6114 C C . GLY A 1 790 ? -25.934 -20.648 20.573 1.00 95.75 790 GLY A C 1
ATOM 6115 O O . GLY A 1 790 ? -26.466 -19.664 21.095 1.00 95.75 790 GLY A O 1
ATOM 6116 N N . LEU A 1 791 ? -24.657 -20.637 20.178 1.00 97.12 791 LEU A N 1
ATOM 6117 C CA . LEU A 1 791 ? -23.809 -19.446 20.209 1.00 97.12 791 LEU A CA 1
ATOM 6118 C C . LEU A 1 791 ? -24.115 -18.536 19.009 1.00 97.12 791 LEU A C 1
ATOM 6120 O O . LEU A 1 791 ? -24.577 -18.989 17.964 1.00 97.12 791 LEU A O 1
ATOM 6124 N N . ALA A 1 792 ? -23.840 -17.239 19.153 1.00 97.56 792 ALA A N 1
ATOM 6125 C CA . ALA A 1 792 ? -23.827 -16.299 18.029 1.00 97.56 792 ALA A CA 1
ATOM 6126 C C . ALA A 1 792 ? -22.382 -16.035 17.602 1.00 97.56 792 ALA A C 1
ATOM 6128 O O . ALA A 1 792 ? -21.505 -15.849 18.447 1.00 97.56 792 ALA A O 1
ATOM 6129 N N . VAL A 1 793 ? -22.128 -15.997 16.299 1.00 98.31 793 VAL A N 1
ATOM 6130 C CA . VAL A 1 793 ? -20.768 -15.987 15.753 1.00 98.31 793 VAL A CA 1
ATOM 6131 C C . VAL A 1 793 ? -20.377 -14.584 15.300 1.00 98.31 793 VAL A C 1
ATOM 6133 O O . VAL A 1 793 ? -21.137 -13.908 14.613 1.00 98.31 793 VAL A O 1
ATOM 6136 N N . VAL A 1 794 ? -19.171 -14.157 15.668 1.00 97.94 794 VAL A N 1
ATOM 6137 C CA . VAL A 1 794 ? -18.538 -12.907 15.235 1.00 97.94 794 VAL A CA 1
ATOM 6138 C C . VAL A 1 794 ? -17.204 -13.257 14.575 1.00 97.94 794 VAL A C 1
ATOM 6140 O O . VAL A 1 794 ? -16.414 -13.999 15.143 1.00 97.94 794 VAL A O 1
ATOM 6143 N N . ILE A 1 795 ? -16.938 -12.744 13.379 1.00 97.56 795 ILE A N 1
ATOM 6144 C CA . ILE A 1 795 ? -15.729 -13.033 12.604 1.00 97.56 795 ILE A CA 1
ATOM 6145 C C . ILE A 1 795 ? -15.036 -11.715 12.286 1.00 97.56 795 ILE A C 1
ATOM 6147 O O . ILE A 1 795 ? -15.602 -10.844 11.622 1.00 97.56 795 ILE A O 1
ATOM 6151 N N . GLN A 1 796 ? -13.801 -11.585 12.750 1.00 95.19 796 GLN A N 1
ATOM 6152 C CA . GLN A 1 796 ? -12.948 -10.441 12.477 1.00 95.19 796 GLN A CA 1
ATOM 6153 C C . GLN A 1 796 ? -11.998 -10.747 11.323 1.00 95.19 796 GLN A C 1
ATOM 6155 O O . GLN A 1 796 ? -11.229 -11.712 11.370 1.00 95.19 796 GLN A O 1
ATOM 6160 N N . ILE A 1 797 ? -12.034 -9.880 10.314 1.00 93.06 797 ILE A N 1
ATOM 6161 C CA . ILE A 1 797 ? -11.127 -9.884 9.164 1.00 93.06 797 ILE A CA 1
ATOM 6162 C C . ILE A 1 797 ? -10.487 -8.505 8.988 1.00 93.06 797 ILE A C 1
ATOM 6164 O O . ILE A 1 797 ? -10.992 -7.505 9.504 1.00 93.06 797 ILE A O 1
ATOM 6168 N N . VAL A 1 798 ? -9.390 -8.416 8.238 1.00 87.62 798 VAL A N 1
ATOM 6169 C CA . VAL A 1 798 ? -8.759 -7.126 7.915 1.00 87.62 798 VAL A CA 1
ATOM 6170 C C . VAL A 1 798 ? -8.956 -6.801 6.445 1.00 87.62 798 VAL A C 1
ATOM 6172 O O . VAL A 1 798 ? -9.434 -5.713 6.114 1.00 87.62 798 VAL A O 1
ATOM 6175 N N . SER A 1 799 ? -8.649 -7.747 5.567 1.00 82.62 799 SER A N 1
ATOM 6176 C CA . SER A 1 799 ? -8.857 -7.619 4.137 1.00 82.62 799 SER A CA 1
ATOM 6177 C C . SER A 1 799 ? -10.266 -8.037 3.733 1.00 82.62 799 SER A C 1
ATOM 6179 O O . SER A 1 799 ? -10.836 -8.990 4.254 1.00 82.62 799 SER A O 1
ATOM 6181 N N . THR A 1 800 ? -10.845 -7.297 2.790 1.00 85.19 800 THR A N 1
ATOM 6182 C CA . THR A 1 800 ? -12.215 -7.522 2.296 1.00 85.19 800 THR A CA 1
ATOM 6183 C C . THR A 1 800 ? -12.270 -7.761 0.788 1.00 85.19 800 THR A C 1
ATOM 6185 O O . THR A 1 800 ? -13.359 -7.896 0.237 1.00 85.19 800 THR A O 1
ATOM 6188 N N . ASN A 1 801 ? -11.116 -7.760 0.109 1.00 80.38 801 ASN A N 1
ATOM 6189 C CA . ASN A 1 801 ? -10.993 -7.805 -1.352 1.00 80.38 801 ASN A CA 1
ATOM 6190 C C . ASN A 1 801 ? -11.835 -6.744 -2.104 1.00 80.38 801 ASN A C 1
ATOM 6192 O O . ASN A 1 801 ? -12.088 -6.886 -3.296 1.00 80.38 801 ASN A O 1
ATOM 6196 N N . GLU A 1 802 ? -12.239 -5.647 -1.444 1.00 83.56 802 GLU A N 1
ATOM 6197 C CA . GLU A 1 802 ? -13.117 -4.622 -2.030 1.00 83.56 802 GLU A CA 1
ATOM 6198 C C . GLU A 1 802 ? -12.530 -3.980 -3.293 1.00 83.56 802 GLU A C 1
ATOM 6200 O O . GLU A 1 802 ? -13.224 -3.842 -4.297 1.00 83.56 802 GLU A O 1
ATOM 6205 N N . GLU A 1 803 ? -11.256 -3.589 -3.254 1.00 80.06 803 GLU A N 1
ATOM 6206 C CA . GLU A 1 803 ? -10.619 -2.887 -4.373 1.00 80.06 803 GLU A CA 1
ATOM 6207 C C . GLU A 1 803 ? -10.364 -3.806 -5.574 1.00 80.06 803 GLU A C 1
ATOM 6209 O O . GLU A 1 803 ? -10.413 -3.360 -6.719 1.00 80.06 803 GLU A O 1
ATOM 6214 N N . LEU A 1 804 ? -10.113 -5.093 -5.312 1.00 79.38 804 LEU A N 1
ATOM 6215 C CA . LEU A 1 804 ? -10.021 -6.116 -6.351 1.00 79.38 804 LEU A CA 1
ATOM 6216 C C . LEU A 1 804 ? -11.395 -6.327 -6.998 1.00 79.38 804 LEU A C 1
ATOM 6218 O O . LEU A 1 804 ? -11.517 -6.308 -8.221 1.00 79.38 804 LEU A O 1
ATOM 6222 N N . LEU A 1 805 ? -12.440 -6.453 -6.174 1.00 83.50 805 LEU A N 1
ATOM 6223 C CA . LEU A 1 805 ? -13.805 -6.611 -6.655 1.00 83.50 805 LEU A CA 1
ATOM 6224 C C . LEU A 1 805 ? -14.253 -5.425 -7.513 1.00 83.50 805 LEU A C 1
ATOM 6226 O O . LEU A 1 805 ? -14.845 -5.638 -8.565 1.00 83.50 805 LEU A O 1
ATOM 6230 N N . LYS A 1 806 ? -14.000 -4.184 -7.076 1.00 83.62 806 LYS A N 1
ATOM 6231 C CA . LYS A 1 806 ? -14.370 -2.983 -7.842 1.00 83.62 806 LYS A CA 1
ATOM 6232 C C . LYS A 1 806 ? -13.752 -3.006 -9.234 1.00 83.62 806 LYS A C 1
ATOM 6234 O O . LYS A 1 806 ? -14.492 -2.920 -10.204 1.00 83.62 806 LYS A O 1
ATOM 6239 N N . ARG A 1 807 ? -12.437 -3.225 -9.319 1.00 80.31 807 ARG A N 1
ATOM 6240 C CA . ARG A 1 807 ? -11.711 -3.291 -10.595 1.00 80.31 807 ARG A CA 1
ATOM 6241 C C . ARG A 1 807 ? -12.275 -4.352 -11.533 1.00 80.31 807 ARG A C 1
ATOM 6243 O O . ARG A 1 807 ? -12.536 -4.057 -12.690 1.00 80.31 807 ARG A O 1
ATOM 6250 N N . ARG A 1 808 ? -12.534 -5.559 -11.023 1.00 79.06 808 ARG A N 1
ATOM 6251 C CA . ARG A 1 808 ? -13.115 -6.644 -11.827 1.00 79.06 808 ARG A CA 1
ATOM 6252 C C . ARG A 1 808 ? -14.542 -6.345 -12.277 1.00 79.06 808 ARG A C 1
ATOM 6254 O O . ARG A 1 808 ? -14.901 -6.644 -13.406 1.00 79.06 808 ARG A O 1
ATOM 6261 N N . LEU A 1 809 ? -15.351 -5.716 -11.428 1.00 82.62 809 LEU A N 1
ATOM 6262 C CA . LEU A 1 809 ? -16.700 -5.292 -11.807 1.00 82.62 809 LEU A CA 1
ATOM 6263 C C . LEU A 1 809 ? -16.716 -4.133 -12.808 1.00 82.62 809 LEU A C 1
ATOM 6265 O O . LEU A 1 809 ? -17.698 -4.006 -13.532 1.00 82.62 809 LEU A O 1
ATOM 6269 N N . ASP A 1 810 ? -15.671 -3.307 -12.856 1.00 82.75 810 ASP A N 1
ATOM 6270 C CA . ASP A 1 810 ? -15.543 -2.226 -13.840 1.00 82.75 810 ASP A CA 1
ATOM 6271 C C . ASP A 1 810 ? -15.208 -2.762 -15.247 1.00 82.75 810 ASP A C 1
ATOM 6273 O O . ASP A 1 810 ? -15.486 -2.092 -16.241 1.00 82.75 810 ASP A O 1
ATOM 6277 N N . GLU A 1 811 ? -14.667 -3.981 -15.344 1.00 80.06 811 GLU A N 1
ATOM 6278 C CA . GLU A 1 811 ? -14.414 -4.688 -16.609 1.00 80.06 811 GLU A CA 1
ATOM 6279 C C . GLU A 1 811 ? -15.645 -5.449 -17.134 1.00 80.06 811 GLU A C 1
ATOM 6281 O O . GLU A 1 811 ? -15.682 -5.812 -18.310 1.00 80.06 811 GLU A O 1
ATOM 6286 N N . VAL A 1 812 ? -16.659 -5.681 -16.290 1.00 78.81 812 VAL A N 1
ATOM 6287 C CA . VAL A 1 812 ? -17.863 -6.450 -16.641 1.00 78.81 812 VAL A CA 1
ATOM 6288 C C . VAL A 1 812 ? -19.050 -5.514 -16.905 1.00 78.81 812 VAL A C 1
ATOM 6290 O O . VAL A 1 812 ? -19.452 -4.767 -16.002 1.00 78.81 812 VAL A O 1
ATOM 6293 N N . PRO A 1 813 ? -19.680 -5.570 -18.098 1.00 81.81 813 PRO A N 1
ATOM 6294 C CA . PRO A 1 813 ? -20.890 -4.808 -18.391 1.00 81.81 813 PRO A CA 1
ATOM 6295 C C . PRO A 1 813 ? -21.988 -5.042 -17.345 1.00 81.81 813 PRO A C 1
ATOM 6297 O O . PRO A 1 813 ? -22.221 -6.165 -16.902 1.00 81.81 813 PRO A O 1
ATOM 6300 N N . ALA A 1 814 ? -22.720 -3.988 -16.972 1.00 81.31 814 ALA A N 1
ATOM 6301 C CA . ALA A 1 814 ? -23.752 -4.069 -15.928 1.00 81.31 814 ALA A CA 1
ATOM 6302 C C . ALA A 1 814 ? -24.882 -5.075 -16.241 1.00 81.31 814 ALA A C 1
ATOM 6304 O O . ALA A 1 814 ? -25.556 -5.561 -15.333 1.00 81.31 814 ALA A O 1
ATOM 6305 N N . GLU A 1 815 ? -25.082 -5.394 -17.520 1.00 80.75 815 GLU A N 1
ATOM 6306 C CA . GLU A 1 815 ? -26.050 -6.380 -18.013 1.00 80.75 815 GLU A CA 1
ATOM 6307 C C . GLU A 1 815 ? -25.690 -7.817 -17.589 1.00 80.75 815 GLU A C 1
ATOM 6309 O O . GLU A 1 815 ? -26.584 -8.623 -17.331 1.00 80.75 815 GLU A O 1
ATOM 6314 N N . GLU A 1 816 ? -24.397 -8.108 -17.421 1.00 78.06 816 GLU A N 1
ATOM 6315 C CA . GLU A 1 816 ? -23.857 -9.422 -17.042 1.00 78.06 816 GLU A CA 1
ATOM 6316 C C . GLU A 1 816 ? -23.774 -9.617 -15.518 1.00 78.06 816 GLU A C 1
ATOM 6318 O O . GLU A 1 816 ? -23.460 -10.697 -15.027 1.00 78.06 816 GLU A O 1
ATOM 6323 N N . TRP A 1 817 ? -24.130 -8.607 -14.714 1.00 82.81 817 TRP A N 1
ATOM 6324 C CA . TRP A 1 817 ? -24.044 -8.683 -13.246 1.00 82.81 817 TRP A CA 1
ATOM 6325 C C . TRP A 1 817 ? -24.974 -9.721 -12.601 1.00 82.81 817 TRP A C 1
ATOM 6327 O O . TRP A 1 817 ? -24.876 -9.957 -11.396 1.00 82.81 817 TRP A O 1
ATOM 6337 N N . LYS A 1 818 ? -25.890 -10.316 -13.370 1.00 76.50 818 LYS A N 1
ATOM 6338 C CA . LYS A 1 818 ? -26.797 -11.382 -12.917 1.00 76.50 818 LYS A CA 1
ATOM 6339 C C . LYS A 1 818 ? -26.279 -12.793 -13.218 1.00 76.50 818 LYS A C 1
ATOM 6341 O O . LYS A 1 818 ? -26.913 -13.745 -12.771 1.00 76.50 818 LYS A O 1
ATOM 6346 N N . ASP A 1 819 ? -25.180 -12.913 -13.962 1.00 77.62 819 ASP A N 1
ATOM 6347 C CA . ASP A 1 819 ? -24.533 -14.183 -14.297 1.00 77.62 819 ASP A CA 1
ATOM 6348 C C . ASP A 1 819 ? -23.024 -13.965 -14.508 1.00 77.62 819 ASP A C 1
ATOM 6350 O O . ASP A 1 819 ? -22.529 -13.826 -15.625 1.00 77.62 819 ASP A O 1
ATOM 6354 N N . LEU A 1 820 ? -22.296 -13.833 -13.398 1.00 75.81 820 LEU A N 1
ATOM 6355 C CA . LEU A 1 820 ? -20.880 -13.479 -13.400 1.00 75.81 820 LEU A CA 1
ATOM 6356 C C . LEU A 1 820 ? -19.971 -14.700 -13.562 1.00 75.81 820 LEU A C 1
ATOM 6358 O O . LEU A 1 820 ? -20.042 -15.651 -12.781 1.00 75.81 820 LEU A O 1
ATOM 6362 N N . ASN A 1 821 ? -18.993 -14.584 -14.461 1.00 67.50 821 ASN A N 1
ATOM 6363 C CA . ASN A 1 821 ? -17.808 -15.438 -14.493 1.00 67.50 821 ASN A CA 1
ATOM 6364 C C . ASN A 1 821 ? -16.573 -14.619 -14.086 1.00 67.50 821 ASN A C 1
ATOM 6366 O O . ASN A 1 821 ? -15.827 -14.129 -14.931 1.00 67.50 821 ASN A O 1
ATOM 6370 N N . LEU A 1 822 ? -16.413 -14.401 -12.777 1.00 68.88 822 LEU A N 1
ATOM 6371 C CA . LEU A 1 822 ? -15.328 -13.599 -12.208 1.00 68.88 822 LEU A CA 1
ATOM 6372 C C . LEU A 1 822 ? -14.387 -14.452 -11.363 1.00 68.88 822 LEU A C 1
ATOM 6374 O O . LEU A 1 822 ? -14.823 -15.165 -10.458 1.00 68.88 822 LEU A O 1
ATOM 6378 N N . ASP A 1 823 ? -13.087 -14.298 -11.607 1.00 70.00 823 ASP A N 1
ATOM 6379 C CA . ASP A 1 823 ? -12.057 -14.792 -10.703 1.00 70.00 823 ASP A CA 1
ATOM 6380 C C . ASP A 1 823 ? -11.871 -13.798 -9.543 1.00 70.00 823 ASP A C 1
ATOM 6382 O O . ASP A 1 823 ? -11.416 -12.668 -9.725 1.00 70.00 823 ASP A O 1
ATOM 6386 N N . LEU A 1 824 ? -12.273 -14.214 -8.339 1.00 72.12 824 LEU A N 1
ATOM 6387 C CA . LEU A 1 824 ? -12.137 -13.450 -7.093 1.00 72.12 824 LEU A CA 1
ATOM 6388 C C . LEU A 1 824 ? -11.106 -14.093 -6.156 1.00 72.12 824 LEU A C 1
ATOM 6390 O O . LEU A 1 824 ? -11.314 -14.161 -4.942 1.00 72.12 824 LEU A O 1
ATOM 6394 N N . THR A 1 825 ? -10.023 -14.624 -6.721 1.00 79.88 825 THR A N 1
ATOM 6395 C CA . THR A 1 825 ? -8.976 -15.324 -5.967 1.00 79.88 825 THR A CA 1
ATOM 6396 C C . THR A 1 825 ? -7.734 -14.452 -5.761 1.00 79.88 825 THR A C 1
ATOM 6398 O O . THR A 1 825 ? -7.494 -13.506 -6.519 1.00 79.88 825 THR A O 1
ATOM 6401 N N . PRO A 1 826 ? -6.872 -14.755 -4.768 1.00 73.31 826 PRO A N 1
ATOM 6402 C CA . PRO A 1 826 ? -5.649 -13.999 -4.525 1.00 73.31 826 PRO A CA 1
ATOM 6403 C C . PRO A 1 826 ? -4.680 -13.961 -5.691 1.00 73.31 826 PRO A C 1
ATOM 6405 O O . PRO A 1 826 ? -3.820 -13.080 -5.731 1.00 73.31 826 PRO A O 1
ATOM 6408 N N . ARG A 1 827 ? -4.801 -14.912 -6.624 1.00 81.38 827 ARG A N 1
ATOM 6409 C CA . ARG A 1 827 ? -4.036 -14.946 -7.871 1.00 81.38 827 ARG A CA 1
ATOM 6410 C C . ARG A 1 827 ? -4.063 -13.589 -8.565 1.00 81.38 827 ARG A C 1
ATOM 6412 O O . ARG A 1 827 ? -3.033 -13.125 -9.050 1.00 81.38 827 ARG A O 1
ATOM 6419 N N . GLU A 1 828 ? -5.203 -12.914 -8.498 1.00 78.50 828 GLU A N 1
ATOM 6420 C CA . GLU A 1 828 ? -5.399 -11.605 -9.093 1.00 78.50 828 GLU A CA 1
ATOM 6421 C C . GLU A 1 828 ? -4.524 -10.503 -8.499 1.00 78.50 828 GLU A C 1
ATOM 6423 O O . GLU A 1 828 ? -4.085 -9.621 -9.228 1.00 78.50 828 GLU A O 1
ATOM 6428 N N . TYR A 1 829 ? -4.166 -10.566 -7.212 1.00 77.69 829 TYR A N 1
ATOM 6429 C CA . TYR A 1 829 ? -3.219 -9.603 -6.632 1.00 77.69 829 TYR A CA 1
ATOM 6430 C C . TYR A 1 829 ? -1.826 -9.713 -7.251 1.00 77.69 829 TYR A C 1
ATOM 6432 O O . TYR A 1 829 ? -1.107 -8.717 -7.343 1.00 77.69 829 TYR A O 1
ATOM 6440 N N . VAL A 1 830 ? -1.426 -10.924 -7.646 1.00 82.44 830 VAL A N 1
ATOM 6441 C CA . VAL A 1 830 ? -0.129 -11.154 -8.290 1.00 82.44 830 VAL A CA 1
ATOM 6442 C C . VAL A 1 830 ? -0.184 -10.722 -9.749 1.00 82.44 830 VAL A C 1
ATOM 6444 O O . VAL A 1 830 ? 0.755 -10.087 -10.221 1.00 82.44 830 VAL A O 1
ATOM 6447 N N . LEU A 1 831 ? -1.286 -11.014 -10.444 1.00 83.00 831 LEU A N 1
ATOM 6448 C CA . LEU A 1 831 ? -1.503 -10.553 -11.815 1.00 83.00 831 LEU A CA 1
ATOM 6449 C C . LEU A 1 831 ? -1.528 -9.023 -11.893 1.00 83.00 831 LEU A C 1
ATOM 6451 O O . LEU A 1 831 ? -0.823 -8.449 -12.717 1.00 83.00 831 LEU A O 1
ATOM 6455 N N . ASP A 1 832 ? -2.251 -8.369 -10.985 1.00 81.88 832 ASP A N 1
ATOM 6456 C CA . ASP A 1 832 ? -2.292 -6.912 -10.863 1.00 81.88 832 ASP A CA 1
ATOM 6457 C C . ASP A 1 832 ? -0.892 -6.331 -10.647 1.00 81.88 832 ASP A C 1
ATOM 6459 O O . ASP A 1 832 ? -0.469 -5.463 -11.403 1.00 81.88 832 ASP A O 1
ATOM 6463 N N . TYR A 1 833 ? -0.117 -6.886 -9.706 1.00 87.19 833 TYR A N 1
ATOM 6464 C CA . TYR A 1 833 ? 1.282 -6.496 -9.518 1.00 87.19 833 TYR A CA 1
ATOM 6465 C C . TYR A 1 833 ? 2.098 -6.626 -10.810 1.00 87.19 833 TYR A C 1
ATOM 6467 O O . TYR A 1 833 ? 2.840 -5.707 -11.168 1.00 87.19 833 TYR A O 1
ATOM 6475 N N . LEU A 1 834 ? 1.973 -7.755 -11.514 1.00 86.75 834 LEU A N 1
ATOM 6476 C CA . LEU A 1 834 ? 2.720 -7.981 -12.745 1.00 86.75 834 LEU A CA 1
ATOM 6477 C C . LEU A 1 834 ? 2.355 -6.956 -13.818 1.00 86.75 834 LEU A C 1
ATOM 6479 O O . LEU A 1 834 ? 3.245 -6.423 -14.471 1.00 86.75 834 LEU A O 1
ATOM 6483 N N . VAL A 1 835 ? 1.073 -6.636 -13.972 1.00 85.12 835 VAL A N 1
ATOM 6484 C CA . VAL A 1 835 ? 0.592 -5.692 -14.986 1.00 85.12 835 VAL A CA 1
ATOM 6485 C C . VAL A 1 835 ? 0.929 -4.243 -14.627 1.00 85.12 835 VAL A C 1
ATOM 6487 O O . VAL A 1 835 ? 1.367 -3.493 -15.498 1.00 85.12 835 VAL A O 1
ATOM 6490 N N . SER A 1 836 ? 0.738 -3.840 -13.369 1.00 82.06 836 SER A N 1
ATOM 6491 C CA . SER A 1 836 ? 0.772 -2.430 -12.967 1.00 82.06 836 SER A CA 1
ATOM 6492 C C . SER A 1 836 ? 2.120 -1.957 -12.423 1.00 82.06 836 SER A C 1
ATOM 6494 O O . SER A 1 836 ? 2.400 -0.761 -12.455 1.00 82.06 836 SER A O 1
ATOM 6496 N N . ALA A 1 837 ? 2.919 -2.858 -11.847 1.00 85.56 837 ALA A N 1
ATOM 6497 C CA . ALA A 1 837 ? 4.064 -2.498 -11.007 1.00 85.56 837 ALA A CA 1
ATOM 6498 C C . ALA A 1 837 ? 5.373 -3.204 -11.383 1.00 85.56 837 ALA A C 1
ATOM 6500 O O . ALA A 1 837 ? 6.447 -2.745 -10.983 1.00 85.56 837 ALA A O 1
ATOM 6501 N N . PHE A 1 838 ? 5.321 -4.308 -12.132 1.00 89.81 838 PHE A N 1
ATOM 6502 C CA . PHE A 1 838 ? 6.534 -4.968 -12.608 1.00 89.81 838 PHE A CA 1
ATOM 6503 C C . PHE A 1 838 ? 7.338 -4.016 -13.513 1.00 89.81 838 PHE A C 1
ATOM 6505 O O . PHE A 1 838 ? 6.755 -3.359 -14.380 1.00 89.81 838 PHE A O 1
ATOM 6512 N N . PRO A 1 839 ? 8.664 -3.893 -13.319 1.00 92.00 839 PRO A N 1
ATOM 6513 C CA . PRO A 1 839 ? 9.457 -2.908 -14.039 1.00 92.00 839 PRO A CA 1
ATOM 6514 C C . PRO A 1 839 ? 9.549 -3.279 -15.518 1.00 92.00 839 PRO A C 1
ATOM 6516 O O . PRO A 1 839 ? 10.141 -4.294 -15.873 1.00 92.00 839 PRO A O 1
ATOM 6519 N N . ILE A 1 840 ? 8.958 -2.437 -16.364 1.00 91.94 840 ILE A N 1
ATOM 6520 C CA . ILE A 1 840 ? 9.009 -2.556 -17.829 1.00 91.94 840 ILE A CA 1
ATOM 6521 C C . ILE A 1 840 ? 9.504 -1.282 -18.516 1.00 91.94 840 ILE A C 1
ATOM 6523 O O . ILE A 1 840 ? 9.801 -1.312 -19.704 1.00 91.94 840 ILE A O 1
ATOM 6527 N N . HIS A 1 841 ? 9.554 -0.155 -17.806 1.00 90.44 841 HIS A N 1
ATOM 6528 C CA . HIS A 1 841 ? 9.924 1.130 -18.390 1.00 90.44 841 HIS A CA 1
ATOM 6529 C C . HIS A 1 841 ? 11.435 1.204 -18.557 1.00 90.44 841 HIS A C 1
ATOM 6531 O O . HIS A 1 841 ? 12.179 0.981 -17.603 1.00 90.44 841 HIS A O 1
ATOM 6537 N N . LEU A 1 842 ? 11.875 1.512 -19.770 1.00 88.25 842 LEU A N 1
ATOM 6538 C CA . LEU A 1 842 ? 13.280 1.612 -20.111 1.00 88.25 842 LEU A CA 1
ATOM 6539 C C . LEU A 1 842 ? 13.855 2.917 -19.557 1.00 88.25 842 LEU A C 1
ATOM 6541 O O . LEU A 1 842 ? 13.215 3.967 -19.606 1.00 88.25 842 LEU A O 1
ATOM 6545 N N . HIS A 1 843 ? 15.072 2.846 -19.033 1.00 89.00 843 HIS A N 1
ATOM 6546 C CA . HIS A 1 843 ? 15.852 4.011 -18.650 1.00 89.00 843 HIS A CA 1
ATOM 6547 C C . HIS A 1 843 ? 17.016 4.217 -19.623 1.00 89.00 843 HIS A C 1
ATOM 6549 O O . HIS A 1 843 ? 17.529 3.276 -20.240 1.00 89.00 843 HIS A O 1
ATOM 6555 N N . GLU A 1 844 ? 17.464 5.458 -19.735 1.00 84.38 844 GLU A N 1
ATOM 6556 C CA . GLU A 1 844 ? 18.684 5.827 -20.438 1.00 84.38 844 GLU A CA 1
ATOM 6557 C C . GLU A 1 844 ? 19.792 6.109 -19.424 1.00 84.38 844 GLU A C 1
ATOM 6559 O O . GLU A 1 844 ? 19.549 6.745 -18.401 1.00 84.38 844 GLU A O 1
ATOM 6564 N N . ILE A 1 845 ? 20.998 5.605 -19.686 1.00 84.50 845 ILE A N 1
ATOM 6565 C CA . ILE A 1 845 ? 22.159 5.791 -18.811 1.00 84.50 845 ILE A CA 1
ATOM 6566 C C . ILE A 1 845 ? 22.936 7.012 -19.296 1.00 84.50 845 ILE A C 1
ATOM 6568 O O . ILE A 1 845 ? 23.336 7.057 -20.459 1.00 84.50 845 ILE A O 1
ATOM 6572 N N . HIS A 1 846 ? 23.184 7.965 -18.403 1.00 79.44 846 HIS A N 1
ATOM 6573 C CA . HIS A 1 846 ? 24.013 9.141 -18.652 1.00 79.44 846 HIS A CA 1
ATOM 6574 C C . HIS A 1 846 ? 25.178 9.170 -17.667 1.00 79.44 846 HIS A C 1
ATOM 6576 O O . HIS A 1 846 ? 25.013 8.857 -16.485 1.00 79.44 846 HIS A O 1
ATOM 6582 N N . SER A 1 847 ? 26.348 9.583 -18.142 1.00 75.56 847 SER A N 1
ATOM 6583 C CA . SER A 1 847 ? 27.487 9.885 -17.274 1.00 75.56 847 SER A CA 1
ATOM 6584 C C . SER A 1 847 ? 27.402 11.346 -16.829 1.00 75.56 847 SER A C 1
ATOM 6586 O O . SER A 1 847 ? 27.339 12.250 -17.660 1.00 75.56 847 SER A O 1
ATOM 6588 N N . SER A 1 848 ? 27.362 11.578 -15.519 1.00 64.56 848 SER A N 1
ATOM 6589 C CA . SER A 1 848 ? 27.385 12.924 -14.933 1.00 64.56 848 SER A CA 1
ATOM 6590 C C . SER A 1 848 ? 28.782 13.563 -15.058 1.00 64.56 848 SER A C 1
ATOM 6592 O O . SER A 1 848 ? 29.768 12.863 -15.294 1.00 64.56 848 SER A O 1
ATOM 6594 N N . GLU A 1 849 ? 28.883 14.889 -14.893 1.00 58.44 849 GLU A N 1
ATOM 6595 C CA . GLU A 1 849 ? 30.148 15.654 -14.964 1.00 58.44 849 GLU A CA 1
ATOM 6596 C C . GLU A 1 849 ? 31.219 15.152 -13.974 1.00 58.44 849 GLU A C 1
ATOM 6598 O O . GLU A 1 849 ? 32.414 15.320 -14.198 1.00 58.44 849 GLU A O 1
ATOM 6603 N N . ASP A 1 850 ? 30.790 14.488 -12.899 1.00 59.16 850 ASP A N 1
ATOM 6604 C CA . ASP A 1 850 ? 31.628 13.843 -11.883 1.00 59.16 850 ASP A CA 1
ATOM 6605 C C . ASP A 1 850 ? 32.098 12.418 -12.261 1.00 59.16 850 ASP A C 1
ATOM 6607 O O . ASP A 1 850 ? 32.769 11.758 -11.468 1.00 59.16 850 ASP A O 1
ATOM 6611 N N . GLY A 1 851 ? 31.756 11.928 -13.459 1.00 64.06 851 GLY A N 1
ATOM 6612 C CA . GLY A 1 851 ? 32.092 10.584 -13.942 1.00 64.06 851 GLY A CA 1
ATOM 6613 C C . GLY A 1 851 ? 31.182 9.473 -13.404 1.00 64.06 851 GLY A C 1
ATOM 6614 O O . GLY A 1 851 ? 31.463 8.288 -13.600 1.00 64.06 851 GLY A O 1
ATOM 6615 N N . THR A 1 852 ? 30.086 9.815 -12.716 1.00 72.56 852 THR A N 1
ATOM 6616 C CA . THR A 1 852 ? 29.157 8.819 -12.165 1.00 72.56 852 THR A CA 1
ATOM 6617 C C . THR A 1 852 ? 28.008 8.531 -13.125 1.00 72.56 852 THR A C 1
ATOM 6619 O O . THR A 1 852 ? 27.187 9.403 -13.401 1.00 72.56 852 THR A O 1
ATOM 6622 N N . ASP A 1 853 ? 27.891 7.283 -13.583 1.00 79.94 853 ASP A N 1
ATOM 6623 C CA . ASP A 1 853 ? 26.742 6.872 -14.401 1.00 79.94 853 ASP A CA 1
ATOM 6624 C C . ASP A 1 853 ? 25.456 6.787 -13.572 1.00 79.94 853 ASP A C 1
ATOM 6626 O O . ASP A 1 853 ? 25.398 6.081 -12.557 1.00 79.94 853 ASP A O 1
ATOM 6630 N N . ARG A 1 854 ? 24.407 7.453 -14.052 1.00 84.00 854 ARG A N 1
ATOM 6631 C CA . ARG A 1 854 ? 23.041 7.410 -13.514 1.00 84.00 854 ARG A CA 1
ATOM 6632 C C . ARG A 1 854 ? 22.061 7.079 -14.628 1.00 84.00 854 ARG A C 1
ATOM 6634 O O . ARG A 1 854 ? 22.387 7.260 -15.794 1.00 84.00 854 ARG A O 1
ATOM 6641 N N . SER A 1 855 ? 20.876 6.577 -14.282 1.00 85.69 855 SER A N 1
ATOM 6642 C CA . SER A 1 855 ? 19.843 6.302 -15.285 1.00 85.69 855 SER A CA 1
ATOM 6643 C C . SER A 1 855 ? 18.508 6.984 -15.013 1.00 85.69 855 SER A C 1
ATOM 6645 O O . SER A 1 855 ? 18.005 6.994 -13.884 1.00 85.69 855 SER A O 1
ATOM 6647 N N . GLU A 1 856 ? 17.911 7.522 -16.074 1.00 84.12 856 GLU A N 1
ATOM 6648 C CA . GLU A 1 856 ? 16.665 8.293 -16.052 1.00 84.12 856 GLU A CA 1
ATOM 6649 C C . GLU A 1 856 ? 15.602 7.664 -16.963 1.00 84.12 856 GLU A C 1
ATOM 6651 O O . GLU A 1 856 ? 15.971 7.053 -17.967 1.00 84.12 856 GLU A O 1
ATOM 6656 N N . PRO A 1 857 ? 14.297 7.758 -16.630 1.00 85.69 857 PRO A N 1
ATOM 6657 C CA . PRO A 1 857 ? 13.238 7.198 -17.466 1.00 85.69 857 PRO A CA 1
ATOM 6658 C C . PRO A 1 857 ? 13.285 7.752 -18.891 1.00 85.69 857 PRO A C 1
ATOM 6660 O O . PRO A 1 857 ? 13.396 8.961 -19.091 1.00 85.69 857 PRO A O 1
ATOM 6663 N N . LEU A 1 858 ? 13.178 6.860 -19.871 1.00 81.50 858 LEU A N 1
ATOM 6664 C CA . LEU A 1 858 ? 13.236 7.204 -21.283 1.00 81.50 858 LEU A CA 1
ATOM 6665 C C . LEU A 1 858 ? 11.832 7.451 -21.845 1.00 81.50 858 LEU A C 1
ATOM 6667 O O . LEU A 1 858 ? 10.913 6.663 -21.614 1.00 81.50 858 LEU A O 1
ATOM 6671 N N . PHE A 1 859 ? 11.690 8.515 -22.634 1.00 79.75 859 PHE A N 1
ATOM 6672 C CA . PHE A 1 859 ? 10.449 8.883 -23.312 1.00 79.75 859 PHE A CA 1
ATOM 6673 C C . PHE A 1 859 ? 10.665 8.951 -24.825 1.00 79.75 859 PHE A C 1
ATOM 6675 O O . PHE A 1 859 ? 11.750 9.305 -25.289 1.00 79.75 859 PHE A O 1
ATOM 6682 N N . ASP A 1 860 ? 9.640 8.590 -25.591 1.00 75.44 860 ASP A N 1
ATOM 6683 C CA . ASP A 1 860 ? 9.626 8.746 -27.041 1.00 75.44 860 ASP A CA 1
ATOM 6684 C C . ASP A 1 860 ? 9.342 10.201 -27.461 1.00 75.44 860 ASP A C 1
ATOM 6686 O O . ASP A 1 860 ? 9.164 11.099 -26.634 1.00 75.44 860 ASP A O 1
ATOM 6690 N N . ALA A 1 861 ? 9.309 10.445 -28.775 1.00 70.56 861 ALA A N 1
ATOM 6691 C CA . ALA A 1 861 ? 9.076 11.775 -29.339 1.00 70.56 861 ALA A CA 1
ATOM 6692 C C . ALA A 1 861 ? 7.693 12.365 -28.995 1.00 70.56 861 ALA A C 1
ATOM 6694 O O . ALA A 1 861 ? 7.538 13.585 -29.025 1.00 70.56 861 ALA A O 1
ATOM 6695 N N . ASP A 1 862 ? 6.716 11.523 -28.646 1.00 72.44 862 ASP A N 1
ATOM 6696 C CA . ASP A 1 862 ? 5.356 11.923 -28.274 1.00 72.44 862 ASP A CA 1
ATOM 6697 C C . ASP A 1 862 ? 5.208 12.119 -26.748 1.00 72.44 862 ASP A C 1
ATOM 6699 O O . ASP A 1 862 ? 4.127 12.455 -26.257 1.00 72.44 862 ASP A O 1
ATOM 6703 N N . GLY A 1 863 ? 6.291 11.931 -25.982 1.00 72.25 863 GLY A N 1
ATOM 6704 C CA . GLY A 1 863 ? 6.317 12.044 -24.523 1.00 72.25 863 GLY A CA 1
ATOM 6705 C C . GLY A 1 863 ? 5.781 10.810 -23.791 1.00 72.25 863 GLY A C 1
ATOM 6706 O O . GLY A 1 863 ? 5.527 10.882 -22.587 1.00 72.25 863 GLY A O 1
ATOM 6707 N N . SER A 1 864 ? 5.603 9.682 -24.485 1.00 74.62 864 SER A N 1
ATOM 6708 C CA . SER A 1 864 ? 5.198 8.414 -23.873 1.00 74.62 864 SER A CA 1
ATOM 6709 C C . SER A 1 864 ? 6.424 7.647 -23.369 1.00 74.62 864 SER A C 1
ATOM 6711 O O . SER A 1 864 ? 7.481 7.694 -23.999 1.00 74.62 864 SER A O 1
ATOM 6713 N N . PRO A 1 865 ? 6.338 6.940 -22.229 1.00 82.56 865 PRO A N 1
ATOM 6714 C CA . PRO A 1 865 ? 7.477 6.198 -21.706 1.00 82.56 865 PRO A CA 1
ATOM 6715 C C . PRO A 1 865 ? 7.811 5.008 -22.615 1.00 82.56 865 PRO A C 1
ATOM 6717 O O . PRO A 1 865 ? 6.935 4.224 -22.985 1.00 82.56 865 PRO A O 1
ATOM 6720 N N . VAL A 1 866 ? 9.092 4.849 -22.945 1.00 82.81 866 VAL A N 1
ATOM 6721 C CA . VAL A 1 866 ? 9.578 3.708 -23.731 1.00 82.81 866 VAL A CA 1
ATOM 6722 C C . VAL A 1 866 ? 9.628 2.474 -22.834 1.00 82.81 866 VAL A C 1
ATOM 6724 O O . VAL A 1 866 ? 10.065 2.543 -21.684 1.00 82.81 866 VAL A O 1
ATOM 6727 N N . ILE A 1 867 ? 9.188 1.328 -23.351 1.00 88.69 867 ILE A N 1
ATOM 6728 C CA . ILE A 1 867 ? 9.149 0.061 -22.611 1.00 88.69 867 ILE A CA 1
ATOM 6729 C C . ILE A 1 867 ? 10.168 -0.941 -23.160 1.00 88.69 867 ILE A C 1
ATOM 6731 O O . ILE A 1 867 ? 10.288 -1.121 -24.371 1.00 88.69 867 ILE A O 1
ATOM 6735 N N . SER A 1 868 ? 10.868 -1.622 -22.255 1.00 89.06 868 SER A N 1
ATOM 6736 C CA . SER A 1 868 ? 11.779 -2.727 -22.556 1.00 89.06 868 SER A CA 1
ATOM 6737 C C . SER A 1 868 ? 10.981 -3.961 -22.978 1.00 89.06 868 SER A C 1
ATOM 6739 O O . SER A 1 868 ? 10.242 -4.543 -22.178 1.00 89.06 868 SER A O 1
ATOM 6741 N N . GLN A 1 869 ? 11.132 -4.389 -24.233 1.00 87.62 869 GLN A N 1
ATOM 6742 C CA . GLN A 1 869 ? 10.431 -5.567 -24.758 1.00 87.62 869 GLN A CA 1
ATOM 6743 C C . GLN A 1 869 ? 10.885 -6.856 -24.064 1.00 87.62 869 GLN A C 1
ATOM 6745 O O . GLN A 1 869 ? 10.096 -7.784 -23.887 1.00 87.62 869 GLN A O 1
ATOM 6750 N N . GLU A 1 870 ? 12.145 -6.912 -23.628 1.00 86.19 870 GLU A N 1
ATOM 6751 C CA . GLU A 1 870 ? 12.665 -8.034 -22.849 1.00 86.19 870 GLU A CA 1
ATOM 6752 C C . GLU A 1 870 ? 11.983 -8.128 -21.477 1.00 86.19 870 GLU A C 1
ATOM 6754 O O . GLU A 1 870 ? 11.520 -9.204 -21.092 1.00 86.19 870 GLU A O 1
ATOM 6759 N N . ALA A 1 871 ? 11.847 -7.005 -20.766 1.00 88.38 871 ALA A N 1
ATOM 6760 C CA . ALA A 1 871 ? 11.154 -6.970 -19.481 1.00 88.38 871 ALA A CA 1
ATOM 6761 C C . ALA A 1 871 ? 9.660 -7.320 -19.614 1.00 88.38 871 ALA A C 1
ATOM 6763 O O . ALA A 1 871 ? 9.119 -8.050 -18.781 1.00 88.38 871 ALA A O 1
ATOM 6764 N N . VAL A 1 872 ? 9.011 -6.867 -20.692 1.00 88.06 872 VAL A N 1
ATOM 6765 C CA . VAL A 1 872 ? 7.633 -7.254 -21.040 1.00 88.06 872 VAL A CA 1
ATOM 6766 C C . VAL A 1 872 ? 7.525 -8.762 -21.267 1.00 88.06 872 VAL A C 1
ATOM 6768 O O . VAL A 1 872 ? 6.651 -9.398 -20.684 1.00 88.06 872 VAL A O 1
ATOM 6771 N N . GLY A 1 873 ? 8.444 -9.365 -22.025 1.00 85.88 873 GLY A N 1
ATOM 6772 C CA . GLY A 1 873 ? 8.458 -10.814 -22.237 1.00 85.88 873 GLY A CA 1
ATOM 6773 C C . GLY A 1 873 ? 8.631 -11.611 -20.937 1.00 85.88 873 GLY A C 1
ATOM 6774 O O . GLY A 1 873 ? 7.968 -12.630 -20.743 1.00 85.88 873 GLY A O 1
ATOM 6775 N N . LEU A 1 874 ? 9.475 -11.131 -20.013 1.00 87.38 874 LEU A N 1
ATOM 6776 C CA . LEU A 1 874 ? 9.630 -11.734 -18.682 1.00 87.38 874 LEU A CA 1
ATOM 6777 C C . LEU A 1 874 ? 8.338 -11.655 -17.864 1.00 87.38 874 LEU A C 1
ATOM 6779 O O . LEU A 1 874 ? 7.981 -12.632 -17.206 1.00 87.38 874 LEU A O 1
ATOM 6783 N N . ARG A 1 875 ? 7.649 -10.510 -17.898 1.00 90.88 875 ARG A N 1
ATOM 6784 C CA . ARG A 1 875 ? 6.359 -10.311 -17.229 1.00 90.88 875 ARG A CA 1
ATOM 6785 C C . ARG A 1 875 ? 5.294 -11.246 -17.798 1.00 90.88 875 ARG A C 1
ATOM 6787 O O . ARG A 1 875 ? 4.638 -11.947 -17.035 1.00 90.88 875 ARG A O 1
ATOM 6794 N N . ASP A 1 876 ? 5.135 -11.272 -19.116 1.00 86.62 876 ASP A N 1
ATOM 6795 C CA . ASP A 1 876 ? 4.061 -12.019 -19.775 1.00 86.62 876 ASP A CA 1
ATOM 6796 C C . ASP A 1 876 ? 4.234 -13.535 -19.558 1.00 86.62 876 ASP A C 1
ATOM 6798 O O . ASP A 1 876 ? 3.280 -14.225 -19.207 1.00 86.62 876 ASP A O 1
ATOM 6802 N N . ALA A 1 877 ? 5.473 -14.042 -19.588 1.00 83.94 877 ALA A N 1
ATOM 6803 C CA . ALA A 1 877 ? 5.764 -15.436 -19.240 1.00 83.94 877 ALA A CA 1
ATOM 6804 C C . ALA A 1 877 ? 5.428 -15.789 -17.773 1.00 83.94 877 ALA A C 1
ATOM 6806 O O . ALA A 1 877 ? 5.077 -16.932 -17.466 1.00 83.94 877 ALA A O 1
ATOM 6807 N N . LEU A 1 878 ? 5.544 -14.829 -16.844 1.00 85.00 878 LEU A N 1
ATOM 6808 C CA . LEU A 1 878 ? 5.120 -15.019 -15.451 1.00 85.00 878 LEU A CA 1
ATOM 6809 C C . LEU A 1 878 ? 3.594 -15.048 -15.331 1.00 85.00 878 LEU A C 1
ATOM 6811 O O . LEU A 1 878 ? 3.073 -15.870 -14.576 1.00 85.00 878 LEU A O 1
ATOM 6815 N N . ILE A 1 879 ? 2.895 -14.185 -16.075 1.00 84.94 879 ILE A N 1
ATOM 6816 C CA . ILE A 1 879 ? 1.427 -14.152 -16.133 1.00 84.94 879 ILE A CA 1
ATOM 6817 C C . ILE A 1 879 ? 0.895 -15.509 -16.605 1.00 84.94 879 ILE A C 1
ATOM 6819 O O . ILE A 1 879 ? 0.079 -16.111 -15.905 1.00 84.94 879 ILE A O 1
ATOM 6823 N N . ASP A 1 880 ? 1.424 -16.040 -17.711 1.00 80.12 880 ASP A N 1
ATOM 6824 C CA . ASP A 1 880 ? 1.018 -17.343 -18.256 1.00 80.12 880 ASP A CA 1
ATOM 6825 C C . ASP A 1 880 ? 1.211 -18.477 -17.238 1.00 80.12 880 ASP A C 1
ATOM 6827 O O . ASP A 1 880 ? 0.345 -19.337 -17.055 1.00 80.12 880 ASP A O 1
ATOM 6831 N N . ARG A 1 881 ? 2.333 -18.461 -16.506 1.00 78.25 881 ARG A N 1
ATOM 6832 C CA . ARG A 1 881 ? 2.611 -19.461 -15.469 1.00 78.25 881 ARG A CA 1
ATOM 6833 C C . ARG A 1 881 ? 1.644 -19.352 -14.290 1.00 78.25 881 ARG A C 1
ATOM 6835 O O . ARG A 1 881 ? 1.180 -20.382 -13.800 1.00 78.25 881 ARG A O 1
ATOM 6842 N N . LEU A 1 882 ? 1.329 -18.141 -13.833 1.00 77.75 882 LEU A N 1
ATOM 6843 C CA . LEU A 1 882 ? 0.403 -17.917 -12.717 1.00 77.75 882 LEU A CA 1
ATOM 6844 C C . LEU A 1 882 ? -1.040 -18.274 -13.072 1.00 77.75 882 LEU A C 1
ATOM 6846 O O . LEU A 1 882 ? -1.744 -18.822 -12.227 1.00 77.75 882 LEU A O 1
ATOM 6850 N N . ALA A 1 883 ? -1.463 -18.028 -14.314 1.00 72.62 883 ALA A N 1
ATOM 6851 C CA . ALA A 1 883 ? -2.801 -18.370 -14.796 1.00 72.62 883 ALA A CA 1
ATOM 6852 C C . ALA A 1 883 ? -3.108 -19.881 -14.703 1.00 72.62 883 ALA A C 1
ATOM 6854 O O . ALA A 1 883 ? -4.273 -20.270 -14.629 1.00 72.62 883 ALA A O 1
ATOM 6855 N N . SER A 1 884 ? -2.075 -20.730 -14.645 1.00 76.50 884 SER A N 1
ATOM 6856 C CA . SER A 1 884 ? -2.202 -22.188 -14.491 1.00 76.50 884 SER A CA 1
ATOM 6857 C C . SER A 1 884 ? -2.313 -22.684 -13.040 1.00 76.50 884 SER A C 1
ATOM 6859 O O . SER A 1 884 ? -2.502 -23.881 -12.816 1.00 76.50 884 SER A O 1
ATOM 6861 N N . LEU A 1 885 ? -2.165 -21.800 -12.045 1.00 78.75 885 LEU A N 1
ATOM 6862 C CA . LEU A 1 885 ? -2.219 -22.181 -10.633 1.00 78.75 885 LEU A CA 1
ATOM 6863 C C . LEU A 1 885 ? -3.655 -22.327 -10.129 1.00 78.75 885 LEU A C 1
ATOM 6865 O O . LEU A 1 885 ? -4.555 -21.598 -10.551 1.00 78.75 885 LEU A O 1
ATOM 6869 N N . ASP A 1 886 ? -3.826 -23.259 -9.188 1.00 77.38 886 ASP A N 1
ATOM 6870 C CA . ASP A 1 886 ? -5.110 -23.587 -8.578 1.00 77.38 886 ASP A CA 1
ATOM 6871 C C . ASP A 1 886 ? -5.678 -22.351 -7.834 1.00 77.38 886 ASP A C 1
ATOM 6873 O O . ASP A 1 886 ? -4.999 -21.795 -6.956 1.00 77.38 886 ASP A O 1
ATOM 6877 N N . PRO A 1 887 ? -6.894 -21.886 -8.178 1.00 81.62 887 PRO A N 1
ATOM 6878 C CA . PRO A 1 887 ? -7.526 -20.747 -7.520 1.00 81.62 887 PRO A CA 1
ATOM 6879 C C . PRO A 1 887 ? -8.071 -21.134 -6.137 1.00 81.62 887 PRO A C 1
ATOM 6881 O O . PRO A 1 887 ? -8.631 -22.216 -5.960 1.00 81.62 887 PRO A O 1
ATOM 6884 N N . ILE A 1 888 ? -7.961 -20.227 -5.163 1.00 82.81 888 ILE A N 1
ATOM 6885 C CA . ILE A 1 888 ? -8.639 -20.335 -3.863 1.00 82.81 888 ILE A CA 1
ATOM 6886 C C . ILE A 1 888 ? -9.569 -19.123 -3.710 1.00 82.81 888 ILE A C 1
ATOM 6888 O O . ILE A 1 888 ? -9.098 -17.997 -3.852 1.00 82.81 888 ILE A O 1
ATOM 6892 N N . PRO A 1 889 ? -10.884 -19.311 -3.493 1.00 84.31 889 PRO A N 1
ATOM 6893 C CA . PRO A 1 889 ? -11.806 -18.185 -3.372 1.00 84.31 889 PRO A CA 1
ATOM 6894 C C . PRO A 1 889 ? -11.549 -17.336 -2.121 1.00 84.31 889 PRO A C 1
ATOM 6896 O O . PRO A 1 889 ? -11.174 -17.863 -1.073 1.00 84.31 889 PRO A O 1
ATOM 6899 N N . GLY A 1 890 ? -11.871 -16.043 -2.204 1.00 88.38 890 GLY A N 1
ATOM 6900 C CA . GLY A 1 890 ? -11.834 -15.116 -1.073 1.00 88.38 890 GLY A CA 1
ATOM 6901 C C . GLY A 1 890 ? -12.582 -15.607 0.174 1.00 88.38 890 GLY A C 1
ATOM 6902 O O . GLY A 1 890 ? -13.602 -16.289 0.087 1.00 88.38 890 GLY A O 1
ATOM 6903 N N . ALA A 1 891 ? -12.098 -15.239 1.363 1.00 91.19 891 ALA A N 1
ATOM 6904 C CA . ALA A 1 891 ? -12.664 -15.718 2.627 1.00 91.19 891 ALA A CA 1
ATOM 6905 C C . ALA A 1 891 ? -14.119 -15.259 2.833 1.00 91.19 891 ALA A C 1
ATOM 6907 O O . ALA A 1 891 ? -14.960 -16.028 3.300 1.00 91.19 891 ALA A O 1
ATOM 6908 N N . LEU A 1 892 ? -14.433 -14.016 2.444 1.00 91.94 892 LEU A N 1
ATOM 6909 C CA . LEU A 1 892 ? -15.800 -13.490 2.475 1.00 91.94 892 LEU A CA 1
ATOM 6910 C C . LEU A 1 892 ? -16.715 -14.259 1.525 1.00 91.94 892 LEU A C 1
ATOM 6912 O O . LEU A 1 892 ? -17.814 -14.627 1.924 1.00 91.94 892 LEU A O 1
ATOM 6916 N N . GLU A 1 893 ? -16.262 -14.521 0.301 1.00 90.44 893 GLU A N 1
ATOM 6917 C CA . GLU A 1 893 ? -16.987 -15.314 -0.690 1.00 90.44 893 GLU A CA 1
ATOM 6918 C C . GLU A 1 893 ? -17.270 -16.721 -0.160 1.00 90.44 893 GLU A C 1
ATOM 6920 O O . GLU A 1 893 ? -18.423 -17.141 -0.163 1.00 90.44 893 GLU A O 1
ATOM 6925 N N . GLN A 1 894 ? -16.267 -17.420 0.383 1.00 92.69 894 GLN A N 1
ATOM 6926 C CA . GLN A 1 894 ? -16.457 -18.754 0.962 1.00 92.69 894 GLN A CA 1
ATOM 6927 C C . GLN A 1 894 ? -17.516 -18.753 2.077 1.00 92.69 894 GLN A C 1
ATOM 6929 O O . GLN A 1 894 ? -18.409 -19.600 2.079 1.00 92.69 894 GLN A O 1
ATOM 6934 N N . LEU A 1 895 ? -17.462 -17.784 2.997 1.00 94.50 895 LEU A N 1
ATOM 6935 C CA . LEU A 1 895 ? -18.419 -17.678 4.104 1.00 94.50 895 LEU A CA 1
ATOM 6936 C C . LEU A 1 895 ? -19.827 -17.279 3.627 1.00 94.50 895 LEU A C 1
ATOM 6938 O O . LEU A 1 895 ? -20.816 -17.862 4.071 1.00 94.50 895 LEU A O 1
ATOM 6942 N N . LEU A 1 896 ? -19.938 -16.313 2.709 1.00 93.19 896 LEU A N 1
ATOM 6943 C CA . LEU A 1 896 ? -21.218 -15.845 2.169 1.00 93.19 896 LEU A CA 1
ATOM 6944 C C . LEU A 1 896 ? -21.886 -16.885 1.267 1.00 93.19 896 LEU A C 1
ATOM 6946 O O . LEU A 1 896 ? -23.109 -16.994 1.291 1.00 93.19 896 LEU A O 1
ATOM 6950 N N . TRP A 1 897 ? -21.121 -17.635 0.472 1.00 92.88 897 TRP A N 1
ATOM 6951 C CA . TRP A 1 897 ? -21.656 -18.680 -0.404 1.00 92.88 897 TRP A CA 1
ATOM 6952 C C . TRP A 1 897 ? -22.076 -19.926 0.371 1.00 92.88 897 TRP A C 1
ATOM 6954 O O . TRP A 1 897 ? -23.004 -20.603 -0.059 1.00 92.88 897 TRP A O 1
ATOM 6964 N N . HIS A 1 898 ? -21.426 -20.215 1.504 1.00 94.88 898 HIS A N 1
ATOM 6965 C CA . HIS A 1 898 ? -21.782 -21.354 2.351 1.00 94.88 898 HIS A CA 1
ATOM 6966 C C . HIS A 1 898 ? -23.004 -21.074 3.233 1.00 94.88 898 HIS A C 1
ATOM 6968 O O . HIS A 1 898 ? -23.981 -21.813 3.183 1.00 94.88 898 HIS A O 1
ATOM 6974 N N . PHE A 1 899 ? -22.981 -19.994 4.022 1.00 94.75 899 PHE A N 1
ATOM 6975 C CA . PHE A 1 899 ? -24.061 -19.680 4.975 1.00 94.75 899 PHE A CA 1
ATOM 6976 C C . PHE A 1 899 ? -25.192 -18.835 4.372 1.00 94.75 899 PHE A C 1
ATOM 6978 O O . PHE A 1 899 ? -26.288 -18.749 4.925 1.00 94.75 899 PHE A O 1
ATOM 6985 N N . GLY A 1 900 ? -24.939 -18.177 3.241 1.00 92.25 900 GLY A N 1
ATOM 6986 C CA . GLY A 1 900 ? -25.893 -17.282 2.600 1.00 92.25 900 GLY A CA 1
ATOM 6987 C C . GLY A 1 900 ? -25.985 -15.900 3.260 1.00 92.25 900 GLY A C 1
ATOM 6988 O O . GLY A 1 900 ? -25.885 -15.714 4.475 1.00 92.25 900 GLY A O 1
ATOM 6989 N N . HIS A 1 901 ? -26.276 -14.890 2.439 1.00 90.31 901 HIS A N 1
ATOM 6990 C CA . HIS A 1 901 ? -26.413 -13.493 2.873 1.00 90.31 901 HIS A CA 1
ATOM 6991 C C . HIS A 1 901 ? -27.586 -13.237 3.839 1.00 90.31 901 HIS A C 1
ATOM 6993 O O . HIS A 1 901 ? -27.646 -12.176 4.458 1.00 90.31 901 HIS A O 1
ATOM 6999 N N . LYS A 1 902 ? -28.532 -14.178 3.970 1.00 91.56 902 LYS A N 1
ATOM 7000 C CA . LYS A 1 902 ? -29.647 -14.083 4.925 1.00 91.56 902 LYS A CA 1
ATOM 7001 C C . LYS A 1 902 ? -29.219 -14.415 6.353 1.00 91.56 902 LYS A C 1
ATOM 7003 O O . LYS A 1 902 ? -29.761 -13.820 7.271 1.00 91.56 902 LYS A O 1
ATOM 7008 N N . GLN A 1 903 ? -28.245 -15.307 6.540 1.00 94.62 903 GLN A N 1
ATOM 7009 C CA . GLN A 1 903 ? -27.753 -15.705 7.864 1.00 94.62 903 GLN A CA 1
ATOM 7010 C C . GLN A 1 903 ? -26.541 -14.877 8.317 1.00 94.62 903 GLN A C 1
ATOM 7012 O O . GLN A 1 903 ? -26.308 -14.735 9.521 1.00 94.62 903 GLN A O 1
ATOM 7017 N N . VAL A 1 904 ? -25.789 -14.327 7.356 1.00 96.94 904 VAL A N 1
ATOM 7018 C CA . VAL A 1 904 ? -24.560 -13.558 7.586 1.00 96.94 904 VAL A CA 1
ATOM 7019 C C . VAL A 1 904 ? -24.830 -12.056 7.532 1.00 96.94 904 VAL A C 1
ATOM 7021 O O . VAL A 1 904 ? -25.315 -11.526 6.529 1.00 96.94 904 VAL A O 1
ATOM 7024 N N . ALA A 1 905 ? -24.498 -11.369 8.620 1.00 96.62 905 ALA A N 1
ATOM 7025 C CA . ALA A 1 905 ? -24.429 -9.924 8.719 1.00 96.62 905 ALA A CA 1
ATOM 7026 C C . ALA A 1 905 ? -23.043 -9.448 8.281 1.00 96.62 905 ALA A C 1
ATOM 7028 O O . ALA A 1 905 ? -22.054 -9.641 8.988 1.00 96.62 905 ALA A O 1
ATOM 7029 N N . GLU A 1 906 ? -22.954 -8.832 7.108 1.00 95.38 906 GLU A N 1
ATOM 7030 C CA . GLU A 1 906 ? -21.693 -8.285 6.613 1.00 95.38 906 GLU A CA 1
ATOM 7031 C C . GLU A 1 906 ? -21.543 -6.826 7.059 1.00 95.38 906 GLU A C 1
ATOM 7033 O O . GLU A 1 906 ? -22.351 -5.976 6.694 1.00 95.38 906 GLU A O 1
ATOM 7038 N N . VAL A 1 907 ? -20.496 -6.520 7.824 1.00 94.44 907 VAL A N 1
ATOM 7039 C CA . VAL A 1 907 ? -20.173 -5.181 8.341 1.00 94.44 907 VAL A CA 1
ATOM 7040 C C . VAL A 1 907 ? -18.757 -4.791 7.900 1.00 94.44 907 VAL A C 1
ATOM 7042 O O . VAL A 1 907 ? -17.827 -4.628 8.691 1.00 94.44 907 VAL A O 1
ATOM 7045 N N . THR A 1 908 ? -18.579 -4.691 6.585 1.00 92.94 908 THR A N 1
ATOM 7046 C CA . THR A 1 908 ? -17.296 -4.430 5.910 1.00 92.94 908 THR A CA 1
ATOM 7047 C C . THR A 1 908 ? -17.314 -3.088 5.161 1.00 92.94 908 THR A C 1
ATOM 7049 O O . THR A 1 908 ? -18.354 -2.432 5.063 1.00 92.94 908 THR A O 1
ATOM 7052 N N . GLY A 1 909 ? -16.167 -2.679 4.606 1.00 87.06 909 GLY A N 1
ATOM 7053 C CA . GLY A 1 909 ? -16.066 -1.507 3.721 1.00 87.06 909 GLY A CA 1
ATOM 7054 C C . GLY A 1 909 ? -16.742 -1.676 2.352 1.00 87.06 909 GLY A C 1
ATOM 7055 O O . GLY A 1 909 ? -17.041 -0.680 1.702 1.00 87.06 909 GLY A O 1
ATOM 7056 N N . ARG A 1 910 ? -17.057 -2.916 1.941 1.00 89.06 910 ARG A N 1
ATOM 7057 C CA . ARG A 1 910 ? -17.532 -3.240 0.589 1.00 89.06 910 ARG A CA 1
ATOM 7058 C C . ARG A 1 910 ? -18.841 -2.542 0.236 1.00 89.06 910 ARG A C 1
ATOM 7060 O O . ARG A 1 910 ? -19.880 -2.845 0.815 1.00 89.06 910 ARG A O 1
ATOM 7067 N N . SER A 1 911 ? -18.828 -1.718 -0.809 1.00 88.38 911 SER A N 1
ATOM 7068 C CA . SER A 1 911 ? -20.059 -1.184 -1.415 1.00 88.38 911 SER A CA 1
ATOM 7069 C C . SER A 1 911 ? -20.810 -2.197 -2.289 1.00 88.38 911 SER A C 1
ATOM 7071 O O . SER A 1 911 ? -21.990 -2.008 -2.578 1.00 88.38 911 SER A O 1
ATOM 7073 N N . LYS A 1 912 ? -20.150 -3.279 -2.713 1.00 90.00 912 LYS A N 1
ATOM 7074 C CA . LYS A 1 912 ? -20.734 -4.373 -3.502 1.00 90.00 912 LYS A CA 1
ATOM 7075 C C . LYS A 1 912 ? -20.208 -5.719 -3.005 1.00 90.00 912 LYS A C 1
ATOM 7077 O O . LYS A 1 912 ? -19.061 -5.812 -2.560 1.00 90.00 912 LYS A O 1
ATOM 7082 N N . ARG A 1 913 ? -21.015 -6.768 -3.122 1.00 90.31 913 ARG A N 1
ATOM 7083 C CA . ARG A 1 913 ? -20.616 -8.157 -2.845 1.00 90.31 913 ARG A CA 1
ATOM 7084 C C . ARG A 1 913 ? -21.092 -9.086 -3.955 1.00 90.31 913 ARG A C 1
ATOM 7086 O O . ARG A 1 913 ? -22.020 -8.742 -4.681 1.00 90.31 913 ARG A O 1
ATOM 7093 N N . VAL A 1 914 ? -20.451 -10.244 -4.080 1.00 89.06 914 VAL A N 1
ATOM 7094 C CA . VAL A 1 914 ? -20.832 -11.273 -5.056 1.00 89.06 914 VAL A CA 1
ATOM 7095 C C . VAL A 1 914 ? -21.455 -12.437 -4.310 1.00 89.06 914 VAL A C 1
ATOM 7097 O O . VAL A 1 914 ? -20.824 -13.055 -3.453 1.00 89.06 914 VAL A O 1
ATOM 7100 N N . LEU A 1 915 ? -22.716 -12.707 -4.618 1.00 89.56 915 LEU A N 1
ATOM 7101 C CA . LEU A 1 915 ? -23.511 -13.753 -3.994 1.00 89.56 915 LEU A CA 1
ATOM 7102 C C . LEU A 1 915 ? -23.729 -14.900 -4.972 1.00 89.56 915 LEU A C 1
ATOM 7104 O O . LEU A 1 915 ? -23.628 -14.718 -6.182 1.00 89.56 915 LEU A O 1
ATOM 7108 N N . LYS A 1 916 ? -24.035 -16.074 -4.425 1.00 87.69 916 LYS A N 1
ATOM 7109 C CA . LYS A 1 916 ? -24.329 -17.286 -5.185 1.00 87.69 916 LYS A CA 1
ATOM 7110 C C . LYS A 1 916 ? -25.799 -17.649 -4.996 1.00 87.69 916 LYS A C 1
ATOM 7112 O O . LYS A 1 916 ? -26.265 -17.699 -3.857 1.00 87.69 916 LYS A O 1
ATOM 7117 N N . ASP A 1 917 ? -26.531 -17.824 -6.093 1.00 85.69 917 ASP A N 1
ATOM 7118 C CA . ASP A 1 917 ? -27.930 -18.263 -6.057 1.00 85.69 917 ASP A CA 1
ATOM 7119 C C . ASP A 1 917 ? -28.049 -19.790 -5.871 1.00 85.69 917 ASP A C 1
ATOM 7121 O O . ASP A 1 917 ? -27.052 -20.516 -5.878 1.00 85.69 917 ASP A O 1
ATOM 7125 N N . GLU A 1 918 ? -29.277 -20.293 -5.706 1.00 84.06 918 GLU A N 1
ATOM 7126 C CA . GLU A 1 918 ? -29.553 -21.729 -5.512 1.00 84.06 918 GLU A CA 1
ATOM 7127 C C . GLU A 1 918 ? -29.146 -22.594 -6.720 1.00 84.06 918 GLU A C 1
ATOM 7129 O O . GLU A 1 918 ? -28.860 -23.779 -6.561 1.00 84.06 918 GLU A O 1
ATOM 7134 N N . SER A 1 919 ? -29.071 -22.008 -7.921 1.00 83.00 919 SER A N 1
ATOM 7135 C CA . SER A 1 919 ? -28.591 -22.683 -9.137 1.00 83.00 919 SER A CA 1
ATOM 7136 C C . SER A 1 919 ? -27.065 -22.679 -9.272 1.00 83.00 919 SER A C 1
ATOM 7138 O O . SER A 1 919 ? -26.514 -23.290 -10.185 1.00 83.00 919 SER A O 1
ATOM 7140 N N . GLY A 1 920 ? -26.370 -22.007 -8.353 1.00 81.69 920 GLY A N 1
ATOM 7141 C CA . GLY A 1 920 ? -24.923 -21.879 -8.329 1.00 81.69 920 GLY A CA 1
ATOM 7142 C C . GLY A 1 920 ? -24.365 -20.720 -9.155 1.00 81.69 920 GLY A C 1
ATOM 7143 O O . GLY A 1 920 ? -23.141 -20.605 -9.240 1.00 81.69 920 GLY A O 1
ATOM 7144 N N . ARG A 1 921 ? -25.220 -19.856 -9.715 1.00 85.12 921 ARG A N 1
ATOM 7145 C CA . ARG A 1 921 ? -24.810 -18.677 -10.489 1.00 85.12 921 ARG A CA 1
ATOM 7146 C C . ARG A 1 921 ? -24.408 -17.534 -9.571 1.00 85.12 921 ARG A C 1
ATOM 7148 O O . ARG A 1 921 ? -25.001 -17.337 -8.506 1.00 85.12 921 ARG A O 1
ATOM 7155 N N . LEU A 1 922 ? -23.399 -16.780 -9.994 1.00 87.94 922 LEU A N 1
ATOM 7156 C CA . LEU A 1 922 ? -22.888 -15.632 -9.255 1.00 87.94 922 LEU A CA 1
ATOM 7157 C C . LEU A 1 922 ? -23.577 -14.347 -9.718 1.00 87.94 922 LEU A C 1
ATOM 7159 O O . LEU A 1 922 ? -23.716 -14.109 -10.914 1.00 87.94 922 LEU A O 1
ATOM 7163 N N . PHE A 1 923 ? -23.966 -13.492 -8.776 1.00 89.00 923 PHE A N 1
ATOM 7164 C CA . PHE A 1 923 ? -24.570 -12.195 -9.075 1.00 89.00 923 PHE A CA 1
ATOM 7165 C C . PHE A 1 923 ? -24.082 -11.098 -8.124 1.00 89.00 923 PHE A C 1
ATOM 7167 O O . PHE A 1 923 ? -23.671 -11.362 -6.990 1.00 89.00 923 PHE A O 1
ATOM 7174 N N . VAL A 1 924 ? -24.131 -9.848 -8.586 1.00 90.00 924 VAL A N 1
ATOM 7175 C CA . VAL A 1 924 ? -23.735 -8.673 -7.798 1.00 90.00 924 VAL A CA 1
ATOM 7176 C C . VAL A 1 924 ? -24.889 -8.192 -6.928 1.00 90.00 924 VAL A C 1
ATOM 7178 O O . VAL A 1 924 ? -25.971 -7.887 -7.426 1.00 90.00 924 VAL A O 1
ATOM 7181 N N . ASP A 1 925 ? -24.619 -8.018 -5.639 1.00 89.88 925 ASP A N 1
ATOM 7182 C CA . ASP A 1 925 ? -25.498 -7.336 -4.694 1.00 89.88 925 ASP A CA 1
ATOM 7183 C C . ASP A 1 925 ? -24.867 -6.005 -4.258 1.00 89.88 925 ASP A C 1
ATOM 7185 O O . ASP A 1 925 ? -23.739 -5.957 -3.752 1.00 89.88 925 ASP A O 1
ATOM 7189 N N . SER A 1 926 ? -25.580 -4.902 -4.499 1.00 89.50 926 SER A N 1
ATOM 7190 C CA . SER A 1 926 ? -25.117 -3.550 -4.171 1.00 89.50 926 SER A CA 1
ATOM 7191 C C . SER A 1 926 ? -25.577 -3.155 -2.774 1.00 89.50 926 SER A C 1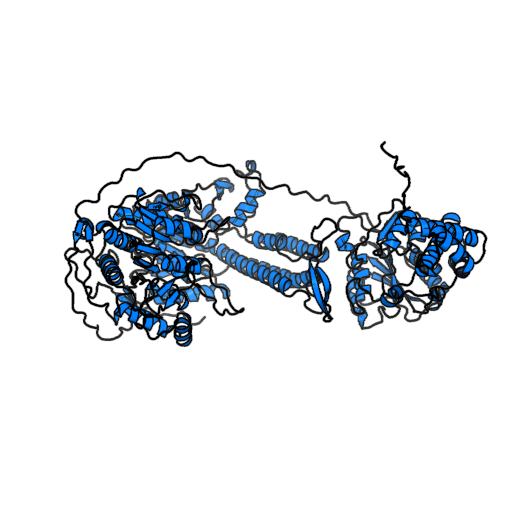
ATOM 7193 O O . SER A 1 926 ? -26.766 -3.166 -2.465 1.00 89.50 926 SER A O 1
ATOM 7195 N N . ARG A 1 927 ? -24.632 -2.745 -1.931 1.00 89.56 927 ARG A N 1
ATOM 7196 C CA . ARG A 1 927 ? -24.873 -2.382 -0.534 1.00 89.56 927 ARG A CA 1
ATOM 7197 C C . ARG A 1 927 ? -25.036 -0.865 -0.426 1.00 89.56 927 ARG A C 1
ATOM 7199 O O . ARG A 1 927 ? -24.152 -0.103 -0.813 1.00 89.56 927 ARG A O 1
ATOM 7206 N N . GLY A 1 928 ? -26.181 -0.413 0.088 1.00 82.75 928 GLY A N 1
ATOM 7207 C CA . GLY A 1 928 ? -26.436 1.012 0.335 1.00 82.75 928 GLY A CA 1
ATOM 7208 C C . GLY A 1 928 ? -25.546 1.593 1.443 1.00 82.75 928 GLY A C 1
ATOM 7209 O O . GLY A 1 928 ? -24.976 0.857 2.245 1.00 82.75 928 GLY A O 1
ATOM 7210 N N . SER A 1 929 ? -25.469 2.923 1.553 1.00 75.38 929 SER A N 1
ATOM 7211 C CA . SER A 1 929 ? -24.665 3.606 2.588 1.00 75.38 929 SER A CA 1
ATOM 7212 C C . SER A 1 929 ? -25.065 3.239 4.026 1.00 75.38 929 SER A C 1
ATOM 7214 O O . SER A 1 929 ? -24.220 3.233 4.918 1.00 75.38 929 SER A O 1
ATOM 7216 N N . GLY A 1 930 ? -26.334 2.879 4.251 1.00 83.31 930 GLY A N 1
ATOM 7217 C CA . GLY A 1 930 ? -26.853 2.392 5.533 1.00 83.31 930 GLY A CA 1
ATOM 7218 C C . GLY A 1 930 ? -26.686 0.885 5.778 1.00 83.31 930 GLY A C 1
ATOM 7219 O O . GLY A 1 930 ? -27.107 0.404 6.828 1.00 83.31 930 GLY A O 1
ATOM 7220 N N . ALA A 1 931 ? -26.086 0.122 4.853 1.00 88.50 931 ALA A N 1
ATOM 7221 C CA . ALA A 1 931 ? -26.044 -1.342 4.932 1.00 88.50 931 ALA A CA 1
ATOM 7222 C C . ALA A 1 931 ? -25.357 -1.843 6.208 1.00 88.50 931 ALA A C 1
ATOM 7224 O O . ALA A 1 931 ? -25.905 -2.689 6.900 1.00 88.50 931 ALA A O 1
ATOM 7225 N N . ASN A 1 932 ? -24.213 -1.268 6.588 1.00 90.81 932 ASN A N 1
ATOM 7226 C CA . ASN A 1 932 ? -23.508 -1.663 7.813 1.00 90.81 932 ASN A CA 1
ATOM 7227 C C . ASN A 1 932 ? -24.353 -1.452 9.084 1.00 90.81 932 ASN A C 1
ATOM 7229 O O . ASN A 1 932 ? -24.182 -2.183 10.059 1.00 90.81 932 ASN A O 1
ATOM 7233 N N . ILE A 1 933 ? -25.248 -0.457 9.096 1.00 87.94 933 ILE A N 1
ATOM 7234 C CA . ILE A 1 933 ? -26.171 -0.209 10.215 1.00 87.94 933 ILE A CA 1
ATOM 7235 C C . ILE A 1 933 ? -27.264 -1.280 10.224 1.00 87.94 933 ILE A C 1
ATOM 7237 O O . ILE A 1 933 ? -27.464 -1.926 11.249 1.00 87.94 933 ILE A O 1
ATOM 7241 N N . ALA A 1 934 ? -27.910 -1.513 9.079 1.00 90.88 934 ALA A N 1
ATOM 7242 C CA . ALA A 1 934 ? -28.961 -2.520 8.943 1.00 90.88 934 ALA A CA 1
ATOM 7243 C C . ALA A 1 934 ? -28.459 -3.939 9.270 1.00 90.88 934 ALA A C 1
ATOM 7245 O O . ALA A 1 934 ? -29.110 -4.669 10.007 1.00 90.88 934 ALA A O 1
ATOM 7246 N N . GLU A 1 935 ? -27.269 -4.303 8.788 1.00 94.88 935 GLU A N 1
ATOM 7247 C CA . GLU A 1 935 ? -26.633 -5.602 9.037 1.00 94.88 935 GLU A CA 1
ATOM 7248 C C . GLU A 1 935 ? -26.294 -5.788 10.527 1.00 94.88 935 GLU A C 1
ATOM 7250 O O . GLU A 1 935 ? -26.550 -6.846 11.104 1.00 94.88 935 GLU A O 1
ATOM 7255 N N . THR A 1 936 ? -25.798 -4.734 11.188 1.00 94.50 936 THR A N 1
ATOM 7256 C CA . THR A 1 936 ? -25.553 -4.758 12.641 1.00 94.50 936 THR A CA 1
ATOM 7257 C C . THR A 1 936 ? -26.861 -4.909 13.419 1.00 94.50 936 THR A C 1
ATOM 7259 O O . THR A 1 936 ? -26.932 -5.716 14.344 1.00 94.50 936 THR A O 1
ATOM 7262 N N . ALA A 1 937 ? -27.907 -4.171 13.037 1.00 93.44 937 ALA A N 1
ATOM 7263 C CA . ALA A 1 937 ? -29.216 -4.256 13.676 1.00 93.44 937 ALA A CA 1
ATOM 7264 C C . ALA A 1 937 ? -29.824 -5.660 13.534 1.00 93.44 937 ALA A C 1
ATOM 7266 O O . ALA A 1 937 ? -30.253 -6.224 14.535 1.00 93.44 937 ALA A O 1
ATOM 7267 N N . ALA A 1 938 ? -29.771 -6.255 12.339 1.00 96.25 938 ALA A N 1
ATOM 7268 C CA . ALA A 1 938 ? -30.272 -7.604 12.078 1.00 96.25 938 ALA A CA 1
ATOM 7269 C C . ALA A 1 938 ? -29.546 -8.671 12.922 1.00 96.25 938 ALA A C 1
ATOM 7271 O O . ALA A 1 938 ? -30.167 -9.588 13.458 1.00 96.25 938 ALA A O 1
ATOM 7272 N N . PHE A 1 939 ? -28.229 -8.533 13.117 1.00 97.62 939 PHE A N 1
ATOM 7273 C CA . PHE A 1 939 ? -27.486 -9.408 14.029 1.00 97.62 939 PHE A CA 1
ATOM 7274 C C . PHE A 1 939 ? -27.906 -9.222 15.497 1.00 97.62 939 PHE A C 1
ATOM 7276 O O . PHE A 1 939 ? -28.148 -10.201 16.206 1.00 97.62 939 PHE A O 1
ATOM 7283 N N . MET A 1 940 ? -28.032 -7.975 15.960 1.00 96.44 940 MET A N 1
ATOM 7284 C CA . MET A 1 940 ? -28.404 -7.663 17.347 1.00 96.44 940 MET A CA 1
ATOM 7285 C C . MET A 1 940 ? -29.878 -7.982 17.665 1.00 96.44 940 MET A C 1
ATOM 7287 O O . MET A 1 940 ? -30.207 -8.268 18.816 1.00 96.44 940 MET A O 1
ATOM 7291 N N . GLN A 1 941 ? -30.759 -7.993 16.662 1.00 95.88 941 GLN A N 1
ATOM 7292 C CA . GLN A 1 941 ? -32.155 -8.436 16.779 1.00 95.88 941 GLN A CA 1
ATOM 7293 C C . GLN A 1 941 ? -32.297 -9.965 16.723 1.00 95.88 941 GLN A C 1
ATOM 7295 O O . GLN A 1 941 ? -33.279 -10.512 17.216 1.00 95.88 941 GLN A O 1
ATOM 7300 N N . GLY A 1 942 ? -31.282 -10.668 16.215 1.00 93.81 942 GLY A N 1
ATOM 7301 C CA . GLY A 1 942 ? -31.267 -12.128 16.115 1.00 93.81 942 GLY A CA 1
ATOM 7302 C C . GLY A 1 942 ? -31.774 -12.669 14.780 1.00 93.81 942 GLY A C 1
ATOM 7303 O O . GLY A 1 942 ? -31.781 -13.888 14.602 1.00 93.81 942 GLY A O 1
ATOM 7304 N N . ASP A 1 943 ? -32.115 -11.797 13.828 1.00 96.19 943 ASP A N 1
ATOM 7305 C CA . ASP A 1 943 ? -32.457 -12.173 12.450 1.00 96.19 943 ASP A CA 1
ATOM 7306 C C . ASP A 1 943 ? -31.277 -12.859 11.752 1.00 96.19 943 ASP A C 1
ATOM 7308 O O . ASP A 1 943 ? -31.451 -13.754 10.926 1.00 96.19 943 ASP A O 1
ATOM 7312 N N . LYS A 1 944 ? -30.055 -12.451 12.117 1.00 97.44 944 LYS A N 1
ATOM 7313 C CA . LYS A 1 944 ? -28.794 -13.017 11.630 1.00 97.44 944 LYS A CA 1
ATOM 7314 C C . LYS A 1 944 ? -27.967 -13.568 12.783 1.00 97.44 944 LYS A C 1
ATOM 7316 O O . LYS A 1 944 ? -27.906 -12.974 13.857 1.00 97.44 944 LYS A O 1
ATOM 7321 N N . GLN A 1 945 ? -27.319 -14.708 12.554 1.00 96.44 945 GLN A N 1
ATOM 7322 C CA . GLN A 1 945 ? -26.595 -15.454 13.596 1.00 96.44 945 GLN A CA 1
ATOM 7323 C C . GLN A 1 945 ? -25.073 -15.371 13.462 1.00 96.44 945 GLN A C 1
ATOM 7325 O O . GLN A 1 945 ? -24.354 -15.672 14.414 1.00 96.44 945 GLN A O 1
ATOM 7330 N N . ILE A 1 946 ? -24.588 -14.946 12.296 1.00 98.38 946 ILE A N 1
ATOM 7331 C CA . ILE A 1 946 ? -23.168 -14.786 11.990 1.00 98.38 946 ILE A CA 1
ATOM 7332 C C . ILE A 1 946 ? -22.948 -13.321 11.634 1.00 98.38 946 ILE A C 1
ATOM 7334 O O . ILE A 1 946 ? -23.685 -12.787 10.813 1.00 98.38 946 ILE A O 1
ATOM 7338 N N . LEU A 1 947 ? -21.939 -12.676 12.206 1.00 98.12 947 LEU A N 1
ATOM 7339 C CA . LEU A 1 947 ? -21.512 -11.331 11.832 1.00 98.12 947 LEU A CA 1
ATOM 7340 C C . LEU A 1 947 ? -20.054 -11.358 11.393 1.00 98.12 947 LEU A C 1
ATOM 7342 O O . LEU A 1 947 ? -19.208 -11.866 12.118 1.00 98.12 947 LEU A O 1
ATOM 7346 N N . ILE A 1 948 ? -19.751 -10.784 10.232 1.00 97.44 948 ILE A N 1
ATOM 7347 C CA . ILE A 1 948 ? -18.383 -10.610 9.735 1.00 97.44 948 ILE A CA 1
ATOM 7348 C C . ILE A 1 948 ? -18.091 -9.120 9.674 1.00 97.44 948 ILE A C 1
ATOM 7350 O O . ILE A 1 948 ? -18.850 -8.380 9.050 1.00 97.44 948 ILE A O 1
ATOM 7354 N N . PHE A 1 949 ? -16.993 -8.668 10.274 1.00 95.50 949 PHE A N 1
ATOM 7355 C CA . PHE A 1 949 ? -16.613 -7.260 10.231 1.00 95.50 949 PHE A CA 1
ATOM 7356 C C . PHE A 1 949 ? -15.146 -7.051 9.867 1.00 95.50 949 PHE A C 1
ATOM 7358 O O . PHE A 1 949 ? -14.279 -7.861 10.192 1.00 95.50 949 PHE A O 1
ATOM 7365 N N . SER A 1 950 ? -14.882 -5.917 9.217 1.00 92.38 950 SER A N 1
ATOM 7366 C CA . SER A 1 950 ? -13.531 -5.377 9.033 1.00 92.38 950 SER A CA 1
ATOM 7367 C C . SER A 1 950 ? -13.350 -4.087 9.825 1.00 92.38 950 SER A C 1
ATOM 7369 O O . SER A 1 950 ? -14.336 -3.483 10.239 1.00 92.38 950 SER A O 1
ATOM 7371 N N . ASP A 1 951 ? -12.115 -3.617 10.023 1.00 82.06 951 ASP A N 1
ATOM 7372 C CA . ASP A 1 951 ? -11.862 -2.367 10.769 1.00 82.06 951 ASP A CA 1
ATOM 7373 C C . ASP A 1 951 ? -12.626 -1.167 10.162 1.00 82.06 951 ASP A C 1
ATOM 7375 O O . ASP A 1 951 ? -13.299 -0.406 10.864 1.00 82.06 951 ASP A O 1
ATOM 7379 N N . ALA A 1 952 ? -12.632 -1.068 8.826 1.00 78.38 952 ALA A N 1
ATOM 7380 C CA . ALA A 1 952 ? -13.343 -0.023 8.089 1.00 78.38 952 ALA A CA 1
ATOM 7381 C C . ALA A 1 952 ? -14.868 -0.060 8.303 1.00 78.38 952 ALA A C 1
ATOM 7383 O O . ALA A 1 952 ? -15.483 0.981 8.530 1.00 78.38 952 ALA A O 1
ATOM 7384 N N . GLY A 1 953 ? -15.487 -1.245 8.247 1.00 78.69 953 GLY A N 1
ATOM 7385 C CA . GLY A 1 953 ? -16.935 -1.381 8.434 1.00 78.69 953 GLY A CA 1
ATOM 7386 C C . GLY A 1 953 ? -17.359 -1.363 9.904 1.00 78.69 953 GLY A C 1
ATOM 7387 O O . GLY A 1 953 ? -18.419 -0.839 10.248 1.00 78.69 953 GLY A O 1
ATOM 7388 N N . GLY A 1 954 ? -16.521 -1.901 10.787 1.00 78.00 954 GLY A N 1
ATOM 7389 C CA . GLY A 1 954 ? -16.818 -2.081 12.202 1.00 78.00 954 GLY A CA 1
ATOM 7390 C C . GLY A 1 954 ? -16.531 -0.870 13.079 1.00 78.00 954 GLY A C 1
ATOM 7391 O O . GLY A 1 954 ? -16.972 -0.848 14.227 1.00 78.00 954 GLY A O 1
ATOM 7392 N N . THR A 1 955 ? -15.844 0.157 12.568 1.00 76.00 955 THR A N 1
ATOM 7393 C CA . THR A 1 955 ? -15.613 1.415 13.298 1.00 76.00 955 THR A CA 1
ATOM 7394 C C . THR A 1 955 ? -16.930 1.966 13.870 1.00 76.00 955 THR A C 1
ATOM 7396 O O . THR A 1 955 ? -17.931 2.043 13.160 1.00 76.00 955 THR A O 1
ATOM 7399 N N . GLY A 1 956 ? -16.933 2.288 15.170 1.00 71.69 956 GLY A N 1
ATOM 7400 C CA . GLY A 1 956 ? -18.118 2.758 15.911 1.00 71.69 956 GLY A CA 1
ATOM 7401 C C . GLY A 1 956 ? -19.153 1.698 16.318 1.00 71.69 956 GLY A C 1
ATOM 7402 O O . GLY A 1 956 ? -20.118 1.985 17.007 1.00 71.69 956 GLY A O 1
ATOM 7403 N N . ARG A 1 957 ? -18.978 0.424 15.952 1.00 84.25 957 ARG A N 1
ATOM 7404 C CA . ARG A 1 957 ? -20.007 -0.606 16.193 1.00 84.25 957 ARG A CA 1
ATOM 7405 C C . ARG A 1 957 ? -19.655 -1.558 17.331 1.00 84.25 957 ARG A C 1
ATOM 7407 O O . ARG A 1 957 ? -18.481 -1.819 17.600 1.00 84.25 957 ARG A O 1
ATOM 7414 N N . SER A 1 958 ? -20.681 -2.081 17.995 1.00 88.56 958 SER A N 1
ATOM 7415 C CA . SER A 1 958 ? -20.556 -3.046 19.091 1.00 88.56 958 SER A CA 1
ATOM 7416 C C . SER A 1 958 ? -21.417 -4.273 18.796 1.00 88.56 958 SER A C 1
ATOM 7418 O O . SER A 1 958 ? -22.550 -4.130 18.351 1.00 88.56 958 SER A O 1
ATOM 7420 N N . TYR A 1 959 ? -20.877 -5.463 19.058 1.00 93.94 959 TYR A N 1
ATOM 7421 C CA . TYR A 1 959 ? -21.464 -6.768 18.714 1.00 93.94 959 TYR A CA 1
ATOM 7422 C C . TYR A 1 959 ? -21.581 -7.712 19.920 1.00 93.94 959 TYR A C 1
ATOM 7424 O O . TYR A 1 959 ? -21.910 -8.889 19.771 1.00 93.94 959 TYR A O 1
ATOM 7432 N N . HIS A 1 960 ? -21.258 -7.223 21.119 1.00 93.06 960 HIS A N 1
ATOM 7433 C CA . HIS A 1 960 ? -21.391 -7.960 22.375 1.00 93.06 960 HIS A CA 1
ATOM 7434 C C . HIS A 1 960 ? -22.827 -8.458 22.611 1.00 93.06 960 HIS A C 1
ATOM 7436 O O . HIS A 1 960 ? -23.773 -8.046 21.936 1.00 93.06 96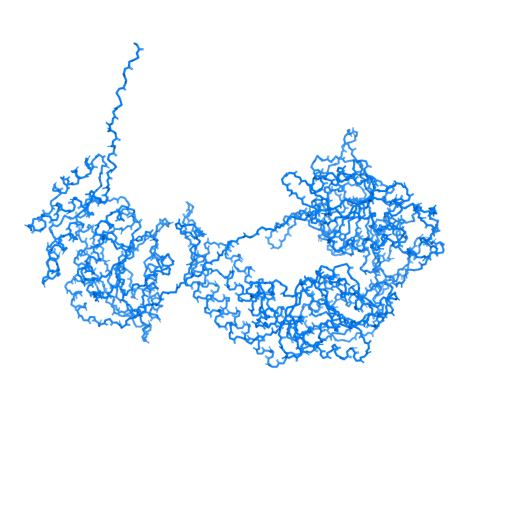0 HIS A O 1
ATOM 7442 N N . ALA A 1 961 ? -22.998 -9.380 23.555 1.00 93.44 961 ALA A N 1
ATOM 7443 C CA . ALA A 1 961 ? -24.313 -9.854 23.979 1.00 93.44 961 ALA A CA 1
ATOM 7444 C C . ALA A 1 961 ? -25.012 -8.800 24.856 1.00 93.44 961 ALA A C 1
ATOM 7446 O O . ALA A 1 961 ? -25.198 -9.027 26.041 1.00 93.44 961 ALA A O 1
ATOM 7447 N N . ASP A 1 962 ? -25.330 -7.632 24.298 1.00 90.75 962 ASP A N 1
ATOM 7448 C CA . ASP A 1 962 ? -25.918 -6.495 25.021 1.00 90.75 962 ASP A CA 1
ATOM 7449 C C . ASP A 1 962 ? -27.231 -6.889 25.722 1.00 90.75 962 ASP A C 1
ATOM 7451 O O . ASP A 1 962 ? -28.125 -7.474 25.103 1.00 90.75 962 ASP A O 1
ATOM 7455 N N . LEU A 1 963 ? -27.366 -6.553 27.007 1.00 86.38 963 LEU A N 1
ATOM 7456 C CA . LEU A 1 963 ? -28.587 -6.764 27.787 1.00 86.38 963 LEU A CA 1
ATOM 7457 C C . LEU A 1 963 ? -29.791 -6.010 27.203 1.00 86.38 963 LEU A C 1
ATOM 7459 O O . LEU A 1 963 ? -30.926 -6.458 27.363 1.00 86.38 963 LEU A O 1
ATOM 7463 N N . ASN A 1 964 ? -29.569 -4.920 26.470 1.00 86.38 964 ASN A N 1
ATOM 7464 C CA . ASN A 1 964 ? -30.633 -4.169 25.801 1.00 86.38 964 ASN A CA 1
ATOM 7465 C C . ASN A 1 964 ? -31.022 -4.750 24.433 1.00 86.38 964 ASN A C 1
ATOM 7467 O O . ASN A 1 964 ? -32.021 -4.333 23.850 1.00 86.38 964 ASN A O 1
ATOM 7471 N N . ALA A 1 965 ? -30.263 -5.715 23.910 1.00 90.81 965 ALA A N 1
ATOM 7472 C CA . ALA A 1 965 ? -30.553 -6.353 22.633 1.00 90.81 965 ALA A CA 1
ATOM 7473 C C . ALA A 1 965 ? -31.426 -7.606 22.795 1.00 90.81 965 ALA A C 1
ATOM 7475 O O . ALA A 1 965 ? -31.457 -8.246 23.851 1.00 90.81 965 ALA A O 1
ATOM 7476 N N . VAL A 1 966 ? -32.116 -7.980 21.712 1.00 95.00 966 VAL A N 1
ATOM 7477 C CA . VAL A 1 966 ? -32.897 -9.228 21.636 1.00 95.00 966 VAL A CA 1
ATOM 7478 C C . VAL A 1 966 ? -31.951 -10.428 21.561 1.00 95.00 966 VAL A C 1
ATOM 7480 O O . VAL A 1 966 ? -32.112 -11.411 22.286 1.00 95.00 966 VAL A O 1
ATOM 7483 N N . ASN A 1 967 ? -30.911 -10.345 20.727 1.00 95.81 967 ASN A N 1
ATOM 7484 C CA . ASN A 1 967 ? -29.906 -11.392 20.620 1.00 95.81 967 ASN A CA 1
ATOM 7485 C C . ASN A 1 967 ? -28.899 -11.316 21.777 1.00 95.81 967 ASN A C 1
ATOM 7487 O O . ASN A 1 967 ? -27.853 -10.678 21.662 1.00 95.81 967 ASN A O 1
ATOM 7491 N N . ARG A 1 968 ? -29.175 -12.047 22.860 1.00 95.81 968 ARG A N 1
ATOM 7492 C CA . ARG A 1 968 ? -28.299 -12.159 24.045 1.00 95.81 968 ARG A CA 1
ATOM 7493 C C . ARG A 1 968 ? -27.433 -13.426 24.070 1.00 95.81 968 ARG A C 1
ATOM 7495 O O . ARG A 1 968 ? -26.828 -13.735 25.093 1.00 95.81 968 ARG A O 1
ATOM 7502 N N . ARG A 1 969 ? -27.381 -14.184 22.965 1.00 96.50 969 ARG A N 1
ATOM 7503 C CA . ARG A 1 969 ? -26.593 -15.429 22.865 1.00 96.50 969 ARG A CA 1
ATOM 7504 C C . ARG A 1 969 ? -25.109 -15.153 23.118 1.00 96.50 969 ARG A C 1
ATOM 7506 O O . ARG A 1 969 ? -24.587 -14.140 22.648 1.00 96.50 969 ARG A O 1
ATOM 7513 N N . ARG A 1 970 ? -24.409 -16.062 23.798 1.00 96.56 970 ARG A N 1
ATOM 7514 C CA . ARG A 1 970 ? -22.963 -15.922 24.032 1.00 96.56 970 ARG A CA 1
ATOM 7515 C C . ARG A 1 970 ? -22.218 -15.817 22.698 1.00 96.56 970 ARG A C 1
ATOM 7517 O O . ARG A 1 970 ? -22.543 -16.528 21.745 1.00 96.56 970 ARG A O 1
ATOM 7524 N N . ARG A 1 971 ? -21.263 -14.885 22.613 1.00 97.31 971 ARG A N 1
ATOM 7525 C CA . ARG A 1 971 ? -20.525 -14.601 21.374 1.00 97.31 971 ARG A CA 1
ATOM 7526 C C . ARG A 1 971 ? -19.329 -15.535 21.231 1.00 97.31 971 ARG A C 1
ATOM 7528 O O . ARG A 1 971 ? -18.481 -15.562 22.116 1.00 97.31 971 ARG A O 1
ATOM 7535 N N . SER A 1 972 ? -19.238 -16.238 20.108 1.00 97.56 972 SER A N 1
ATOM 7536 C CA . SER A 1 972 ? -18.015 -16.904 19.661 1.00 97.56 972 SER A CA 1
ATOM 7537 C C . SER A 1 972 ? -17.317 -16.014 18.640 1.00 97.56 972 SER A C 1
ATOM 7539 O O . SER A 1 972 ? -17.836 -15.796 17.545 1.00 97.56 972 SER A O 1
ATOM 7541 N N . HIS A 1 973 ? -16.186 -15.427 19.024 1.00 97.06 973 HIS A N 1
ATOM 7542 C CA . HIS A 1 973 ? -15.457 -14.464 18.211 1.00 97.06 973 HIS A CA 1
ATOM 7543 C C . HIS A 1 973 ? -14.225 -15.114 17.578 1.00 97.06 973 HIS A C 1
ATOM 7545 O O . HIS A 1 973 ? -13.203 -15.307 18.234 1.00 97.06 973 HIS A O 1
ATOM 7551 N N . TYR A 1 974 ? -14.298 -15.379 16.279 1.00 96.69 974 TYR A N 1
ATOM 7552 C CA . TYR A 1 974 ? -13.177 -15.832 15.470 1.00 96.69 974 TYR A CA 1
ATOM 7553 C C . TYR A 1 974 ? -12.316 -14.660 15.003 1.00 96.69 974 TYR A C 1
ATOM 7555 O O . TYR A 1 974 ? -12.748 -13.842 14.188 1.00 96.69 974 TYR A O 1
ATOM 7563 N N . LEU A 1 975 ? -11.069 -14.611 15.468 1.00 93.75 975 LEU A N 1
ATOM 7564 C CA . LEU A 1 975 ? -10.048 -13.739 14.893 1.00 93.75 975 LEU A CA 1
ATOM 7565 C C . LEU A 1 975 ? -9.428 -14.471 13.697 1.00 93.75 975 LEU A C 1
ATOM 7567 O O . LEU A 1 975 ? -8.410 -15.152 13.835 1.00 93.75 975 LEU A O 1
ATOM 7571 N N . LEU A 1 976 ? -10.106 -14.389 12.547 1.00 94.12 976 LEU A N 1
ATOM 7572 C CA . LEU A 1 976 ? -9.707 -15.070 11.313 1.00 94.12 976 LEU A CA 1
ATOM 7573 C C . LEU A 1 976 ? -8.465 -14.418 10.696 1.00 94.12 976 LEU A C 1
ATOM 7575 O O . LEU A 1 976 ? -7.529 -15.110 10.291 1.00 94.12 976 LEU A O 1
ATOM 7579 N N . GLU A 1 977 ? -8.439 -13.089 10.662 1.00 90.88 977 GLU A N 1
ATOM 7580 C CA . GLU A 1 977 ? -7.281 -12.320 10.219 1.00 90.88 977 GLU A CA 1
ATOM 7581 C C . GLU A 1 977 ? -6.967 -11.239 11.250 1.00 90.88 977 GLU A C 1
ATOM 7583 O O . GLU A 1 977 ? -7.783 -10.364 11.537 1.00 90.88 977 GLU A O 1
ATOM 7588 N N . ALA A 1 978 ? -5.764 -11.292 11.816 1.00 81.50 978 ALA A N 1
ATOM 7589 C CA . ALA A 1 978 ? -5.358 -10.363 12.861 1.00 81.50 978 ALA A CA 1
ATOM 7590 C C . ALA A 1 978 ? -4.722 -9.060 12.337 1.00 81.50 978 ALA A C 1
ATOM 7592 O O . ALA A 1 978 ? -4.562 -8.097 13.089 1.00 81.50 978 ALA A O 1
ATOM 7593 N N . GLY A 1 979 ? -4.367 -9.012 11.048 1.00 81.06 979 GLY A N 1
ATOM 7594 C CA . GLY A 1 979 ? -3.628 -7.903 10.440 1.00 81.06 979 GLY A CA 1
ATOM 7595 C C . GLY A 1 979 ? -2.193 -7.794 10.950 1.00 81.06 979 GLY A C 1
ATOM 7596 O O . GLY A 1 979 ? -1.714 -8.673 11.640 1.00 81.06 979 GLY A O 1
ATOM 7597 N N . TRP A 1 980 ? -1.495 -6.701 10.634 1.00 73.81 980 TRP A N 1
ATOM 7598 C CA . TRP A 1 980 ? -0.069 -6.524 10.978 1.00 73.81 980 TRP A CA 1
ATOM 7599 C C . TRP A 1 980 ? 0.179 -5.880 12.348 1.00 73.81 980 TRP A C 1
ATOM 7601 O O . TRP A 1 980 ? 1.309 -5.851 12.833 1.00 73.81 980 TRP A O 1
ATOM 7611 N N . ARG A 1 981 ? -0.866 -5.327 12.974 1.00 69.88 981 ARG A N 1
ATOM 7612 C CA . ARG A 1 981 ? -0.778 -4.596 14.245 1.00 69.88 981 ARG A CA 1
ATOM 7613 C C . ARG A 1 981 ? -1.658 -5.268 15.286 1.00 69.88 981 ARG A C 1
ATOM 7615 O O . ARG A 1 981 ? -2.880 -5.190 15.205 1.00 69.88 981 ARG A O 1
ATOM 7622 N N . ALA A 1 982 ? -1.026 -5.852 16.300 1.00 70.31 982 ALA A N 1
ATOM 7623 C CA . ALA A 1 982 ? -1.724 -6.508 17.403 1.00 70.31 982 ALA A CA 1
ATOM 7624 C C . ALA A 1 982 ? -2.703 -5.572 18.143 1.00 70.31 982 ALA A C 1
ATOM 7626 O O . ALA A 1 982 ? -3.748 -6.029 18.590 1.00 70.31 982 ALA A O 1
ATOM 7627 N N . ASP A 1 983 ? -2.413 -4.267 18.220 1.00 68.88 983 ASP A N 1
ATOM 7628 C CA . ASP A 1 983 ? -3.315 -3.282 18.844 1.00 68.88 983 ASP A CA 1
ATOM 7629 C C . ASP A 1 983 ? -4.676 -3.220 18.125 1.00 68.88 983 ASP A C 1
ATOM 7631 O O . ASP A 1 983 ? -5.722 -3.219 18.772 1.00 68.88 983 ASP A O 1
ATOM 7635 N N . ASN A 1 984 ? -4.674 -3.249 16.785 1.00 74.56 984 ASN A N 1
ATOM 7636 C CA . ASN A 1 984 ? -5.901 -3.240 15.983 1.00 74.56 984 ASN A CA 1
ATOM 7637 C C . ASN A 1 984 ? -6.683 -4.550 16.161 1.00 74.56 984 ASN A C 1
ATOM 7639 O O . ASN A 1 984 ? -7.911 -4.530 16.242 1.00 74.56 984 ASN A O 1
ATOM 7643 N N . ALA A 1 985 ? -5.977 -5.684 16.256 1.00 79.75 985 ALA A N 1
ATOM 7644 C CA . ALA A 1 985 ? -6.597 -6.980 16.521 1.00 79.75 985 ALA A CA 1
ATOM 7645 C C . ALA A 1 985 ? -7.363 -6.961 17.855 1.00 79.75 985 ALA A C 1
ATOM 7647 O O . ALA A 1 985 ? -8.547 -7.289 17.890 1.00 79.75 985 ALA A O 1
ATOM 7648 N N . ILE A 1 986 ? -6.711 -6.487 18.923 1.00 77.81 986 ILE A N 1
ATOM 7649 C CA . ILE A 1 986 ? -7.291 -6.362 20.269 1.00 77.81 986 ILE A CA 1
ATOM 7650 C C . ILE A 1 986 ? -8.460 -5.366 20.283 1.00 77.81 986 ILE A C 1
ATOM 7652 O O . ILE A 1 986 ? -9.493 -5.636 20.897 1.00 77.81 986 ILE A O 1
ATOM 7656 N N . GLN A 1 987 ? -8.349 -4.240 19.571 1.00 78.00 987 GLN A N 1
ATOM 7657 C CA . GLN A 1 987 ? -9.452 -3.283 19.438 1.00 78.00 987 GLN A CA 1
ATOM 7658 C C . GLN A 1 987 ? -10.687 -3.922 18.777 1.00 78.00 987 GLN A C 1
ATOM 7660 O O . GLN A 1 987 ? -11.817 -3.644 19.189 1.00 78.00 987 GLN A O 1
ATOM 7665 N N . GLY A 1 988 ? -10.480 -4.802 17.792 1.00 85.00 988 GLY A N 1
ATOM 7666 C CA . GLY A 1 988 ? -11.543 -5.592 17.171 1.00 85.00 988 GLY A CA 1
ATOM 7667 C C . GLY A 1 988 ? -12.202 -6.579 18.139 1.00 85.00 988 GLY A C 1
ATOM 7668 O O . GLY A 1 988 ? -13.430 -6.601 18.229 1.00 85.00 988 GLY A O 1
ATOM 7669 N N . LEU A 1 989 ? -11.421 -7.300 18.951 1.00 86.12 989 LEU A N 1
ATOM 7670 C CA . LEU A 1 989 ? -11.937 -8.183 20.012 1.00 86.12 989 LEU A CA 1
ATOM 7671 C C . LEU A 1 989 ? -12.797 -7.423 21.031 1.00 86.12 989 LEU A C 1
ATOM 7673 O O . LEU A 1 989 ? -13.868 -7.886 21.430 1.00 86.12 989 LEU A O 1
ATOM 7677 N N . GLY A 1 990 ? -12.402 -6.189 21.352 1.00 83.88 990 GLY A N 1
ATOM 7678 C CA . GLY A 1 990 ? -13.190 -5.264 22.164 1.00 83.88 990 GLY A CA 1
ATOM 7679 C C . GLY A 1 990 ? -14.546 -4.880 21.560 1.00 83.88 990 GLY A C 1
ATOM 7680 O O . GLY A 1 990 ? -15.326 -4.210 22.223 1.00 83.88 990 GLY A O 1
ATOM 7681 N N . ARG A 1 991 ? -14.893 -5.263 20.322 1.00 88.25 991 ARG A N 1
ATOM 7682 C CA . ARG A 1 991 ? -16.248 -5.046 19.776 1.00 88.25 991 ARG A CA 1
ATOM 7683 C C . ARG A 1 991 ? -17.258 -6.076 20.266 1.00 88.25 991 ARG A C 1
ATOM 7685 O O . ARG A 1 991 ? -18.439 -5.742 20.336 1.00 88.25 991 ARG A O 1
ATOM 7692 N N . SER A 1 992 ? -16.825 -7.276 20.650 1.00 91.62 992 SER A N 1
ATOM 7693 C CA . SER A 1 992 ? -17.700 -8.307 21.226 1.00 91.62 992 SER A CA 1
ATOM 7694 C C . SER A 1 992 ? -17.582 -8.447 22.748 1.00 91.62 992 SER A C 1
ATOM 7696 O O . SER A 1 992 ? -18.361 -9.201 23.322 1.00 91.62 992 SER A O 1
ATOM 7698 N N . HIS A 1 993 ? -16.639 -7.743 23.386 1.00 89.12 993 HIS A N 1
ATOM 7699 C CA . HIS A 1 993 ? -16.495 -7.637 24.845 1.00 89.12 993 HIS A CA 1
ATOM 7700 C C . HIS A 1 993 ? -16.679 -6.176 25.267 1.00 89.12 993 HIS A C 1
ATOM 7702 O O . HIS A 1 993 ? -15.814 -5.339 25.002 1.00 89.12 993 HIS A O 1
ATOM 7708 N N . ARG A 1 994 ? -17.840 -5.837 25.833 1.00 85.50 994 ARG A N 1
ATOM 7709 C CA . ARG A 1 994 ? -18.248 -4.455 26.153 1.00 85.50 994 ARG A CA 1
ATOM 7710 C C . ARG A 1 994 ? -19.020 -4.414 27.471 1.00 85.50 994 ARG A C 1
ATOM 7712 O O . ARG A 1 994 ? -19.465 -5.442 27.971 1.00 85.50 994 ARG A O 1
ATOM 7719 N N . THR A 1 995 ? -19.201 -3.208 28.006 1.00 79.94 995 THR A N 1
ATOM 7720 C CA . THR A 1 995 ? -20.078 -2.982 29.161 1.00 79.94 995 THR A CA 1
ATOM 7721 C C . THR A 1 995 ? -21.512 -3.376 28.832 1.00 79.94 995 THR A C 1
ATOM 7723 O O . THR A 1 995 ? -21.910 -3.275 27.676 1.00 79.94 995 THR A O 1
ATOM 7726 N N . ASN A 1 996 ? -22.288 -3.762 29.848 1.00 82.31 996 ASN A N 1
ATOM 7727 C CA . ASN A 1 996 ? -23.701 -4.138 29.724 1.00 82.31 996 ASN A CA 1
ATOM 7728 C C . ASN A 1 996 ? -23.931 -5.456 28.958 1.00 82.31 996 ASN A C 1
ATOM 7730 O O . ASN A 1 996 ? -24.979 -5.656 28.347 1.00 82.31 996 ASN A O 1
ATOM 7734 N N . GLN A 1 997 ? -22.955 -6.370 28.977 1.00 87.50 997 GLN A N 1
ATOM 7735 C CA . GLN A 1 997 ? -23.080 -7.679 28.334 1.00 87.50 997 GLN A CA 1
ATOM 7736 C C . GLN A 1 997 ? -23.744 -8.728 29.239 1.00 87.50 997 GLN A C 1
ATOM 7738 O O . GLN A 1 997 ? -23.405 -8.867 30.410 1.00 87.50 997 GLN A O 1
ATOM 7743 N N . ALA A 1 998 ? -24.644 -9.526 28.666 1.00 89.81 998 ALA A N 1
ATOM 7744 C CA . ALA A 1 998 ? -25.302 -10.667 29.298 1.00 89.81 998 ALA A CA 1
ATOM 7745 C C . ALA A 1 998 ? -24.348 -11.849 29.537 1.00 89.81 998 ALA A C 1
ATOM 7747 O O . ALA A 1 998 ? -24.576 -12.668 30.422 1.00 89.81 998 ALA A O 1
ATOM 7748 N N . SER A 1 999 ? -23.298 -11.970 28.721 1.00 91.12 999 SER A N 1
ATOM 7749 C CA . SER A 1 999 ? -22.262 -12.995 28.864 1.00 91.12 999 SER A CA 1
ATOM 7750 C C . SER A 1 999 ? -20.952 -12.545 28.222 1.00 91.12 999 SER A C 1
ATOM 7752 O O . SER A 1 999 ? -20.958 -11.812 27.230 1.00 91.12 999 SER A O 1
ATOM 7754 N N . ALA A 1 1000 ? -19.832 -13.005 28.785 1.00 89.75 1000 ALA A N 1
ATOM 7755 C CA . ALA A 1 1000 ? -18.507 -12.798 28.216 1.00 89.75 1000 ALA A CA 1
ATOM 7756 C C . ALA A 1 1000 ? -18.266 -13.703 26.989 1.00 89.75 1000 ALA A C 1
ATOM 7758 O O . ALA A 1 1000 ? -18.742 -14.848 26.960 1.00 89.75 1000 ALA A O 1
ATOM 7759 N N . PRO A 1 1001 ? -17.558 -13.207 25.959 1.00 93.75 1001 PRO A N 1
ATOM 7760 C CA . PRO A 1 1001 ? -17.320 -13.946 24.726 1.00 93.75 1001 PRO A CA 1
ATOM 7761 C C . PRO A 1 1001 ? -16.321 -15.099 24.893 1.00 93.75 1001 PRO A C 1
ATOM 7763 O O . PRO A 1 1001 ? -15.552 -15.161 25.852 1.00 93.75 1001 PRO A O 1
ATOM 7766 N N . ILE A 1 1002 ? -16.314 -15.985 23.899 1.00 94.25 1002 ILE A N 1
ATOM 7767 C CA . ILE A 1 1002 ? -15.248 -16.956 23.645 1.00 94.25 1002 ILE A CA 1
ATOM 7768 C C . ILE A 1 1002 ? -14.401 -16.394 22.504 1.00 94.25 1002 ILE A C 1
ATOM 7770 O O . ILE A 1 1002 ? -14.912 -16.168 21.407 1.00 94.25 1002 ILE A O 1
ATOM 7774 N N . PHE A 1 1003 ? -13.120 -16.145 22.745 1.00 92.69 1003 PHE A N 1
ATOM 7775 C CA . PHE A 1 1003 ? -12.180 -15.676 21.735 1.00 92.69 1003 PHE A CA 1
ATOM 7776 C C . PHE A 1 1003 ? -11.452 -16.850 21.094 1.00 92.69 1003 PHE A C 1
ATOM 7778 O O . PHE A 1 1003 ? -10.805 -17.648 21.772 1.00 92.69 1003 PHE A O 1
ATOM 7785 N N . LYS A 1 1004 ? -11.539 -16.932 19.765 1.00 92.31 1004 LYS A N 1
ATOM 7786 C CA . LYS A 1 1004 ? -10.983 -18.015 18.958 1.00 92.31 1004 LYS A CA 1
ATOM 7787 C C . LYS A 1 1004 ? -9.998 -17.486 17.914 1.00 92.31 1004 LYS A C 1
ATOM 7789 O O . LYS A 1 1004 ? -10.384 -17.264 16.763 1.00 92.31 1004 LYS A O 1
ATOM 7794 N N . PRO A 1 1005 ? -8.724 -17.242 18.279 1.00 91.44 1005 PRO A N 1
ATOM 7795 C CA . PRO A 1 1005 ? -7.672 -16.988 17.299 1.00 91.44 1005 PRO A CA 1
ATOM 7796 C C . PRO A 1 1005 ? -7.559 -18.154 16.317 1.00 91.44 1005 PRO A C 1
ATOM 7798 O O . PRO A 1 1005 ? -7.466 -19.303 16.746 1.00 91.44 1005 PRO A O 1
ATOM 7801 N N . VAL A 1 1006 ? -7.570 -17.870 15.012 1.00 92.25 1006 VAL A N 1
ATOM 7802 C CA . VAL A 1 1006 ? -7.498 -18.903 13.968 1.00 92.25 1006 VAL A CA 1
ATOM 7803 C C . VAL A 1 1006 ? -6.125 -18.878 13.302 1.00 92.25 1006 VAL A C 1
ATOM 7805 O O . VAL A 1 1006 ? -5.763 -17.898 12.650 1.00 92.25 1006 VAL A O 1
ATOM 7808 N N . THR A 1 1007 ? -5.371 -19.968 13.426 1.00 91.75 1007 THR A N 1
ATOM 7809 C CA . THR A 1 1007 ? -4.006 -20.095 12.886 1.00 91.75 1007 THR A CA 1
ATOM 7810 C C . THR A 1 1007 ? -3.835 -21.400 12.127 1.00 91.75 1007 THR A C 1
ATOM 7812 O O . THR A 1 1007 ? -4.512 -22.381 12.419 1.00 91.75 1007 THR A O 1
ATOM 7815 N N . THR A 1 1008 ? -2.901 -21.439 11.181 1.00 92.06 1008 THR A N 1
ATOM 7816 C CA . THR A 1 1008 ? -2.455 -22.683 10.547 1.00 92.06 1008 THR A CA 1
ATOM 7817 C C . THR A 1 1008 ? -1.226 -23.293 11.232 1.00 92.06 1008 THR A C 1
ATOM 7819 O O . THR A 1 1008 ? -0.600 -22.660 12.089 1.00 92.06 1008 THR A O 1
ATOM 7822 N N . ASN A 1 1009 ? -0.829 -24.499 10.808 1.00 89.00 1009 ASN A N 1
ATOM 7823 C CA . ASN A 1 1009 ? 0.465 -25.109 11.137 1.00 89.00 1009 ASN A CA 1
ATOM 7824 C C . ASN A 1 1009 ? 1.665 -24.477 10.386 1.00 89.00 1009 ASN A C 1
ATOM 7826 O O . ASN A 1 1009 ? 2.811 -24.875 10.617 1.00 89.00 1009 ASN A O 1
ATOM 7830 N N . VAL A 1 1010 ? 1.456 -23.453 9.544 1.00 89.69 1010 VAL A N 1
ATOM 7831 C CA . VAL A 1 1010 ? 2.542 -22.712 8.881 1.00 89.69 1010 VAL A CA 1
ATOM 7832 C C . VAL A 1 1010 ? 3.286 -21.849 9.903 1.00 89.69 1010 VAL A C 1
ATOM 7834 O O . VAL A 1 1010 ? 2.747 -20.906 10.483 1.00 89.69 1010 VAL A O 1
ATOM 7837 N N . ARG A 1 1011 ? 4.578 -22.142 10.106 1.00 84.06 1011 ARG A N 1
ATOM 7838 C CA . ARG A 1 1011 ? 5.411 -21.519 11.158 1.00 84.06 1011 ARG A CA 1
ATOM 7839 C C . ARG A 1 1011 ? 5.443 -19.987 11.109 1.00 84.06 1011 ARG A C 1
ATOM 7841 O O . ARG A 1 1011 ? 5.474 -19.346 12.157 1.00 84.06 1011 ARG A O 1
ATOM 7848 N N . GLY A 1 1012 ? 5.432 -19.409 9.906 1.00 81.81 1012 GLY A N 1
ATOM 7849 C CA . GLY A 1 1012 ? 5.429 -17.956 9.713 1.00 81.81 1012 GLY A CA 1
ATOM 7850 C C . GLY A 1 1012 ? 4.193 -17.277 10.310 1.00 81.81 1012 GLY A C 1
ATOM 7851 O O . GLY A 1 1012 ? 4.326 -16.253 10.977 1.00 81.81 1012 GLY A O 1
ATOM 7852 N N . GLU A 1 1013 ? 3.014 -17.879 10.141 1.00 85.81 1013 GLU A N 1
ATOM 7853 C CA . GLU A 1 1013 ? 1.761 -17.372 10.710 1.00 85.81 1013 GLU A CA 1
ATOM 7854 C C . GLU A 1 1013 ? 1.708 -17.590 12.229 1.00 85.81 1013 GLU A C 1
ATOM 7856 O O . GLU A 1 1013 ? 1.394 -16.659 12.975 1.00 85.81 1013 GLU A O 1
ATOM 7861 N N . ARG A 1 1014 ? 2.113 -18.780 12.705 1.00 82.44 1014 ARG A N 1
ATOM 7862 C CA . ARG A 1 1014 ? 2.131 -19.119 14.143 1.00 82.44 1014 ARG A CA 1
ATOM 7863 C C . ARG A 1 1014 ? 2.910 -18.107 14.975 1.00 82.44 1014 ARG A C 1
ATOM 7865 O O . ARG A 1 1014 ? 2.444 -17.718 16.041 1.00 82.44 1014 ARG A O 1
ATOM 7872 N N . ARG A 1 1015 ? 4.070 -17.652 14.487 1.00 80.12 1015 ARG A N 1
ATOM 7873 C CA . ARG A 1 1015 ? 4.897 -16.642 15.174 1.00 80.12 1015 ARG A CA 1
ATOM 7874 C C . ARG A 1 1015 ? 4.156 -15.316 15.378 1.00 80.12 1015 ARG A C 1
ATOM 7876 O O . ARG A 1 1015 ? 4.362 -14.629 16.378 1.00 80.12 1015 ARG A O 1
ATOM 7883 N N . PHE A 1 1016 ? 3.319 -14.928 14.421 1.00 74.38 1016 PHE A N 1
ATOM 7884 C CA . PHE A 1 1016 ? 2.569 -13.682 14.503 1.00 74.38 1016 PHE A CA 1
ATOM 7885 C C . PHE A 1 1016 ? 1.378 -13.818 15.460 1.00 74.38 1016 PHE A C 1
ATOM 7887 O O . PHE A 1 1016 ? 1.199 -12.992 16.358 1.00 74.38 1016 PHE A O 1
ATOM 7894 N N . ILE A 1 1017 ? 0.618 -14.910 15.335 1.00 79.25 1017 ILE A N 1
ATOM 7895 C CA . ILE A 1 1017 ? -0.524 -15.193 16.208 1.00 79.25 1017 ILE A CA 1
ATOM 7896 C C . ILE A 1 1017 ? -0.084 -15.426 17.658 1.00 79.25 1017 ILE A C 1
ATOM 7898 O O . ILE A 1 1017 ? -0.760 -14.945 18.564 1.00 79.25 1017 ILE A O 1
ATOM 7902 N N . SER A 1 1018 ? 1.071 -16.052 17.911 1.00 74.94 1018 SER A N 1
ATOM 7903 C CA . SER A 1 1018 ? 1.580 -16.251 19.277 1.00 74.94 1018 SER A CA 1
ATOM 7904 C C . SER A 1 1018 ? 1.865 -14.935 20.007 1.00 74.94 1018 SER A C 1
ATOM 7906 O O . SER A 1 1018 ? 1.664 -14.842 21.215 1.00 74.94 1018 SER A O 1
ATOM 7908 N N . THR A 1 1019 ? 2.252 -13.879 19.283 1.00 71.81 1019 THR A N 1
ATOM 7909 C CA . THR A 1 1019 ? 2.434 -12.535 19.860 1.00 71.81 1019 THR A CA 1
ATOM 7910 C C . THR A 1 1019 ? 1.100 -11.941 20.319 1.00 71.81 1019 THR A C 1
ATOM 7912 O O . THR A 1 1019 ? 1.035 -11.279 21.356 1.00 71.81 1019 THR A O 1
ATOM 7915 N N . ILE A 1 1020 ? 0.029 -12.190 19.563 1.00 69.38 1020 ILE A N 1
ATOM 7916 C CA . ILE A 1 1020 ? -1.326 -11.741 19.899 1.00 69.38 1020 ILE A CA 1
ATOM 7917 C C . ILE A 1 1020 ? -1.888 -12.570 21.045 1.00 69.38 1020 ILE A C 1
ATOM 7919 O O . ILE A 1 1020 ? -2.384 -11.986 22.001 1.00 69.38 1020 ILE A O 1
ATOM 7923 N N . ALA A 1 1021 ? -1.737 -13.895 20.994 1.00 68.12 1021 ALA A N 1
ATOM 7924 C CA . ALA A 1 1021 ? -2.112 -14.793 22.079 1.00 68.12 1021 ALA A CA 1
ATOM 7925 C C . ALA A 1 1021 ? -1.424 -14.384 23.388 1.00 68.12 1021 ALA A C 1
ATOM 7927 O O . ALA A 1 1021 ? -2.110 -14.139 24.366 1.00 68.12 1021 ALA A O 1
ATOM 7928 N N . ARG A 1 1022 ? -0.106 -14.127 23.382 1.00 68.56 1022 ARG A N 1
ATOM 7929 C CA . ARG A 1 1022 ? 0.620 -13.657 24.577 1.00 68.56 1022 ARG A CA 1
ATOM 7930 C C . ARG A 1 1022 ? 0.079 -12.334 25.126 1.00 68.56 1022 ARG A C 1
ATOM 7932 O O . ARG A 1 1022 ? 0.058 -12.135 26.337 1.00 68.56 1022 ARG A O 1
ATOM 7939 N N . ARG A 1 1023 ? -0.331 -11.407 24.252 1.00 65.94 1023 ARG A N 1
ATOM 7940 C CA . ARG A 1 1023 ? -0.956 -10.144 24.677 1.00 65.94 1023 ARG A CA 1
ATOM 7941 C C . ARG A 1 1023 ? -2.354 -10.366 25.250 1.00 65.94 1023 ARG A C 1
ATOM 7943 O O . ARG A 1 1023 ? -2.696 -9.742 26.247 1.00 65.94 1023 ARG A O 1
ATOM 7950 N N . LEU A 1 1024 ? -3.142 -11.251 24.651 1.00 63.97 1024 LEU A N 1
ATOM 7951 C CA . LEU A 1 1024 ? -4.457 -11.628 25.162 1.00 63.97 1024 LEU A CA 1
ATOM 7952 C C . LEU A 1 1024 ? -4.358 -12.345 26.505 1.00 63.97 1024 LEU A C 1
ATOM 7954 O O . LEU A 1 1024 ? -5.076 -11.980 27.425 1.00 63.97 1024 LEU A O 1
ATOM 7958 N N . ASP A 1 1025 ? -3.401 -13.255 26.652 1.00 58.62 1025 ASP A N 1
ATOM 7959 C CA . ASP A 1 1025 ? -3.096 -13.909 27.919 1.00 58.62 1025 ASP A CA 1
ATOM 7960 C C . ASP A 1 1025 ? -2.676 -12.877 28.965 1.00 58.62 1025 ASP A C 1
ATOM 7962 O O . ASP A 1 1025 ? -3.166 -12.927 30.082 1.00 58.62 1025 ASP A O 1
ATOM 7966 N N . SER A 1 1026 ? -1.849 -11.882 28.615 1.00 58.09 1026 SER A N 1
ATOM 7967 C CA . SER A 1 1026 ? -1.504 -10.806 29.558 1.00 58.09 1026 SER A CA 1
ATOM 7968 C C . SER A 1 1026 ? -2.701 -9.937 29.959 1.00 58.09 1026 SER A C 1
ATOM 7970 O O . SER A 1 1026 ? -2.750 -9.482 31.095 1.00 58.09 1026 SER A O 1
ATOM 7972 N N . LEU A 1 1027 ? -3.678 -9.742 29.062 1.00 53.69 1027 LEU A N 1
ATOM 7973 C CA . LEU A 1 1027 ? -4.927 -9.015 29.332 1.00 53.69 1027 LEU A CA 1
ATOM 7974 C C . LEU A 1 1027 ? -5.920 -9.854 30.158 1.00 53.69 1027 LEU A C 1
ATOM 7976 O O . LEU A 1 1027 ? -6.676 -9.310 30.957 1.00 53.69 1027 LEU A O 1
ATOM 7980 N N . GLY A 1 1028 ? -5.916 -11.173 29.955 1.00 46.41 1028 GLY A N 1
ATOM 7981 C CA . GLY A 1 1028 ? -6.779 -12.155 30.611 1.00 46.41 1028 GLY A CA 1
ATOM 7982 C C . GLY A 1 1028 ? -6.171 -12.831 31.840 1.00 46.41 1028 GLY A C 1
ATOM 7983 O O . GLY A 1 1028 ? -6.839 -13.667 32.449 1.00 46.41 1028 GLY A O 1
ATOM 7984 N N . ALA A 1 1029 ? -4.931 -12.505 32.212 1.00 37.69 1029 ALA A N 1
ATOM 7985 C CA . ALA A 1 1029 ? -4.192 -13.145 33.297 1.00 37.69 1029 ALA A CA 1
ATOM 7986 C C . ALA A 1 1029 ? -4.748 -12.750 34.669 1.00 37.69 1029 ALA A C 1
ATOM 7988 O O . ALA A 1 1029 ? -4.131 -11.982 35.406 1.00 37.69 1029 ALA A O 1
ATOM 7989 N N . LEU A 1 1030 ? -5.923 -13.305 34.983 1.00 38.56 1030 LEU A N 1
ATOM 7990 C CA . LEU A 1 1030 ? -6.427 -13.580 36.325 1.00 38.56 1030 LEU A CA 1
ATOM 7991 C C . LEU A 1 1030 ? -7.693 -14.445 36.384 1.00 38.56 1030 LEU A C 1
ATOM 7993 O O . LEU A 1 1030 ? -8.380 -14.453 37.403 1.00 38.56 1030 LEU A O 1
ATOM 7997 N N . THR A 1 1031 ? -8.003 -15.236 35.358 1.00 31.38 1031 THR A N 1
ATOM 7998 C CA . THR A 1 1031 ? -9.075 -16.232 35.479 1.00 31.38 1031 THR A CA 1
ATOM 7999 C C . THR A 1 1031 ? -8.573 -17.650 35.257 1.00 31.38 1031 THR A C 1
ATOM 8001 O O . THR A 1 1031 ? -8.536 -18.179 34.156 1.00 31.38 1031 THR A O 1
ATOM 8004 N N . ARG A 1 1032 ? -8.283 -18.290 36.397 1.00 29.02 1032 ARG A N 1
ATOM 8005 C CA . ARG A 1 1032 ? -8.092 -19.733 36.627 1.00 29.02 1032 ARG A CA 1
ATOM 8006 C C . ARG A 1 1032 ? -6.698 -20.285 36.319 1.00 29.02 1032 ARG A C 1
ATOM 8008 O O . ARG A 1 1032 ? -6.181 -20.240 35.211 1.00 29.02 1032 ARG A O 1
ATOM 8015 N N . GLY A 1 1033 ? -6.109 -20.877 37.359 1.00 28.94 1033 GLY A N 1
ATOM 8016 C CA . GLY A 1 1033 ? -4.836 -21.581 37.313 1.00 28.94 1033 GLY A CA 1
ATOM 8017 C C . GLY A 1 1033 ? -4.866 -22.806 36.401 1.00 28.94 1033 GLY A C 1
ATOM 8018 O O . GLY A 1 1033 ? -5.094 -23.921 36.858 1.00 28.94 1033 GLY A O 1
ATOM 8019 N N . GLN A 1 1034 ? -4.549 -22.602 35.126 1.00 26.36 1034 GLN A N 1
ATOM 8020 C CA . GLN A 1 1034 ? -4.093 -23.650 34.219 1.00 26.36 1034 GLN A CA 1
ATOM 8021 C C . GLN A 1 1034 ? -2.826 -23.184 33.497 1.00 26.36 1034 GLN A C 1
ATOM 8023 O O . GLN A 1 1034 ? -2.829 -22.808 32.331 1.00 26.36 1034 GLN A O 1
ATOM 8028 N N . ARG A 1 1035 ? -1.689 -23.265 34.200 1.00 33.59 1035 ARG A N 1
ATOM 8029 C CA . ARG A 1 1035 ? -0.408 -23.499 33.526 1.00 33.59 1035 ARG A CA 1
ATOM 8030 C C . ARG A 1 1035 ? -0.422 -24.934 33.004 1.00 33.59 1035 ARG A C 1
ATOM 8032 O O . ARG A 1 1035 ? -0.069 -25.833 33.758 1.00 33.59 1035 ARG A O 1
ATOM 8039 N N . GLN A 1 1036 ? -0.768 -25.144 31.735 1.00 28.77 1036 GLN A N 1
ATOM 8040 C CA . GLN A 1 1036 ? -0.235 -26.276 30.974 1.00 28.77 1036 GLN A CA 1
ATOM 8041 C C . GLN A 1 1036 ? 0.106 -25.873 29.530 1.00 28.77 1036 GLN A C 1
ATOM 8043 O O . GLN A 1 1036 ? -0.757 -25.549 28.727 1.00 28.77 1036 GLN A O 1
ATOM 8048 N N . THR A 1 1037 ? 1.418 -25.926 29.264 1.00 32.47 1037 THR A N 1
ATOM 8049 C CA . THR A 1 1037 ? 2.081 -26.293 27.997 1.00 32.47 1037 THR A CA 1
ATOM 8050 C C . THR A 1 1037 ? 1.730 -25.507 26.731 1.00 32.47 1037 THR A C 1
ATOM 8052 O O . THR A 1 1037 ? 0.777 -25.818 26.030 1.00 32.47 1037 THR A O 1
ATOM 8055 N N . GLY A 1 1038 ? 2.610 -24.571 26.363 1.00 27.27 1038 GLY A N 1
ATOM 8056 C CA . GLY A 1 1038 ? 2.597 -23.934 25.039 1.00 27.27 1038 GLY A CA 1
ATOM 8057 C C . GLY A 1 1038 ? 3.785 -23.010 24.752 1.00 27.27 1038 GLY A C 1
ATOM 8058 O O . GLY A 1 1038 ? 4.085 -22.731 23.596 1.00 27.27 1038 GLY A O 1
ATOM 8059 N N . GLY A 1 1039 ? 4.514 -22.565 25.780 1.00 26.55 1039 GLY A N 1
ATOM 8060 C CA . GLY A 1 1039 ? 5.722 -21.756 25.612 1.00 26.55 1039 GLY A CA 1
ATOM 8061 C C . GLY A 1 1039 ? 6.953 -22.599 25.293 1.00 26.55 1039 GLY A C 1
ATOM 8062 O O . GLY A 1 1039 ? 7.751 -22.838 26.187 1.00 26.55 1039 GLY A O 1
ATOM 8063 N N . ASN A 1 1040 ? 7.068 -23.075 24.055 1.00 25.36 1040 ASN A N 1
ATOM 8064 C CA . ASN A 1 1040 ? 8.330 -23.357 23.358 1.00 25.36 1040 ASN A CA 1
ATOM 8065 C C . ASN A 1 1040 ? 7.997 -23.619 21.883 1.00 25.36 1040 ASN A C 1
ATOM 8067 O O . ASN A 1 1040 ? 7.680 -24.744 21.496 1.00 25.36 1040 ASN A O 1
ATOM 8071 N N . GLY A 1 1041 ? 8.032 -22.555 21.080 1.00 26.31 1041 GLY A N 1
ATOM 8072 C CA . GLY A 1 1041 ? 7.852 -22.580 19.630 1.00 26.31 1041 GLY A CA 1
ATOM 8073 C C . GLY A 1 1041 ? 8.494 -21.368 18.989 1.00 26.31 1041 GLY A C 1
ATOM 8074 O O . GLY A 1 1041 ? 8.041 -20.248 19.321 1.00 26.31 1041 GLY A O 1
#

Sequence (1041 aa):
MVSAIQGSLFDLQTVLDYGQSIVSAGQELAKLLINNQPITTRAIQSQMNRYFNGTAAEGKWLWKDAYEAVEVALILYLRQKGIPKNPLEQLQMLQSLCPTHSRRSEEQLQLQQFSTPLPLAYLVALAGQVTNNDLVLEPSAGTGILVQFAKLYGASLMLNELADDRTKILRRLFPGTPLFSVNAEQINDYLAGKTQPSVVLMNPPFSSSPKISDRSPDATPRHINSALQKLCDGGRLVAITANWFSPHNPTWRETFVKWQEKARVLMSVGVNGKAYTKHGTTIETRITVIDKVPASNPGDIPCIRETLDLPEILALLQQLPGRSSWQPAPVKVAATVAKVVKLPKRNTVAQTEPSAEIPDIVVLEYEVVEWSATDGLKDTLYETYHPQRIRIKDALPHPSLLCESAALALVSPPAPTYKPHLPQNIVSQGLLSEAQLESVIYAGQAHSEFLYGSYIVDDSWDNVTVAAQSEENAVKFRRGWFLGDGTGTGKGRQCAGIILDNWCQGRCKAIWVSKSSALIEDARRDWCALGGTDKDIIDLSNIKLGEPIGFTQGILFCTYSTLRSQKNGKSRLKQIVEWAGADFEGVIAFDECHSMGNAMAVEGTLGMVAASQQGIVGLRLQNALALARVVYVSATGATKVSNLSYANRLGLWQTGDFPFTSREDFVESIEGAGIAAMEVVARDLKALGLYLARSLSFDGVEYQTLEIELTPVQERIYNKYSDAFQVIHNNLNKALEACNITGAKTYNRAAKMSAMSQFESHKQRFFNHLLTEIKCPTLIKAIENDLAQGLAVVIQIVSTNEELLKRRLDEVPAEEWKDLNLDLTPREYVLDYLVSAFPIHLHEIHSSEDGTDRSEPLFDADGSPVISQEAVGLRDALIDRLASLDPIPGALEQLLWHFGHKQVAEVTGRSKRVLKDESGRLFVDSRGSGANIAETAAFMQGDKQILIFSDAGGTGRSYHADLNAVNRRRRSHYLLEAGWRADNAIQGLGRSHRTNQASAPIFKPVTTNVRGERRFISTIARRLDSLGALTRGQRQTGGNG

Foldseek 3Di:
DDDDDDDDDDPPPPPQQLLVLLLQLLCQQLVCLLVVAADDPVSLQVSSCVSLVHGVVVVSDDLVSSVLSVLSSVLVNCVVVPQDPPRLVVLVSSLVSYAFQADDDPVCVQQVDFDARLSRLVLLVLLQVAALDWEEEEQDQQLNSNCSNSVSNNHAYAYEHQDPSSLSNCCVSPPPHHYYRDFLLQCQQQCPLPWATLEYRYEFGAFDDPFANDGHNCRVLSNVVNNLNSHFALGKYKYKYFLCCFCPNPVNVVSQLVCLQQKAWQEKAKAFLVSCVSRVTSTIIIIIMITRHHHPHSNDHHYDNDHDYSVVSVVVSVVGDDGGDGDTDDRDDDDDDDDDDDDDDDDDDDDDDDDDDDPAKDWFDWDFDDADFDDDQDPFQKDWDDQRTIGGPQFAAFLFTKIDGSLQSRAAADRFPDIFIAHPCCGNVNLDHRVLVLLLRLLRRQQVDWFAAWWAADPQLQDIDGDDPPDPRTFIFRFEFEEQAAFFSCLLLSLLSNQRSCVSVVLQEAEEEEADPVCLVVNQVSNVSRPDHSVLEAECVVPDFPDADPDLGHYDYDYLVQQLDDDPNTHNLVNVLVNCDLQRQGEYEPYQLLVLFQCAFDQDPVGTDHRDSSVSSLSSNSSSRRNYSYYYYHNCQLQALSSCLSVVSNNCEPRVPHPHPDSVSSNVVQVVVPRVSSSVVQNVCSHNSRYDYMYGACPQAAEAAAEAAQDPVLVVLVVLVVVLLVLLVVLLVVLCVLQVCADPHGQPPPLVVQLVVLSVVLVVVLVLQSFLLSLQVVVVVVVVVCVVVVFFEEEEDADDLQVVVVVQVVVDPPVCQQFDPDQQFSLVSVLCCLVPRRRFFHWDWRQDPVRRIHTDFDADPVRHTRTRVSSVVSSVVSNVSSVPRDGGHGSCQSVCAVCNPQQELEQEPHQKDWYADPVRGIHIDGADPCSLVVSLLCLQQPSHRYYYYHPNRCVNAANALAPPTNRQGAYEYEHSRQPDDLVSSVVSLSRHPHRRHPHHHHYYYYYYPPPVRCVRVVVSVVVVCSSNPPPDDDPDDDPDD

Secondary structure (DSSP, 8-state):
-----------------HHHHHHHHHHHHHHHHHTT----HHHHHHHHHHHTTS-GGGTS--HHHHHHHHHHHHHHHHHHH-S-SSHHHHHHHHHHTSPP-----HHHHHHT--PPPHHHHHHHHHHTT--TT-EEEESS-TTSTTHHHHHHTT-EEEEE---HHHHHHHHHHSTTS-EE-S-GGGHHHHTTTSPPPSEEEE---SS--TT-SS--TTHHHHHHHHHHHHSPTT-EEEEEEETTS-TTSHHHHHHHHHHHTTSEEEEEEEE-GGGGGGGT----EEEEEEESS--S-TT------SEE-HHHHHHHHTTPPPPPP--PPP-PPPPPP----PPPPPP-------------EEEPPEEEPPP---SS--S-SEEE---SSEEETTPPPPSS-EEEEHHHHTSPPPPP----EEETHHHHTTSS-HHHHHHHHHHHHHHTSB-SS-EEE-TTS--EEEPPTT-TT-B-PBPPEEE-PPTTS-HHHHHHHHHHHHHHTT--EEEEEES-GGGHHHHHHHHHTTT--GGGEEEGGGSPTTS----SSEEEEEEHHHHT-EETTEEHHHHHHHHH-TT--SEEEEETGGGG---S-EEETTEEEPPPHHHHHHHHHHHH-TT-EEEEE-TTTTSSGGGTTT-GGG--SSSSSSS-SSHHHHHHHHHHH-HHHHHHHHHHHHHTTSEE--EE--TT-EE--EEEPPPHHHHHHHHHHHHHHHHHHHHHHHHHHHTTSBSSSBS-HHHHHHHHHHHHHHHHHHHHHHHHHHTHHHHHHHHHHHHHTTPEEEEE-S---HHHHHHHHHHS-GGGGGS-----STHHHHHHHHHHTS--B-EEEEE-TTS-EEEEE-B-TTSPBPB-HHHHHHHHHHHHHHHTSPP---HHHHHHHHH-TTTEEEESS-SEEEEE-TTS-EEEEEPPTTHHHHHHHHHHHTS-SEEEE-HHHHTT---S-BTTSS--PPEEEEES---S-HHHHHHHHTTTS-TTBSSPPEEEEEEES-HHHHHHHHHHHHHHHHHHTTS-----S----

Radius of gyration: 41.01 Å; chains: 1; bounding box: 80×98×120 Å